Protein AF-0000000074219869 (afdb_homodimer)

Sequence (894 aa):
MMIENRFDYEFHTIVLAGGRGSRMNHILHGRPKCLLPIANRPMIQYSLELLQRHNILEAFIIVLDNEEHQIKNAVAALGLDIQLRFITIPHTEDYATADSLRAIHKQEKLTKDILLVSCDLVADIDLDRFIELYRLRNSTFLCAFSSQLYPKENLMPAIKLSDNKEFDYVGLDGNDLNRLVFYEPDAMLNDSIPLKRSIFKSCPYLQLRTDLIDSHIYLFRNWILDYLKHETGIRSIKFDLLPSLVRKQFRRLNSNRSAESSRSYENDEQTKKSKHIIDFIRTPELECYMARINLKISDNDEQEESTLSSINCGALIVNTGHLVRVNNLTGFCEANRFLVDQKSTHSQNRGSLVSNSSKLGDKTLLKRTVIGNNCTIGDNCQFTNCIIQDNVTIENNCKLINSVVCSEAHIEENVLLENCLVSPRYRVIEQSRYRNESLIQEMLDLIMMIENRFDYEFHTIVLAGGRGSRMNHILHGRPKCLLPIANRPMIQYSLELLQRHNILEAFIIVLDNEEHQIKNAVAALGLDIQLRFITIPHTEDYATADSLRAIHKQEKLTKDILLVSCDLVADIDLDRFIELYRLRNSTFLCAFSSQLYPKENLMPAIKLSDNKEFDYVGLDGNDLNRLVFYEPDAMLNDSIPLKRSIFKSCPYLQLRTDLIDSHIYLFRNWILDYLKHETGIRSIKFDLLPSLVRKQFRRLNSNRSAESSRSYENDEQTKKSKHIIDFIRTPELECYMARINLKISDNDEQEESTLSSINCGALIVNTGHLVRVNNLTGFCEANRFLVDQKSTHSQNRGSLVSNSSKLGDKTLLKRTVIGNNCTIGDNCQFTNCIIQDNVTIENNCKLINSVVCSEAHIEENVLLENCLVSPRYRVIEQSRYRNESLIQEMLDLI

Nearest PDB structures (foldseek):
  5b04-assembly1_F  TM=7.817E-01  e=1.332E-24  Schizosaccharomyces pombe 972h-
  7d74-assembly1_G  TM=7.444E-01  e=2.674E-16  Homo sapiens
  7d72-assembly1_F  TM=7.405E-01  e=2.275E-16  Homo sapiens
  7d73-assembly1_F  TM=7.071E-01  e=9.867E-15  Homo sapiens
  4y7t-assembly1_A  TM=7.703E-01  e=9.980E-10  Pseudomonas putida BIRD-1

Secondary structure (DSSP, 8-state):
---------SEEEEEE-----GGGHHHHTTS-GGG-EETTEETHHHHHHHHHHTT--EEEEEEEGGGHHHHHHHHHHTT-S-EEEEEEE-TTS---HHHHHHHHHHHH---SEEEEEESSEEE---HHHHHHHHHHHT-SEEEEEE-------S--SS----S-----EEEEETTEEEEEEEEE---S--SEEEEEHHHHHH-SEEEEESS-EEEEEEEE-THHHHHHHH-TT---IIIIIHHHHHHHTT----STHHHHTTS-------------GGGG----HHHHHHHHHHHHHS-SS--------S--EEEEEE-SS-EEE-SSHHHHHHHHHHHHHHHHTT-TTTT-EE-TT-EE-TT-EEES-EE-SS-EE-SS-EEES-EE-TT-EE-SS-EEES-EE-TT-EE-SS-EEES-EEPTT-EEPTT-EEES-EE--------/---------SEEEEEE-----GGGHHHHTTS-GGG-EETTEETHHHHHHHHHHTT--EEEEEEEGGGHHHHHHHHHHTT-S-EEEEEEE-TTS---HHHHHHHHHHHH---SEEEEEESSEEE---HHHHHHHHHHHT-SEEEEEE-------S--SS----S-----EEEEETTEEEEEEEEE---S--SEEEEEHHHHHH-SEEEEESS-EEEEEEEE-THHHHHHHH-TT---IIIIIHHHHHHHTT----STHHHHTTS-------------GGGG----HHHHHHHHHHHHHS-S---------S--EEEEEE-SS-EEE-SSHHHHHHHHHHHHHHHHTT-TTTT-EE-TT-EE-TT-EEES-EE-SS-EE-SS-EEES-EE-TT-EE-SS-EEES-EE-TT-EE-SS-EEES-EEPTT-EEPTT-EEES-EE--------

InterPro domains:
  IPR025877 MobA-like NTP transferase [PF12804] (14-123)
  IPR029044 Nucleotide-diphospho-sugar transferases [G3DSA:3.90.550.10] (12-280)
  IPR029044 Nucleotide-diphospho-sugar transferases [SSF53448] (12-408)
  IPR051960 Eukaryotic Initiation Factor 2B Subunit Gamma [PTHR45989] (9-442)
  IPR056764 EIF2B subunit epsilon/gamma, LbH domain [PF25084] (349-428)

Solvent-accessible surface area (backbone atoms only — not comparable to full-atom values): 47591 Å² total; per-residue (Å²): 132,77,76,74,74,67,74,77,60,81,43,48,33,38,34,49,44,53,60,77,44,84,68,32,53,67,71,39,74,87,48,61,43,38,54,39,65,47,78,77,35,43,29,33,50,46,35,52,48,51,35,40,77,67,72,43,44,57,33,37,36,35,26,28,53,90,45,42,67,65,49,51,53,57,54,59,72,66,68,66,87,50,51,74,44,81,44,70,43,67,70,92,51,90,71,40,60,33,42,49,51,44,51,49,39,73,73,67,57,74,84,44,28,35,36,39,35,44,20,51,32,50,62,58,73,64,59,64,59,52,52,48,49,41,63,75,64,66,36,44,28,33,37,40,31,30,62,37,65,66,78,72,68,87,69,60,41,35,52,72,70,65,84,78,70,77,40,33,41,38,22,22,29,62,90,42,70,42,34,38,63,39,52,46,65,48,78,80,76,64,67,51,46,76,43,54,50,70,54,43,77,78,36,36,39,32,32,37,31,40,62,47,42,78,60,57,36,37,37,38,41,45,47,53,54,57,45,46,64,70,44,67,84,45,37,30,44,72,74,36,43,48,33,50,52,34,58,50,27,72,44,69,67,72,70,69,67,66,68,68,66,66,63,71,82,72,80,77,74,87,72,79,71,83,76,52,74,70,75,44,59,79,61,60,74,63,61,57,44,45,54,48,42,60,51,45,66,71,37,82,73,87,64,78,80,70,52,68,34,92,48,38,41,29,33,43,76,37,78,64,67,46,52,34,57,46,72,34,63,63,27,44,53,50,45,30,50,50,52,31,58,67,51,22,82,73,43,92,44,57,17,39,47,71,35,87,65,32,47,75,32,61,75,49,46,57,30,45,23,37,38,22,46,51,23,42,37,29,35,49,23,38,36,35,47,26,41,35,36,36,43,22,37,34,35,37,44,22,38,38,31,34,24,37,38,24,41,47,16,35,36,36,40,42,24,38,36,35,22,19,33,36,25,54,58,30,72,44,60,59,67,36,76,47,68,55,35,65,50,60,69,72,68,72,76,78,122,133,77,78,75,74,67,75,77,62,82,43,46,32,37,34,49,45,53,58,77,44,85,68,33,53,67,71,41,74,86,47,59,46,37,55,40,65,47,78,76,34,45,29,34,52,45,36,51,48,52,35,43,75,66,72,43,46,54,34,37,36,35,25,28,52,90,45,41,67,65,50,52,52,55,55,58,71,65,68,64,88,49,48,75,45,79,44,68,43,66,69,91,51,89,72,38,59,34,43,49,51,42,51,47,40,73,73,67,59,72,83,44,28,36,37,37,36,43,22,51,32,49,60,56,73,62,59,63,61,51,52,49,49,41,63,74,63,67,36,45,28,34,38,39,30,29,61,37,63,66,79,74,67,88,70,59,40,35,52,73,71,64,86,78,72,75,40,32,41,39,23,23,27,61,91,40,69,44,34,37,63,39,52,45,65,48,79,81,75,65,67,51,47,77,42,53,50,69,55,44,77,78,36,35,39,30,33,37,30,40,65,50,41,78,61,57,36,37,38,36,41,43,45,54,55,57,45,46,64,68,42,67,86,44,38,31,44,73,75,35,42,50,32,49,54,34,60,51,28,73,44,67,68,71,69,72,67,66,68,67,66,67,64,73,81,70,79,80,78,89,73,82,73,84,75,54,73,72,76,42,59,80,60,59,74,62,59,58,45,44,55,47,42,60,52,47,64,68,49,82,82,84,65,79,76,71,53,67,34,92,46,38,41,29,33,43,76,38,76,64,68,48,50,34,55,46,72,33,63,65,26,44,53,50,45,29,50,52,53,31,59,67,52,22,82,76,42,92,44,58,17,38,45,70,36,87,65,32,44,76,33,61,76,48,45,57,31,45,22,36,38,24,44,51,24,42,37,29,36,49,22,39,35,36,47,27,41,35,36,37,44,24,38,35,35,38,45,23,37,38,31,37,24,37,38,25,40,47,16,35,36,36,38,43,22,39,36,35,21,19,32,36,24,52,59,28,71,45,59,60,67,37,76,47,68,55,36,66,49,60,69,72,69,73,76,82,118

Organism: Dermatophagoides pteronyssinus (NCBI:txid6956)

Foldseek 3Di:
DPPPPPPVDLAAEEEEQADQLPQACLFCVPPRQQQRDFLQGGLLVQQVVLCVVLPNAEHEYEYAPVCVVVVVVSVVVVVDRHHYHYDHDHPVDDAAPLNSLLVVCVVPVTDHWYKYAYSQKRWDDDVVVVVVVCVVVVAQKEFEKELDALPLPVLAFQDPPPPQDFWKKWKAQPVGRFFTQATAGRPVPDPDDDDDPLSCVVRVHIDIDRSIDTRRTMIHGPLVSVVSNVCVVQRYCRHRVQRVLSVQQRDAPPPPVVPPVPPDPPDDDPPPPPDDPVNSLPPPPVVVVVVVVVVCVVPDDPDDPSNRRPHTYTYHYDHDIYMARNSHSSSSLSSNLVVLVVVCVPDPLQSERADPQEDAEACEHEHSEYAYHNEYYEYPEYEYSEYEYYCEYAYEQEYEYSEYEHALEYEYYCEYEASEYEGHNHYHDYNYYDYSHYHDPPPPPPD/DPPPPPPVDLAAEEEEQADQLPQACLFCVPPRQQQRDFLQGRLLVQQVVLCVVLPNQEHEYEYAPVCVVVVVVSVVVVVDNHHYDYDHDHPVDDAAPLNSLLRCCVVPVTDHWYKYAYSQKRWDDDVVVVVVVCVVVVAQKEFEKELDALPLPVLAFQDPPPPQDFWKKWKAQPVGRFFTQATAGDPVPDPDDDDDPLSCVVRVHIDIDRSIDTRRTMIHGPLVSVVSNVCVVQRYCRHRVQRVLSVLQRDAPPPPPVPPVPDDPPDDDPPPPPDDPVNSLPPPPVVVVVVVVVVCVVPDDPDDPSSRRSHTYTYHYDHDIYMARNSHSSSSLSSNLVVLVVVCVPDPLQSERADPQEDEEACEHEHSEYAYHNEYAEEPEYEYSEYEYYQEYAYYQEYEYSEYEHALEYEYYCEYYRSEYEGHVHYHDYNYYDYSHYHDPPPPPPD

Structure (mmCIF, N/CA/C/O backbone):
data_AF-0000000074219869-model_v1
#
loop_
_entity.id
_entity.type
_entity.pdbx_description
1 polymer 'Translation initiation factor eIF2B subunit gamma'
#
loop_
_atom_site.group_PDB
_atom_site.id
_atom_site.type_symbol
_atom_site.label_atom_id
_atom_site.label_alt_id
_atom_site.label_comp_id
_atom_site.label_asym_id
_atom_site.label_entity_id
_atom_site.label_seq_id
_atom_site.pdbx_PDB_ins_code
_atom_site.Cartn_x
_atom_site.Cartn_y
_atom_site.Cartn_z
_atom_site.occupancy
_atom_site.B_iso_or_equiv
_atom_site.auth_seq_id
_atom_site.auth_comp_id
_atom_site.auth_asym_id
_atom_site.auth_atom_id
_atom_site.pdbx_PDB_model_num
ATOM 1 N N . MET A 1 1 ? 34.812 36.562 31.344 1 22.27 1 MET A N 1
ATOM 2 C CA . MET A 1 1 ? 35 35.688 30.188 1 22.27 1 MET A CA 1
ATOM 3 C C . MET A 1 1 ? 33.875 34.656 30.094 1 22.27 1 MET A C 1
ATOM 5 O O . MET A 1 1 ? 33.812 33.75 30.906 1 22.27 1 MET A O 1
ATOM 9 N N . MET A 1 2 ? 32.656 35.094 30 1 25.52 2 MET A N 1
ATOM 10 C CA . MET A 1 2 ? 31.422 34.312 30 1 25.52 2 MET A CA 1
ATOM 11 C C . MET A 1 2 ? 31.5 33.188 28.969 1 25.52 2 MET A C 1
ATOM 13 O O . MET A 1 2 ? 31.906 33.406 27.828 1 25.52 2 MET A O 1
ATOM 17 N N . ILE A 1 3 ? 31.922 32.031 29.438 1 29.3 3 ILE A N 1
ATOM 18 C CA . ILE A 1 3 ? 32 30.812 28.656 1 29.3 3 ILE A CA 1
ATOM 19 C C . ILE A 1 3 ? 30.828 30.766 27.672 1 29.3 3 ILE A C 1
ATOM 21 O O . ILE A 1 3 ? 29.656 30.781 28.094 1 29.3 3 ILE A O 1
ATOM 25 N N . GLU A 1 4 ? 30.891 31.516 26.578 1 34.25 4 GLU A N 1
ATOM 26 C CA . GLU A 1 4 ? 30 31.328 25.438 1 34.25 4 GLU A CA 1
ATOM 27 C C . GLU A 1 4 ? 29.672 29.859 25.219 1 34.25 4 GLU A C 1
ATOM 29 O O . GLU A 1 4 ? 30.531 29.094 24.766 1 34.25 4 GLU A O 1
ATOM 34 N N . ASN A 1 5 ? 29.281 29.156 26.203 1 33 5 ASN A N 1
ATOM 35 C CA . ASN A 1 5 ? 28.812 27.766 26.062 1 33 5 ASN A CA 1
ATOM 36 C C . ASN A 1 5 ? 28.062 27.578 24.75 1 33 5 ASN A C 1
ATOM 38 O O . ASN A 1 5 ? 26.859 27.828 24.672 1 33 5 ASN A O 1
ATOM 42 N N . ARG A 1 6 ? 28.641 27.938 23.625 1 36.78 6 ARG A N 1
ATOM 43 C CA . ARG A 1 6 ? 28.109 27.609 22.297 1 36.78 6 ARG A CA 1
ATOM 44 C C . ARG A 1 6 ? 27.703 26.141 22.234 1 36.78 6 ARG A C 1
ATOM 46 O O . ARG A 1 6 ? 28.562 25.266 22.172 1 36.78 6 ARG A O 1
ATOM 53 N N . PHE A 1 7 ? 26.766 25.672 22.938 1 39.78 7 PHE A N 1
ATOM 54 C CA . PHE A 1 7 ? 26.219 24.375 22.578 1 39.78 7 PHE A CA 1
ATOM 55 C C . PHE A 1 7 ? 26.25 24.172 21.078 1 39.78 7 PHE A C 1
ATOM 57 O O . PHE A 1 7 ? 25.656 24.953 20.328 1 39.78 7 PHE A O 1
ATOM 64 N N . ASP A 1 8 ? 27.328 23.906 20.469 1 51.25 8 ASP A N 1
ATOM 65 C CA . ASP A 1 8 ? 27.484 23.516 19.062 1 51.25 8 ASP A CA 1
ATOM 66 C C . ASP A 1 8 ? 26.391 22.547 18.641 1 51.25 8 ASP A C 1
ATOM 68 O O . ASP A 1 8 ? 26.359 21.406 19.078 1 51.25 8 ASP A O 1
ATOM 72 N N . TYR A 1 9 ? 25.203 23.094 18.344 1 65.06 9 TYR A N 1
ATOM 73 C CA . TYR A 1 9 ? 24.094 22.266 17.875 1 65.06 9 TYR A CA 1
ATOM 74 C C . TYR A 1 9 ? 24.453 21.562 16.578 1 65.06 9 TYR A C 1
ATOM 76 O O . TYR A 1 9 ? 25.203 22.094 15.758 1 65.06 9 TYR A O 1
ATOM 84 N N . GLU A 1 10 ? 24.219 20.266 16.625 1 81.56 10 GLU A N 1
ATOM 85 C CA . GLU A 1 10 ? 24.406 19.375 15.484 1 81.56 10 GLU A CA 1
ATOM 86 C C . GLU A 1 10 ? 23.672 19.875 14.25 1 81.56 10 GLU A C 1
ATOM 88 O O . GLU A 1 10 ? 24.141 19.672 13.125 1 81.56 10 GLU A O 1
ATOM 93 N N . PHE A 1 11 ? 22.703 20.812 14.469 1 92.94 11 PHE A N 1
ATOM 94 C CA . PHE A 1 11 ? 21.859 21.266 13.367 1 92.94 11 PHE A CA 1
ATOM 95 C C . PHE A 1 11 ? 21.609 22.766 13.469 1 92.94 11 PHE A C 1
ATOM 97 O O . PHE A 1 11 ? 21.719 23.359 14.547 1 92.94 11 PHE A O 1
ATOM 104 N N . HIS A 1 12 ? 21.484 23.422 12.312 1 95.88 12 HIS A N 1
ATOM 105 C CA . HIS A 1 12 ? 20.781 24.688 12.32 1 95.88 12 HIS A CA 1
ATOM 106 C C . HIS A 1 12 ? 19.266 24.484 12.414 1 95.88 12 HIS A C 1
ATOM 108 O O . HIS A 1 12 ? 18.688 23.75 11.609 1 95.88 12 HIS A O 1
ATOM 114 N N . THR A 1 13 ? 18.688 25.031 13.422 1 97.31 13 THR A N 1
ATOM 115 C CA . THR A 1 13 ? 17.234 24.953 13.578 1 97.31 13 THR A CA 1
ATOM 116 C C . THR A 1 13 ? 16.547 26.156 12.961 1 97.31 13 THR A C 1
ATOM 118 O O . THR A 1 13 ? 16.938 27.297 13.234 1 97.31 13 THR A O 1
ATOM 121 N N . ILE A 1 14 ? 15.602 25.938 12.094 1 97.56 14 ILE A N 1
ATOM 122 C CA . ILE A 1 14 ? 14.875 27.016 11.414 1 97.56 14 ILE A CA 1
ATOM 123 C C . ILE A 1 14 ? 13.383 26.875 11.68 1 97.56 14 ILE A C 1
ATOM 125 O O . ILE A 1 14 ? 12.805 25.797 11.484 1 97.56 14 ILE A O 1
ATOM 129 N N . VAL A 1 15 ? 12.758 27.922 12.156 1 97.88 15 VAL A N 1
ATOM 130 C CA . VAL A 1 15 ? 11.312 27.984 12.359 1 97.88 15 VAL A CA 1
ATOM 131 C C . VAL A 1 15 ? 10.672 28.828 11.266 1 97.88 15 VAL A C 1
ATOM 133 O O . VAL A 1 15 ? 11.047 30 11.078 1 97.88 15 VAL A O 1
ATOM 136 N N . LEU A 1 16 ? 9.758 28.234 10.547 1 97.31 16 LEU A N 1
ATOM 137 C CA . LEU A 1 16 ? 9.055 28.953 9.484 1 97.31 16 LEU A CA 1
ATOM 138 C C . LEU A 1 16 ? 7.875 29.734 10.047 1 97.31 16 LEU A C 1
ATOM 140 O O . LEU A 1 16 ? 6.883 29.156 10.477 1 97.31 16 LEU A O 1
ATOM 144 N N . ALA A 1 17 ? 7.91 31.031 10 1 96.94 17 ALA A N 1
ATOM 145 C CA . ALA A 1 17 ? 6.855 31.891 10.523 1 96.94 17 ALA A CA 1
ATOM 146 C C . ALA A 1 17 ? 6.484 33 9.523 1 96.94 17 ALA A C 1
ATOM 148 O O . ALA A 1 17 ? 6.039 34.062 9.914 1 96.94 17 ALA A O 1
ATOM 149 N N . GLY A 1 18 ? 6.742 32.719 8.273 1 93.06 18 GLY A N 1
ATOM 150 C CA . GLY A 1 18 ? 6.453 33.719 7.242 1 93.06 18 GLY A CA 1
ATOM 151 C C . GLY A 1 18 ? 5.148 33.438 6.516 1 93.06 18 GLY A C 1
ATOM 152 O O . GLY A 1 18 ? 4.812 34.156 5.562 1 93.06 18 GLY A O 1
ATOM 153 N N . GLY A 1 19 ? 4.391 32.469 6.926 1 90.75 19 GLY A N 1
ATOM 154 C CA . GLY A 1 19 ? 3.143 32.156 6.254 1 90.75 19 GLY A CA 1
ATOM 155 C C . GLY A 1 19 ? 2.08 33.219 6.414 1 90.75 19 GLY A C 1
ATOM 156 O O . GLY A 1 19 ? 1.899 33.75 7.504 1 90.75 19 GLY A O 1
ATOM 157 N N . ARG A 1 20 ? 1.328 33.469 5.383 1 86.56 20 ARG A N 1
ATOM 158 C CA . ARG A 1 20 ? 0.346 34.531 5.379 1 86.56 20 ARG A CA 1
ATOM 159 C C . ARG A 1 20 ? -0.996 34.062 5.922 1 86.56 20 ARG A C 1
ATOM 161 O O . ARG A 1 20 ? -1.816 34.875 6.363 1 86.56 20 ARG A O 1
ATOM 168 N N . GLY A 1 21 ? -1.213 32.781 5.891 1 87.31 21 GLY A N 1
ATOM 169 C CA . GLY A 1 21 ? -2.463 32.25 6.41 1 87.31 21 GLY A CA 1
ATOM 170 C C . GLY A 1 21 ? -3.652 32.531 5.512 1 87.31 21 GLY A C 1
ATOM 171 O O . GLY A 1 21 ? -4.695 33 5.984 1 87.31 21 GLY A O 1
ATOM 172 N N . SER A 1 22 ? -3.516 32.375 4.254 1 81.75 22 SER A N 1
ATOM 173 C CA . SER A 1 22 ? -4.535 32.719 3.266 1 81.75 22 SER A CA 1
ATOM 174 C C . SER A 1 22 ? -5.824 31.922 3.518 1 81.75 22 SER A C 1
ATOM 176 O O . SER A 1 22 ? -6.914 32.406 3.199 1 81.75 22 SER A O 1
ATOM 178 N N . ARG A 1 23 ? -5.789 30.812 4.254 1 77.44 23 ARG A N 1
ATOM 179 C CA . ARG A 1 23 ? -6.953 29.969 4.504 1 77.44 23 ARG A CA 1
ATOM 180 C C . ARG A 1 23 ? -7.652 30.359 5.801 1 77.44 23 ARG A C 1
ATOM 182 O O . ARG A 1 23 ? -8.68 29.781 6.164 1 77.44 23 ARG A O 1
ATOM 189 N N . MET A 1 24 ? -7.055 31.344 6.457 1 85.62 24 MET A N 1
ATOM 190 C CA . MET A 1 24 ? -7.555 31.703 7.777 1 85.62 24 MET A CA 1
ATOM 191 C C . MET A 1 24 ? -7.734 33.219 7.895 1 85.62 24 MET A C 1
ATOM 193 O O . MET A 1 24 ? -7.68 33.781 8.992 1 85.62 24 MET A O 1
ATOM 197 N N . ASN A 1 25 ? -7.953 33.812 6.809 1 80.38 25 ASN A N 1
ATOM 198 C CA . ASN A 1 25 ? -8.023 35.25 6.785 1 80.38 25 ASN A CA 1
ATOM 199 C C . ASN A 1 25 ? -9.117 35.781 7.719 1 80.38 25 ASN A C 1
ATOM 201 O O . ASN A 1 25 ? -8.93 36.781 8.391 1 80.38 25 ASN A O 1
ATOM 205 N N . HIS A 1 26 ? -10.117 35.094 7.867 1 76.94 26 HIS A N 1
ATOM 206 C CA . HIS A 1 26 ? -11.266 35.531 8.641 1 76.94 26 HIS A CA 1
ATOM 207 C C . HIS A 1 26 ? -10.945 35.562 10.133 1 76.94 26 HIS A C 1
ATOM 209 O O . HIS A 1 26 ? -11.586 36.281 10.898 1 76.94 26 HIS A O 1
ATOM 215 N N . ILE A 1 27 ? -9.914 34.812 10.492 1 87 27 ILE A N 1
ATOM 216 C CA . ILE A 1 27 ? -9.656 34.75 11.93 1 87 27 ILE A CA 1
ATOM 217 C C . ILE A 1 27 ? -8.383 35.531 12.266 1 87 27 ILE A C 1
ATOM 219 O O . ILE A 1 27 ? -8.148 35.875 13.422 1 87 27 ILE A O 1
ATOM 223 N N . LEU A 1 28 ? -7.539 35.75 11.367 1 89.44 28 LEU A N 1
ATOM 224 C CA . LEU A 1 28 ? -6.266 36.438 11.617 1 89.44 28 LEU A CA 1
ATOM 225 C C . LEU A 1 28 ? -6.477 37.906 11.875 1 89.44 28 LEU A C 1
ATOM 227 O O . LEU A 1 28 ? -5.82 38.5 12.742 1 89.44 28 LEU A O 1
ATOM 231 N N . HIS A 1 29 ? -7.438 38.531 11.141 1 83.38 29 HIS A N 1
ATOM 232 C CA . HIS A 1 29 ? -7.785 39.938 11.336 1 83.38 29 HIS A CA 1
ATOM 233 C C . HIS A 1 29 ? -6.543 40.844 11.281 1 83.38 29 HIS A C 1
ATOM 235 O O . HIS A 1 29 ? -6.305 41.625 12.188 1 83.38 29 HIS A O 1
ATOM 241 N N . GLY A 1 30 ? -5.633 40.625 10.375 1 84.75 30 GLY A N 1
ATOM 242 C CA . GLY A 1 30 ? -4.484 41.5 10.156 1 84.75 30 GLY A CA 1
ATOM 243 C C . GLY A 1 30 ? -3.264 41.094 10.953 1 84.75 30 GLY A C 1
ATOM 244 O O . GLY A 1 30 ? -2.172 41.625 10.75 1 84.75 30 GLY A O 1
ATOM 245 N N . ARG A 1 31 ? -3.385 40.281 11.906 1 90.5 31 ARG A N 1
ATOM 246 C CA . ARG A 1 31 ? -2.258 39.781 12.68 1 90.5 31 ARG A CA 1
ATOM 247 C C . ARG A 1 31 ? -1.436 38.781 11.875 1 90.5 31 ARG A C 1
ATOM 249 O O . ARG A 1 31 ? -1.976 38.062 11.031 1 90.5 31 ARG A O 1
ATOM 256 N N . PRO A 1 32 ? -0.097 38.781 12.188 1 94.94 32 PRO A N 1
ATOM 257 C CA . PRO A 1 32 ? 0.676 37.688 11.617 1 94.94 32 PRO A CA 1
ATOM 258 C C . PRO A 1 32 ? 0.137 36.312 12.023 1 94.94 32 PRO A C 1
ATOM 260 O O . PRO A 1 32 ? -0.293 36.125 13.164 1 94.94 32 PRO A O 1
ATOM 263 N N . LYS A 1 33 ? 0.126 35.406 11.164 1 95.38 33 LYS A N 1
ATOM 264 C CA . LYS A 1 33 ? -0.414 34.062 11.398 1 95.38 33 LYS A CA 1
ATOM 265 C C . LYS A 1 33 ? 0.198 33.438 12.648 1 95.38 33 LYS A C 1
ATOM 267 O O . LYS A 1 33 ? -0.514 32.844 13.469 1 95.38 33 LYS A O 1
ATOM 272 N N . CYS A 1 34 ? 1.552 33.594 12.82 1 97.06 34 CYS A N 1
ATOM 273 C CA . CYS A 1 34 ? 2.262 32.906 13.898 1 97.06 34 CYS A CA 1
ATOM 274 C C . CYS A 1 34 ? 1.889 33.5 15.25 1 97.06 34 CYS A C 1
ATOM 276 O O . CYS A 1 34 ? 2.193 32.938 16.297 1 97.06 34 CYS A O 1
ATOM 278 N N . LEU A 1 35 ? 1.157 34.656 15.266 1 96.62 35 LEU A N 1
ATOM 279 C CA . LEU A 1 35 ? 0.776 35.281 16.516 1 96.62 35 LEU A CA 1
ATOM 280 C C . LEU A 1 35 ? -0.696 35.062 16.828 1 96.62 35 LEU A C 1
ATOM 282 O O . LEU A 1 35 ? -1.214 35.531 17.828 1 96.62 35 LEU A O 1
ATOM 286 N N . LEU A 1 36 ? -1.354 34.312 15.906 1 95.56 36 LEU A N 1
ATOM 287 C CA . LEU A 1 36 ? -2.73 33.938 16.203 1 95.56 36 LEU A CA 1
ATOM 288 C C . LEU A 1 36 ? -2.826 33.281 17.562 1 95.56 36 LEU A C 1
ATOM 290 O O . LEU A 1 36 ? -2.088 32.312 17.844 1 95.56 36 LEU A O 1
ATOM 294 N N . PRO A 1 37 ? -3.682 33.781 18.438 1 95.44 37 PRO A N 1
ATOM 295 C CA . PRO A 1 37 ? -3.771 33.188 19.781 1 95.44 37 PRO A CA 1
ATOM 296 C C . PRO A 1 37 ? -4.43 31.797 19.766 1 95.44 37 PRO A C 1
ATOM 298 O O . PRO A 1 37 ? -5.52 31.641 19.203 1 95.44 37 PRO A O 1
ATOM 301 N N . ILE A 1 38 ? -3.816 30.891 20.266 1 95.62 38 ILE A N 1
ATOM 302 C CA . ILE A 1 38 ? -4.34 29.562 20.547 1 95.62 38 ILE A CA 1
ATOM 303 C C . ILE A 1 38 ? -4.344 29.312 22.062 1 95.62 38 ILE A C 1
ATOM 305 O O . ILE A 1 38 ? -3.283 29.297 22.688 1 95.62 38 ILE A O 1
ATOM 309 N N . ALA A 1 39 ? -5.516 29.141 22.656 1 93.94 39 ALA A N 1
ATOM 310 C CA . ALA A 1 39 ? -5.648 29.094 24.109 1 93.94 39 ALA A CA 1
ATOM 311 C C . ALA A 1 39 ? -4.984 30.297 24.766 1 93.94 39 ALA A C 1
ATOM 313 O O . ALA A 1 39 ? -4.242 30.156 25.734 1 93.94 39 ALA A O 1
ATOM 314 N N . ASN A 1 40 ? -5.078 31.391 24.172 1 93.62 40 ASN A N 1
ATOM 315 C CA . ASN A 1 40 ? -4.703 32.719 24.672 1 93.62 40 ASN A CA 1
ATOM 316 C C . ASN A 1 40 ? -3.191 32.906 24.641 1 93.62 40 ASN A C 1
ATOM 318 O O . ASN A 1 40 ? -2.662 33.781 25.344 1 93.62 40 ASN A O 1
ATOM 322 N N . ARG A 1 41 ? -2.471 32.094 23.969 1 94.44 41 ARG A N 1
ATOM 323 C CA . ARG A 1 41 ? -1.039 32.281 23.734 1 94.44 41 ARG A CA 1
ATOM 324 C C . ARG A 1 41 ? -0.729 32.281 22.234 1 94.44 41 ARG A C 1
ATOM 326 O O . ARG A 1 41 ? -1.413 31.641 21.453 1 94.44 41 ARG A O 1
ATOM 333 N N . PRO A 1 42 ? 0.308 33.125 21.891 1 96.38 42 PRO A N 1
ATOM 334 C CA . PRO A 1 42 ? 0.633 33.125 20.469 1 96.38 42 PRO A CA 1
ATOM 335 C C . PRO A 1 42 ? 1.002 31.75 19.922 1 96.38 42 PRO A C 1
ATOM 337 O O . PRO A 1 42 ? 1.692 30.984 20.594 1 96.38 42 PRO A O 1
ATOM 340 N N . MET A 1 43 ? 0.563 31.438 18.75 1 96.88 43 MET A N 1
ATOM 341 C CA . MET A 1 43 ? 0.722 30.125 18.109 1 96.88 43 MET A CA 1
ATOM 342 C C . MET A 1 43 ? 2.189 29.719 18.078 1 96.88 43 MET A C 1
ATOM 344 O O . MET A 1 43 ? 2.523 28.562 18.359 1 96.88 43 MET A O 1
ATOM 348 N N . ILE A 1 44 ? 3.123 30.609 17.797 1 97.75 44 ILE A N 1
ATOM 349 C CA . ILE A 1 44 ? 4.539 30.312 17.609 1 97.75 44 ILE A CA 1
ATOM 350 C C . ILE A 1 44 ? 5.137 29.781 18.906 1 97.75 44 ILE A C 1
ATOM 352 O O . ILE A 1 44 ? 6.152 29.078 18.891 1 97.75 44 ILE A O 1
ATOM 356 N N . GLN A 1 45 ? 4.516 30.141 20.031 1 97.19 45 GLN A N 1
ATOM 357 C CA . GLN A 1 45 ? 5.027 29.719 21.328 1 97.19 45 GLN A CA 1
ATOM 358 C C . GLN A 1 45 ? 5.086 28.203 21.422 1 97.19 45 GLN A C 1
ATOM 360 O O . GLN A 1 45 ? 6.004 27.641 22.031 1 97.19 45 GLN A O 1
ATOM 365 N N . TYR A 1 46 ? 4.172 27.516 20.859 1 97.06 46 TYR A N 1
ATOM 366 C CA . TYR A 1 46 ? 4.074 26.078 21 1 97.06 46 TYR A CA 1
ATOM 367 C C . TYR A 1 46 ? 5.227 25.375 20.281 1 97.06 46 TYR A C 1
ATOM 369 O O . TYR A 1 46 ? 5.809 24.422 20.812 1 97.06 46 TYR A O 1
ATOM 377 N N . SER A 1 47 ? 5.602 25.812 19.156 1 97.31 47 SER A N 1
ATOM 378 C CA . SER A 1 47 ? 6.754 25.266 18.438 1 97.31 47 SER A CA 1
ATOM 379 C C . SER A 1 47 ? 8.055 25.594 19.172 1 97.31 47 SER A C 1
ATOM 381 O O . SER A 1 47 ? 8.945 24.75 19.266 1 97.31 47 SER A O 1
ATOM 383 N N . LEU A 1 48 ? 8.133 26.844 19.672 1 97.62 48 LEU A N 1
ATOM 384 C CA . LEU A 1 48 ? 9.344 27.25 20.375 1 97.62 48 LEU A CA 1
ATOM 385 C C . LEU A 1 48 ? 9.5 26.469 21.688 1 97.62 48 LEU A C 1
ATOM 387 O O . LEU A 1 48 ? 10.617 26.078 22.031 1 97.62 48 LEU A O 1
ATOM 391 N N . GLU A 1 49 ? 8.406 26.281 22.359 1 96.69 49 GLU A N 1
ATOM 392 C CA . GLU A 1 49 ? 8.445 25.5 23.594 1 96.69 49 GLU A CA 1
ATOM 393 C C . GLU A 1 49 ? 8.836 24.047 23.297 1 96.69 49 GLU A C 1
ATOM 395 O O . GLU A 1 49 ? 9.523 23.406 24.109 1 96.69 49 GLU A O 1
ATOM 400 N N . LEU A 1 50 ? 8.297 23.516 22.234 1 96 50 LEU A N 1
ATOM 401 C CA . LEU A 1 50 ? 8.672 22.172 21.828 1 96 50 LEU A CA 1
ATOM 402 C C . LEU A 1 50 ? 10.188 22.062 21.656 1 96 50 LEU A C 1
ATOM 404 O O . LEU A 1 50 ? 10.797 21.109 22.141 1 96 50 LEU A O 1
ATOM 408 N N . LEU A 1 51 ? 10.82 23.062 21.016 1 96.81 51 LEU A N 1
ATOM 409 C CA . LEU A 1 51 ? 12.266 23.094 20.828 1 96.81 51 LEU A CA 1
ATOM 410 C C . LEU A 1 51 ? 12.984 23.188 22.172 1 96.81 51 LEU A C 1
ATOM 412 O O . LEU A 1 51 ? 13.891 22.406 22.453 1 96.81 51 LEU A O 1
ATOM 416 N N . GLN A 1 52 ? 12.484 24.078 22.969 1 96 52 GLN A N 1
ATOM 417 C CA . GLN A 1 52 ? 13.117 24.312 24.266 1 96 52 GLN A CA 1
ATOM 418 C C . GLN A 1 52 ? 13.062 23.062 25.141 1 96 52 GLN A C 1
ATOM 420 O O . GLN A 1 52 ? 14.039 22.719 25.797 1 96 52 GLN A O 1
ATOM 425 N N . ARG A 1 53 ? 11.938 22.406 25.172 1 94.69 53 ARG A N 1
ATOM 426 C CA . ARG A 1 53 ? 11.742 21.203 25.984 1 94.69 53 ARG A CA 1
ATOM 427 C C . ARG A 1 53 ? 12.711 20.094 25.562 1 94.69 53 ARG A C 1
ATOM 429 O O . ARG A 1 53 ? 13.039 19.219 26.375 1 94.69 53 ARG A O 1
ATOM 436 N N . HIS A 1 54 ? 13.172 20.109 24.391 1 95.25 54 HIS A N 1
ATOM 437 C CA . HIS A 1 54 ? 14.102 19.094 23.891 1 95.25 54 HIS A CA 1
ATOM 438 C C . HIS A 1 54 ? 15.523 19.641 23.844 1 95.25 54 HIS A C 1
ATOM 440 O O . HIS A 1 54 ? 16.359 19.125 23.078 1 95.25 54 HIS A O 1
ATOM 446 N N . ASN A 1 55 ? 15.781 20.719 24.469 1 94.5 55 ASN A N 1
ATOM 447 C CA . ASN A 1 55 ? 17.094 21.328 24.672 1 94.5 55 ASN A CA 1
ATOM 448 C C . ASN A 1 55 ? 17.656 21.891 23.375 1 94.5 55 ASN A C 1
ATOM 450 O O . ASN A 1 55 ? 18.875 21.844 23.156 1 94.5 55 ASN A O 1
ATOM 454 N N . ILE A 1 56 ? 16.859 22.203 22.5 1 95.81 56 ILE A N 1
ATOM 455 C CA . ILE A 1 56 ? 17.25 22.984 21.328 1 95.81 56 ILE A CA 1
ATOM 456 C C . ILE A 1 56 ? 17.078 24.469 21.641 1 95.81 56 ILE A C 1
ATOM 458 O O . ILE A 1 56 ? 15.961 25 21.594 1 95.81 56 ILE A O 1
ATOM 462 N N . LEU A 1 57 ? 18.188 25.172 21.812 1 95.69 57 LEU A N 1
ATOM 463 C CA . LEU A 1 57 ? 18.125 26.469 22.484 1 95.69 57 LEU A CA 1
ATOM 464 C C . LEU A 1 57 ? 18.531 27.594 21.562 1 95.69 57 LEU A C 1
ATOM 466 O O . LEU A 1 57 ? 18.75 28.734 22 1 95.69 57 LEU A O 1
ATOM 470 N N . GLU A 1 58 ? 18.734 27.281 20.297 1 95.62 58 GLU A N 1
ATOM 471 C CA . GLU A 1 58 ? 19 28.281 19.266 1 95.62 58 GLU A CA 1
ATOM 472 C C . GLU A 1 58 ? 18.203 27.969 18 1 95.62 58 GLU A C 1
ATOM 474 O O . GLU A 1 58 ? 18.078 26.812 17.594 1 95.62 58 GLU A O 1
ATOM 479 N N . ALA A 1 59 ? 17.688 29.047 17.438 1 96.56 59 ALA A N 1
ATOM 480 C CA . ALA A 1 59 ? 16.938 28.844 16.203 1 96.56 59 ALA A CA 1
ATOM 481 C C . ALA A 1 59 ? 16.875 30.125 15.375 1 96.56 59 ALA A C 1
ATOM 483 O O . ALA A 1 59 ? 16.922 31.219 15.922 1 96.56 59 ALA A O 1
ATOM 484 N N . PHE A 1 60 ? 16.859 29.922 14.094 1 97.12 60 PHE A N 1
ATOM 485 C CA . PHE A 1 60 ? 16.469 30.984 13.18 1 97.12 60 PHE A CA 1
ATOM 486 C C . PHE A 1 60 ? 14.961 31.031 13.031 1 97.12 60 PHE A C 1
ATOM 488 O O . PHE A 1 60 ? 14.297 30 12.969 1 97.12 60 PHE A O 1
ATOM 495 N N . ILE A 1 61 ? 14.375 32.219 12.984 1 97.56 61 ILE A N 1
ATOM 496 C CA . ILE A 1 61 ? 12.953 32.406 12.68 1 97.56 61 ILE A CA 1
ATOM 497 C C . ILE A 1 61 ? 12.797 33.219 11.398 1 97.56 61 ILE A C 1
ATOM 499 O O . ILE A 1 61 ? 13.328 34.312 11.289 1 97.56 61 ILE A O 1
ATOM 503 N N . ILE A 1 62 ? 12.148 32.656 10.469 1 97.38 62 ILE A N 1
ATOM 504 C CA . ILE A 1 62 ? 11.914 33.344 9.211 1 97.38 62 ILE A CA 1
ATOM 505 C C . ILE A 1 62 ? 10.555 34.062 9.258 1 97.38 62 ILE A C 1
ATOM 507 O O . ILE A 1 62 ? 9.523 33.406 9.477 1 97.38 62 ILE A O 1
ATOM 511 N N . VAL A 1 63 ? 10.531 35.344 9.031 1 97.38 63 VAL A N 1
ATOM 512 C CA . VAL A 1 63 ? 9.305 36.156 9.094 1 97.38 63 VAL A CA 1
ATOM 513 C C . VAL A 1 63 ? 9.25 37.094 7.898 1 97.38 63 VAL A C 1
ATOM 515 O O . VAL A 1 63 ? 10.258 37.312 7.223 1 97.38 63 VAL A O 1
ATOM 518 N N . LEU A 1 64 ? 8.109 37.562 7.578 1 96.75 64 LEU A N 1
ATOM 519 C CA . LEU A 1 64 ? 7.984 38.656 6.598 1 96.75 64 LEU A CA 1
ATOM 520 C C . LEU A 1 64 ? 8.586 39.938 7.125 1 96.75 64 LEU A C 1
ATOM 522 O O . LEU A 1 64 ? 8.461 40.25 8.312 1 96.75 64 LEU A O 1
ATOM 526 N N . ASP A 1 65 ? 9.148 40.656 6.281 1 97.06 65 ASP A N 1
ATOM 527 C CA . ASP A 1 65 ? 9.859 41.875 6.68 1 97.06 65 ASP A CA 1
ATOM 528 C C . ASP A 1 65 ? 8.914 42.875 7.348 1 97.06 65 ASP A C 1
ATOM 530 O O . ASP A 1 65 ? 9.281 43.531 8.328 1 97.06 65 ASP A O 1
ATOM 534 N N . ASN A 1 66 ? 7.633 42.969 6.914 1 96.69 66 ASN A N 1
ATOM 535 C CA . ASN A 1 66 ? 6.68 43.938 7.461 1 96.69 66 ASN A CA 1
ATOM 536 C C . ASN A 1 66 ? 6.109 43.469 8.797 1 96.69 66 ASN A C 1
ATOM 538 O O . ASN A 1 66 ? 5.395 44.219 9.469 1 96.69 66 ASN A O 1
ATOM 542 N N . GLU A 1 67 ? 6.453 42.312 9.25 1 97.06 67 GLU A N 1
ATOM 543 C CA . GLU A 1 67 ? 5.898 41.75 10.484 1 97.06 67 GLU A CA 1
ATOM 544 C C . GLU A 1 67 ? 6.988 41.5 11.523 1 97.06 67 GLU A C 1
ATOM 546 O O . GLU A 1 67 ? 6.703 41.062 12.641 1 97.06 67 GLU A O 1
ATOM 551 N N . GLU A 1 68 ? 8.219 41.719 11.219 1 97.38 68 GLU A N 1
ATOM 552 C CA . GLU A 1 68 ? 9.367 41.375 12.047 1 97.38 68 GLU A CA 1
ATOM 553 C C . GLU A 1 68 ? 9.266 42 13.438 1 97.38 68 GLU A C 1
ATOM 555 O O . GLU A 1 68 ? 9.375 41.281 14.438 1 97.38 68 GLU A O 1
ATOM 560 N N . HIS A 1 69 ? 8.969 43.25 13.461 1 97.25 69 HIS A N 1
ATOM 561 C CA . HIS A 1 69 ? 8.961 43.969 14.727 1 97.25 69 HIS A CA 1
ATOM 562 C C . HIS A 1 69 ? 7.855 43.469 15.648 1 97.25 69 HIS A C 1
ATOM 564 O O . HIS A 1 69 ? 8.086 43.219 16.828 1 97.25 69 HIS A O 1
ATOM 570 N N . GLN A 1 70 ? 6.738 43.312 15.07 1 96.75 70 GLN A N 1
ATOM 571 C CA . GLN A 1 70 ? 5.602 42.844 15.844 1 96.75 70 GLN A CA 1
ATOM 572 C C . GLN A 1 70 ? 5.875 41.469 16.422 1 96.75 70 GLN A C 1
ATOM 574 O O . GLN A 1 70 ? 5.613 41.219 17.594 1 96.75 70 GLN A O 1
ATOM 579 N N . ILE A 1 71 ? 6.469 40.594 15.648 1 97.88 71 ILE A N 1
ATOM 580 C CA . ILE A 1 71 ? 6.719 39.219 16.047 1 97.88 71 ILE A CA 1
ATOM 581 C C . ILE A 1 71 ? 7.852 39.188 17.078 1 97.88 71 ILE A C 1
ATOM 583 O O . ILE A 1 71 ? 7.77 38.469 18.078 1 97.88 71 ILE A O 1
ATOM 587 N N . LYS A 1 72 ? 8.883 39.938 16.844 1 97.31 72 LYS A N 1
ATOM 588 C CA . LYS A 1 72 ? 10.016 40 17.766 1 97.31 72 LYS A CA 1
ATOM 589 C C . LYS A 1 72 ? 9.555 40.406 19.172 1 97.31 72 LYS A C 1
ATOM 591 O O . LYS A 1 72 ? 9.945 39.781 20.156 1 97.31 72 LYS A O 1
ATOM 596 N N . ASN A 1 73 ? 8.703 41.406 19.188 1 96.94 73 ASN A N 1
ATOM 597 C CA . ASN A 1 73 ? 8.203 41.906 20.469 1 96.94 73 ASN A CA 1
ATOM 598 C C . ASN A 1 73 ? 7.348 40.844 21.172 1 96.94 73 ASN A C 1
ATOM 600 O O . ASN A 1 73 ? 7.48 40.656 22.375 1 96.94 73 ASN A O 1
ATOM 604 N N . ALA A 1 74 ? 6.5 40.25 20.438 1 96.19 74 ALA A N 1
ATOM 605 C CA . ALA A 1 74 ? 5.617 39.25 21.016 1 96.19 74 ALA A CA 1
ATOM 606 C C . ALA A 1 74 ? 6.41 38.062 21.562 1 96.19 74 ALA A C 1
ATOM 608 O O . ALA A 1 74 ? 6.117 37.562 22.641 1 96.19 74 ALA A O 1
ATOM 609 N N . VAL A 1 75 ? 7.426 37.656 20.844 1 96.94 75 VAL A N 1
ATOM 610 C CA . VAL A 1 75 ? 8.227 36.5 21.219 1 96.94 75 VAL A CA 1
ATOM 611 C C . VAL A 1 75 ? 9.086 36.844 22.438 1 96.94 75 VAL A C 1
ATOM 613 O O . VAL A 1 75 ? 9.25 36.031 23.344 1 96.94 75 VAL A O 1
ATOM 616 N N . ALA A 1 76 ? 9.594 38.031 22.438 1 95.69 76 ALA A N 1
ATOM 617 C CA . ALA A 1 76 ? 10.391 38.469 23.562 1 95.69 76 ALA A CA 1
ATOM 618 C C . ALA A 1 76 ? 9.57 38.469 24.859 1 95.69 76 ALA A C 1
ATOM 620 O O . ALA A 1 76 ? 10.078 38.125 25.922 1 95.69 76 ALA A O 1
ATOM 621 N N . ALA A 1 77 ? 8.344 38.812 24.734 1 95.25 77 ALA A N 1
ATOM 622 C CA . ALA A 1 77 ? 7.449 38.906 25.891 1 95.25 77 ALA A CA 1
ATOM 623 C C . ALA A 1 77 ? 7.18 37.531 26.484 1 95.25 77 ALA A C 1
ATOM 625 O O . ALA A 1 77 ? 6.754 37.406 27.625 1 95.25 77 ALA A O 1
ATOM 626 N N . LEU A 1 78 ? 7.41 36.5 25.75 1 94.5 78 LEU A N 1
ATOM 627 C CA . LEU A 1 78 ? 7.141 35.125 26.203 1 94.5 78 LEU A CA 1
ATOM 628 C C . LEU A 1 78 ? 8.172 34.688 27.25 1 94.5 78 LEU A C 1
ATOM 630 O O . LEU A 1 78 ? 7.914 33.75 28.016 1 94.5 78 LEU A O 1
ATOM 634 N N . GLY A 1 79 ? 9.336 35.25 27.234 1 94.62 79 GLY A N 1
ATOM 635 C CA . GLY A 1 79 ? 10.367 34.938 28.203 1 94.62 79 GLY A CA 1
ATOM 636 C C . GLY A 1 79 ? 10.93 33.531 28.047 1 94.62 79 GLY A C 1
ATOM 637 O O . GLY A 1 79 ? 11.195 32.844 29.047 1 94.62 79 GLY A O 1
ATOM 638 N N . LEU A 1 80 ? 11.062 33.094 26.891 1 95.12 80 LEU A N 1
ATOM 639 C CA . LEU A 1 80 ? 11.602 31.75 26.641 1 95.12 80 LEU A CA 1
ATOM 640 C C . LEU A 1 80 ? 13.125 31.75 26.703 1 95.12 80 LEU A C 1
ATOM 642 O O . LEU A 1 80 ? 13.758 32.781 26.484 1 95.12 80 LEU A O 1
ATOM 646 N N . ASP A 1 81 ? 13.695 30.547 27.094 1 93.75 81 ASP A N 1
ATOM 647 C CA . ASP A 1 81 ? 15.141 30.391 27.172 1 93.75 81 ASP A CA 1
ATOM 648 C C . ASP A 1 81 ? 15.727 29.922 25.844 1 93.75 81 ASP A C 1
ATOM 650 O O . ASP A 1 81 ? 16.375 28.875 25.781 1 93.75 81 ASP A O 1
ATOM 654 N N . ILE A 1 82 ? 15.32 30.406 24.781 1 94.81 82 ILE A N 1
ATOM 655 C CA . ILE A 1 82 ? 15.82 30.047 23.453 1 94.81 82 ILE A CA 1
ATOM 656 C C . ILE A 1 82 ? 16.328 31.312 22.75 1 94.81 82 ILE A C 1
ATOM 658 O O . ILE A 1 82 ? 15.703 32.375 22.812 1 94.81 82 ILE A O 1
ATOM 662 N N . GLN A 1 83 ? 17.578 31.219 22.266 1 95.5 83 GLN A N 1
ATOM 663 C CA . GLN A 1 83 ? 18.141 32.312 21.5 1 95.5 83 GLN A CA 1
ATOM 664 C C . GLN A 1 83 ? 17.594 32.344 20.062 1 95.5 83 GLN A C 1
ATOM 666 O O . GLN A 1 83 ? 17.734 31.344 19.344 1 95.5 83 GLN A O 1
ATOM 671 N N . LEU A 1 84 ? 17.031 33.438 19.703 1 96.44 84 LEU A N 1
ATOM 672 C CA . LEU A 1 84 ? 16.344 33.5 18.422 1 96.44 84 LEU A CA 1
ATOM 673 C C . LEU A 1 84 ? 16.984 34.562 17.516 1 96.44 84 LEU A C 1
ATOM 675 O O . LEU A 1 84 ? 17.312 35.656 17.969 1 96.44 84 LEU A O 1
ATOM 679 N N . ARG A 1 85 ? 17.328 34.156 16.375 1 96 85 ARG A N 1
ATOM 680 C CA . ARG A 1 85 ? 17.766 35.062 15.328 1 96 85 ARG A CA 1
ATOM 681 C C . ARG A 1 85 ? 16.703 35.188 14.234 1 96 85 ARG A C 1
ATOM 683 O O . ARG A 1 85 ? 16.328 34.219 13.602 1 96 85 ARG A O 1
ATOM 690 N N . PHE A 1 86 ? 16.281 36.406 13.953 1 96.5 86 PHE A N 1
ATOM 691 C CA . PHE A 1 86 ? 15.211 36.656 13 1 96.5 86 PHE A CA 1
ATOM 692 C C . PHE A 1 86 ? 15.773 36.938 11.609 1 96.5 86 PHE A C 1
ATOM 694 O O . PHE A 1 86 ? 16.734 37.688 11.461 1 96.5 86 PHE A O 1
ATOM 701 N N . ILE A 1 87 ? 15.305 36.219 10.648 1 96.06 87 ILE A N 1
ATOM 702 C CA . ILE A 1 87 ? 15.617 36.438 9.242 1 96.06 87 ILE A CA 1
ATOM 703 C C . ILE A 1 87 ? 14.359 36.875 8.492 1 96.06 87 ILE A C 1
ATOM 705 O O . ILE A 1 87 ? 13.297 36.281 8.656 1 96.06 87 ILE A O 1
ATOM 709 N N . THR A 1 88 ? 14.469 37.938 7.664 1 96.44 88 THR A N 1
ATOM 710 C CA . THR A 1 88 ? 13.289 38.469 6.992 1 96.44 88 THR A CA 1
ATOM 711 C C . THR A 1 88 ? 13.281 38.062 5.52 1 96.44 88 THR A C 1
ATOM 713 O O . THR A 1 88 ? 14.344 37.875 4.914 1 96.44 88 THR A O 1
ATOM 716 N N . ILE A 1 89 ? 12.172 37.844 4.996 1 96.25 89 ILE A N 1
ATOM 717 C CA . ILE A 1 89 ? 11.906 37.656 3.57 1 96.25 89 ILE A CA 1
ATOM 718 C C . ILE A 1 89 ? 10.922 38.75 3.105 1 96.25 89 ILE A C 1
ATOM 720 O O . ILE A 1 89 ? 10.125 39.25 3.898 1 96.25 89 ILE A O 1
ATOM 724 N N . PRO A 1 90 ? 10.93 39.094 1.836 1 95.19 90 PRO A N 1
ATOM 725 C CA . PRO A 1 90 ? 10.078 40.188 1.363 1 95.19 90 PRO A CA 1
ATOM 726 C C . PRO A 1 90 ? 8.594 39.812 1.39 1 95.19 90 PRO A C 1
ATOM 728 O O . PRO A 1 90 ? 8.195 38.75 0.903 1 95.19 90 PRO A O 1
ATOM 731 N N . HIS A 1 91 ? 7.75 40.75 1.972 1 94.44 91 HIS A N 1
ATOM 732 C CA . HIS A 1 91 ? 6.305 40.562 2.016 1 94.44 91 HIS A CA 1
ATOM 733 C C . HIS A 1 91 ? 5.672 40.812 0.653 1 94.44 91 HIS A C 1
ATOM 735 O O . HIS A 1 91 ? 4.535 40.406 0.401 1 94.44 91 HIS A O 1
ATOM 741 N N . THR A 1 92 ? 6.34 41.469 -0.268 1 93.75 92 THR A N 1
ATOM 742 C CA . THR A 1 92 ? 5.824 41.812 -1.582 1 93.75 92 THR A CA 1
ATOM 743 C C . THR A 1 92 ? 5.945 40.656 -2.557 1 93.75 92 THR A C 1
ATOM 745 O O . THR A 1 92 ? 5.336 40.656 -3.631 1 93.75 92 THR A O 1
ATOM 748 N N . GLU A 1 93 ? 6.738 39.688 -2.162 1 92.12 93 GLU A N 1
ATOM 749 C CA . GLU A 1 93 ? 6.93 38.5 -2.998 1 92.12 93 GLU A CA 1
ATOM 750 C C . GLU A 1 93 ? 6.223 37.281 -2.406 1 92.12 93 GLU A C 1
ATOM 752 O O . GLU A 1 93 ? 5.926 37.25 -1.21 1 92.12 93 GLU A O 1
ATOM 757 N N . ASP A 1 94 ? 5.879 36.438 -3.225 1 90.62 94 ASP A N 1
ATOM 758 C CA . ASP A 1 94 ? 5.219 35.188 -2.783 1 90.62 94 ASP A CA 1
ATOM 759 C C . ASP A 1 94 ? 6.23 34.062 -2.574 1 90.62 94 ASP A C 1
ATOM 761 O O . ASP A 1 94 ? 6.328 33.156 -3.396 1 90.62 94 ASP A O 1
ATOM 765 N N . TYR A 1 95 ? 6.895 34.094 -1.46 1 92.75 95 TYR A N 1
ATOM 766 C CA . TYR A 1 95 ? 7.879 33.062 -1.124 1 92.75 95 TYR A CA 1
ATOM 767 C C . TYR A 1 95 ? 7.199 31.828 -0.575 1 92.75 95 TYR A C 1
ATOM 769 O O . TYR A 1 95 ? 6.395 31.906 0.354 1 92.75 95 TYR A O 1
ATOM 777 N N . ALA A 1 96 ? 7.512 30.734 -1.163 1 93.81 96 ALA A N 1
ATOM 778 C CA . ALA A 1 96 ? 7.141 29.453 -0.564 1 93.81 96 ALA A CA 1
ATOM 779 C C . ALA A 1 96 ? 8.227 28.953 0.386 1 93.81 96 ALA A C 1
ATOM 781 O O . ALA A 1 96 ? 9.188 29.672 0.676 1 93.81 96 ALA A O 1
ATOM 782 N N . THR A 1 97 ? 8.062 27.797 0.893 1 95 97 THR A N 1
ATOM 783 C CA . THR A 1 97 ? 8.945 27.312 1.95 1 95 97 THR A CA 1
ATOM 784 C C . THR A 1 97 ? 10.352 27.062 1.41 1 95 97 THR A C 1
ATOM 786 O O . THR A 1 97 ? 11.344 27.344 2.084 1 95 97 THR A O 1
ATOM 789 N N . ALA A 1 98 ? 10.477 26.531 0.25 1 96.19 98 ALA A N 1
ATOM 790 C CA . ALA A 1 98 ? 11.797 26.297 -0.324 1 96.19 98 ALA A CA 1
ATOM 791 C C . ALA A 1 98 ? 12.477 27.609 -0.696 1 96.19 98 ALA A C 1
ATOM 793 O O . ALA A 1 98 ? 13.703 27.734 -0.578 1 96.19 98 ALA A O 1
ATOM 794 N N . ASP A 1 99 ? 11.695 28.562 -1.154 1 95.5 99 ASP A N 1
ATOM 795 C CA . ASP A 1 99 ? 12.227 29.906 -1.409 1 95.5 99 ASP A CA 1
ATOM 796 C C . ASP A 1 99 ? 12.828 30.516 -0.143 1 95.5 99 ASP A C 1
ATOM 798 O O . ASP A 1 99 ? 13.906 31.109 -0.187 1 95.5 99 ASP A O 1
ATOM 802 N N . SER A 1 100 ? 12.102 30.344 0.914 1 95.06 100 SER A N 1
ATOM 803 C CA . SER A 1 100 ? 12.539 30.875 2.203 1 95.06 100 SER A CA 1
ATOM 804 C C . SER A 1 100 ? 13.852 30.219 2.643 1 95.06 100 SER A C 1
ATOM 806 O O . SER A 1 100 ? 14.742 30.906 3.15 1 95.06 100 SER A O 1
ATOM 808 N N . LEU A 1 101 ? 13.93 28.938 2.438 1 94.62 101 LEU A N 1
ATOM 809 C CA . LEU A 1 101 ? 15.156 28.219 2.797 1 94.62 101 LEU A CA 1
ATOM 810 C C . LEU A 1 101 ? 16.328 28.703 1.951 1 94.62 101 LEU A C 1
ATOM 812 O O . LEU A 1 101 ? 17.438 28.844 2.455 1 94.62 101 LEU A O 1
ATOM 816 N N . ARG A 1 102 ? 16.078 28.906 0.696 1 94 102 ARG A N 1
ATOM 817 C CA . ARG A 1 102 ? 17.109 29.469 -0.184 1 94 102 ARG A CA 1
ATOM 818 C C . ARG A 1 102 ? 17.578 30.828 0.308 1 94 102 ARG A C 1
ATOM 820 O O . ARG A 1 102 ? 18.781 31.109 0.31 1 94 102 ARG A O 1
ATOM 827 N N . ALA A 1 103 ? 16.625 31.609 0.676 1 91.94 103 ALA A N 1
ATOM 828 C CA . ALA A 1 103 ? 16.938 32.969 1.122 1 91.94 103 ALA A CA 1
ATOM 829 C C . ALA A 1 103 ? 17.797 32.938 2.375 1 91.94 103 ALA A C 1
ATOM 831 O O . ALA A 1 103 ? 18.781 33.688 2.465 1 91.94 103 ALA A O 1
ATOM 832 N N . ILE A 1 104 ? 17.5 32.156 3.314 1 93.62 104 ILE A N 1
ATOM 833 C CA . ILE A 1 104 ? 18.25 32.125 4.559 1 93.62 104 ILE A CA 1
ATOM 834 C C . ILE A 1 104 ? 19.656 31.547 4.297 1 93.62 104 ILE A C 1
ATOM 836 O O . ILE A 1 104 ? 20.625 31.969 4.926 1 93.62 104 ILE A O 1
ATOM 840 N N . HIS A 1 105 ? 19.688 30.562 3.461 1 93 105 HIS A N 1
ATOM 841 C CA . HIS A 1 105 ? 20.984 30 3.133 1 93 105 HIS A CA 1
ATOM 842 C C . HIS A 1 105 ? 21.891 31.031 2.469 1 93 105 HIS A C 1
ATOM 844 O O . HIS A 1 105 ? 23.094 31.078 2.73 1 93 105 HIS A O 1
ATOM 850 N N . LYS A 1 106 ? 21.359 31.812 1.628 1 90.5 106 LYS A N 1
ATOM 851 C CA . LYS A 1 106 ? 22.094 32.875 0.968 1 90.5 106 LYS A CA 1
ATOM 852 C C . LYS A 1 106 ? 22.578 33.906 1.977 1 90.5 106 LYS A C 1
ATOM 854 O O . LYS A 1 106 ? 23.703 34.406 1.874 1 90.5 106 LYS A O 1
ATOM 859 N N . GLN A 1 107 ? 21.797 34.188 2.963 1 90.69 107 GLN A N 1
ATOM 860 C CA . GLN A 1 107 ? 22.062 35.25 3.926 1 90.69 107 GLN A CA 1
ATOM 861 C C . GLN A 1 107 ? 23.016 34.75 5.016 1 90.69 107 GLN A C 1
ATOM 863 O O . GLN A 1 107 ? 23.922 35.5 5.422 1 90.69 107 GLN A O 1
ATOM 868 N N . GLU A 1 108 ? 22.812 33.562 5.492 1 91.25 108 GLU A N 1
ATOM 869 C CA . GLU A 1 108 ? 23.5 33.125 6.695 1 91.25 108 GLU A CA 1
ATOM 870 C C . GLU A 1 108 ? 24.562 32.062 6.367 1 91.25 108 GLU A C 1
ATOM 872 O O . GLU A 1 108 ? 25.422 31.75 7.203 1 91.25 108 GLU A O 1
ATOM 877 N N . LYS A 1 109 ? 24.609 31.469 5.203 1 88.69 109 LYS A N 1
ATOM 878 C CA . LYS A 1 109 ? 25.531 30.422 4.789 1 88.69 109 LYS A CA 1
ATOM 879 C C . LYS A 1 109 ? 25.531 29.266 5.781 1 88.69 109 LYS A C 1
ATOM 881 O O . LYS A 1 109 ? 26.562 28.984 6.398 1 88.69 109 LYS A O 1
ATOM 886 N N . LEU A 1 110 ? 24.5 28.625 5.871 1 92.38 110 LEU A N 1
ATOM 887 C CA . LEU A 1 110 ? 24.328 27.516 6.805 1 92.38 110 LEU A CA 1
ATOM 888 C C . LEU A 1 110 ? 25.25 26.359 6.457 1 92.38 110 LEU A C 1
ATOM 890 O O . LEU A 1 110 ? 25.359 25.984 5.289 1 92.38 110 LEU A O 1
ATOM 894 N N . THR A 1 111 ? 25.953 25.75 7.477 1 91.38 111 THR A N 1
ATOM 895 C CA . THR A 1 111 ? 26.984 24.75 7.211 1 91.38 111 THR A CA 1
ATOM 896 C C . THR A 1 111 ? 26.594 23.406 7.828 1 91.38 111 THR A C 1
ATOM 898 O O . THR A 1 111 ? 27.25 22.391 7.582 1 91.38 111 THR A O 1
ATOM 901 N N . LYS A 1 112 ? 25.578 23.438 8.648 1 94.06 112 LYS A N 1
ATOM 902 C CA . LYS A 1 112 ? 25.141 22.219 9.305 1 94.06 112 LYS A CA 1
ATOM 903 C C . LYS A 1 112 ? 23.828 21.719 8.711 1 94.06 112 LYS A C 1
ATOM 905 O O . LYS A 1 112 ? 23.188 22.406 7.91 1 94.06 112 LYS A O 1
ATOM 910 N N . ASP A 1 113 ? 23.484 20.5 9.039 1 95.06 113 ASP A N 1
ATOM 911 C CA . ASP A 1 113 ? 22.172 20 8.648 1 95.06 113 ASP A CA 1
ATOM 912 C C . ASP A 1 113 ? 21.062 20.875 9.227 1 95.06 113 ASP A C 1
ATOM 914 O O . ASP A 1 113 ? 21.312 21.703 10.102 1 95.06 113 ASP A O 1
ATOM 918 N N . ILE A 1 114 ? 19.891 20.641 8.711 1 96.81 114 ILE A N 1
ATOM 919 C CA . ILE A 1 114 ? 18.828 21.578 9.023 1 96.81 114 ILE A CA 1
ATOM 920 C C . ILE A 1 114 ? 17.688 20.859 9.75 1 96.81 114 ILE A C 1
ATOM 922 O O . ILE A 1 114 ? 17.234 19.812 9.305 1 96.81 114 ILE A O 1
ATOM 926 N N . LEU A 1 115 ? 17.312 21.312 10.867 1 97.62 115 LEU A N 1
ATOM 927 C CA . LEU A 1 115 ? 16.047 20.969 11.492 1 97.62 115 LEU A CA 1
ATOM 928 C C . LEU A 1 115 ? 15 22.047 11.211 1 97.62 115 LEU A C 1
ATOM 930 O O . LEU A 1 115 ? 15.133 23.188 11.672 1 97.62 115 LEU A O 1
ATOM 934 N N . LEU A 1 116 ? 14.055 21.703 10.414 1 97.75 116 LEU A N 1
ATOM 935 C CA . LEU A 1 116 ? 13 22.625 10.016 1 97.75 116 LEU A CA 1
ATOM 936 C C . LEU A 1 116 ? 11.727 22.359 10.805 1 97.75 116 LEU A C 1
ATOM 938 O O . LEU A 1 116 ? 11.266 21.219 10.891 1 97.75 116 LEU A O 1
ATOM 942 N N . VAL A 1 117 ? 11.125 23.422 11.359 1 97.62 117 VAL A N 1
ATOM 943 C CA . VAL A 1 117 ? 9.906 23.297 12.148 1 97.62 117 VAL A CA 1
ATOM 944 C C . VAL A 1 117 ? 8.906 24.375 11.727 1 97.62 117 VAL A C 1
ATOM 946 O O . VAL A 1 117 ? 9.266 25.547 11.625 1 97.62 117 VAL A O 1
ATOM 949 N N . SER A 1 118 ? 7.711 23.969 11.414 1 96.38 118 SER A N 1
ATOM 950 C CA . SER A 1 118 ? 6.66 24.938 11.125 1 96.38 118 SER A CA 1
ATOM 951 C C . SER A 1 118 ? 6.133 25.578 12.398 1 96.38 118 SER A C 1
ATOM 953 O O . SER A 1 118 ? 6.191 24.984 13.477 1 96.38 118 SER A O 1
ATOM 955 N N . CYS A 1 119 ? 5.621 26.781 12.344 1 95.81 119 CYS A N 1
ATOM 956 C CA . CYS A 1 119 ? 5.117 27.469 13.523 1 95.81 119 CYS A CA 1
ATOM 957 C C . CYS A 1 119 ? 3.646 27.156 13.758 1 95.81 119 CYS A C 1
ATOM 959 O O . CYS A 1 119 ? 3.113 27.422 14.836 1 95.81 119 CYS A O 1
ATOM 961 N N . ASP A 1 120 ? 2.953 26.594 12.758 1 94.81 120 ASP A N 1
ATOM 962 C CA . ASP A 1 120 ? 1.521 26.344 12.891 1 94.81 120 ASP A CA 1
ATOM 963 C C . ASP A 1 120 ? 1.25 24.938 13.414 1 94.81 120 ASP A C 1
ATOM 965 O O . ASP A 1 120 ? 0.424 24.219 12.852 1 94.81 120 ASP A O 1
ATOM 969 N N . LEU A 1 121 ? 1.915 24.672 14.5 1 93.06 121 LEU A N 1
ATOM 970 C CA . LEU A 1 121 ? 1.875 23.312 15.023 1 93.06 121 LEU A CA 1
ATOM 971 C C . LEU A 1 121 ? 1.686 23.328 16.531 1 93.06 121 LEU A C 1
ATOM 973 O O . LEU A 1 121 ? 2.338 24.094 17.25 1 93.06 121 LEU A O 1
ATOM 977 N N . VAL A 1 122 ? 0.681 22.578 16.984 1 93.69 122 VAL A N 1
ATOM 978 C CA . VAL A 1 122 ? 0.555 22.188 18.391 1 93.69 122 VAL A CA 1
ATOM 979 C C . VAL A 1 122 ? 0.768 20.688 18.531 1 93.69 122 VAL A C 1
ATOM 981 O O . VAL A 1 122 ? -0.079 19.891 18.125 1 93.69 122 VAL A O 1
ATOM 984 N N . ALA A 1 123 ? 1.966 20.328 19.031 1 90.12 123 ALA A N 1
ATOM 985 C CA . ALA A 1 123 ? 2.299 18.906 19 1 90.12 123 ALA A CA 1
ATOM 986 C C . ALA A 1 123 ? 3.158 18.516 20.203 1 90.12 123 ALA A C 1
ATOM 988 O O . ALA A 1 123 ? 3.793 19.375 20.812 1 90.12 123 ALA A O 1
ATOM 989 N N . ASP A 1 124 ? 3.045 17.297 20.516 1 87.75 124 ASP A N 1
ATOM 990 C CA . ASP A 1 124 ? 3.934 16.672 21.484 1 87.75 124 ASP A CA 1
ATOM 991 C C . ASP A 1 124 ? 4.77 15.57 20.844 1 87.75 124 ASP A C 1
ATOM 993 O O . ASP A 1 124 ? 4.645 14.398 21.203 1 87.75 124 ASP A O 1
ATOM 997 N N . ILE A 1 125 ? 5.582 15.953 19.984 1 92 125 ILE A N 1
ATOM 998 C CA . ILE A 1 125 ? 6.445 15.023 19.266 1 92 125 ILE A CA 1
ATOM 999 C C . ILE A 1 125 ? 7.781 14.891 20 1 92 125 ILE A C 1
ATOM 1001 O O . ILE A 1 125 ? 8.336 15.875 20.484 1 92 125 ILE A O 1
ATOM 1005 N N . ASP A 1 126 ? 8.297 13.719 20.094 1 94.81 126 ASP A N 1
ATOM 1006 C CA . ASP A 1 126 ? 9.609 13.469 20.688 1 94.81 126 ASP A CA 1
ATOM 1007 C C . ASP A 1 126 ? 10.727 13.781 19.688 1 94.81 126 ASP A C 1
ATOM 1009 O O . ASP A 1 126 ? 11.141 12.914 18.922 1 94.81 126 ASP A O 1
ATOM 1013 N N . LEU A 1 127 ? 11.289 14.969 19.797 1 95.56 127 LEU A N 1
ATOM 1014 C CA . LEU A 1 127 ? 12.312 15.398 18.859 1 95.56 127 LEU A CA 1
ATOM 1015 C C . LEU A 1 127 ? 13.617 14.633 19.078 1 95.56 127 LEU A C 1
ATOM 1017 O O . LEU A 1 127 ? 14.406 14.469 18.156 1 95.56 127 LEU A O 1
ATOM 1021 N N . ASP A 1 128 ? 13.844 14.148 20.281 1 95.31 128 ASP A N 1
ATOM 1022 C CA . ASP A 1 128 ? 15.039 13.344 20.547 1 95.31 128 ASP A CA 1
ATOM 1023 C C . ASP A 1 128 ? 15.023 12.062 19.719 1 95.31 128 ASP A C 1
ATOM 1025 O O . ASP A 1 128 ? 16.031 11.719 19.078 1 95.31 128 ASP A O 1
ATOM 1029 N N . ARG A 1 129 ? 13.898 11.453 19.766 1 94.56 129 ARG A N 1
ATOM 1030 C CA . ARG A 1 129 ? 13.742 10.234 18.984 1 94.56 129 ARG A CA 1
ATOM 1031 C C . ARG A 1 129 ? 13.852 10.531 17.484 1 94.56 129 ARG A C 1
ATOM 1033 O O . ARG A 1 129 ? 14.438 9.75 16.734 1 94.56 129 ARG A O 1
ATOM 1040 N N . PHE A 1 130 ? 13.289 11.57 17.141 1 95.88 130 PHE A N 1
ATOM 1041 C CA . PHE A 1 130 ? 13.32 12.008 15.742 1 95.88 130 PHE A CA 1
ATOM 1042 C C . PHE A 1 130 ? 14.75 12.219 15.273 1 95.88 130 PHE A C 1
ATOM 1044 O O . PHE A 1 130 ? 15.148 11.703 14.227 1 95.88 130 PHE A O 1
ATOM 1051 N N . ILE A 1 131 ? 15.523 12.922 16.031 1 95.44 131 ILE A N 1
ATOM 1052 C CA . ILE A 1 131 ? 16.906 13.227 15.727 1 95.44 131 ILE A CA 1
ATOM 1053 C C . ILE A 1 131 ? 17.75 11.953 15.766 1 95.44 131 ILE A C 1
ATOM 1055 O O . ILE A 1 131 ? 18.594 11.727 14.898 1 95.44 131 ILE A O 1
ATOM 1059 N N . GLU A 1 132 ? 17.5 11.148 16.703 1 95.44 132 GLU A N 1
ATOM 1060 C CA . GLU A 1 132 ? 18.219 9.883 16.812 1 95.44 132 GLU A CA 1
ATOM 1061 C C . GLU A 1 132 ? 18 9.016 15.578 1 95.44 132 GLU A C 1
ATOM 1063 O O . GLU A 1 132 ? 18.953 8.422 15.062 1 95.44 132 GLU A O 1
ATOM 1068 N N . LEU A 1 133 ? 16.797 8.93 15.18 1 95.38 133 LEU A N 1
ATOM 1069 C CA . LEU A 1 133 ? 16.484 8.141 13.992 1 95.38 133 LEU A CA 1
ATOM 1070 C C . LEU A 1 133 ? 17.219 8.688 12.773 1 95.38 133 LEU A C 1
ATOM 1072 O O . LEU A 1 133 ? 17.75 7.922 11.953 1 95.38 133 LEU A O 1
ATOM 1076 N N . TYR A 1 134 ? 17.219 9.922 12.648 1 93.94 134 TYR A N 1
ATOM 1077 C CA . TYR A 1 134 ? 17.906 10.586 11.555 1 93.94 134 TYR A CA 1
ATOM 1078 C C . TYR A 1 134 ? 19.391 10.203 11.523 1 93.94 134 TYR A C 1
ATOM 1080 O O . TYR A 1 134 ? 19.938 9.906 10.461 1 93.94 134 TYR A O 1
ATOM 1088 N N . ARG A 1 135 ? 19.984 10.188 12.68 1 90.38 135 ARG A N 1
ATOM 1089 C CA . ARG A 1 135 ? 21.391 9.836 12.82 1 90.38 135 ARG A CA 1
ATOM 1090 C C . ARG A 1 135 ? 21.625 8.367 12.453 1 90.38 135 ARG A C 1
ATOM 1092 O O . ARG A 1 135 ? 22.547 8.047 11.719 1 90.38 135 ARG A O 1
ATOM 1099 N N . LEU A 1 136 ? 20.797 7.582 12.93 1 91.44 136 LEU A N 1
ATOM 1100 C CA . LEU A 1 136 ? 20.938 6.141 12.758 1 91.44 136 LEU A CA 1
ATOM 1101 C C . LEU A 1 136 ? 20.766 5.75 11.289 1 91.44 136 LEU A C 1
ATOM 1103 O O . LEU A 1 136 ? 21.469 4.859 10.797 1 91.44 136 LEU A O 1
ATOM 1107 N N . ARG A 1 137 ? 19.953 6.422 10.594 1 89.94 137 ARG A N 1
ATOM 1108 C CA . ARG A 1 137 ? 19.594 6.004 9.242 1 89.94 137 ARG A CA 1
ATOM 1109 C C . ARG A 1 137 ? 20.422 6.75 8.203 1 89.94 137 ARG A C 1
ATOM 1111 O O . ARG A 1 137 ? 20.406 6.402 7.023 1 89.94 137 ARG A O 1
ATOM 1118 N N . ASN A 1 138 ? 21.141 7.75 8.609 1 85.94 138 ASN A N 1
ATOM 1119 C CA . ASN A 1 138 ? 21.891 8.578 7.672 1 85.94 138 ASN A CA 1
ATOM 1120 C C . ASN A 1 138 ? 21.016 9.008 6.488 1 85.94 138 ASN A C 1
ATOM 1122 O O . ASN A 1 138 ? 21.422 8.867 5.332 1 85.94 138 ASN A O 1
ATOM 1126 N N . SER A 1 139 ? 19.828 9.477 6.758 1 89.94 139 SER A N 1
ATOM 1127 C CA . SER A 1 139 ? 18.812 9.805 5.754 1 89.94 139 SER A CA 1
ATOM 1128 C C . SER A 1 139 ? 19.141 11.125 5.066 1 89.94 139 SER A C 1
ATOM 1130 O O . SER A 1 139 ? 19.703 12.031 5.676 1 89.94 139 SER A O 1
ATOM 1132 N N . THR A 1 140 ? 18.812 11.156 3.766 1 92.12 140 THR A N 1
ATOM 1133 C CA . THR A 1 140 ? 18.828 12.43 3.043 1 92.12 140 THR A CA 1
ATOM 1134 C C . THR A 1 140 ? 17.891 13.438 3.697 1 92.12 140 THR A C 1
ATOM 1136 O O . THR A 1 140 ? 18.266 14.602 3.885 1 92.12 140 THR A O 1
ATOM 1139 N N . PHE A 1 141 ? 16.766 12.961 4.016 1 95.94 141 PHE A N 1
ATOM 1140 C CA . PHE A 1 141 ? 15.859 13.734 4.859 1 95.94 141 PHE A CA 1
ATOM 1141 C C . PHE A 1 141 ? 14.984 12.82 5.695 1 95.94 141 PHE A C 1
ATOM 1143 O O . PHE A 1 141 ? 14.898 11.617 5.426 1 95.94 141 PHE A O 1
ATOM 1150 N N . LEU A 1 142 ? 14.445 13.336 6.762 1 97.75 142 LEU A N 1
ATOM 1151 C CA . LEU A 1 142 ? 13.5 12.648 7.633 1 97.75 142 LEU A CA 1
ATOM 1152 C C . LEU A 1 142 ? 12.289 13.523 7.922 1 97.75 142 LEU A C 1
ATOM 1154 O O . LEU A 1 142 ? 12.43 14.695 8.266 1 97.75 142 LEU A O 1
ATOM 1158 N N . CYS A 1 143 ? 11.117 12.922 7.672 1 97.25 143 CYS A N 1
ATOM 1159 C CA . CYS A 1 143 ? 9.852 13.586 7.961 1 97.25 143 CYS A CA 1
ATOM 1160 C C . CYS A 1 143 ? 9.148 12.938 9.148 1 97.25 143 CYS A C 1
ATOM 1162 O O . CYS A 1 143 ? 9.297 11.734 9.383 1 97.25 143 CYS A O 1
ATOM 1164 N N . ALA A 1 144 ? 8.422 13.742 9.844 1 96.56 144 ALA A N 1
ATOM 1165 C CA . ALA A 1 144 ? 7.586 13.211 10.922 1 96.56 144 ALA A CA 1
ATOM 1166 C C . ALA A 1 144 ? 6.105 13.266 10.547 1 96.56 144 ALA A C 1
ATOM 1168 O O . ALA A 1 144 ? 5.586 14.328 10.188 1 96.56 144 ALA A O 1
ATOM 1169 N N . PHE A 1 145 ? 5.484 12.102 10.57 1 95.25 145 PHE A N 1
ATOM 1170 C CA . PHE A 1 145 ? 4.047 11.984 10.344 1 95.25 145 PHE A CA 1
ATOM 1171 C C . PHE A 1 145 ? 3.332 11.555 11.617 1 95.25 145 PHE A C 1
ATOM 1173 O O . PHE A 1 145 ? 3.914 10.867 12.461 1 95.25 145 PHE A O 1
ATOM 1180 N N . SER A 1 146 ? 2.129 11.992 11.719 1 93.19 146 SER A N 1
ATOM 1181 C CA . SER A 1 146 ? 1.331 11.555 12.859 1 93.19 146 SER A CA 1
ATOM 1182 C C . SER A 1 146 ? 0.117 10.75 12.414 1 93.19 146 SER A C 1
ATOM 1184 O O . SER A 1 146 ? -0.536 11.102 11.43 1 93.19 146 SER A O 1
ATOM 1186 N N . SER A 1 147 ? -0.132 9.609 13.086 1 88.12 147 SER A N 1
ATOM 1187 C CA . SER A 1 147 ? -1.325 8.812 12.836 1 88.12 147 SER A CA 1
ATOM 1188 C C . SER A 1 147 ? -2.457 9.188 13.789 1 88.12 147 SER A C 1
ATOM 1190 O O . SER A 1 147 ? -3.586 8.719 13.633 1 88.12 147 SER A O 1
ATOM 1192 N N . GLN A 1 148 ? -2.189 9.953 14.75 1 74.62 148 GLN A N 1
ATOM 1193 C CA . GLN A 1 148 ? -3.174 10.305 15.773 1 74.62 148 GLN A CA 1
ATOM 1194 C C . GLN A 1 148 ? -3.803 11.664 15.492 1 74.62 148 GLN A C 1
ATOM 1196 O O . GLN A 1 148 ? -3.096 12.648 15.289 1 74.62 148 GLN A O 1
ATOM 1201 N N . LEU A 1 149 ? -5.059 11.438 15.164 1 63 149 LEU A N 1
ATOM 1202 C CA . LEU A 1 149 ? -5.793 12.688 15.023 1 63 149 LEU A CA 1
ATOM 1203 C C . LEU A 1 149 ? -6.594 12.984 16.281 1 63 149 LEU A C 1
ATOM 1205 O O . LEU A 1 149 ? -7.035 12.07 16.984 1 63 149 LEU A O 1
ATOM 1209 N N . TYR A 1 150 ? -6.34 14.164 16.781 1 59.59 150 TYR A N 1
ATOM 1210 C CA . TYR A 1 150 ? -7.281 14.555 17.828 1 59.59 150 TYR A CA 1
ATOM 1211 C C . TYR A 1 150 ? -8.711 14.25 17.406 1 59.59 150 TYR A C 1
ATOM 1213 O O . TYR A 1 150 ? -9.078 14.445 16.25 1 59.59 150 TYR A O 1
ATOM 1221 N N . PRO A 1 151 ? -9.328 13.375 18.266 1 57.19 151 PRO A N 1
ATOM 1222 C CA . PRO A 1 151 ? -10.703 13.016 17.922 1 57.19 151 PRO A CA 1
ATOM 1223 C C . PRO A 1 151 ? -11.492 14.188 17.344 1 57.19 151 PRO A C 1
ATOM 1225 O O . PRO A 1 151 ? -11.492 15.281 17.922 1 57.19 151 PRO A O 1
ATOM 1228 N N . LYS A 1 152 ? -11.672 14.18 16.062 1 54.09 152 LYS A N 1
ATOM 1229 C CA . LYS A 1 152 ? -12.477 15.203 15.406 1 54.09 152 LYS A CA 1
ATOM 1230 C C . LYS A 1 152 ? -13.883 15.258 15.984 1 54.09 152 LYS A C 1
ATOM 1232 O O . LYS A 1 152 ? -14.617 14.266 15.938 1 54.09 152 LYS A O 1
ATOM 1237 N N . GLU A 1 153 ? -14.055 15.742 17.125 1 55.38 153 GLU A N 1
ATOM 1238 C CA . GLU A 1 153 ? -15.469 16 17.375 1 55.38 153 GLU A CA 1
ATOM 1239 C C . GLU A 1 153 ? -16.062 16.922 16.312 1 55.38 153 GLU A C 1
ATOM 1241 O O . GLU A 1 153 ? -15.406 17.844 15.844 1 55.38 153 GLU A O 1
ATOM 1246 N N . ASN A 1 154 ? -16.703 16.328 15.234 1 52.22 154 ASN A N 1
ATOM 1247 C CA . ASN A 1 154 ? -17.406 16.969 14.133 1 52.22 154 ASN A CA 1
ATOM 1248 C C . ASN A 1 154 ? -17.938 18.344 14.531 1 52.22 154 ASN A C 1
ATOM 1250 O O . ASN A 1 154 ? -19.062 18.703 14.195 1 52.22 154 ASN A O 1
ATOM 1254 N N . LEU A 1 155 ? -17.266 19.078 15.43 1 59.03 155 LEU A N 1
ATOM 1255 C CA . LEU A 1 155 ? -18 20.266 15.859 1 59.03 155 LEU A CA 1
ATOM 1256 C C . LEU A 1 155 ? -17.438 21.516 15.188 1 59.03 155 LEU A C 1
ATOM 1258 O O . LEU A 1 155 ? -16.625 22.234 15.766 1 59.03 155 LEU A O 1
ATOM 1262 N N . MET A 1 156 ? -17.281 21.438 13.727 1 59.47 156 MET A N 1
ATOM 1263 C CA . MET A 1 156 ? -16.766 22.641 13.094 1 59.47 156 MET A CA 1
ATOM 1264 C C . MET A 1 156 ? -17.859 23.703 12.969 1 59.47 156 MET A C 1
ATOM 1266 O O . MET A 1 156 ? -18.984 23.391 12.586 1 59.47 156 MET A O 1
ATOM 1270 N N . PRO A 1 157 ? -17.578 24.922 13.477 1 64.88 157 PRO A N 1
ATOM 1271 C CA . PRO A 1 157 ? -18.562 25.969 13.227 1 64.88 157 PRO A CA 1
ATOM 1272 C C . PRO A 1 157 ? -18.75 26.266 11.734 1 64.88 157 PRO A C 1
ATOM 1274 O O . PRO A 1 157 ? -17.75 26.359 11 1 64.88 157 PRO A O 1
ATOM 1277 N N . ALA A 1 158 ? -19.969 26.438 11.18 1 59.38 158 ALA A N 1
ATOM 1278 C CA . ALA A 1 158 ? -20.516 27.031 9.969 1 59.38 158 ALA A CA 1
ATOM 1279 C C . ALA A 1 158 ? -20.016 26.312 8.719 1 59.38 158 ALA A C 1
ATOM 1281 O O . ALA A 1 158 ? -20.5 26.562 7.617 1 59.38 158 ALA A O 1
ATOM 1282 N N . ILE A 1 159 ? -18.812 25.719 8.734 1 54.66 159 ILE A N 1
ATOM 1283 C CA . ILE A 1 159 ? -18.266 25.359 7.426 1 54.66 159 ILE A CA 1
ATOM 1284 C C . ILE A 1 159 ? -18.625 23.922 7.098 1 54.66 159 ILE A C 1
ATOM 1286 O O . ILE A 1 159 ? -18.406 23.016 7.91 1 54.66 159 ILE A O 1
ATOM 1290 N N . LYS A 1 160 ? -19.5 23.938 6.211 1 51.19 160 LYS A N 1
ATOM 1291 C CA . LYS A 1 160 ? -19.719 22.625 5.598 1 51.19 160 LYS A CA 1
ATOM 1292 C C . LYS A 1 160 ? -18.391 21.938 5.297 1 51.19 160 LYS A C 1
ATOM 1294 O O . LYS A 1 160 ? -17.578 22.453 4.539 1 51.19 160 LYS A O 1
ATOM 1299 N N . LEU A 1 161 ? -17.891 21.359 6.262 1 48.59 161 LEU A N 1
ATOM 1300 C CA . LEU A 1 161 ? -16.703 20.547 5.949 1 48.59 161 LEU A CA 1
ATOM 1301 C C . LEU A 1 161 ? -16.812 19.969 4.547 1 48.59 161 LEU A C 1
ATOM 1303 O O . LEU A 1 161 ? -17.812 19.328 4.203 1 48.59 161 LEU A O 1
ATOM 1307 N N . SER A 1 162 ? -16.344 20.75 3.541 1 47.31 162 SER A N 1
ATOM 1308 C CA . SER A 1 162 ? -16.312 20.109 2.232 1 47.31 162 SER A CA 1
ATOM 1309 C C . SER A 1 162 ? -15.883 18.656 2.346 1 47.31 162 SER A C 1
ATOM 1311 O O . SER A 1 162 ? -15.055 18.297 3.191 1 47.31 162 SER A O 1
ATOM 1313 N N . ASP A 1 163 ? -16.703 17.797 1.897 1 49.44 163 ASP A N 1
ATOM 1314 C CA . ASP A 1 163 ? -16.5 16.359 1.776 1 49.44 163 ASP A CA 1
ATOM 1315 C C . ASP A 1 163 ? -15.102 16.047 1.257 1 49.44 163 ASP A C 1
ATOM 1317 O O . ASP A 1 163 ? -14.617 14.914 1.404 1 49.44 163 ASP A O 1
ATOM 1321 N N . ASN A 1 164 ? -14.492 17.047 0.48 1 55.56 164 ASN A N 1
ATOM 1322 C CA . ASN A 1 164 ? -13.258 16.641 -0.164 1 55.56 164 ASN A CA 1
ATOM 1323 C C . ASN A 1 164 ? -12.047 16.859 0.744 1 55.56 164 ASN A C 1
ATOM 1325 O O . ASN A 1 164 ? -11.43 17.922 0.707 1 55.56 164 ASN A O 1
ATOM 1329 N N . LYS A 1 165 ? -11.938 15.938 1.7 1 64.25 165 LYS A N 1
ATOM 1330 C CA . LYS A 1 165 ? -10.812 15.945 2.635 1 64.25 165 LYS A CA 1
ATOM 1331 C C . LYS A 1 165 ? -9.484 15.773 1.901 1 64.25 165 LYS A C 1
ATOM 1333 O O . LYS A 1 165 ? -9.352 14.883 1.056 1 64.25 165 LYS A O 1
ATOM 1338 N N . GLU A 1 166 ? -8.633 16.812 1.922 1 74.94 166 GLU A N 1
ATOM 1339 C CA . GLU A 1 166 ? -7.262 16.734 1.422 1 74.94 166 GLU A CA 1
ATOM 1340 C C . GLU A 1 166 ? -6.434 15.758 2.254 1 74.94 166 GLU A C 1
ATOM 1342 O O . GLU A 1 166 ? -6.559 15.711 3.48 1 74.94 166 GLU A O 1
ATOM 1347 N N . PHE A 1 167 ? -5.914 14.805 1.486 1 84.19 167 PHE A N 1
ATOM 1348 C CA . PHE A 1 167 ? -5 13.906 2.186 1 84.19 167 PHE A CA 1
ATOM 1349 C C . PHE A 1 167 ? -3.738 13.672 1.365 1 84.19 167 PHE A C 1
ATOM 1351 O O . PHE A 1 167 ? -3.748 13.836 0.142 1 84.19 167 PHE A O 1
ATOM 1358 N N . ASP A 1 168 ? -2.701 13.461 2.068 1 91.31 168 ASP A N 1
ATOM 1359 C CA . ASP A 1 168 ? -1.433 13.117 1.433 1 91.31 168 ASP A CA 1
ATOM 1360 C C . ASP A 1 168 ? -1.322 11.617 1.201 1 91.31 168 ASP A C 1
ATOM 1362 O O . ASP A 1 168 ? -1.823 10.82 1.999 1 91.31 168 ASP A O 1
ATOM 1366 N N . TYR A 1 169 ? -0.735 11.242 0.095 1 93.44 169 TYR A N 1
ATOM 1367 C CA . TYR A 1 169 ? -0.37 9.852 -0.136 1 93.44 169 TYR A CA 1
ATOM 1368 C C . TYR A 1 169 ? 1.032 9.562 0.385 1 93.44 169 TYR A C 1
ATOM 1370 O O . TYR A 1 169 ? 2.018 10.078 -0.146 1 93.44 169 TYR A O 1
ATOM 1378 N N . VAL A 1 170 ? 1.083 8.75 1.404 1 96.19 170 VAL A N 1
ATOM 1379 C CA . VAL A 1 170 ? 2.363 8.406 2.02 1 96.19 170 VAL A CA 1
ATOM 1380 C C . VAL A 1 170 ? 2.631 6.914 1.865 1 96.19 170 VAL A C 1
ATOM 1382 O O . VAL A 1 170 ? 1.851 6.086 2.342 1 96.19 170 VAL A O 1
ATOM 1385 N N . GLY A 1 171 ? 3.684 6.617 1.183 1 96.62 171 GLY A N 1
ATOM 1386 C CA . GLY A 1 171 ? 4.066 5.227 0.986 1 96.62 171 GLY A CA 1
ATOM 1387 C C . GLY A 1 171 ? 5.297 4.832 1.779 1 96.62 171 GLY A C 1
ATOM 1388 O O . GLY A 1 171 ? 6.363 5.434 1.624 1 96.62 171 GLY A O 1
ATOM 1389 N N . LEU A 1 172 ? 5.148 3.828 2.613 1 97.06 172 LEU A N 1
ATOM 1390 C CA . LEU A 1 172 ? 6.234 3.314 3.439 1 97.06 172 LEU A CA 1
ATOM 1391 C C . LEU A 1 172 ? 6.602 1.891 3.031 1 97.06 172 LEU A C 1
ATOM 1393 O O . LEU A 1 172 ? 5.746 1.132 2.572 1 97.06 172 LEU A O 1
ATOM 1397 N N . ASP A 1 173 ? 7.879 1.592 3.156 1 95.06 173 ASP A N 1
ATOM 1398 C CA . ASP A 1 173 ? 8.305 0.212 2.943 1 95.06 173 ASP A CA 1
ATOM 1399 C C . ASP A 1 173 ? 7.742 -0.708 4.023 1 95.06 173 ASP A C 1
ATOM 1401 O O . ASP A 1 173 ? 7.992 -0.503 5.215 1 95.06 173 ASP A O 1
ATOM 1405 N N . GLY A 1 174 ? 7 -1.703 3.59 1 92.25 174 GLY A N 1
ATOM 1406 C CA . GLY A 1 174 ? 6.367 -2.615 4.531 1 92.25 174 GLY A CA 1
ATOM 1407 C C . GLY A 1 174 ? 7.367 -3.369 5.391 1 92.25 174 GLY A C 1
ATOM 1408 O O . GLY A 1 174 ? 7.031 -3.818 6.488 1 92.25 174 GLY A O 1
ATOM 1409 N N . ASN A 1 175 ? 8.539 -3.561 4.953 1 90.5 175 ASN A N 1
ATOM 1410 C CA . ASN A 1 175 ? 9.57 -4.281 5.699 1 90.5 175 ASN A CA 1
ATOM 1411 C C . ASN A 1 175 ? 10.391 -3.336 6.57 1 90.5 175 ASN A C 1
ATOM 1413 O O . ASN A 1 175 ? 11.125 -3.781 7.457 1 90.5 175 ASN A O 1
ATOM 1417 N N . ASP A 1 176 ? 10.367 -1.973 6.301 1 92.81 176 ASP A N 1
ATOM 1418 C CA . ASP A 1 176 ? 11.023 -0.899 7.039 1 92.81 176 ASP A CA 1
ATOM 1419 C C . ASP A 1 176 ? 10.148 0.354 7.078 1 92.81 176 ASP A C 1
ATOM 1421 O O . ASP A 1 176 ? 10.297 1.245 6.238 1 92.81 176 ASP A O 1
ATOM 1425 N N . LEU A 1 177 ? 9.414 0.457 8.078 1 92.88 177 LEU A N 1
ATOM 1426 C CA . LEU A 1 177 ? 8.383 1.489 8.125 1 92.88 177 LEU A CA 1
ATOM 1427 C C . LEU A 1 177 ? 9.008 2.873 8.266 1 92.88 177 LEU A C 1
ATOM 1429 O O . LEU A 1 177 ? 8.312 3.887 8.164 1 92.88 177 LEU A O 1
ATOM 1433 N N . ASN A 1 178 ? 10.305 2.986 8.414 1 95.44 178 ASN A N 1
ATOM 1434 C CA . ASN A 1 178 ? 10.984 4.277 8.477 1 95.44 178 ASN A CA 1
ATOM 1435 C C . ASN A 1 178 ? 11.484 4.715 7.102 1 95.44 178 ASN A C 1
ATOM 1437 O O . ASN A 1 178 ? 12.039 5.805 6.957 1 95.44 178 ASN A O 1
ATOM 1441 N N . ARG A 1 179 ? 11.312 3.867 6.16 1 95.06 179 ARG A N 1
ATOM 1442 C CA . ARG A 1 179 ? 11.719 4.199 4.797 1 95.06 179 ARG A CA 1
ATOM 1443 C C . ARG A 1 179 ? 10.539 4.723 3.986 1 95.06 179 ARG A C 1
ATOM 1445 O O . ARG A 1 179 ? 9.547 4.02 3.791 1 95.06 179 ARG A O 1
ATOM 1452 N N . LEU A 1 180 ? 10.633 5.961 3.602 1 96.62 180 LEU A N 1
ATOM 1453 C CA . LEU A 1 180 ? 9.625 6.602 2.762 1 96.62 180 LEU A CA 1
ATOM 1454 C C . LEU A 1 180 ? 9.891 6.316 1.287 1 96.62 180 LEU A C 1
ATOM 1456 O O . LEU A 1 180 ? 10.922 6.711 0.748 1 96.62 180 LEU A O 1
ATOM 1460 N N . VAL A 1 181 ? 8.961 5.664 0.599 1 95.19 181 VAL A N 1
ATOM 1461 C CA . VAL A 1 181 ? 9.234 5.207 -0.759 1 95.19 181 VAL A CA 1
ATOM 1462 C C . VAL A 1 181 ? 8.281 5.887 -1.738 1 95.19 181 VAL A C 1
ATOM 1464 O O . VAL A 1 181 ? 8.508 5.863 -2.951 1 95.19 181 VAL A O 1
ATOM 1467 N N . PHE A 1 182 ? 7.301 6.473 -1.283 1 94.81 182 PHE A N 1
ATOM 1468 C CA . PHE A 1 182 ? 6.328 7.195 -2.094 1 94.81 182 PHE A CA 1
ATOM 1469 C C . PHE A 1 182 ? 5.73 8.359 -1.312 1 94.81 182 PHE A C 1
ATOM 1471 O O . PHE A 1 182 ? 5.418 8.219 -0.126 1 94.81 182 PHE A O 1
ATOM 1478 N N . TYR A 1 183 ? 5.625 9.469 -1.892 1 95.25 183 TYR A N 1
ATOM 1479 C CA . TYR A 1 183 ? 5.043 10.648 -1.26 1 95.25 183 TYR A CA 1
ATOM 1480 C C . TYR A 1 183 ? 4.418 11.57 -2.299 1 95.25 183 TYR A C 1
ATOM 1482 O O . TYR A 1 183 ? 5.105 12.07 -3.191 1 95.25 183 TYR A O 1
ATOM 1490 N N . GLU A 1 184 ? 3.119 11.695 -2.238 1 91.94 184 GLU A N 1
ATOM 1491 C CA . GLU A 1 184 ? 2.365 12.594 -3.107 1 91.94 184 GLU A CA 1
ATOM 14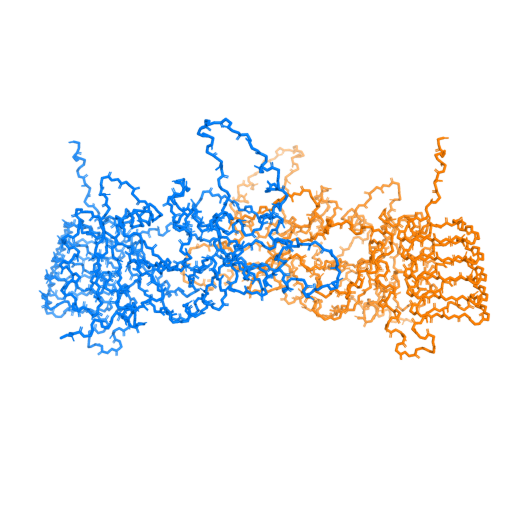92 C C . GLU A 1 184 ? 1.331 13.391 -2.314 1 91.94 184 GLU A C 1
ATOM 1494 O O . GLU A 1 184 ? 0.261 12.875 -1.986 1 91.94 184 GLU A O 1
ATOM 1499 N N . PRO A 1 185 ? 1.759 14.609 -2.004 1 89.5 185 PRO A N 1
ATOM 1500 C CA . PRO A 1 185 ? 0.771 15.438 -1.314 1 89.5 185 PRO A CA 1
ATOM 1501 C C . PRO A 1 185 ? -0.439 15.766 -2.188 1 89.5 185 PRO A C 1
ATOM 1503 O O . PRO A 1 185 ? -0.302 15.93 -3.402 1 89.5 185 PRO A O 1
ATOM 1506 N N . ASP A 1 186 ? -1.697 15.391 -1.701 1 73.5 186 ASP A N 1
ATOM 1507 C CA . ASP A 1 186 ? -2.938 15.555 -2.451 1 73.5 186 ASP A CA 1
ATOM 1508 C C . ASP A 1 186 ? -3.213 17.031 -2.744 1 73.5 186 ASP A C 1
ATOM 1510 O O . ASP A 1 186 ? -3.393 17.828 -1.822 1 73.5 186 ASP A O 1
ATOM 1514 N N . ALA A 1 187 ? -2.857 17.453 -4.055 1 60.25 187 ALA A N 1
ATOM 1515 C CA . ALA A 1 187 ? -3.301 18.766 -4.488 1 60.25 187 ALA A CA 1
ATOM 1516 C C . ALA A 1 187 ? -4.68 18.703 -5.137 1 60.25 187 ALA A C 1
ATOM 1518 O O . ALA A 1 187 ? -5.133 19.672 -5.754 1 60.25 187 ALA A O 1
ATOM 1519 N N . MET A 1 188 ? -5.734 17.812 -4.562 1 58 188 MET A N 1
ATOM 1520 C CA . MET A 1 188 ? -7.152 17.656 -4.883 1 58 188 MET A CA 1
ATOM 1521 C C . MET A 1 188 ? -7.34 17.344 -6.363 1 58 188 MET A C 1
ATOM 1523 O O . MET A 1 188 ? -8.414 16.906 -6.777 1 58 188 MET A O 1
ATOM 1527 N N . LEU A 1 189 ? -6.324 17.469 -7.246 1 57.47 189 LEU A N 1
ATOM 1528 C CA . LEU A 1 189 ? -6.691 17.625 -8.648 1 57.47 189 LEU A CA 1
ATOM 1529 C C . LEU A 1 189 ? -6.727 16.281 -9.359 1 57.47 189 LEU A C 1
ATOM 1531 O O . LEU A 1 189 ? -7.473 16.109 -10.328 1 57.47 189 LEU A O 1
ATOM 1535 N N . ASN A 1 190 ? -6.133 15.281 -8.773 1 67.75 190 ASN A N 1
ATOM 1536 C CA . ASN A 1 190 ? -6.047 14.109 -9.648 1 67.75 190 ASN A CA 1
ATOM 1537 C C . ASN A 1 190 ? -6.914 12.969 -9.141 1 67.75 190 ASN A C 1
ATOM 1539 O O . ASN A 1 190 ? -6.977 12.719 -7.934 1 67.75 190 ASN A O 1
ATOM 1543 N N . ASP A 1 191 ? -7.691 12.336 -10.047 1 80.19 191 ASP A N 1
ATOM 1544 C CA . ASP A 1 191 ? -8.586 11.227 -9.727 1 80.19 191 ASP A CA 1
ATOM 1545 C C . ASP A 1 191 ? -7.793 9.953 -9.43 1 80.19 191 ASP A C 1
ATOM 1547 O O . ASP A 1 191 ? -8.32 9.016 -8.828 1 80.19 191 ASP A O 1
ATOM 1551 N N . SER A 1 192 ? -6.578 9.938 -9.883 1 86.62 192 SER A N 1
ATOM 1552 C CA . SER A 1 192 ? -5.742 8.766 -9.641 1 86.62 192 SER A CA 1
ATOM 1553 C C . SER A 1 192 ? -4.277 9.156 -9.469 1 86.62 192 SER A C 1
ATOM 1555 O O . SER A 1 192 ? -3.865 10.234 -9.898 1 86.62 192 SER A O 1
ATOM 1557 N N . ILE A 1 193 ? -3.615 8.305 -8.797 1 86.56 193 ILE A N 1
ATOM 1558 C CA . ILE A 1 193 ? -2.178 8.508 -8.648 1 86.56 193 ILE A CA 1
ATOM 1559 C C . ILE A 1 193 ? -1.425 7.371 -9.336 1 86.56 193 ILE A C 1
ATOM 1561 O O . ILE A 1 193 ? -1.803 6.203 -9.219 1 86.56 193 ILE A O 1
ATOM 1565 N N . PRO A 1 194 ? -0.47 7.711 -10.102 1 88 194 PRO A N 1
ATOM 1566 C CA . PRO A 1 194 ? 0.342 6.684 -10.758 1 88 194 PRO A CA 1
ATOM 1567 C C . PRO A 1 194 ? 1.437 6.129 -9.852 1 88 194 PRO A C 1
ATOM 1569 O O . PRO A 1 194 ? 2.121 6.891 -9.164 1 88 194 PRO A O 1
ATOM 1572 N N . LEU A 1 195 ? 1.538 4.887 -9.781 1 89.06 195 LEU A N 1
ATOM 1573 C CA . LEU A 1 195 ? 2.635 4.223 -9.086 1 89.06 195 LEU A CA 1
ATOM 1574 C C . LEU A 1 195 ? 3.572 3.537 -10.07 1 89.06 195 LEU A C 1
ATOM 1576 O O . LEU A 1 195 ? 3.154 2.643 -10.812 1 89.06 195 LEU A O 1
ATOM 1580 N N . LYS A 1 196 ? 4.789 3.924 -10.07 1 87.5 196 LYS A N 1
ATOM 1581 C CA . LYS A 1 196 ? 5.758 3.393 -11.023 1 87.5 196 LYS A CA 1
ATOM 1582 C C . LYS A 1 196 ? 6.18 1.976 -10.641 1 87.5 196 LYS A C 1
ATOM 1584 O O . LYS A 1 196 ? 6.344 1.666 -9.461 1 87.5 196 LYS A O 1
ATOM 1589 N N . ARG A 1 197 ? 6.484 1.145 -11.648 1 85.56 197 ARG A N 1
ATOM 1590 C CA . ARG A 1 197 ? 6.891 -0.248 -11.484 1 85.56 197 ARG A CA 1
ATOM 1591 C C . ARG A 1 197 ? 8.227 -0.347 -10.758 1 85.56 197 ARG A C 1
ATOM 1593 O O . ARG A 1 197 ? 8.461 -1.293 -10 1 85.56 197 ARG A O 1
ATOM 1600 N N . SER A 1 198 ? 9.07 0.627 -10.938 1 82.81 198 SER A N 1
ATOM 1601 C CA . SER A 1 198 ? 10.414 0.634 -10.367 1 82.81 198 SER A CA 1
ATOM 1602 C C . SER A 1 198 ? 10.375 0.618 -8.844 1 82.81 198 SER A C 1
ATOM 1604 O O . SER A 1 198 ? 11.266 0.076 -8.195 1 82.81 198 SER A O 1
ATOM 1606 N N . ILE A 1 199 ? 9.336 1.2 -8.273 1 87.69 199 ILE A N 1
ATOM 1607 C CA . ILE A 1 199 ? 9.18 1.221 -6.828 1 87.69 199 ILE A CA 1
ATOM 1608 C C . ILE A 1 199 ? 9.086 -0.208 -6.297 1 87.69 199 ILE A C 1
ATOM 1610 O O . ILE A 1 199 ? 9.719 -0.545 -5.293 1 87.69 199 ILE A O 1
ATOM 1614 N N . PHE A 1 200 ? 8.422 -1.062 -7.051 1 87.25 200 PHE A N 1
ATOM 1615 C CA . PHE A 1 200 ? 8.102 -2.398 -6.566 1 87.25 200 PHE A CA 1
ATOM 1616 C C . PHE A 1 200 ? 9.266 -3.354 -6.801 1 87.25 200 PHE A C 1
ATOM 1618 O O . PHE A 1 200 ? 9.336 -4.422 -6.188 1 87.25 200 PHE A O 1
ATOM 1625 N N . LYS A 1 201 ? 10.141 -3.016 -7.672 1 81.38 201 LYS A N 1
ATOM 1626 C CA . LYS A 1 201 ? 11.375 -3.787 -7.805 1 81.38 201 LYS A CA 1
ATOM 1627 C C . LYS A 1 201 ? 12.211 -3.699 -6.535 1 81.38 201 LYS A C 1
ATOM 1629 O O . LYS A 1 201 ? 12.805 -4.695 -6.102 1 81.38 201 LYS A O 1
ATOM 1634 N N . SER A 1 202 ? 12.125 -2.477 -5.895 1 82.75 202 SER A N 1
ATOM 1635 C CA . SER A 1 202 ? 12.922 -2.238 -4.695 1 82.75 202 SER A CA 1
ATOM 1636 C C . SER A 1 202 ? 12.102 -2.467 -3.43 1 82.75 202 SER A C 1
ATOM 1638 O O . SER A 1 202 ? 12.648 -2.77 -2.371 1 82.75 202 SER A O 1
ATOM 1640 N N . CYS A 1 203 ? 10.875 -2.285 -3.568 1 90.31 203 CYS A N 1
ATOM 1641 C CA . CYS A 1 203 ? 9.969 -2.404 -2.434 1 90.31 203 CYS A CA 1
ATOM 1642 C C . CYS A 1 203 ? 8.742 -3.238 -2.797 1 90.31 203 CYS A C 1
ATOM 1644 O O . CYS A 1 203 ? 7.672 -2.691 -3.074 1 90.31 203 CYS A O 1
ATOM 1646 N N . PRO A 1 204 ? 8.836 -4.562 -2.715 1 89.88 204 PRO A N 1
ATOM 1647 C CA . PRO A 1 204 ? 7.73 -5.438 -3.113 1 89.88 204 PRO A CA 1
ATOM 1648 C C . PRO A 1 204 ? 6.551 -5.375 -2.146 1 89.88 204 PRO A C 1
ATOM 1650 O O . PRO A 1 204 ? 5.469 -5.875 -2.453 1 89.88 204 PRO A O 1
ATOM 1653 N N . TYR A 1 205 ? 6.805 -4.879 -1.02 1 93.62 205 TYR A N 1
ATOM 1654 C CA . TYR A 1 205 ? 5.773 -4.691 -0.002 1 93.62 205 TYR A CA 1
ATOM 1655 C C . TYR A 1 205 ? 5.652 -3.223 0.385 1 93.62 205 TYR A C 1
ATOM 1657 O O . TYR A 1 205 ? 6.5 -2.689 1.104 1 93.62 205 TYR A O 1
ATOM 1665 N N . LEU A 1 206 ? 4.574 -2.539 -0.064 1 95.62 206 LEU A N 1
ATOM 1666 C CA . LEU A 1 206 ? 4.367 -1.105 0.117 1 95.62 206 LEU A CA 1
ATOM 1667 C C . LEU A 1 206 ? 3.15 -0.839 0.997 1 95.62 206 LEU A C 1
ATOM 1669 O O . LEU A 1 206 ? 2.068 -1.378 0.748 1 95.62 206 LEU A O 1
ATOM 1673 N N . GLN A 1 207 ? 3.34 -0.058 2.016 1 96.19 207 GLN A N 1
ATOM 1674 C CA . GLN A 1 207 ? 2.225 0.449 2.811 1 96.19 207 GLN A CA 1
ATOM 1675 C C . GLN A 1 207 ? 1.835 1.858 2.375 1 96.19 207 GLN A C 1
ATOM 1677 O O . GLN A 1 207 ? 2.592 2.809 2.582 1 96.19 207 GLN A O 1
ATOM 1682 N N . LEU A 1 208 ? 0.779 2.006 1.762 1 95.56 208 LEU A N 1
ATOM 1683 C CA . LEU A 1 208 ? 0.275 3.301 1.317 1 95.56 208 LEU A CA 1
ATOM 1684 C C . LEU A 1 208 ? -0.784 3.832 2.279 1 95.56 208 LEU A C 1
ATOM 1686 O O . LEU A 1 208 ? -1.827 3.201 2.469 1 95.56 208 LEU A O 1
ATOM 1690 N N . ARG A 1 209 ? -0.551 4.992 2.805 1 94.31 209 ARG A N 1
ATOM 1691 C CA . ARG A 1 209 ? -1.392 5.551 3.859 1 94.31 209 ARG A CA 1
ATOM 1692 C C . ARG A 1 209 ? -1.89 6.941 3.484 1 94.31 209 ARG A C 1
ATOM 1694 O O . ARG A 1 209 ? -1.134 7.754 2.945 1 94.31 209 ARG A O 1
ATOM 1701 N N . THR A 1 210 ? -3.141 7.191 3.709 1 91.44 210 THR A N 1
ATOM 1702 C CA . THR A 1 210 ? -3.703 8.523 3.512 1 91.44 210 THR A CA 1
ATOM 1703 C C . THR A 1 210 ? -4.262 9.07 4.82 1 91.44 210 THR A C 1
ATOM 1705 O O . THR A 1 210 ? -4.844 10.164 4.844 1 91.44 210 THR A O 1
ATOM 1708 N N . ASP A 1 211 ? -4.059 8.414 5.887 1 88.38 211 ASP A N 1
ATOM 1709 C CA . ASP A 1 211 ? -4.578 8.812 7.188 1 88.38 211 ASP A CA 1
ATOM 1710 C C . ASP A 1 211 ? -3.49 9.477 8.031 1 88.38 211 ASP A C 1
ATOM 1712 O O . ASP A 1 211 ? -3.67 9.68 9.234 1 88.38 211 ASP A O 1
ATOM 1716 N N . LEU A 1 212 ? -2.371 9.734 7.453 1 92.12 212 LEU A N 1
ATOM 1717 C CA . LEU A 1 212 ? -1.271 10.359 8.18 1 92.12 212 LEU A CA 1
ATOM 1718 C C . LEU A 1 212 ? -1.267 11.867 7.973 1 92.12 212 LEU A C 1
ATOM 1720 O O . LEU A 1 212 ? -1.584 12.352 6.883 1 92.12 212 LEU A O 1
ATOM 1724 N N . ILE A 1 213 ? -0.862 12.555 8.984 1 91.44 213 ILE A N 1
ATOM 1725 C CA . ILE A 1 213 ? -0.744 14.008 8.922 1 91.44 213 ILE A CA 1
ATOM 1726 C C . ILE A 1 213 ? 0.729 14.406 8.914 1 91.44 213 ILE A C 1
ATOM 1728 O O . ILE A 1 213 ? 1.494 13.992 9.789 1 91.44 213 ILE A O 1
ATOM 1732 N N . ASP A 1 214 ? 1.079 15.141 7.949 1 93.69 214 ASP A N 1
ATOM 1733 C CA . ASP A 1 214 ? 2.43 15.695 7.898 1 93.69 214 ASP A CA 1
ATOM 1734 C C . ASP A 1 214 ? 2.621 16.781 8.961 1 93.69 214 ASP A C 1
ATOM 1736 O O . ASP A 1 214 ? 1.906 17.781 8.977 1 93.69 214 ASP A O 1
ATOM 1740 N N . SER A 1 215 ? 3.576 16.609 9.836 1 94.31 215 SER A N 1
ATOM 1741 C CA . SER A 1 215 ? 3.818 17.547 10.922 1 94.31 215 SER A CA 1
ATOM 1742 C C . SER A 1 215 ? 4.527 18.812 10.422 1 94.31 215 SER A C 1
ATOM 1744 O O . SER A 1 215 ? 4.582 19.812 11.125 1 94.31 215 SER A O 1
ATOM 1746 N N . HIS A 1 216 ? 5.125 18.75 9.312 1 96.12 216 HIS A N 1
ATOM 1747 C CA . HIS A 1 216 ? 5.961 19.812 8.773 1 96.12 216 HIS A CA 1
ATOM 1748 C C . HIS A 1 216 ? 7.195 20.047 9.641 1 96.12 216 HIS A C 1
ATOM 1750 O O . HIS A 1 216 ? 7.602 21.188 9.867 1 96.12 216 HIS A O 1
ATOM 1756 N N . ILE A 1 217 ? 7.648 19 10.25 1 97.19 217 ILE A N 1
ATOM 1757 C CA . ILE A 1 217 ? 8.953 18.922 10.891 1 97.19 217 ILE A CA 1
ATOM 1758 C C . ILE A 1 217 ? 9.883 18.031 10.062 1 97.19 217 ILE A C 1
ATOM 1760 O O . ILE A 1 217 ? 9.562 16.875 9.789 1 97.19 217 ILE A O 1
ATOM 1764 N N . TYR A 1 218 ? 11 18.641 9.68 1 97.81 218 TYR A N 1
ATOM 1765 C CA . TYR A 1 218 ? 11.891 17.922 8.773 1 97.81 218 TYR A CA 1
ATOM 1766 C C . TYR A 1 218 ? 13.336 18.031 9.227 1 97.81 218 TYR A C 1
ATOM 1768 O O . TYR A 1 218 ? 13.742 19.047 9.789 1 97.81 218 TYR A O 1
ATOM 1776 N N . LEU A 1 219 ? 14.039 17.047 9.031 1 97.31 219 LEU A N 1
ATOM 1777 C CA . LEU A 1 219 ? 15.5 17.078 9.07 1 97.31 219 LEU A CA 1
ATOM 1778 C C . LEU A 1 219 ? 16.078 16.875 7.672 1 97.31 219 LEU A C 1
ATOM 1780 O O . LEU A 1 219 ? 15.648 1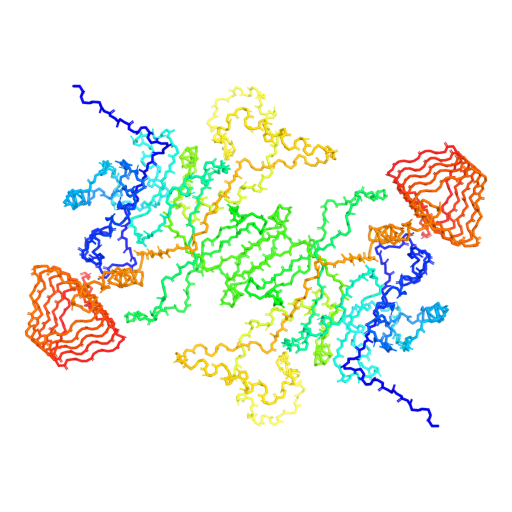5.984 6.938 1 97.31 219 LEU A O 1
ATOM 1784 N N . PHE A 1 220 ? 17 17.75 7.285 1 94.31 220 PHE A N 1
ATOM 1785 C CA . PHE A 1 220 ? 17.625 17.688 5.965 1 94.31 220 PHE A CA 1
ATOM 1786 C C . PHE A 1 220 ? 19.141 17.672 6.086 1 94.31 220 PHE A C 1
ATOM 1788 O O . PHE A 1 220 ? 19.719 18.344 6.945 1 94.31 220 PHE A O 1
ATOM 1795 N N . ARG A 1 221 ? 19.688 17 5.09 1 92.38 221 ARG A N 1
ATOM 1796 C CA . ARG A 1 221 ? 21.125 17.156 4.91 1 92.38 221 ARG A CA 1
ATOM 1797 C C . ARG A 1 221 ? 21.469 18.531 4.359 1 92.38 221 ARG A C 1
ATOM 1799 O O . ARG A 1 221 ? 20.703 19.094 3.578 1 92.38 221 ARG A O 1
ATOM 1806 N N . ASN A 1 222 ? 22.562 18.938 4.688 1 92.12 222 ASN A N 1
ATOM 1807 C CA . ASN A 1 222 ? 22.984 20.281 4.34 1 92.12 222 ASN A CA 1
ATOM 1808 C C . ASN A 1 222 ? 23.062 20.484 2.828 1 92.12 222 ASN A C 1
ATOM 1810 O O . ASN A 1 222 ? 22.734 21.547 2.32 1 92.12 222 ASN A O 1
ATOM 1814 N N . TRP A 1 223 ? 23.484 19.422 2.135 1 88.69 223 TRP A N 1
ATOM 1815 C CA . TRP A 1 223 ? 23.719 19.562 0.701 1 88.69 223 TRP A CA 1
ATOM 1816 C C . TRP A 1 223 ? 22.406 19.844 -0.038 1 88.69 223 TRP A C 1
ATOM 1818 O O . TRP A 1 223 ? 22.438 20.281 -1.189 1 88.69 223 TRP A O 1
ATOM 1828 N N . ILE A 1 224 ? 21.297 19.594 0.583 1 91.5 224 ILE A N 1
ATOM 1829 C CA . ILE A 1 224 ? 20 19.891 -0.016 1 91.5 224 ILE A CA 1
ATOM 1830 C C . ILE A 1 224 ? 19.875 21.391 -0.247 1 91.5 224 ILE A C 1
ATOM 1832 O O . ILE A 1 224 ? 19.234 21.828 -1.208 1 91.5 224 ILE A O 1
ATOM 1836 N N . LEU A 1 225 ? 20.469 22.172 0.622 1 91.94 225 LEU A N 1
ATOM 1837 C CA . LEU A 1 225 ? 20.438 23.625 0.458 1 91.94 225 LEU A CA 1
ATOM 1838 C C . LEU A 1 225 ? 21.141 24.047 -0.833 1 91.94 225 LEU A C 1
ATOM 1840 O O . LEU A 1 225 ? 20.656 24.922 -1.545 1 91.94 225 LEU A O 1
ATOM 1844 N N . ASP A 1 226 ? 22.219 23.375 -1.079 1 88.81 226 ASP A N 1
ATOM 1845 C CA . ASP A 1 226 ? 22.922 23.641 -2.326 1 88.81 226 ASP A CA 1
ATOM 1846 C C . ASP A 1 226 ? 22.094 23.188 -3.533 1 88.81 226 ASP A C 1
ATOM 1848 O O . ASP A 1 226 ? 22.094 23.859 -4.57 1 88.81 226 ASP A O 1
ATOM 1852 N N . TYR A 1 227 ? 21.516 22.109 -3.338 1 89.12 227 TYR A N 1
ATOM 1853 C CA . TYR A 1 227 ? 20.625 21.594 -4.379 1 89.12 227 TYR A CA 1
ATOM 1854 C C . TYR A 1 227 ? 19.5 22.578 -4.664 1 89.12 227 TYR A C 1
ATOM 1856 O O . TYR A 1 227 ? 19.172 22.828 -5.824 1 89.12 227 TYR A O 1
ATOM 1864 N N . LEU A 1 228 ? 18.938 23.188 -3.639 1 91.25 228 LEU A N 1
ATOM 1865 C CA . LEU A 1 228 ? 17.844 24.156 -3.775 1 91.25 228 LEU A CA 1
ATOM 1866 C C . LEU A 1 228 ? 18.312 25.422 -4.473 1 91.25 228 LEU A C 1
ATOM 1868 O O . LEU A 1 228 ? 17.547 26.062 -5.199 1 91.25 228 LEU A O 1
ATOM 1872 N N . LYS A 1 229 ? 19.531 25.734 -4.277 1 88.06 229 LYS A N 1
ATOM 1873 C CA . LYS A 1 229 ? 20.109 26.906 -4.934 1 88.06 229 LYS A CA 1
ATOM 1874 C C . LYS A 1 229 ? 20.141 26.719 -6.449 1 88.06 229 LYS A C 1
ATOM 1876 O O . LYS A 1 229 ? 19.922 27.672 -7.203 1 88.06 229 LYS A O 1
ATOM 1881 N N . HIS A 1 230 ? 20.375 25.562 -6.773 1 86 230 HIS A N 1
ATOM 1882 C CA . HIS A 1 230 ? 20.5 25.234 -8.195 1 86 230 HIS A CA 1
ATOM 1883 C C . HIS A 1 230 ? 19.141 25.016 -8.836 1 86 230 HIS A C 1
ATOM 1885 O O . HIS A 1 230 ? 18.891 25.469 -9.953 1 86 230 HIS A O 1
ATOM 1891 N N . GLU A 1 231 ? 18.312 24.281 -8.109 1 89 231 GLU A N 1
ATOM 1892 C CA . GLU A 1 231 ? 17 23.938 -8.641 1 89 231 GLU A CA 1
ATOM 1893 C C . GLU A 1 231 ? 15.961 24.984 -8.234 1 89 231 GLU A C 1
ATOM 1895 O O . GLU A 1 231 ? 15.117 24.719 -7.375 1 89 231 GLU A O 1
ATOM 1900 N N . THR A 1 232 ? 15.836 26.016 -8.938 1 88.94 232 THR A N 1
ATOM 1901 C CA . THR A 1 232 ? 14.984 27.141 -8.555 1 88.94 232 THR A CA 1
ATOM 1902 C C . THR A 1 232 ? 13.523 26.844 -8.867 1 88.94 232 THR A C 1
ATOM 1904 O O . THR A 1 232 ? 12.625 27.547 -8.398 1 88.94 232 THR A O 1
ATOM 1907 N N . GLY A 1 233 ? 13.312 25.828 -9.617 1 92.12 233 GLY A N 1
ATOM 1908 C CA . GLY A 1 233 ? 11.945 25.422 -9.891 1 92.12 233 GLY A CA 1
ATOM 1909 C C . GLY A 1 233 ? 11.234 24.844 -8.672 1 92.12 233 GLY A C 1
ATOM 1910 O O . GLY A 1 233 ? 10.008 24.812 -8.625 1 92.12 233 GLY A O 1
ATOM 1911 N N . ILE A 1 234 ? 11.977 24.375 -7.719 1 94.25 234 ILE A N 1
ATOM 1912 C CA . ILE A 1 234 ? 11.422 23.875 -6.465 1 94.25 234 ILE A CA 1
ATOM 1913 C C . ILE A 1 234 ? 11.031 25.047 -5.566 1 94.25 234 ILE A C 1
ATOM 1915 O O . ILE A 1 234 ? 11.898 25.781 -5.082 1 94.25 234 ILE A O 1
ATOM 1919 N N . ARG A 1 235 ? 9.789 25.188 -5.336 1 95.69 235 ARG A N 1
ATOM 1920 C CA . ARG A 1 235 ? 9.328 26.344 -4.566 1 95.69 235 ARG A CA 1
ATOM 1921 C C . ARG A 1 235 ? 8.859 25.922 -3.178 1 95.69 235 ARG A C 1
ATOM 1923 O O . ARG A 1 235 ? 9.016 26.672 -2.213 1 95.69 235 ARG A O 1
ATOM 1930 N N . SER A 1 236 ? 8.227 24.75 -3.072 1 95.06 236 SER A N 1
ATOM 1931 C CA . SER A 1 236 ? 7.68 24.25 -1.812 1 95.06 236 SER A CA 1
ATOM 1932 C C . SER A 1 236 ? 8.43 23.016 -1.337 1 95.06 236 SER A C 1
ATOM 1934 O O . SER A 1 236 ? 8.766 22.141 -2.139 1 95.06 236 SER A O 1
ATOM 1936 N N . ILE A 1 237 ? 8.703 22.969 -0.065 1 96.06 237 ILE A N 1
ATOM 1937 C CA . ILE A 1 237 ? 9.359 21.797 0.496 1 96.06 237 ILE A CA 1
ATOM 1938 C C . ILE A 1 237 ? 8.406 20.594 0.431 1 96.06 237 ILE A C 1
ATOM 1940 O O . ILE A 1 237 ? 8.781 19.531 -0.061 1 96.06 237 ILE A O 1
ATOM 1944 N N . LYS A 1 238 ? 7.172 20.781 0.809 1 94.75 238 LYS A N 1
ATOM 1945 C CA . LYS A 1 238 ? 6.203 19.703 0.898 1 94.75 238 LYS A CA 1
ATOM 1946 C C . LYS A 1 238 ? 5.75 19.25 -0.488 1 94.75 238 LYS A C 1
ATOM 1948 O O . LYS A 1 238 ? 5.664 18.047 -0.763 1 94.75 238 LYS A O 1
ATOM 1953 N N . PHE A 1 239 ? 5.555 20.156 -1.394 1 93.06 239 PHE A N 1
ATOM 1954 C CA . PHE A 1 239 ? 4.863 19.844 -2.639 1 93.06 239 PHE A CA 1
ATOM 1955 C C . PHE A 1 239 ? 5.859 19.562 -3.756 1 93.06 239 PHE A C 1
ATOM 1957 O O . PHE A 1 239 ? 5.539 18.875 -4.723 1 93.06 239 PHE A O 1
ATOM 1964 N N . ASP A 1 240 ? 7.078 20.078 -3.623 1 95 240 ASP A N 1
ATOM 1965 C CA . ASP A 1 240 ? 8.039 19.969 -4.719 1 95 240 ASP A CA 1
ATOM 1966 C C . ASP A 1 240 ? 9.266 19.172 -4.285 1 95 240 ASP A C 1
ATOM 1968 O O . ASP A 1 240 ? 9.586 18.141 -4.875 1 95 240 ASP A O 1
ATOM 1972 N N . LEU A 1 241 ? 9.898 19.625 -3.234 1 95.38 241 LEU A N 1
ATOM 1973 C CA . LEU A 1 241 ? 11.203 19.078 -2.855 1 95.38 241 LEU A CA 1
ATOM 1974 C C . LEU A 1 241 ? 11.078 17.625 -2.412 1 95.38 241 LEU A C 1
ATOM 1976 O O . LEU A 1 241 ? 11.742 16.75 -2.961 1 95.38 241 LEU A O 1
ATOM 1980 N N . LEU A 1 242 ? 10.188 17.359 -1.44 1 96 242 LEU A N 1
ATOM 1981 C CA . LEU A 1 242 ? 10.094 16.031 -0.85 1 96 242 LEU A CA 1
ATOM 1982 C C . LEU A 1 242 ? 9.68 15.008 -1.894 1 96 242 LEU A C 1
ATOM 1984 O O . LEU A 1 242 ? 10.359 13.992 -2.074 1 96 242 LEU A O 1
ATOM 1988 N N . PRO A 1 243 ? 8.578 15.273 -2.625 1 93.81 243 PRO A N 1
ATOM 1989 C CA . PRO A 1 243 ? 8.219 14.297 -3.658 1 93.81 243 PRO A CA 1
ATOM 1990 C C . PRO A 1 243 ? 9.352 14.062 -4.66 1 93.81 243 PRO A C 1
ATOM 1992 O O . PRO A 1 243 ? 9.57 12.922 -5.082 1 93.81 243 PRO A O 1
ATOM 1995 N N . SER A 1 244 ? 10.023 15.102 -5.035 1 92.19 244 SER A N 1
ATOM 1996 C CA . SER A 1 244 ? 11.117 14.992 -5.988 1 92.19 244 SER A CA 1
ATOM 1997 C C . SER A 1 244 ? 12.227 14.102 -5.449 1 92.19 244 SER A C 1
ATOM 1999 O O . SER A 1 244 ? 12.727 13.219 -6.16 1 92.19 244 SER A O 1
ATOM 2001 N N . LEU A 1 245 ? 12.641 14.32 -4.227 1 92.38 245 LEU A N 1
ATOM 2002 C CA . LEU A 1 245 ? 13.703 13.531 -3.609 1 92.38 245 LEU A CA 1
ATOM 2003 C C . LEU A 1 245 ? 13.289 12.07 -3.486 1 92.38 245 LEU A C 1
ATOM 2005 O O . LEU A 1 245 ? 14.094 11.172 -3.723 1 92.38 245 LEU A O 1
ATOM 2009 N N . VAL A 1 246 ? 12.07 11.82 -3.123 1 93.69 246 VAL A N 1
ATOM 2010 C CA . VAL A 1 246 ? 11.57 10.461 -2.967 1 93.69 246 VAL A CA 1
ATOM 2011 C C . VAL A 1 246 ? 11.633 9.734 -4.309 1 93.69 246 VAL A C 1
ATOM 2013 O O . VAL A 1 246 ? 12.055 8.578 -4.375 1 93.69 246 VAL A O 1
ATOM 2016 N N . ARG A 1 247 ? 11.227 10.359 -5.352 1 88.44 247 ARG A N 1
ATOM 2017 C CA . ARG A 1 247 ? 11.266 9.766 -6.684 1 88.44 247 ARG A CA 1
ATOM 2018 C C . ARG A 1 247 ? 12.695 9.469 -7.113 1 88.44 247 ARG A C 1
ATOM 2020 O O . ARG A 1 247 ? 12.961 8.438 -7.742 1 88.44 247 ARG A O 1
ATOM 2027 N N . LYS A 1 248 ? 13.57 10.289 -6.766 1 85.56 248 LYS A N 1
ATOM 2028 C CA . LYS A 1 248 ? 14.961 10.188 -7.211 1 85.56 248 LYS A CA 1
ATOM 2029 C C . LYS A 1 248 ? 15.688 9.062 -6.48 1 85.56 248 LYS A C 1
ATOM 2031 O O . LYS A 1 248 ? 16.797 8.688 -6.859 1 85.56 248 LYS A O 1
ATOM 2036 N N . GLN A 1 249 ? 15.102 8.531 -5.457 1 84.06 249 GLN A N 1
ATOM 2037 C CA . GLN A 1 249 ? 15.688 7.41 -4.723 1 84.06 249 GLN A CA 1
ATOM 2038 C C . GLN A 1 249 ? 15.859 6.191 -5.625 1 84.06 249 GLN A C 1
ATOM 2040 O O . GLN A 1 249 ? 16.719 5.348 -5.379 1 84.06 249 GLN A O 1
ATOM 2045 N N . PHE A 1 250 ? 15.062 6.062 -6.676 1 77.56 250 PHE A N 1
ATOM 2046 C CA . PHE A 1 250 ? 15.008 4.855 -7.488 1 77.56 250 PHE A CA 1
ATOM 2047 C C . PHE A 1 250 ? 15.688 5.074 -8.836 1 77.56 250 PHE A C 1
ATOM 2049 O O . PHE A 1 250 ? 15.664 4.195 -9.695 1 77.56 250 PHE A O 1
ATOM 2056 N N . ARG A 1 251 ? 16.203 6.133 -9.016 1 69.19 251 ARG A N 1
ATOM 2057 C CA . ARG A 1 251 ? 16.906 6.395 -10.266 1 69.19 251 ARG A CA 1
ATOM 2058 C C . ARG A 1 251 ? 18.297 5.801 -10.25 1 69.19 251 ARG A C 1
ATOM 2060 O O . ARG A 1 251 ? 19 5.879 -9.242 1 69.19 251 ARG A O 1
ATOM 2067 N N . ARG A 1 252 ? 18.594 4.812 -11.234 1 57 252 ARG A N 1
ATOM 2068 C CA . ARG A 1 252 ? 19.875 4.133 -11.383 1 57 252 ARG A CA 1
ATOM 2069 C C . ARG A 1 252 ? 21 5.129 -11.672 1 57 252 ARG A C 1
ATOM 2071 O O . ARG A 1 252 ? 20.812 6.066 -12.445 1 57 252 ARG A O 1
ATOM 2078 N N . LEU A 1 253 ? 22.094 5.266 -10.836 1 48.16 253 LEU A N 1
ATOM 2079 C CA . LEU A 1 253 ? 23.297 6.055 -11.102 1 48.16 253 LEU A CA 1
ATOM 2080 C C . LEU A 1 253 ? 24 5.559 -12.359 1 48.16 253 LEU A C 1
ATOM 2082 O O . LEU A 1 253 ? 24.328 4.375 -12.469 1 48.16 253 LEU A O 1
ATOM 2086 N N . ASN A 1 254 ? 23.625 5.879 -13.484 1 41.38 254 ASN A N 1
ATOM 2087 C CA . ASN A 1 254 ? 24.484 5.535 -14.609 1 41.38 254 ASN A CA 1
ATOM 2088 C C . ASN A 1 254 ? 25.938 5.863 -14.312 1 41.38 254 ASN A C 1
ATOM 2090 O O . ASN A 1 254 ? 26.281 7.02 -14.07 1 41.38 254 ASN A O 1
ATOM 2094 N N . SER A 1 255 ? 26.719 5.051 -13.82 1 36.94 255 SER A N 1
ATOM 2095 C CA . SER A 1 255 ? 28.172 5.191 -13.664 1 36.94 255 SER A CA 1
ATOM 2096 C C . SER A 1 255 ? 28.812 5.727 -14.945 1 36.94 255 SER A C 1
ATOM 2098 O O . SER A 1 255 ? 29.781 6.48 -14.891 1 36.94 255 SER A O 1
ATOM 2100 N N . ASN A 1 256 ? 28.469 5.266 -16.188 1 37.81 256 ASN A N 1
ATOM 2101 C CA . ASN A 1 256 ? 29.344 5.43 -17.328 1 37.81 256 ASN A CA 1
ATOM 2102 C C . ASN A 1 256 ? 29.375 6.875 -17.812 1 37.81 256 ASN A C 1
ATOM 2104 O O . ASN A 1 256 ? 30.031 7.195 -18.797 1 37.81 256 ASN A O 1
ATOM 2108 N N . ARG A 1 257 ? 28.438 7.707 -17.594 1 35.22 257 ARG A N 1
ATOM 2109 C CA . ARG A 1 257 ? 28.609 8.977 -18.281 1 35.22 257 ARG A CA 1
ATOM 2110 C C . ARG A 1 257 ? 29.75 9.789 -17.672 1 35.22 257 ARG A C 1
ATOM 2112 O O . ARG A 1 257 ? 30.062 10.891 -18.125 1 35.22 257 ARG A O 1
ATOM 2119 N N . SER A 1 258 ? 30.219 9.57 -16.469 1 33.69 258 SER A N 1
ATOM 2120 C CA . SER A 1 258 ? 31.328 10.414 -16.047 1 33.69 258 SER A CA 1
ATOM 2121 C C . SER A 1 258 ? 32.594 10.125 -16.844 1 33.69 258 SER A C 1
ATOM 2123 O O . SER A 1 258 ? 33.531 10.914 -16.844 1 33.69 258 SER A O 1
ATOM 2125 N N . ALA A 1 259 ? 32.906 8.891 -17.438 1 32.53 259 ALA A N 1
ATOM 2126 C CA . ALA A 1 259 ? 34.25 8.805 -18.016 1 32.53 259 ALA A CA 1
ATOM 2127 C C . ALA A 1 259 ? 34.344 9.664 -19.281 1 32.53 259 ALA A C 1
ATOM 2129 O O . ALA A 1 259 ? 35.438 10.109 -19.641 1 32.53 259 ALA A O 1
ATOM 2130 N N . GLU A 1 260 ? 33.344 9.797 -20.172 1 31.16 260 GLU A N 1
ATOM 2131 C CA . GLU A 1 260 ? 33.719 10.43 -21.422 1 31.16 260 GLU A CA 1
ATOM 2132 C C . GLU A 1 260 ? 33.844 11.945 -21.266 1 31.16 260 GLU A C 1
ATOM 2134 O O . GLU A 1 260 ? 34.281 12.633 -22.188 1 31.16 260 GLU A O 1
ATOM 2139 N N . SER A 1 261 ? 33.219 12.547 -20.266 1 29.28 261 SER A N 1
ATOM 2140 C CA . SER A 1 261 ? 33.312 13.992 -20.391 1 29.28 261 SER A CA 1
ATOM 2141 C C . SER A 1 261 ? 34.688 14.477 -19.953 1 29.28 261 SER A C 1
ATOM 2143 O O . SER A 1 261 ? 34.938 15.688 -19.875 1 29.28 261 SER A O 1
ATOM 2145 N N . SER A 1 262 ? 35.625 13.656 -19.547 1 28.45 262 SER A N 1
ATOM 2146 C CA . SER A 1 262 ? 36.906 14.328 -19.312 1 28.45 262 SER A CA 1
ATOM 2147 C C . SER A 1 262 ? 37.562 14.742 -20.625 1 28.45 262 SER A C 1
ATOM 2149 O O . SER A 1 262 ? 38.719 15.141 -20.656 1 28.45 262 SER A O 1
ATOM 2151 N N . ARG A 1 263 ? 37.188 14.258 -21.812 1 28.19 263 ARG A N 1
ATOM 2152 C CA . ARG A 1 263 ? 38 14.898 -22.844 1 28.19 263 ARG A CA 1
ATOM 2153 C C . ARG A 1 263 ? 37.844 16.406 -22.812 1 28.19 263 ARG A C 1
ATOM 2155 O O . ARG A 1 263 ? 36.781 16.906 -22.438 1 28.19 263 ARG A O 1
ATOM 2162 N N . SER A 1 264 ? 39 17.219 -23.047 1 26.91 264 SER A N 1
ATOM 2163 C CA . SER A 1 264 ? 39.5 18.594 -23.016 1 26.91 264 SER A CA 1
ATOM 2164 C C . SER A 1 264 ? 38.656 19.516 -23.875 1 26.91 264 SER A C 1
ATOM 2166 O O . SER A 1 264 ? 39.062 20.609 -24.25 1 26.91 264 SER A O 1
ATOM 2168 N N . TYR A 1 265 ? 37.375 19.312 -24.328 1 26.64 265 TYR A N 1
ATOM 2169 C CA . TYR A 1 265 ? 37.094 20.484 -25.156 1 26.64 265 TYR A CA 1
ATOM 2170 C C . TYR A 1 265 ? 37.344 21.781 -24.406 1 26.64 265 TYR A C 1
ATOM 2172 O O . TYR A 1 265 ? 36.906 21.922 -23.25 1 26.64 265 TYR A O 1
ATOM 2180 N N . GLU A 1 266 ? 38.438 22.5 -24.625 1 28.27 266 GLU A N 1
ATOM 2181 C CA . GLU A 1 266 ? 38.844 23.891 -24.438 1 28.27 266 GLU A CA 1
ATOM 2182 C C . GLU A 1 266 ? 37.688 24.844 -24.703 1 28.27 266 GLU A C 1
ATOM 2184 O O . GLU A 1 266 ? 37.781 26.047 -24.453 1 28.27 266 GLU A O 1
ATOM 2189 N N . ASN A 1 267 ? 36.875 24.625 -25.75 1 29.7 267 ASN A N 1
ATOM 2190 C CA . ASN A 1 267 ? 36.219 25.906 -26.047 1 29.7 267 ASN A CA 1
ATOM 2191 C C . ASN A 1 267 ? 35.312 26.359 -24.891 1 29.7 267 ASN A C 1
ATOM 2193 O O . ASN A 1 267 ? 34.688 25.531 -24.234 1 29.7 267 ASN A O 1
ATOM 2197 N N . ASP A 1 268 ? 35.312 27.641 -24.297 1 29.25 268 ASP A N 1
ATOM 2198 C CA . ASP A 1 268 ? 34.906 28.609 -23.281 1 29.25 268 ASP A CA 1
ATOM 2199 C C . ASP A 1 268 ? 33.406 28.641 -23.141 1 29.25 268 ASP A C 1
ATOM 2201 O O . ASP A 1 268 ? 32.875 29.422 -22.344 1 29.25 268 ASP A O 1
ATOM 2205 N N . GLU A 1 269 ? 32.562 28.453 -24.125 1 32.53 269 GLU A N 1
ATOM 2206 C CA . GLU A 1 269 ? 31.234 29.031 -23.906 1 32.53 269 GLU A CA 1
ATOM 2207 C C . GLU A 1 269 ? 30.5 28.328 -22.781 1 32.53 269 GLU A C 1
ATOM 2209 O O . GLU A 1 269 ? 30.734 27.141 -22.516 1 32.53 269 GLU A O 1
ATOM 2214 N N . GLN A 1 270 ? 29.516 29.094 -21.859 1 34 270 GLN A N 1
ATOM 2215 C CA . GLN A 1 270 ? 28.703 28.953 -20.656 1 34 270 GLN A CA 1
ATOM 2216 C C . GLN A 1 270 ? 27.859 27.688 -20.703 1 34 270 GLN A C 1
ATOM 2218 O O . GLN A 1 270 ? 26.703 27.734 -21.156 1 34 270 GLN A O 1
ATOM 2223 N N . THR A 1 271 ? 28.156 26.609 -21.219 1 33.22 271 THR A N 1
ATOM 2224 C CA . THR A 1 271 ? 27.297 25.438 -21.25 1 33.22 271 THR A CA 1
ATOM 2225 C C . THR A 1 271 ? 26.938 25 -19.828 1 33.22 271 THR A C 1
ATOM 2227 O O . THR A 1 271 ? 27.828 24.641 -19.047 1 33.22 271 THR A O 1
ATOM 2230 N N . LYS A 1 272 ? 25.922 25.516 -19.141 1 38.75 272 LYS A N 1
ATOM 2231 C CA . LYS A 1 272 ? 25.25 25.047 -17.922 1 38.75 272 LYS A CA 1
ATOM 2232 C C . LYS A 1 272 ? 25.156 23.531 -17.891 1 38.75 272 LYS A C 1
ATOM 2234 O O . LYS A 1 272 ? 24.359 22.938 -18.594 1 38.75 272 LYS A O 1
ATOM 2239 N N . LYS A 1 273 ? 26.031 22.703 -17.719 1 42.03 273 LYS A N 1
ATOM 2240 C CA . LYS A 1 273 ? 25.969 21.266 -17.453 1 42.03 273 LYS A CA 1
ATOM 2241 C C . LYS A 1 273 ? 24.891 20.938 -16.406 1 42.03 273 LYS A C 1
ATOM 2243 O O . LYS A 1 273 ? 24.922 21.484 -15.297 1 42.03 273 LYS A O 1
ATOM 2248 N N . SER A 1 274 ? 23.609 20.594 -16.734 1 48.31 274 SER A N 1
ATOM 2249 C CA . SER A 1 274 ? 22.5 20.109 -15.938 1 48.31 274 SER A CA 1
ATOM 2250 C C . SER A 1 274 ? 22.969 19.219 -14.789 1 48.31 274 SER A C 1
ATOM 2252 O O . SER A 1 274 ? 23.578 18.172 -15.031 1 48.31 274 SER A O 1
ATOM 2254 N N . LYS A 1 275 ? 23.312 19.797 -13.656 1 56 275 LYS A N 1
ATOM 2255 C CA . LYS A 1 275 ? 23.766 19.062 -12.484 1 56 275 LYS A CA 1
ATOM 2256 C C . LYS A 1 275 ? 22.703 18.078 -12 1 56 275 LYS A C 1
ATOM 2258 O O . LYS A 1 275 ? 21.516 18.406 -12 1 56 275 LYS A O 1
ATOM 2263 N N . HIS A 1 276 ? 23.094 16.812 -11.984 1 56.62 276 HIS A N 1
ATOM 2264 C CA . HIS A 1 276 ? 22.266 15.789 -11.375 1 56.62 276 HIS A CA 1
ATOM 2265 C C . HIS A 1 276 ? 22.359 15.836 -9.852 1 56.62 276 HIS A C 1
ATOM 2267 O O . HIS A 1 276 ? 23.328 16.359 -9.305 1 56.62 276 HIS A O 1
ATOM 2273 N N . ILE A 1 277 ? 21.375 15.57 -9.188 1 60.34 277 ILE A N 1
ATOM 2274 C CA . ILE A 1 277 ? 21.266 15.633 -7.73 1 60.34 277 ILE A CA 1
ATOM 2275 C C . ILE A 1 277 ? 22.469 14.938 -7.09 1 60.34 277 ILE A C 1
ATOM 2277 O O . ILE A 1 277 ? 22.922 15.344 -6.02 1 60.34 277 ILE A O 1
ATOM 2281 N N . ILE A 1 278 ? 22.938 13.914 -7.738 1 58.81 278 ILE A N 1
ATOM 2282 C CA . ILE A 1 278 ? 24.047 13.125 -7.207 1 58.81 278 ILE A CA 1
ATOM 2283 C C . ILE A 1 278 ? 25.281 14.008 -7.043 1 58.81 278 ILE A C 1
ATOM 2285 O O . ILE A 1 278 ? 26.109 13.766 -6.164 1 58.81 278 ILE A O 1
ATOM 2289 N N . ASP A 1 279 ? 25.281 15.094 -7.832 1 58.41 279 ASP A N 1
ATOM 2290 C CA . ASP A 1 279 ? 26.422 16 -7.789 1 58.41 279 ASP A CA 1
ATOM 2291 C C . ASP A 1 279 ? 26.469 16.766 -6.469 1 58.41 279 ASP A C 1
ATOM 2293 O O . ASP A 1 279 ? 27.5 17.312 -6.094 1 58.41 279 ASP A O 1
ATOM 2297 N N . PHE A 1 280 ? 25.438 16.75 -5.848 1 61.19 280 PHE A N 1
ATOM 2298 C CA . PHE A 1 280 ? 25.359 17.547 -4.625 1 61.19 280 PHE A CA 1
ATOM 2299 C C . PHE A 1 280 ? 25.609 16.672 -3.4 1 61.19 280 PHE A C 1
ATOM 2301 O O . PHE A 1 280 ? 25.812 17.188 -2.297 1 61.19 280 PHE A O 1
ATOM 2308 N N . ILE A 1 281 ? 25.5 15.312 -3.596 1 56.75 281 ILE A N 1
ATOM 2309 C CA . ILE A 1 281 ? 25.641 14.383 -2.48 1 56.75 281 ILE A CA 1
ATOM 2310 C C . ILE A 1 281 ? 27.109 14.289 -2.074 1 56.75 281 ILE A C 1
ATOM 2312 O O . ILE A 1 281 ? 27.969 13.883 -2.871 1 56.75 281 ILE A O 1
ATOM 2316 N N . ARG A 1 282 ? 27.578 15.062 -1.138 1 51.34 282 ARG A N 1
ATOM 2317 C CA . ARG A 1 282 ? 28.953 15.078 -0.635 1 51.34 282 ARG A CA 1
ATOM 2318 C C . ARG A 1 282 ? 29.25 13.805 0.15 1 51.34 282 ARG A C 1
ATOM 2320 O O . ARG A 1 282 ? 28.953 13.719 1.343 1 51.34 282 ARG A O 1
ATOM 2327 N N . THR A 1 283 ? 28.922 12.633 -0.31 1 46.38 283 THR A N 1
ATOM 2328 C CA . THR A 1 283 ? 29.281 11.492 0.52 1 46.38 283 THR A CA 1
ATOM 2329 C C . THR A 1 283 ? 30.766 11.492 0.825 1 46.38 283 THR A C 1
ATOM 2331 O O . THR A 1 283 ? 31.594 11.633 -0.081 1 46.38 283 THR A O 1
ATOM 2334 N N . PRO A 1 284 ? 31.234 11.625 2.027 1 42.12 284 PRO A N 1
ATOM 2335 C CA . PRO A 1 284 ? 32.656 11.281 2.178 1 42.12 284 PRO A CA 1
ATOM 2336 C C . PRO A 1 284 ? 33.031 10.016 1.41 1 42.12 284 PRO A C 1
ATOM 2338 O O . PRO A 1 284 ? 32.188 9.141 1.2 1 42.12 284 PRO A O 1
ATOM 2341 N N . GLU A 1 285 ? 34.156 9.93 0.696 1 40.22 285 GLU A N 1
ATOM 2342 C CA . GLU A 1 285 ? 34.719 8.82 -0.071 1 40.22 285 GLU A CA 1
ATOM 2343 C C . GLU A 1 285 ? 34.438 7.48 0.597 1 40.22 285 GLU A C 1
ATOM 2345 O O . GLU A 1 285 ? 34.156 6.492 -0.081 1 40.22 285 GLU A O 1
ATOM 2350 N N . LEU A 1 286 ? 34.594 7.422 1.858 1 40.91 286 LEU A N 1
ATOM 2351 C CA . LEU A 1 286 ? 34.594 6.18 2.627 1 40.91 286 LEU A CA 1
ATOM 2352 C C . LEU A 1 286 ? 33.188 5.582 2.713 1 40.91 286 LEU A C 1
ATOM 2354 O O . LEU A 1 286 ? 33.031 4.367 2.59 1 40.91 286 LEU A O 1
ATOM 2358 N N . GLU A 1 287 ? 32.188 6.344 2.93 1 42.41 287 GLU A N 1
ATOM 2359 C CA . GLU A 1 287 ? 30.844 5.832 3.164 1 42.41 287 GLU A CA 1
ATOM 2360 C C . GLU A 1 287 ? 30.188 5.391 1.86 1 42.41 287 GLU A C 1
ATOM 2362 O O . GLU A 1 287 ? 29.438 4.41 1.839 1 42.41 287 GLU A O 1
ATOM 2367 N N . CYS A 1 288 ? 30.469 6.027 0.822 1 39.09 288 CYS A N 1
ATOM 2368 C CA . CYS A 1 288 ? 30.125 5.5 -0.495 1 39.09 288 CYS A CA 1
ATOM 2369 C C . CYS A 1 288 ? 30.766 4.137 -0.72 1 39.09 288 CYS A C 1
ATOM 2371 O O . CYS A 1 288 ? 30.141 3.234 -1.275 1 39.09 288 CYS A O 1
ATOM 2373 N N . TYR A 1 289 ? 32.062 4.059 -0.319 1 39.56 289 TYR A N 1
ATOM 2374 C CA . TYR A 1 289 ? 32.812 2.816 -0.362 1 39.56 289 TYR A CA 1
ATOM 2375 C C . TYR A 1 289 ? 32.156 1.742 0.496 1 39.56 289 TYR A C 1
ATOM 2377 O O . TYR A 1 289 ? 32 0.597 0.063 1 39.56 289 TYR A O 1
ATOM 2385 N N . MET A 1 290 ? 31.797 2.057 1.639 1 40.12 290 MET A N 1
ATOM 2386 C CA . MET A 1 290 ? 31.219 1.075 2.555 1 40.12 290 MET A CA 1
ATOM 2387 C C . MET A 1 290 ? 29.859 0.61 2.068 1 40.12 290 MET A C 1
ATOM 2389 O O . MET A 1 290 ? 29.5 -0.562 2.217 1 40.12 290 MET A O 1
ATOM 2393 N N . ALA A 1 291 ? 29.156 1.467 1.572 1 39.56 291 ALA A N 1
ATOM 2394 C CA . ALA A 1 291 ? 27.891 1.054 0.979 1 39.56 291 ALA A CA 1
ATOM 2395 C C . ALA A 1 291 ? 28.109 0.171 -0.245 1 39.56 291 ALA A C 1
ATOM 2397 O O . ALA A 1 291 ? 27.406 -0.819 -0.446 1 39.56 291 ALA A O 1
ATOM 2398 N N . ARG A 1 292 ? 29.188 0.409 -0.908 1 40.66 292 ARG A N 1
ATOM 2399 C CA . ARG A 1 292 ? 29.641 -0.487 -1.967 1 40.66 292 ARG A CA 1
ATOM 2400 C C . ARG A 1 292 ? 30.094 -1.825 -1.394 1 40.66 292 ARG A C 1
ATOM 2402 O O . ARG A 1 292 ? 29.844 -2.877 -1.979 1 40.66 292 ARG A O 1
ATOM 2409 N N . ILE A 1 293 ? 30.891 -1.768 -0.363 1 41.66 293 ILE A N 1
ATOM 2410 C CA . ILE A 1 293 ? 31.391 -2.982 0.267 1 41.66 293 ILE A CA 1
ATOM 2411 C C . ILE A 1 293 ? 30.234 -3.785 0.844 1 41.66 293 ILE A C 1
ATOM 2413 O O . ILE A 1 293 ? 30.188 -5.008 0.701 1 41.66 293 ILE A O 1
ATOM 2417 N N . ASN A 1 294 ? 29.422 -3.123 1.657 1 41.53 294 ASN A N 1
ATOM 2418 C CA . ASN A 1 294 ? 28.312 -3.873 2.246 1 41.53 294 ASN A CA 1
ATOM 2419 C C . ASN A 1 294 ? 27.375 -4.422 1.174 1 41.53 294 ASN A C 1
ATOM 2421 O O . ASN A 1 294 ? 26.766 -5.473 1.362 1 41.53 294 ASN A O 1
ATOM 2425 N N . LEU A 1 295 ? 27.297 -3.719 0.113 1 37.28 295 LEU A N 1
ATOM 2426 C CA . LEU A 1 295 ? 26.656 -4.328 -1.045 1 37.28 295 LEU A CA 1
ATOM 2427 C C . LEU A 1 295 ? 27.516 -5.449 -1.617 1 37.28 295 LEU A C 1
ATOM 2429 O O . LEU A 1 295 ? 26.984 -6.457 -2.1 1 37.28 295 LEU A O 1
ATOM 2433 N N . LYS A 1 296 ? 28.844 -5.27 -1.689 1 38.19 296 LYS A N 1
ATOM 2434 C CA . LYS A 1 296 ? 29.719 -6.336 -2.182 1 38.19 296 LYS A CA 1
ATOM 2435 C C . LYS A 1 296 ? 29.656 -7.559 -1.274 1 38.19 296 LYS A C 1
ATOM 2437 O O . LYS A 1 296 ? 29.844 -8.688 -1.732 1 38.19 296 LYS A O 1
ATOM 2442 N N . ILE A 1 297 ? 29.734 -7.355 0.051 1 38.16 297 ILE A N 1
ATOM 2443 C CA . ILE A 1 297 ? 29.781 -8.562 0.873 1 38.16 297 ILE A CA 1
ATOM 2444 C C . ILE A 1 297 ? 28.5 -9.375 0.668 1 38.16 297 ILE A C 1
ATOM 2446 O O . ILE A 1 297 ? 28.5 -10.594 0.845 1 38.16 297 ILE A O 1
ATOM 2450 N N . SER A 1 298 ? 27.281 -8.836 0.625 1 34.81 298 SER A N 1
ATOM 2451 C CA . SER A 1 298 ? 26.297 -9.805 0.146 1 34.81 298 SER A CA 1
ATOM 2452 C C . SER A 1 298 ? 26.625 -10.266 -1.269 1 34.81 298 SER A C 1
ATOM 2454 O O . SER A 1 298 ? 26.281 -9.594 -2.244 1 34.81 298 SER A O 1
ATOM 2456 N N . ASP A 1 299 ? 27.891 -10.578 -1.488 1 32.38 299 ASP A N 1
ATOM 2457 C CA . ASP A 1 299 ? 28.734 -10.984 -2.602 1 32.38 299 ASP A CA 1
ATOM 2458 C C . ASP A 1 299 ? 28.094 -12.109 -3.408 1 32.38 299 ASP A C 1
ATOM 2460 O O . ASP A 1 299 ? 28.703 -12.656 -4.324 1 32.38 299 ASP A O 1
ATOM 2464 N N . ASN A 1 300 ? 27.516 -13.273 -2.836 1 33 300 ASN A N 1
ATOM 2465 C CA . ASN A 1 300 ? 27.828 -14.305 -3.816 1 33 300 ASN A CA 1
ATOM 2466 C C . ASN A 1 300 ? 27.484 -13.859 -5.234 1 33 300 ASN A C 1
ATOM 2468 O O . ASN A 1 300 ? 28.016 -14.398 -6.207 1 33 300 ASN A O 1
ATOM 2472 N N . ASP A 1 301 ? 26.094 -13.875 -5.688 1 32.34 301 ASP A N 1
ATOM 2473 C CA . ASP A 1 301 ? 25.922 -13.781 -7.133 1 32.34 301 ASP A CA 1
ATOM 2474 C C . ASP A 1 301 ? 26.375 -12.422 -7.664 1 32.34 301 ASP A C 1
ATOM 2476 O O . ASP A 1 301 ? 26.219 -11.406 -6.984 1 32.34 301 ASP A O 1
ATOM 2480 N N . GLU A 1 302 ? 27.422 -12.172 -8.523 1 34.81 302 GLU A N 1
ATOM 2481 C CA . GLU A 1 302 ? 27.828 -11.164 -9.5 1 34.81 302 GLU A CA 1
ATOM 2482 C C . GLU A 1 302 ? 26.672 -10.258 -9.875 1 34.81 302 GLU A C 1
ATOM 2484 O O . GLU A 1 302 ? 26.766 -9.484 -10.836 1 34.81 302 GLU A O 1
ATOM 2489 N N . GLN A 1 303 ? 25.359 -10.703 -9.648 1 33.72 303 GLN A N 1
ATOM 2490 C CA . GLN A 1 303 ? 24.328 -9.883 -10.266 1 33.72 303 GLN A CA 1
ATOM 2491 C C . GLN A 1 303 ? 24.578 -8.398 -10.016 1 33.72 303 GLN A C 1
ATOM 2493 O O . GLN A 1 303 ? 25.375 -8.039 -9.148 1 33.72 303 GLN A O 1
ATOM 2498 N N . GLU A 1 304 ? 23.391 -7.586 -10.43 1 35.31 304 GLU A N 1
ATOM 2499 C CA . GLU A 1 304 ? 23.203 -6.16 -10.695 1 35.31 304 GLU A CA 1
ATOM 2500 C C . GLU A 1 304 ? 23.734 -5.309 -9.547 1 35.31 304 GLU A C 1
ATOM 2502 O O . GLU A 1 304 ? 23.5 -5.613 -8.375 1 35.31 304 GLU A O 1
ATOM 2507 N N . GLU A 1 305 ? 24.906 -4.789 -9.648 1 36.38 305 GLU A N 1
ATOM 2508 C CA . GLU A 1 305 ? 25.25 -3.506 -9.039 1 36.38 305 GLU A CA 1
ATOM 2509 C C . GLU A 1 305 ? 24 -2.723 -8.648 1 36.38 305 GLU A C 1
ATOM 2511 O O . GLU A 1 305 ? 23.359 -2.113 -9.5 1 36.38 305 GLU A O 1
ATOM 2516 N N . SER A 1 306 ? 23 -3.297 -8.102 1 38.03 306 SER A N 1
ATOM 2517 C CA . SER A 1 306 ? 21.922 -2.451 -7.598 1 38.03 306 SER A CA 1
ATOM 2518 C C . SER A 1 306 ? 22.453 -1.104 -7.121 1 38.03 306 SER A C 1
ATOM 2520 O O . SER A 1 306 ? 23.188 -1.036 -6.133 1 38.03 306 SER A O 1
ATOM 2522 N N . THR A 1 307 ? 23.062 -0.247 -7.949 1 40.47 307 THR A N 1
ATOM 2523 C CA . THR A 1 307 ? 23.328 1.172 -7.738 1 40.47 307 THR A CA 1
ATOM 2524 C C . THR A 1 307 ? 22.312 1.781 -6.789 1 40.47 307 THR A C 1
ATOM 2526 O O . THR A 1 307 ? 21.141 1.942 -7.152 1 40.47 307 THR A O 1
ATOM 2529 N N . LEU A 1 308 ? 22.172 1.37 -5.637 1 44.16 308 LEU A N 1
ATOM 2530 C CA . LEU A 1 308 ? 21.328 1.98 -4.613 1 44.16 308 LEU A CA 1
ATOM 2531 C C . LEU A 1 308 ? 21.422 3.502 -4.668 1 44.16 308 LEU A C 1
ATOM 2533 O O . LEU A 1 308 ? 22.516 4.051 -4.887 1 44.16 308 LEU A O 1
ATOM 2537 N N . SER A 1 309 ? 20.469 4.188 -5.047 1 58 309 SER A N 1
ATOM 2538 C CA . SER A 1 309 ? 20.359 5.641 -4.973 1 58 309 SER A CA 1
ATOM 2539 C C . SER A 1 309 ? 20.938 6.176 -3.666 1 58 309 SER A C 1
ATOM 2541 O O . SER A 1 309 ? 20.906 5.492 -2.641 1 58 309 SER A O 1
ATOM 2543 N N . SER A 1 310 ? 22 7.012 -3.646 1 70.12 310 SER A N 1
ATOM 2544 C CA . SER A 1 310 ? 22.578 7.781 -2.553 1 70.12 310 SER A CA 1
ATOM 2545 C C . SER A 1 310 ? 21.516 8.555 -1.791 1 70.12 310 SER A C 1
ATOM 2547 O O . SER A 1 310 ? 21.75 9.023 -0.676 1 70.12 310 SER A O 1
ATOM 2549 N N . ILE A 1 311 ? 20.328 8.508 -2.344 1 85.62 311 ILE A N 1
ATOM 2550 C CA . ILE A 1 311 ? 19.266 9.258 -1.681 1 85.62 311 ILE A CA 1
ATOM 2551 C C . ILE A 1 311 ? 18.406 8.297 -0.861 1 85.62 311 ILE A C 1
ATOM 2553 O O . ILE A 1 311 ? 17.922 7.285 -1.377 1 85.62 311 ILE A O 1
ATOM 2557 N N . ASN A 1 312 ? 18.391 8.508 0.399 1 88.31 312 ASN A N 1
ATOM 2558 C CA . ASN A 1 312 ? 17.547 7.758 1.322 1 88.31 312 ASN A CA 1
ATOM 2559 C C . ASN A 1 312 ? 16.547 8.664 2.035 1 88.31 312 ASN A C 1
ATOM 2561 O O . ASN A 1 312 ? 16.938 9.594 2.74 1 88.31 312 ASN A O 1
ATOM 2565 N N . CYS A 1 313 ? 15.336 8.398 1.847 1 95.19 313 CYS A N 1
ATOM 2566 C CA . CYS A 1 313 ? 14.273 9.219 2.422 1 95.19 313 CYS A CA 1
ATOM 2567 C C . CYS A 1 313 ? 13.602 8.516 3.592 1 95.19 313 CYS A C 1
ATOM 2569 O O . CYS A 1 313 ? 13.18 7.363 3.467 1 95.19 313 CYS A O 1
ATOM 2571 N N . GLY A 1 314 ? 13.539 9.172 4.715 1 96.69 314 GLY A N 1
ATOM 2572 C CA . GLY A 1 314 ? 13.008 8.547 5.914 1 96.69 314 GLY A CA 1
ATOM 2573 C C . GLY A 1 314 ? 11.727 9.18 6.402 1 96.69 314 GLY A C 1
ATOM 2574 O O . GLY A 1 314 ? 11.406 10.312 6.031 1 96.69 314 GLY A O 1
ATOM 2575 N N . ALA A 1 315 ? 10.984 8.43 7.188 1 97.38 315 ALA A N 1
ATOM 2576 C CA . ALA A 1 315 ? 9.758 8.883 7.84 1 97.38 315 ALA A CA 1
ATOM 2577 C C . ALA A 1 315 ? 9.648 8.32 9.25 1 97.38 315 ALA A C 1
ATOM 2579 O O . ALA A 1 315 ? 10.031 7.172 9.5 1 97.38 315 ALA A O 1
ATOM 2580 N N . LEU A 1 316 ? 9.305 9.117 10.156 1 96.94 316 LEU A N 1
ATOM 2581 C CA . LEU A 1 316 ? 8.93 8.68 11.5 1 96.94 316 LEU A CA 1
ATOM 2582 C C . LEU A 1 316 ? 7.426 8.805 11.711 1 96.94 316 LEU A C 1
ATOM 2584 O O . LEU A 1 316 ? 6.863 9.898 11.578 1 96.94 316 LEU A O 1
ATOM 2588 N N . ILE A 1 317 ? 6.812 7.734 11.945 1 95.06 317 ILE A N 1
ATOM 2589 C CA . ILE A 1 317 ? 5.383 7.742 12.25 1 95.06 317 ILE A CA 1
ATOM 2590 C C . ILE A 1 317 ? 5.184 7.852 13.758 1 95.06 317 ILE A C 1
ATOM 2592 O O . ILE A 1 317 ? 5.57 6.953 14.508 1 95.06 317 ILE A O 1
ATOM 2596 N N . VAL A 1 318 ? 4.652 8.922 14.117 1 92.06 318 VAL A N 1
ATOM 2597 C CA . VAL A 1 318 ? 4.371 9.156 15.523 1 92.06 318 VAL A CA 1
ATOM 2598 C C . VAL A 1 318 ? 2.973 8.648 15.867 1 92.06 318 VAL A C 1
ATOM 2600 O O . VAL A 1 318 ? 1.978 9.164 15.352 1 92.06 318 VAL A O 1
ATOM 2603 N N . ASN A 1 319 ? 2.889 7.672 16.719 1 87.56 319 ASN A N 1
ATOM 2604 C CA . ASN A 1 319 ? 1.609 7.055 17.047 1 87.56 319 ASN A CA 1
ATOM 2605 C C . ASN A 1 319 ? 1.148 7.441 18.453 1 87.56 319 ASN A C 1
ATOM 2607 O O . ASN A 1 319 ? 0.107 6.977 18.922 1 87.56 319 ASN A O 1
ATOM 2611 N N . THR A 1 320 ? 1.989 8.211 19.125 1 81.81 320 THR A N 1
ATOM 2612 C CA . THR A 1 320 ? 1.636 8.664 20.453 1 81.81 320 THR A CA 1
ATOM 2613 C C . THR A 1 320 ? 1.604 10.188 20.516 1 81.81 320 THR A C 1
ATOM 2615 O O . THR A 1 320 ? 2.168 10.859 19.656 1 81.81 320 THR A O 1
ATOM 2618 N N . GLY A 1 321 ? 0.875 10.609 21.438 1 79.56 321 GLY A N 1
ATOM 2619 C CA . GLY A 1 321 ? 0.787 12.047 21.609 1 79.56 321 GLY A CA 1
ATOM 2620 C C . GLY A 1 321 ? -0.232 12.695 20.688 1 79.56 321 GLY A C 1
ATOM 2621 O O . GLY A 1 321 ? -1.134 12.023 20.188 1 79.56 321 GLY A O 1
ATOM 2622 N N . HIS A 1 322 ? -0.173 13.992 20.656 1 83.56 322 HIS A N 1
ATOM 2623 C CA . HIS A 1 322 ? -1.118 14.742 19.828 1 83.56 322 HIS A CA 1
ATOM 2624 C C . HIS A 1 322 ? -0.392 15.672 18.859 1 83.56 322 HIS A C 1
ATOM 2626 O O . HIS A 1 322 ? 0.706 16.156 19.156 1 83.56 322 HIS A O 1
ATOM 2632 N N . LEU A 1 323 ? -0.994 15.758 17.734 1 90.81 323 LEU A N 1
ATOM 2633 C CA . LEU A 1 323 ? -0.49 16.688 16.734 1 90.81 323 LEU A CA 1
ATOM 2634 C C . LEU A 1 323 ? -1.638 17.359 15.984 1 90.81 323 LEU A C 1
ATOM 2636 O O . LEU A 1 323 ? -2.486 16.672 15.414 1 90.81 323 LEU A O 1
ATOM 2640 N N . VAL A 1 324 ? -1.66 18.641 16.094 1 91.19 324 VAL A N 1
ATOM 2641 C CA . VAL A 1 324 ? -2.656 19.422 15.359 1 91.19 324 VAL A CA 1
ATOM 2642 C C . VAL A 1 324 ? -1.963 20.484 14.516 1 91.19 324 VAL A C 1
ATOM 2644 O O . VAL A 1 324 ? -1.139 21.25 15.016 1 91.19 324 VAL A O 1
ATOM 2647 N N . ARG A 1 325 ? -2.238 20.453 13.242 1 91.12 325 ARG A N 1
ATOM 2648 C CA . ARG A 1 325 ? -1.805 21.531 12.359 1 91.12 325 ARG A CA 1
ATOM 2649 C C . ARG A 1 325 ? -2.818 22.672 12.344 1 91.12 325 ARG A C 1
ATOM 2651 O O . ARG A 1 325 ? -4.004 22.453 12.094 1 91.12 325 ARG A O 1
ATOM 2658 N N . VAL A 1 326 ? -2.391 23.844 12.648 1 92.38 326 VAL A N 1
ATOM 2659 C CA . VAL A 1 326 ? -3.289 25 12.68 1 92.38 326 VAL A CA 1
ATOM 2660 C C . VAL A 1 326 ? -3.152 25.797 11.391 1 92.38 326 VAL A C 1
ATOM 2662 O O . VAL A 1 326 ? -2.707 26.938 11.406 1 92.38 326 VAL A O 1
ATOM 2665 N N . ASN A 1 327 ? -3.516 25.141 10.32 1 88.5 327 ASN A N 1
ATOM 2666 C CA . ASN A 1 327 ? -3.373 25.766 9.016 1 88.5 327 ASN A CA 1
ATOM 2667 C C . ASN A 1 327 ? -4.73 26.109 8.398 1 88.5 327 ASN A C 1
ATOM 2669 O O . ASN A 1 327 ? -4.801 26.672 7.309 1 88.5 327 ASN A O 1
ATOM 2673 N N . ASN A 1 328 ? -5.762 25.812 9.102 1 86.56 328 ASN A N 1
ATOM 2674 C CA . ASN A 1 328 ? -7.129 26.156 8.734 1 86.56 328 ASN A CA 1
ATOM 2675 C C . ASN A 1 328 ? -8.016 26.328 9.961 1 86.56 328 ASN A C 1
ATOM 2677 O O . ASN A 1 328 ? -7.555 26.172 11.094 1 86.56 328 ASN A O 1
ATOM 2681 N N . LEU A 1 329 ? -9.234 26.641 9.75 1 85.81 329 LEU A N 1
ATOM 2682 C CA . LEU A 1 329 ? -10.156 26.906 10.852 1 85.81 329 LEU A CA 1
ATOM 2683 C C . LEU A 1 329 ? -10.367 25.656 11.703 1 85.81 329 LEU A C 1
ATOM 2685 O O . LEU A 1 329 ? -10.422 25.75 12.93 1 85.81 329 LEU A O 1
ATOM 2689 N N . THR A 1 330 ? -10.453 24.547 11.008 1 83.88 330 THR A N 1
ATOM 2690 C CA . THR A 1 330 ? -10.641 23.297 11.734 1 83.88 330 THR A CA 1
ATOM 2691 C C . THR A 1 330 ? -9.469 23.031 12.68 1 83.88 330 THR A C 1
ATOM 2693 O O . THR A 1 330 ? -9.672 22.703 13.844 1 83.88 330 THR A O 1
ATOM 2696 N N . GLY A 1 331 ? -8.305 23.203 12.117 1 88.31 331 GLY A N 1
ATOM 2697 C CA . GLY A 1 331 ? -7.121 23.031 12.945 1 88.31 331 GLY A CA 1
ATOM 2698 C C . GLY A 1 331 ? -7.062 24.016 14.102 1 88.31 331 GLY A C 1
ATOM 2699 O O . GLY A 1 331 ? -6.625 23.672 15.203 1 88.31 331 GLY A O 1
ATOM 2700 N N . PHE A 1 332 ? -7.543 25.172 13.867 1 91.5 332 PHE A N 1
ATOM 2701 C CA . PHE A 1 332 ? -7.586 26.203 14.891 1 91.5 332 PHE A CA 1
ATOM 2702 C C . PHE A 1 332 ? -8.508 25.797 16.031 1 91.5 332 PHE A C 1
ATOM 2704 O O . PHE A 1 332 ? -8.125 25.875 17.203 1 91.5 332 PHE A O 1
ATOM 2711 N N . CYS A 1 333 ? -9.641 25.359 15.734 1 89.38 333 CYS A N 1
ATOM 2712 C CA . CYS A 1 333 ? -10.609 24.938 16.734 1 89.38 333 CYS A CA 1
ATOM 2713 C C . CYS A 1 333 ? -10.102 23.703 17.5 1 89.38 333 CYS A C 1
ATOM 2715 O O . CYS A 1 333 ? -10.188 23.656 18.719 1 89.38 333 CYS A O 1
ATOM 2717 N N . GLU A 1 334 ? -9.531 22.812 16.766 1 88.12 334 GLU A N 1
ATOM 2718 C CA . GLU A 1 334 ? -9.039 21.578 17.375 1 88.12 334 GLU A CA 1
ATOM 2719 C C . GLU A 1 334 ? -7.902 21.859 18.344 1 88.12 334 GLU A C 1
ATOM 2721 O O . GLU A 1 334 ? -7.84 21.266 19.422 1 88.12 334 GLU A O 1
ATOM 2726 N N . ALA A 1 335 ? -7.031 22.719 17.938 1 91.81 335 ALA A N 1
ATOM 2727 C CA . ALA A 1 335 ? -5.891 23.062 18.797 1 91.81 335 ALA A CA 1
ATOM 2728 C C . ALA A 1 335 ? -6.355 23.703 20.094 1 91.81 335 ALA A C 1
ATOM 2730 O O . ALA A 1 335 ? -5.859 23.359 21.172 1 91.81 335 ALA A O 1
ATOM 2731 N N . ASN A 1 336 ? -7.297 24.609 20 1 92.31 336 ASN A N 1
ATOM 2732 C CA . ASN A 1 336 ? -7.828 25.25 21.203 1 92.31 336 ASN A CA 1
ATOM 2733 C C . ASN A 1 336 ? -8.516 24.25 22.109 1 92.31 336 ASN A C 1
ATOM 2735 O O . ASN A 1 336 ? -8.289 24.234 23.328 1 92.31 336 ASN A O 1
ATOM 2739 N N . ARG A 1 337 ? -9.266 23.469 21.531 1 86.88 337 ARG A N 1
ATOM 2740 C CA . ARG A 1 337 ? -9.984 22.469 22.312 1 86.88 337 ARG A CA 1
ATOM 2741 C C . ARG A 1 337 ? -9.016 21.516 23 1 86.88 337 ARG A C 1
ATOM 2743 O O . ARG A 1 337 ? -9.203 21.172 24.172 1 86.88 337 ARG A O 1
ATOM 2750 N N . PHE A 1 338 ? -8.133 21.125 22.281 1 87.12 338 PHE A N 1
ATOM 2751 C CA . PHE A 1 338 ? -7.137 20.219 22.828 1 87.12 338 PHE A CA 1
ATOM 2752 C C . PHE A 1 338 ? -6.441 20.828 24.031 1 87.12 338 PHE A C 1
ATOM 2754 O O . PHE A 1 338 ? -6.309 20.188 25.078 1 87.12 338 PHE A O 1
ATOM 2761 N N . LEU A 1 339 ? -6.02 22 23.891 1 89.75 339 LEU A N 1
ATOM 2762 C CA . LEU A 1 339 ? -5.258 22.656 24.953 1 89.75 339 LEU A CA 1
ATOM 2763 C C . LEU A 1 339 ? -6.137 22.938 26.172 1 89.75 339 LEU A C 1
ATOM 2765 O O . LEU A 1 339 ? -5.672 22.828 27.312 1 89.75 339 LEU A O 1
ATOM 2769 N N . VAL A 1 340 ? -7.348 23.234 25.906 1 87.62 340 VAL A N 1
ATOM 2770 C CA . VAL A 1 340 ? -8.289 23.484 27 1 87.62 340 VAL A CA 1
ATOM 2771 C C . VAL A 1 340 ? -8.562 22.172 27.734 1 87.62 340 VAL A C 1
ATOM 2773 O O . VAL A 1 340 ? -8.656 22.172 28.969 1 87.62 340 VAL A O 1
ATOM 2776 N N . ASP A 1 341 ? -8.727 21.141 27.031 1 83.94 341 ASP A N 1
ATOM 2777 C CA . ASP A 1 341 ? -8.984 19.828 27.625 1 83.94 341 ASP A CA 1
ATOM 2778 C C . ASP A 1 341 ? -7.812 19.375 28.484 1 83.94 341 ASP A C 1
ATOM 2780 O O . ASP A 1 341 ? -8 18.672 29.484 1 83.94 341 ASP A O 1
ATOM 2784 N N . GLN A 1 342 ? -6.668 19.719 28.062 1 80.94 342 GLN A N 1
ATOM 2785 C CA . GLN A 1 342 ? -5.48 19.359 28.828 1 80.94 342 GLN A CA 1
ATOM 2786 C C . GLN A 1 342 ? -5.402 20.141 30.141 1 80.94 342 GLN A C 1
ATOM 2788 O O . GLN A 1 342 ? -4.918 19.625 31.141 1 80.94 342 GLN A O 1
ATOM 2793 N N . LYS A 1 343 ? -5.785 21.375 30.094 1 72.56 343 LYS A N 1
ATOM 2794 C CA . LYS A 1 343 ? -5.719 22.234 31.281 1 72.56 343 LYS A CA 1
ATOM 2795 C C . LYS A 1 343 ? -6.887 21.953 32.219 1 72.56 343 LYS A C 1
ATOM 2797 O O . LYS A 1 343 ? -6.785 22.172 33.438 1 72.56 343 LYS A O 1
ATOM 2802 N N . SER A 1 344 ? -8.109 21.766 31.688 1 62.47 344 SER A N 1
ATOM 2803 C CA . SER A 1 344 ? -9.344 21.641 32.469 1 62.47 344 SER A CA 1
ATOM 2804 C C . SER A 1 344 ? -9.227 20.547 33.531 1 62.47 344 SER A C 1
ATOM 2806 O O . SER A 1 344 ? -9.938 20.594 34.531 1 62.47 344 SER A O 1
ATOM 2808 N N . THR A 1 345 ? -8.398 19.516 33.344 1 55.81 345 THR A N 1
ATOM 2809 C CA . THR A 1 345 ? -8.367 18.531 34.406 1 55.81 345 THR A CA 1
ATOM 2810 C C . THR A 1 345 ? -8.039 19.203 35.75 1 55.81 345 THR A C 1
ATOM 2812 O O . THR A 1 345 ? -8.336 18.656 36.812 1 55.81 345 THR A O 1
ATOM 2815 N N . HIS A 1 346 ? -7.625 20.5 35.75 1 50.19 346 HIS A N 1
ATOM 2816 C CA . HIS A 1 346 ? -7.254 21.047 37.031 1 50.19 346 HIS A CA 1
ATOM 2817 C C . HIS A 1 346 ? -8.062 22.297 37.375 1 50.19 346 HIS A C 1
ATOM 2819 O O . HIS A 1 346 ? -7.914 22.875 38.438 1 50.19 346 HIS A O 1
ATOM 2825 N N . SER A 1 347 ? -8.914 22.859 36.344 1 54.47 347 SER A N 1
ATOM 2826 C CA . SER A 1 347 ? -9.367 24.219 36.656 1 54.47 347 SER A CA 1
ATOM 2827 C C . SER A 1 347 ? -10.859 24.25 36.969 1 54.47 347 SER A C 1
ATOM 2829 O O . SER A 1 347 ? -11.602 23.344 36.562 1 54.47 347 SER A O 1
ATOM 2831 N N . GLN A 1 348 ? -11.219 24.969 38.031 1 55.03 348 GLN A N 1
ATOM 2832 C CA . GLN A 1 348 ? -12.547 25.312 38.531 1 55.03 348 GLN A CA 1
ATOM 2833 C C . GLN A 1 348 ? -13.484 25.734 37.406 1 55.03 348 GLN A C 1
ATOM 2835 O O . GLN A 1 348 ? -14.703 25.594 37.531 1 55.03 348 GLN A O 1
ATOM 2840 N N . ASN A 1 349 ? -12.961 26.141 36.281 1 63.31 349 ASN A N 1
ATOM 2841 C CA . ASN A 1 349 ? -13.797 26.719 35.219 1 63.31 349 ASN A CA 1
ATOM 2842 C C . ASN A 1 349 ? -14.148 25.672 34.156 1 63.31 349 ASN A C 1
ATOM 2844 O O . ASN A 1 349 ? -14.195 25.984 32.969 1 63.31 349 ASN A O 1
ATOM 2848 N N . ARG A 1 350 ? -14.531 24.469 34.688 1 70.94 350 ARG A N 1
ATOM 2849 C CA . ARG A 1 350 ? -15.047 23.375 33.875 1 70.94 350 ARG A CA 1
ATOM 2850 C C . ARG A 1 350 ? -14.297 23.266 32.562 1 70.94 350 ARG A C 1
ATOM 2852 O O . ARG A 1 350 ? -14.914 23.188 31.484 1 70.94 350 ARG A O 1
ATOM 2859 N N . GLY A 1 351 ? -12.992 23.562 32.656 1 81.69 351 GLY A N 1
ATOM 2860 C CA . GLY A 1 351 ? -12.164 23.375 31.453 1 81.69 351 GLY A CA 1
ATOM 2861 C C . GLY A 1 351 ? -12.148 24.594 30.547 1 81.69 351 GLY A C 1
ATOM 2862 O O . GLY A 1 351 ? -12.164 24.453 29.328 1 81.69 351 GLY A O 1
ATOM 2863 N N . SER A 1 352 ? -12.344 25.781 31.094 1 89.38 352 SER A N 1
ATOM 2864 C CA . SER A 1 352 ? -12.328 27 30.297 1 89.38 352 SER A CA 1
ATOM 2865 C C . SER A 1 352 ? -11.133 27.875 30.641 1 89.38 352 SER A C 1
ATOM 2867 O O . SER A 1 352 ? -10.555 27.75 31.719 1 89.38 352 SER A O 1
ATOM 2869 N N . LEU A 1 353 ? -10.75 28.641 29.688 1 91.88 353 LEU A N 1
ATOM 2870 C CA . LEU A 1 353 ? -9.641 29.578 29.828 1 91.88 353 LEU A CA 1
ATOM 2871 C C . LEU A 1 353 ? -10.094 31.016 29.609 1 91.88 353 LEU A C 1
ATOM 2873 O O . LEU A 1 353 ? -10.586 31.359 28.531 1 91.88 353 LEU A O 1
ATOM 2877 N N . VAL A 1 354 ? -9.969 31.828 30.672 1 92.88 354 VAL A N 1
ATOM 2878 C CA . VAL A 1 354 ? -10.383 33.219 30.578 1 92.88 354 VAL A CA 1
ATOM 2879 C C . VAL A 1 354 ? -9.195 34.125 30.859 1 92.88 354 VAL A C 1
ATOM 2881 O O . VAL A 1 354 ? -8.5 33.969 31.859 1 92.88 354 VAL A O 1
ATOM 2884 N N . SER A 1 355 ? -8.977 35.031 29.953 1 93.5 355 SER A N 1
ATOM 2885 C CA . SER A 1 355 ? -7.891 35.969 30.141 1 93.5 355 SER A CA 1
ATOM 2886 C C . SER A 1 355 ? -8.148 36.875 31.359 1 93.5 355 SER A C 1
ATOM 2888 O O . SER A 1 355 ? -9.297 37.219 31.656 1 93.5 355 SER A O 1
ATOM 2890 N N . ASN A 1 356 ? -7.137 37.344 32.031 1 90.62 356 ASN A N 1
ATOM 2891 C CA . ASN A 1 356 ? -7.238 38.156 33.219 1 90.62 356 ASN A CA 1
ATOM 2892 C C . ASN A 1 356 ? -7.789 39.562 32.906 1 90.62 356 ASN A C 1
ATOM 2894 O O . ASN A 1 356 ? -8.367 40.219 33.781 1 90.62 356 ASN A O 1
ATOM 2898 N N . SER A 1 357 ? -7.688 39.938 31.703 1 94.81 357 SER A N 1
ATOM 2899 C CA . SER A 1 357 ? -8.117 41.25 31.328 1 94.81 357 SER A CA 1
ATOM 2900 C C . SER A 1 357 ? -9.602 41.281 30.969 1 94.81 357 SER A C 1
ATOM 2902 O O . SER A 1 357 ? -10.164 42.344 30.703 1 94.81 357 SER A O 1
ATOM 2904 N N . SER A 1 358 ? -10.172 40.156 31.016 1 95.12 358 SER A N 1
ATOM 2905 C CA . SER A 1 358 ? -11.57 40.062 30.594 1 95.12 358 SER A CA 1
ATOM 2906 C C . SER A 1 358 ? -12.508 40 31.797 1 95.12 358 SER A C 1
ATOM 2908 O O . SER A 1 358 ? -12.125 39.531 32.875 1 95.12 358 SER A O 1
ATOM 2910 N N . LYS A 1 359 ? -13.734 40.531 31.594 1 96.25 359 LYS A N 1
ATOM 2911 C CA . LYS A 1 359 ? -14.742 40.594 32.656 1 96.25 359 LYS A CA 1
ATOM 2912 C C . LYS A 1 359 ? -15.922 39.688 32.344 1 96.25 359 LYS A C 1
ATOM 2914 O O . LYS A 1 359 ? -16.453 39.688 31.219 1 96.25 359 LYS A O 1
ATOM 2919 N N . LEU A 1 360 ? -16.297 38.938 33.344 1 94.81 360 LEU A N 1
ATOM 2920 C CA . LEU A 1 360 ? -17.438 38.062 33.219 1 94.81 360 LEU A CA 1
ATOM 2921 C C . LEU A 1 360 ? -18.594 38.531 34.125 1 94.81 360 LEU A C 1
ATOM 2923 O O . LEU A 1 360 ? -18.375 38.906 35.281 1 94.81 360 LEU A O 1
ATOM 2927 N N . GLY A 1 361 ? -19.672 38.531 33.531 1 95.44 361 GLY A N 1
ATOM 2928 C CA . GLY A 1 361 ? -20.844 38.938 34.281 1 95.44 361 GLY A CA 1
ATOM 2929 C C . GLY A 1 361 ? -21.328 37.875 35.25 1 95.44 361 GLY A C 1
ATOM 2930 O O . GLY A 1 361 ? -20.766 36.781 35.312 1 95.44 361 GLY A O 1
ATOM 2931 N N . ASP A 1 362 ? -22.438 38.219 36.031 1 95.06 362 ASP A N 1
ATOM 2932 C CA . ASP A 1 362 ? -23.016 37.312 37 1 95.06 362 ASP A CA 1
ATOM 2933 C C . ASP A 1 362 ? -23.734 36.156 36.344 1 95.06 362 ASP A C 1
ATOM 2935 O O . ASP A 1 362 ? -24.344 36.312 35.281 1 95.06 362 ASP A O 1
ATOM 2939 N N . LYS A 1 363 ? -23.641 34.938 36.875 1 94.81 363 LYS A N 1
ATOM 2940 C CA . LYS A 1 363 ? -24.344 33.719 36.469 1 94.81 363 LYS A CA 1
ATOM 2941 C C . LYS A 1 363 ? -23.953 33.281 35.062 1 94.81 363 LYS A C 1
ATOM 2943 O O . LYS A 1 363 ? -24.781 32.844 34.281 1 94.81 363 LYS A O 1
ATOM 2948 N N . THR A 1 364 ? -22.828 33.688 34.719 1 93.31 364 THR A N 1
ATOM 2949 C CA . THR A 1 364 ? -22.312 33.25 33.438 1 93.31 364 THR A CA 1
ATOM 2950 C C . THR A 1 364 ? -21.641 31.875 33.562 1 93.31 364 THR A C 1
ATOM 2952 O O . THR A 1 364 ? -20.812 31.672 34.438 1 93.31 364 THR A O 1
ATOM 2955 N N . LEU A 1 365 ? -22.078 30.953 32.75 1 93.94 365 LEU A N 1
ATOM 2956 C CA . LEU A 1 365 ? -21.578 29.578 32.781 1 93.94 365 LEU A CA 1
ATOM 2957 C C . LEU A 1 365 ? -20.703 29.297 31.547 1 93.94 365 LEU A C 1
ATOM 2959 O O . LEU A 1 365 ? -21.125 29.531 30.422 1 93.94 365 LEU A O 1
ATOM 2963 N N . LEU A 1 366 ? -19.5 28.875 31.797 1 93.12 366 LEU A N 1
ATOM 2964 C CA . LEU A 1 366 ? -18.562 28.531 30.734 1 93.12 366 LEU A CA 1
ATOM 2965 C C . LEU A 1 366 ? -18.188 27.062 30.797 1 93.12 366 LEU A C 1
ATOM 2967 O O . LEU A 1 366 ? -17.938 26.531 31.875 1 93.12 366 LEU A O 1
ATOM 2971 N N . LYS A 1 367 ? -18.266 26.484 29.703 1 90.62 367 LYS A N 1
ATOM 2972 C CA . LYS A 1 367 ? -17.812 25.109 29.562 1 90.62 367 LYS A CA 1
ATOM 2973 C C . LYS A 1 367 ? -16.906 24.953 28.344 1 90.62 367 LYS A C 1
ATOM 2975 O O . LYS A 1 367 ? -17.297 25.266 27.219 1 90.62 367 LYS A O 1
ATOM 2980 N N . ARG A 1 368 ? -15.648 24.5 28.516 1 90.5 368 ARG A N 1
ATOM 2981 C CA . ARG A 1 368 ? -14.695 24.25 27.438 1 90.5 368 ARG A CA 1
ATOM 2982 C C . ARG A 1 368 ? -14.594 25.453 26.5 1 90.5 368 ARG A C 1
ATOM 2984 O O . ARG A 1 368 ? -14.742 25.312 25.281 1 90.5 368 ARG A O 1
ATOM 2991 N N . THR A 1 369 ? -14.445 26.547 27.047 1 93.19 369 THR A N 1
ATOM 2992 C CA . THR A 1 369 ? -14.484 27.797 26.281 1 93.19 369 THR A CA 1
ATOM 2993 C C . THR A 1 369 ? -13.234 28.625 26.547 1 93.19 369 THR A C 1
ATOM 2995 O O . THR A 1 369 ? -12.719 28.656 27.672 1 93.19 369 THR A O 1
ATOM 2998 N N . VAL A 1 370 ? -12.789 29.203 25.469 1 95.44 370 VAL A N 1
ATOM 2999 C CA . VAL A 1 370 ? -11.648 30.109 25.578 1 95.44 370 VAL A CA 1
ATOM 3000 C C . VAL A 1 370 ? -12.109 31.547 25.391 1 95.44 370 VAL A C 1
ATOM 3002 O O . VAL A 1 370 ? -12.805 31.859 24.422 1 95.44 370 VAL A O 1
ATOM 3005 N N . ILE A 1 371 ? -11.773 32.406 26.344 1 96.31 371 ILE A N 1
ATOM 3006 C CA . ILE A 1 371 ? -12.062 33.844 26.234 1 96.31 371 ILE A CA 1
ATOM 3007 C C . ILE A 1 371 ? -10.75 34.625 26.188 1 96.31 371 ILE A C 1
ATOM 3009 O O . ILE A 1 371 ? -9.953 34.562 27.125 1 96.31 371 ILE A O 1
ATOM 3013 N N . GLY A 1 372 ? -10.562 35.375 25.156 1 96.44 372 GLY A N 1
ATOM 3014 C CA . GLY A 1 372 ? -9.328 36.094 24.922 1 96.44 372 GLY A CA 1
ATOM 3015 C C . GLY A 1 372 ? -9.203 37.344 25.781 1 96.44 372 GLY A C 1
ATOM 3016 O O . GLY A 1 372 ? -9.781 37.438 26.859 1 96.44 372 GLY A O 1
ATOM 3017 N N . ASN A 1 373 ? -8.422 38.312 25.297 1 95.62 373 ASN A N 1
ATOM 3018 C CA . ASN A 1 373 ? -8.102 39.5 26.078 1 95.62 373 ASN A CA 1
ATOM 3019 C C . ASN A 1 373 ? -9.156 40.594 25.891 1 95.62 373 ASN A C 1
ATOM 3021 O O . ASN A 1 373 ? -9.719 40.719 24.797 1 95.62 373 ASN A O 1
ATOM 3025 N N . ASN A 1 374 ? -9.438 41.312 26.938 1 97.06 374 ASN A N 1
ATOM 3026 C CA . ASN A 1 374 ? -10.234 42.531 26.922 1 97.06 374 ASN A CA 1
ATOM 3027 C C . ASN A 1 374 ? -11.656 42.281 26.438 1 97.06 374 ASN A C 1
ATOM 3029 O O . ASN A 1 374 ? -12.18 43 25.594 1 97.06 374 ASN A O 1
ATOM 3033 N N . CYS A 1 375 ? -12.141 41.188 26.875 1 97.5 375 CYS A N 1
ATOM 3034 C CA . CYS A 1 375 ? -13.523 40.875 26.547 1 97.5 375 CYS A CA 1
ATOM 3035 C C . CYS A 1 375 ? -14.469 41.281 27.672 1 97.5 375 CYS A C 1
ATOM 3037 O O . CYS A 1 375 ? -14.062 41.375 28.828 1 97.5 375 CYS A O 1
ATOM 3039 N N . THR A 1 376 ? -15.648 41.656 27.312 1 98.19 376 THR A N 1
ATOM 3040 C CA . THR A 1 376 ? -16.719 41.938 28.266 1 98.19 376 THR A CA 1
ATOM 3041 C C . THR A 1 376 ? -17.922 41.031 28.016 1 98.19 376 THR A C 1
ATOM 3043 O O . THR A 1 376 ? -18.609 41.156 26.984 1 98.19 376 THR A O 1
ATOM 3046 N N . ILE A 1 377 ? -18.172 40.188 28.969 1 97.75 377 ILE A N 1
ATOM 3047 C CA . ILE A 1 377 ? -19.297 39.25 28.875 1 97.75 377 ILE A CA 1
ATOM 3048 C C . ILE A 1 377 ? -20.375 39.656 29.875 1 97.75 377 ILE A C 1
ATOM 3050 O O . ILE A 1 377 ? -20.094 39.844 31.062 1 97.75 377 ILE A O 1
ATOM 3054 N N . GLY A 1 378 ? -21.531 39.781 29.422 1 97.12 378 GLY A N 1
ATOM 3055 C CA . GLY A 1 378 ? -22.656 40.188 30.25 1 97.12 378 GLY A CA 1
ATOM 3056 C C . GLY A 1 378 ? -23.141 39.125 31.203 1 97.12 378 GLY A C 1
ATOM 3057 O O . GLY A 1 378 ? -22.453 38.125 31.422 1 97.12 378 GLY A O 1
ATOM 3058 N N . ASP A 1 379 ? -24.375 39.375 31.812 1 97.38 379 ASP A N 1
ATOM 3059 C CA . ASP A 1 379 ? -24.969 38.5 32.812 1 97.38 379 ASP A CA 1
ATOM 3060 C C . ASP A 1 379 ? -25.766 37.375 32.125 1 97.38 379 ASP A C 1
ATOM 3062 O O . ASP A 1 379 ? -26.266 37.562 31.031 1 97.38 379 ASP A O 1
ATOM 3066 N N . ASN A 1 380 ? -25.828 36.281 32.781 1 97.06 380 ASN A N 1
ATOM 3067 C CA . ASN A 1 380 ? -26.703 35.156 32.438 1 97.06 380 ASN A CA 1
ATOM 3068 C C . ASN A 1 380 ? -26.359 34.594 31.047 1 97.06 380 ASN A C 1
ATOM 3070 O O . ASN A 1 380 ? -27.234 34.406 30.219 1 97.06 380 ASN A O 1
ATOM 3074 N N . CYS A 1 381 ? -25.047 34.531 30.812 1 97.12 381 CYS A N 1
ATOM 3075 C CA . CYS A 1 381 ? -24.609 33.969 29.547 1 97.12 381 CYS A CA 1
ATOM 3076 C C . CYS A 1 381 ? -24.203 32.5 29.703 1 97.12 381 CYS A C 1
ATOM 3078 O O . CYS A 1 381 ? -23.859 32.062 30.797 1 97.12 381 CYS A O 1
ATOM 3080 N N . GLN A 1 382 ? -24.344 31.734 28.672 1 97 382 GLN A N 1
ATOM 3081 C CA . GLN A 1 382 ? -23.953 30.328 28.625 1 97 382 GLN A CA 1
ATOM 3082 C C . GLN A 1 382 ? -23.125 30.016 27.391 1 97 382 GLN A C 1
ATOM 3084 O O . GLN A 1 382 ? -23.625 30.109 26.266 1 97 382 GLN A O 1
ATOM 3089 N N . PHE A 1 383 ? -21.891 29.688 27.562 1 95.69 383 PHE A N 1
ATOM 3090 C CA . PHE A 1 383 ? -21 29.359 26.453 1 95.69 383 PHE A CA 1
ATOM 3091 C C . PHE A 1 383 ? -20.484 27.922 26.578 1 95.69 383 PHE A C 1
ATOM 3093 O O . PHE A 1 383 ? -19.969 27.531 27.625 1 95.69 383 PHE A O 1
ATOM 3100 N N . THR A 1 384 ? -20.703 27.141 25.578 1 92.94 384 THR A N 1
ATOM 3101 C CA . THR A 1 384 ? -20.188 25.781 25.547 1 92.94 384 THR A CA 1
ATOM 3102 C C . THR A 1 384 ? -19.344 25.547 24.281 1 92.94 384 THR A C 1
ATOM 3104 O O . THR A 1 384 ? -19.828 25.719 23.172 1 92.94 384 THR A O 1
ATOM 3107 N N . ASN A 1 385 ? -18.078 25.188 24.453 1 91 385 ASN A N 1
ATOM 3108 C CA . ASN A 1 385 ? -17.188 24.875 23.344 1 91 385 ASN A CA 1
ATOM 3109 C C . ASN A 1 385 ? -17 26.062 22.406 1 91 385 ASN A C 1
ATOM 3111 O O . ASN A 1 385 ? -17.203 25.922 21.203 1 91 385 ASN A O 1
ATOM 3115 N N . CYS A 1 386 ? -16.672 27.188 22.938 1 94.25 386 CYS A N 1
ATOM 3116 C CA . CYS A 1 386 ? -16.562 28.406 22.141 1 94.25 386 CYS A CA 1
ATOM 3117 C C . CYS A 1 386 ? -15.148 28.969 22.219 1 94.25 386 CYS A C 1
ATOM 3119 O O . CYS A 1 386 ? -14.398 28.656 23.156 1 94.25 386 CYS A O 1
ATOM 3121 N N . ILE A 1 387 ? -14.875 29.609 21.219 1 95.44 387 ILE A N 1
ATOM 3122 C CA . ILE A 1 387 ? -13.641 30.391 21.172 1 95.44 387 ILE A CA 1
ATOM 3123 C C . ILE A 1 387 ? -13.969 31.875 20.938 1 95.44 387 ILE A C 1
ATOM 3125 O O . ILE A 1 387 ? -14.484 32.25 19.891 1 95.44 387 ILE A O 1
ATOM 3129 N N . ILE A 1 388 ? -13.727 32.656 21.953 1 96.75 388 ILE A N 1
ATOM 3130 C CA . ILE A 1 388 ? -13.945 34.125 21.859 1 96.75 388 ILE A CA 1
ATOM 3131 C C . ILE A 1 388 ? -12.594 34.812 21.781 1 96.75 388 ILE A C 1
ATOM 3133 O O . ILE A 1 388 ? -11.805 34.781 22.734 1 96.75 388 ILE A O 1
ATOM 3137 N N . GLN A 1 389 ? -12.32 35.5 20.703 1 96 389 GLN A N 1
ATOM 3138 C CA . GLN A 1 389 ? -11.047 36.188 20.516 1 96 389 GLN A CA 1
ATOM 3139 C C . GLN A 1 389 ? -11 37.5 21.297 1 96 389 GLN A C 1
ATOM 3141 O O . GLN A 1 389 ? -11.758 37.688 22.25 1 96 389 GLN A O 1
ATOM 3146 N N . ASP A 1 390 ? -10.07 38.344 20.984 1 95.44 390 ASP A N 1
ATOM 3147 C CA . ASP A 1 390 ? -9.781 39.531 21.781 1 95.44 390 ASP A CA 1
ATOM 3148 C C . ASP A 1 390 ? -10.789 40.656 21.5 1 95.44 390 ASP A C 1
ATOM 3150 O O . ASP A 1 390 ? -11.336 40.719 20.391 1 95.44 390 ASP A O 1
ATOM 3154 N N . ASN A 1 391 ? -11.094 41.438 22.5 1 96.38 391 ASN A N 1
ATOM 3155 C CA . ASN A 1 391 ? -11.852 42.688 22.391 1 96.38 391 ASN A CA 1
ATOM 3156 C C . ASN A 1 391 ? -13.281 42.406 21.938 1 96.38 391 ASN A C 1
ATOM 3158 O O . ASN A 1 391 ? -13.812 43.156 21.094 1 96.38 391 ASN A O 1
ATOM 3162 N N . VAL A 1 392 ? -13.797 41.375 22.422 1 97.38 392 VAL A N 1
ATOM 3163 C CA . VAL A 1 392 ? -15.18 41.031 22.078 1 97.38 392 VAL A CA 1
ATOM 3164 C C . VAL A 1 392 ? -16.109 41.469 23.203 1 97.38 392 VAL A C 1
ATOM 3166 O O . VAL A 1 392 ? -15.758 41.406 24.375 1 97.38 392 VAL A O 1
ATOM 3169 N N . THR A 1 393 ? -17.266 41.969 22.828 1 98.44 393 THR A N 1
ATOM 3170 C CA . THR A 1 393 ? -18.312 42.312 23.781 1 98.44 393 THR A CA 1
ATOM 3171 C C . THR A 1 393 ? -19.547 41.438 23.531 1 98.44 393 THR A C 1
ATOM 3173 O O . THR A 1 393 ? -20.094 41.438 22.438 1 98.44 393 THR A O 1
ATOM 3176 N N . ILE A 1 394 ? -19.938 40.75 24.516 1 98.25 394 ILE A N 1
ATOM 3177 C CA . ILE A 1 394 ? -21.172 39.938 24.469 1 98.25 394 ILE A CA 1
ATOM 3178 C C . ILE A 1 394 ? -22.125 40.406 25.578 1 98.25 394 ILE A C 1
ATOM 3180 O O . ILE A 1 394 ? -21.781 40.344 26.766 1 98.25 394 ILE A O 1
ATOM 3184 N N . GLU A 1 395 ? -23.266 40.812 25.234 1 98 395 GLU A N 1
ATOM 3185 C CA . GLU A 1 395 ? -24.219 41.375 26.172 1 98 395 GLU A CA 1
ATOM 3186 C C . GLU A 1 395 ? -24.984 40.281 26.906 1 98 395 GLU A C 1
ATOM 3188 O O . GLU A 1 395 ? -24.609 39.094 26.844 1 98 395 GLU A O 1
ATOM 3193 N N . ASN A 1 396 ? -26.109 40.688 27.672 1 97.62 396 ASN A N 1
ATOM 3194 C CA . ASN A 1 396 ? -26.766 39.781 28.625 1 97.62 396 ASN A CA 1
ATOM 3195 C C . ASN A 1 396 ? -27.594 38.719 27.906 1 97.62 396 ASN A C 1
ATOM 3197 O O . ASN A 1 396 ? -28.078 38.938 26.797 1 97.62 396 ASN A O 1
ATOM 3201 N N . ASN A 1 397 ? -27.688 37.594 28.484 1 97.56 397 ASN A N 1
ATOM 3202 C CA . ASN A 1 397 ? -28.641 36.562 28.141 1 97.56 397 ASN A CA 1
ATOM 3203 C C . ASN A 1 397 ? -28.312 35.938 26.781 1 97.56 397 ASN A C 1
ATOM 3205 O O . ASN A 1 397 ? -29.203 35.719 25.969 1 97.56 397 ASN A O 1
ATOM 3209 N N . CYS A 1 398 ? -27.031 35.75 26.531 1 98.06 398 CYS A N 1
ATOM 3210 C CA . CYS A 1 398 ? -26.625 35.125 25.266 1 98.06 398 CYS A CA 1
ATOM 3211 C C . CYS A 1 398 ? -26.25 33.656 25.484 1 98.06 398 CYS A C 1
ATOM 3213 O O . CYS A 1 398 ? -25.734 33.281 26.547 1 98.06 398 CYS A O 1
ATOM 3215 N N . LYS A 1 399 ? -26.578 32.844 24.562 1 98 399 LYS A N 1
ATOM 3216 C CA . LYS A 1 399 ? -26.203 31.438 24.547 1 98 399 LYS A CA 1
ATOM 3217 C C . LYS A 1 399 ? -25.406 31.094 23.297 1 98 399 LYS A C 1
ATOM 3219 O O . LYS A 1 399 ? -25.906 31.203 22.172 1 98 399 LYS A O 1
ATOM 3224 N N . LEU A 1 400 ? -24.203 30.703 23.484 1 96.5 400 LEU A N 1
ATOM 3225 C CA . LEU A 1 400 ? -23.328 30.328 22.375 1 96.5 400 LEU A CA 1
ATOM 3226 C C . LEU A 1 400 ? -22.875 28.875 22.516 1 96.5 400 LEU A C 1
ATOM 3228 O O . LEU A 1 400 ? -22.438 28.453 23.578 1 96.5 400 LEU A O 1
ATOM 3232 N N . ILE A 1 401 ? -23.078 28.125 21.469 1 94.06 401 ILE A N 1
ATOM 3233 C CA . ILE A 1 401 ? -22.672 26.734 21.438 1 94.06 401 ILE A CA 1
ATOM 3234 C C . ILE A 1 401 ? -21.781 26.469 20.219 1 94.06 401 ILE A C 1
ATOM 3236 O O . ILE A 1 401 ? -22.141 26.797 19.094 1 94.06 401 ILE A O 1
ATOM 3240 N N . ASN A 1 402 ? -20.656 25.891 20.422 1 91.44 402 ASN A N 1
ATOM 3241 C CA . ASN A 1 402 ? -19.75 25.484 19.359 1 91.44 402 ASN A CA 1
ATOM 3242 C C . ASN A 1 402 ? -19.547 26.594 18.344 1 91.44 402 ASN A C 1
ATOM 3244 O O . ASN A 1 402 ? -19.75 26.406 17.141 1 91.44 402 ASN A O 1
ATOM 3248 N N . SER A 1 403 ? -19.125 27.75 18.797 1 93.19 403 SER A N 1
ATOM 3249 C CA . SER A 1 403 ? -19.031 28.906 17.922 1 93.19 403 SER A CA 1
ATOM 3250 C C . SER A 1 403 ? -17.719 29.656 18.156 1 93.19 403 SER A C 1
ATOM 3252 O O . SER A 1 403 ? -17.094 29.531 19.203 1 93.19 403 SER A O 1
ATOM 3254 N N . VAL A 1 404 ? -17.359 30.297 17.094 1 94.12 404 VAL A N 1
ATOM 3255 C CA . VAL A 1 404 ? -16.156 31.125 17.141 1 94.12 404 VAL A CA 1
ATOM 3256 C C . VAL A 1 404 ? -16.531 32.594 16.922 1 94.12 404 VAL A C 1
ATOM 3258 O O . VAL A 1 404 ? -17.203 32.938 15.945 1 94.12 404 VAL A O 1
ATOM 3261 N N . VAL A 1 405 ? -16.188 33.406 17.891 1 95.38 405 VAL A N 1
ATOM 3262 C CA . VAL A 1 405 ? -16.422 34.844 17.781 1 95.38 405 VAL A CA 1
ATOM 3263 C C . VAL A 1 405 ? -15.078 35.562 17.609 1 95.38 405 VAL A C 1
ATOM 3265 O O . VAL A 1 405 ? -14.258 35.594 18.531 1 95.38 405 VAL A O 1
ATOM 3268 N N . CYS A 1 406 ? -14.906 36.25 16.516 1 94.62 406 CYS A N 1
ATOM 3269 C CA . CYS A 1 406 ? -13.609 36.844 16.188 1 94.62 406 CYS A CA 1
ATOM 3270 C C . CYS A 1 406 ? -13.445 38.219 16.844 1 94.62 406 CYS A C 1
ATOM 3272 O O . CYS A 1 406 ? -14.375 38.688 17.484 1 94.62 406 CYS A O 1
ATOM 3274 N N . SER A 1 407 ? -12.297 38.719 16.641 1 94.62 407 SER A N 1
ATOM 3275 C CA . SER A 1 407 ? -11.852 39.906 17.375 1 94.62 407 SER A CA 1
ATOM 3276 C C . SER A 1 407 ? -12.766 41.094 17.109 1 94.62 407 SER A C 1
ATOM 3278 O O . SER A 1 407 ? -13.211 41.312 15.977 1 94.62 407 SER A O 1
ATOM 3280 N N . GLU A 1 408 ? -13.094 41.844 18.141 1 94.94 408 GLU A N 1
ATOM 3281 C CA . GLU A 1 408 ? -13.781 43.125 18.078 1 94.94 408 GLU A CA 1
ATOM 3282 C C . GLU A 1 408 ? -15.234 42.969 17.672 1 94.94 408 GLU A C 1
ATOM 3284 O O . GLU A 1 408 ? -15.891 43.938 17.281 1 94.94 408 GLU A O 1
ATOM 3289 N N . ALA A 1 409 ? -15.688 41.812 17.734 1 95.44 409 ALA A N 1
ATOM 3290 C CA . ALA A 1 409 ? -17.109 41.562 17.438 1 95.44 409 ALA A CA 1
ATOM 3291 C C . ALA A 1 409 ? -17.984 42 18.609 1 95.44 409 ALA A C 1
ATOM 3293 O O . ALA A 1 409 ? -17.5 42.156 19.734 1 95.44 409 ALA A O 1
ATOM 3294 N N . HIS A 1 410 ? -19.234 42.312 18.297 1 97.69 410 HIS A N 1
ATOM 3295 C CA . HIS A 1 410 ? -20.203 42.719 19.297 1 97.69 410 HIS A CA 1
ATOM 3296 C C . HIS A 1 410 ? -21.5 41.906 19.172 1 97.69 410 HIS A C 1
ATOM 3298 O O . HIS A 1 410 ? -22.172 41.969 18.141 1 97.69 410 HIS A O 1
ATOM 3304 N N . ILE A 1 411 ? -21.781 41.188 20.219 1 97.88 411 ILE A N 1
ATOM 3305 C CA . ILE A 1 411 ? -23.016 40.406 20.25 1 97.88 411 ILE A CA 1
ATOM 3306 C C . ILE A 1 411 ? -24.016 41.062 21.203 1 97.88 411 ILE A C 1
ATOM 3308 O O . ILE A 1 411 ? -23.75 41.125 22.406 1 97.88 411 ILE A O 1
ATOM 3312 N N . GLU A 1 412 ? -25.109 41.438 20.75 1 97.62 412 GLU A N 1
ATOM 3313 C CA . GLU A 1 412 ? -26.109 42.125 21.562 1 97.62 412 GLU A CA 1
ATOM 3314 C C . GLU A 1 412 ? -26.906 41.156 22.406 1 97.62 412 GLU A C 1
ATOM 3316 O O . GLU A 1 412 ? -26.547 39.969 22.484 1 97.62 412 GLU A O 1
ATOM 3321 N N . GLU A 1 413 ? -27.953 41.688 23.125 1 97.25 413 GLU A N 1
ATOM 3322 C CA . GLU A 1 413 ? -28.625 40.906 24.172 1 97.25 413 GLU A CA 1
ATOM 3323 C C . GLU A 1 413 ? -29.5 39.812 23.562 1 97.25 413 GLU A C 1
ATOM 3325 O O . GLU A 1 413 ? -30.031 39.969 22.453 1 97.25 413 GLU A O 1
ATOM 3330 N N . ASN A 1 414 ? -29.625 38.719 24.219 1 97.31 414 ASN A N 1
ATOM 3331 C CA . ASN A 1 414 ? -30.562 37.656 23.922 1 97.31 414 ASN A CA 1
ATOM 3332 C C . ASN A 1 414 ? -30.281 37.031 22.562 1 97.31 414 ASN A C 1
ATOM 3334 O O . ASN A 1 414 ? -31.188 36.844 21.75 1 97.31 414 ASN A O 1
ATOM 3338 N N . VAL A 1 415 ? -29.016 36.75 22.328 1 97.5 415 VAL A N 1
ATOM 3339 C CA . VAL A 1 415 ? -28.609 36.125 21.062 1 97.5 415 VAL A CA 1
ATOM 3340 C C . VAL A 1 415 ? -28.281 34.656 21.281 1 97.5 415 VAL A C 1
ATOM 3342 O O . VAL A 1 415 ? -27.688 34.312 22.297 1 97.5 415 VAL A O 1
ATOM 3345 N N . LEU A 1 416 ? -28.734 33.812 20.406 1 97.5 416 LEU A N 1
ATOM 3346 C CA . LEU A 1 416 ? -28.406 32.406 20.391 1 97.5 416 LEU A CA 1
ATOM 3347 C C . LEU A 1 416 ? -27.578 32.062 19.156 1 97.5 416 LEU A C 1
ATOM 3349 O O . LEU A 1 416 ? -28.016 32.25 18.031 1 97.5 416 LEU A O 1
ATOM 3353 N N . LEU A 1 417 ? -26.344 31.578 19.328 1 95.25 417 LEU A N 1
ATOM 3354 C CA . LEU A 1 417 ? -25.484 31.125 18.25 1 95.25 417 LEU A CA 1
ATOM 3355 C C . LEU A 1 417 ? -25.125 29.656 18.422 1 95.25 417 LEU A C 1
ATOM 3357 O O . LEU A 1 417 ? -24.578 29.266 19.453 1 95.25 417 LEU A O 1
ATOM 3361 N N . GLU A 1 418 ? -25.469 28.859 17.438 1 93.31 418 GLU A N 1
ATOM 3362 C CA . GLU A 1 418 ? -25.109 27.453 17.422 1 93.31 418 GLU A CA 1
ATOM 3363 C C . GLU A 1 418 ? -24.281 27.109 16.188 1 93.31 418 GLU A C 1
ATOM 3365 O O . GLU A 1 418 ? -24.797 27.156 15.062 1 93.31 418 GLU A O 1
ATOM 3370 N N . ASN A 1 419 ? -23.062 26.719 16.391 1 90.19 419 ASN A N 1
ATOM 3371 C CA . ASN A 1 419 ? -22.188 26.344 15.289 1 90.19 419 ASN A CA 1
ATOM 3372 C C . ASN A 1 419 ? -21.984 27.516 14.32 1 90.19 419 ASN A C 1
ATOM 3374 O O . ASN A 1 419 ? -22.172 27.359 13.117 1 90.19 419 ASN A O 1
ATOM 3378 N N . CYS A 1 420 ? -21.562 28.609 14.836 1 91.56 420 CYS A N 1
ATOM 3379 C CA . CYS A 1 420 ? -21.469 29.797 14.016 1 91.56 420 CYS A CA 1
ATOM 3380 C C . CYS A 1 420 ? -20.047 30.391 14.07 1 91.56 420 CYS A C 1
ATOM 3382 O O . CYS A 1 420 ? -19.297 30.109 15.008 1 91.56 420 CYS A O 1
ATOM 3384 N N . LEU A 1 421 ? -19.734 31.016 13.031 1 91.69 421 LEU A N 1
ATOM 3385 C CA . LEU A 1 421 ? -18.531 31.844 12.969 1 91.69 421 LEU A CA 1
ATOM 3386 C C . LEU A 1 421 ? -18.891 33.312 12.812 1 91.69 421 LEU A C 1
ATOM 3388 O O . LEU A 1 421 ? -19.609 33.688 11.883 1 91.69 421 LEU A O 1
ATOM 3392 N N . VAL A 1 422 ? -18.531 34.094 13.781 1 93.06 422 VAL A N 1
ATOM 3393 C CA . VAL A 1 422 ? -18.766 35.531 13.719 1 93.06 422 VAL A CA 1
ATOM 3394 C C . VAL A 1 422 ? -17.484 36.25 13.305 1 93.06 422 VAL A C 1
ATOM 3396 O O . VAL A 1 422 ? -16.484 36.188 14.016 1 93.06 422 VAL A O 1
ATOM 3399 N N . SER A 1 423 ? -17.5 37 12.258 1 91.44 423 SER A N 1
ATOM 3400 C CA . SER A 1 423 ? -16.312 37.625 11.711 1 91.44 423 SER A CA 1
ATOM 3401 C C . SER A 1 423 ? -15.875 38.812 12.578 1 91.44 423 SER A C 1
ATOM 3403 O O . SER A 1 423 ? -16.641 39.281 13.43 1 91.44 423 SER A O 1
ATOM 3405 N N . PRO A 1 424 ? -14.664 39.25 12.32 1 91.88 424 PRO A N 1
ATOM 3406 C CA . PRO A 1 424 ? -14.172 40.406 13.109 1 91.88 424 PRO A CA 1
ATOM 3407 C C . PRO A 1 424 ? -15.031 41.656 12.938 1 91.88 424 PRO A C 1
ATOM 3409 O O . PRO A 1 424 ? -15.484 41.938 11.828 1 91.88 424 PRO A O 1
ATOM 3412 N N . ARG A 1 425 ? -15.289 42.344 13.961 1 92.62 425 ARG A N 1
ATOM 3413 C CA . ARG A 1 425 ? -15.977 43.625 14 1 92.62 425 ARG A CA 1
ATOM 3414 C C . ARG A 1 425 ? -17.438 43.469 13.602 1 92.62 425 ARG A C 1
ATOM 3416 O O . ARG A 1 425 ? -18.141 44.469 13.391 1 92.62 425 ARG A O 1
ATOM 3423 N N . TYR A 1 426 ? -17.828 42.312 13.539 1 93.44 426 TYR A N 1
ATOM 3424 C CA . TYR A 1 426 ? -19.234 42.094 13.172 1 93.44 426 TYR A CA 1
ATOM 3425 C C . TYR A 1 426 ? -20.156 42.344 14.359 1 93.44 426 TYR A C 1
ATOM 3427 O O . TYR A 1 426 ? -19.812 41.969 15.492 1 93.44 426 TYR A O 1
ATOM 3435 N N . ARG A 1 427 ? -21.266 42.906 14.102 1 95.62 427 ARG A N 1
ATOM 3436 C CA . ARG A 1 427 ? -22.266 43.125 15.133 1 95.62 427 ARG A CA 1
ATOM 3437 C C . ARG A 1 427 ? -23.5 42.25 14.93 1 95.62 427 ARG A C 1
ATOM 3439 O O . ARG A 1 427 ? -24.156 42.344 13.891 1 95.62 427 ARG A O 1
ATOM 3446 N N . VAL A 1 428 ? -23.75 41.438 15.898 1 95.56 428 VAL A N 1
ATOM 3447 C CA . VAL A 1 428 ? -24.938 40.625 15.859 1 95.56 428 VAL A CA 1
ATOM 3448 C C . VAL A 1 428 ? -26.094 41.312 16.578 1 95.56 428 VAL A C 1
ATOM 3450 O O . VAL A 1 428 ? -25.969 41.656 17.75 1 95.56 428 VAL A O 1
ATOM 3453 N N . ILE A 1 429 ? -27.156 41.469 15.945 1 94.44 429 ILE A N 1
ATOM 3454 C CA . ILE A 1 429 ? -28.281 42.25 16.453 1 94.44 429 ILE A CA 1
ATOM 3455 C C . ILE A 1 429 ? -29 41.438 17.547 1 94.44 429 ILE A C 1
ATOM 3457 O O . ILE A 1 429 ? -28.969 40.219 17.562 1 94.44 429 ILE A O 1
ATOM 3461 N N . GLU A 1 430 ? -29.734 42.219 18.422 1 95.06 430 GLU A N 1
ATOM 3462 C CA . GLU A 1 430 ? -30.406 41.656 19.578 1 95.06 430 GLU A CA 1
ATOM 3463 C C . GLU A 1 430 ? -31.5 40.688 19.172 1 95.06 430 GLU A C 1
ATOM 3465 O O . GLU A 1 430 ? -32.125 40.844 18.109 1 95.06 430 GLU A O 1
ATOM 3470 N N . GLN A 1 431 ? -31.734 39.719 19.953 1 94.44 431 GLN A N 1
ATOM 3471 C CA . GLN A 1 431 ? -32.812 38.75 19.828 1 94.44 431 GLN A CA 1
ATOM 3472 C C . GLN A 1 431 ? -32.688 37.906 18.562 1 94.44 431 GLN A C 1
ATOM 3474 O O . GLN A 1 431 ? -33.656 37.469 17.984 1 94.44 431 GLN A O 1
ATOM 3479 N N . SER A 1 432 ? -31.422 37.75 18.109 1 94.31 432 SER A N 1
ATOM 3480 C CA . SER A 1 432 ? -31.172 36.969 16.906 1 94.31 432 SER A CA 1
ATOM 3481 C C . SER A 1 432 ? -30.828 35.531 17.25 1 94.31 432 SER A C 1
ATOM 3483 O O . SER A 1 432 ? -30.312 35.25 18.328 1 94.31 432 SER A O 1
ATOM 3485 N N . ARG A 1 433 ? -31.188 34.594 16.391 1 95.62 433 ARG A N 1
ATOM 3486 C CA . ARG A 1 433 ? -30.828 33.188 16.484 1 95.62 433 ARG A CA 1
ATOM 3487 C C . ARG A 1 433 ? -30.203 32.688 15.188 1 95.62 433 ARG A C 1
ATOM 3489 O O . ARG A 1 433 ? -30.781 32.812 14.109 1 95.62 433 ARG A O 1
ATOM 3496 N N . TYR A 1 434 ? -28.984 32.219 15.273 1 92.81 434 TYR A N 1
ATOM 3497 C CA . TYR A 1 434 ? -28.281 31.703 14.109 1 92.81 434 TYR A CA 1
ATOM 3498 C C . TYR A 1 434 ? -27.781 30.281 14.359 1 92.81 434 TYR A C 1
ATOM 3500 O O . TYR A 1 434 ? -27.312 29.969 15.461 1 92.81 434 TYR A O 1
ATOM 3508 N N . ARG A 1 435 ? -27.953 29.406 13.359 1 90.06 435 ARG A N 1
ATOM 3509 C CA . ARG A 1 435 ? -27.438 28.031 13.414 1 90.06 435 ARG A CA 1
ATOM 3510 C C . ARG A 1 435 ? -26.672 27.672 12.141 1 90.06 435 ARG A C 1
ATOM 3512 O O . ARG A 1 435 ? -27.172 27.906 11.031 1 90.06 435 ARG A O 1
ATOM 3519 N N . ASN A 1 436 ? -25.453 27.219 12.281 1 87.06 436 ASN A N 1
ATOM 3520 C CA . ASN A 1 436 ? -24.625 26.75 11.18 1 87.06 436 ASN A CA 1
ATOM 3521 C C . ASN A 1 436 ? -24.391 27.844 10.148 1 87.06 436 ASN A C 1
ATOM 3523 O O . ASN A 1 436 ? -24.547 27.625 8.945 1 87.06 436 ASN A O 1
ATOM 3527 N N . GLU A 1 437 ? -24.078 29.047 10.617 1 87.19 437 GLU A N 1
ATOM 3528 C CA . GLU A 1 437 ? -23.906 30.188 9.727 1 87.19 437 GLU A CA 1
ATOM 3529 C C . GLU A 1 437 ? -22.578 30.891 9.992 1 87.19 437 GLU A C 1
ATOM 3531 O O . GLU A 1 437 ? -22.062 30.859 11.117 1 87.19 437 GLU A O 1
ATOM 3536 N N . SER A 1 438 ? -22.047 31.375 8.93 1 88.12 438 SER A N 1
ATOM 3537 C CA . SER A 1 438 ? -20.922 32.312 9.031 1 88.12 438 SER A CA 1
ATOM 3538 C C . SER A 1 438 ? -21.375 33.75 8.875 1 88.12 438 SER A C 1
ATOM 3540 O O . SER A 1 438 ? -21.859 34.156 7.812 1 88.12 438 SER A O 1
ATOM 3542 N N . LEU A 1 439 ? -21.297 34.438 9.938 1 88.25 439 LEU A N 1
ATOM 3543 C CA . LEU A 1 439 ? -21.719 35.844 9.938 1 88.25 439 LEU A CA 1
ATOM 3544 C C . LEU A 1 439 ? -20.562 36.75 9.531 1 88.25 439 LEU A C 1
ATOM 3546 O O . LEU A 1 439 ? -19.719 37.094 10.352 1 88.25 439 LEU A O 1
ATOM 3550 N N . ILE A 1 440 ? -20.422 36.906 8.219 1 79.44 440 ILE A N 1
ATOM 3551 C CA . ILE A 1 440 ? -19.312 37.688 7.66 1 79.44 440 ILE A CA 1
ATOM 3552 C C . ILE A 1 440 ? -19.844 39.031 7.16 1 79.44 440 ILE A C 1
ATOM 3554 O O . ILE A 1 440 ? -20.953 39.125 6.645 1 79.44 440 ILE A O 1
ATOM 3558 N N . GLN A 1 441 ? -19.234 40.156 7.625 1 65.94 441 GLN A N 1
ATOM 3559 C CA . GLN A 1 441 ? -19.594 41.469 7.09 1 65.94 441 GLN A CA 1
ATOM 3560 C C . GLN A 1 441 ? -19.469 41.5 5.57 1 65.94 441 GLN A C 1
ATOM 3562 O O . GLN A 1 441 ? -18.516 40.969 5.012 1 65.94 441 GLN A O 1
ATOM 3567 N N . GLU A 1 442 ? -20.547 41.406 4.926 1 52.47 442 GLU A N 1
ATOM 3568 C CA . GLU A 1 442 ? -20.469 41.688 3.496 1 52.47 442 GLU A CA 1
ATOM 3569 C C . GLU A 1 442 ? -19.438 42.781 3.209 1 52.47 442 GLU A C 1
ATOM 3571 O O . GLU A 1 442 ? -19.453 43.844 3.826 1 52.47 442 GLU A O 1
ATOM 3576 N N . MET A 1 443 ? -18.188 42.5 3.227 1 41.84 443 MET A N 1
ATOM 3577 C CA . MET A 1 443 ? -17.297 43.562 2.748 1 41.84 443 MET A CA 1
ATOM 3578 C C . MET A 1 443 ? -18 44.406 1.688 1 41.84 443 MET A C 1
ATOM 3580 O O . MET A 1 443 ? -18.516 43.875 0.708 1 41.84 443 MET A O 1
ATOM 3584 N N . LEU A 1 444 ? -18.594 45.5 1.983 1 33.66 444 LEU A N 1
ATOM 3585 C CA . LEU A 1 444 ? -18.734 46.469 0.919 1 33.66 444 LEU A CA 1
ATOM 3586 C C . LEU A 1 444 ? -17.562 46.406 -0.055 1 33.66 444 LEU A C 1
ATOM 3588 O O . LEU A 1 444 ? -16.406 46.312 0.363 1 33.66 444 LEU A O 1
ATOM 3592 N N . ASP A 1 445 ? -17.734 45.781 -1.248 1 32.31 445 ASP A N 1
ATOM 3593 C CA . ASP A 1 445 ? -16.906 46.094 -2.412 1 32.31 445 ASP A CA 1
ATOM 3594 C C . ASP A 1 445 ? -16.281 47.469 -2.299 1 32.31 445 ASP A C 1
ATOM 3596 O O . ASP A 1 445 ? -16.984 48.5 -2.314 1 32.31 445 ASP A O 1
ATOM 3600 N N . LEU A 1 446 ? -15.461 47.906 -1.456 1 26.44 446 LEU A N 1
ATOM 3601 C CA . LEU A 1 446 ? -14.648 49 -1.978 1 26.44 446 LEU A CA 1
ATOM 3602 C C . LEU A 1 446 ? -14.172 48.688 -3.395 1 26.44 446 LEU A C 1
ATOM 3604 O O . LEU A 1 446 ? -13.367 47.781 -3.602 1 26.44 446 LEU A O 1
ATOM 3608 N N . ILE A 1 447 ? -15.062 48.719 -4.391 1 22.11 447 ILE A N 1
ATOM 3609 C CA . ILE A 1 447 ? -14.609 49.281 -5.656 1 22.11 447 ILE A CA 1
ATOM 3610 C C . ILE A 1 447 ? -13.875 50.594 -5.402 1 22.11 447 ILE A C 1
ATOM 3612 O O . ILE A 1 447 ? -14.391 51.469 -4.699 1 22.11 447 ILE A O 1
ATOM 3616 N N . MET B 1 1 ? -29.828 -51.094 -1.247 1 22.55 1 MET B N 1
ATOM 3617 C CA . MET B 1 1 ? -30.172 -49.688 -1.232 1 22.55 1 MET B CA 1
ATOM 3618 C C . MET B 1 1 ? -29 -48.844 -0.733 1 22.55 1 MET B C 1
ATOM 3620 O O . MET B 1 1 ? -28.672 -48.844 0.457 1 22.55 1 MET B O 1
ATOM 3624 N N . MET B 1 2 ? -27.859 -48.906 -1.368 1 25.73 2 MET B N 1
ATOM 3625 C CA . MET B 1 2 ? -26.578 -48.281 -1.033 1 25.73 2 MET B CA 1
ATOM 3626 C C . MET B 1 2 ? -26.766 -46.781 -0.762 1 25.73 2 MET B C 1
ATOM 3628 O O . MET B 1 2 ? -27.422 -46.094 -1.535 1 25.73 2 MET B O 1
ATOM 3632 N N . ILE B 1 3 ? -26.969 -46.438 0.493 1 29.31 3 ILE B N 1
ATOM 3633 C CA . ILE B 1 3 ? -27.078 -45.062 0.975 1 29.31 3 ILE B CA 1
ATOM 3634 C C . ILE B 1 3 ? -26.141 -44.188 0.167 1 29.31 3 ILE B C 1
ATOM 3636 O O . ILE B 1 3 ? -24.922 -44.375 0.172 1 29.31 3 ILE B O 1
ATOM 3640 N N . GLU B 1 4 ? -26.516 -43.812 -1.061 1 33.97 4 GLU B N 1
ATOM 3641 C CA . GLU B 1 4 ? -25.859 -42.75 -1.811 1 33.97 4 GLU B CA 1
ATOM 3642 C C . GLU B 1 4 ? -25.453 -41.594 -0.891 1 33.97 4 GLU B C 1
ATOM 3644 O O . GLU B 1 4 ? -26.312 -40.875 -0.386 1 33.97 4 GLU B O 1
ATOM 3649 N N . ASN B 1 5 ? -24.781 -41.844 0.155 1 32.94 5 ASN B N 1
ATOM 3650 C CA . ASN B 1 5 ? -24.219 -40.812 1.019 1 32.94 5 ASN B CA 1
ATOM 3651 C C . ASN B 1 5 ? -23.766 -39.594 0.217 1 32.94 5 ASN B C 1
ATOM 3653 O O . ASN B 1 5 ? -22.641 -39.562 -0.277 1 32.94 5 ASN B O 1
ATOM 3657 N N . ARG B 1 6 ? -24.609 -39.062 -0.633 1 36.47 6 ARG B N 1
ATOM 3658 C CA . ARG B 1 6 ? -24.375 -37.781 -1.298 1 36.47 6 ARG B CA 1
ATOM 3659 C C . ARG B 1 6 ? -23.859 -36.75 -0.311 1 36.47 6 ARG B C 1
ATOM 3661 O O . ARG B 1 6 ? -24.609 -36.219 0.509 1 36.47 6 ARG B O 1
ATOM 3668 N N . PHE B 1 7 ? -22.734 -36.875 0.29 1 39.56 7 PHE B N 1
ATOM 3669 C CA . PHE B 1 7 ? -22.156 -35.688 0.944 1 39.56 7 PHE B CA 1
ATOM 3670 C C . PHE B 1 7 ? -22.516 -34.438 0.182 1 39.56 7 PHE B C 1
ATOM 3672 O O . PHE B 1 7 ? -22.188 -34.281 -0.998 1 39.56 7 PHE B O 1
ATOM 3679 N N . ASP B 1 8 ? -23.672 -33.938 0.239 1 51.16 8 ASP B N 1
ATOM 3680 C CA . ASP B 1 8 ? -24.109 -32.625 -0.274 1 51.16 8 ASP B CA 1
ATOM 3681 C C . ASP B 1 8 ? -23.047 -31.562 -0.056 1 51.16 8 ASP B C 1
ATOM 3683 O O . ASP B 1 8 ? -22.797 -31.156 1.079 1 51.16 8 ASP B O 1
ATOM 3687 N N . TYR B 1 9 ? -22.031 -31.562 -0.913 1 65.06 9 TYR B N 1
ATOM 3688 C CA . TYR B 1 9 ? -20.969 -30.547 -0.83 1 65.06 9 TYR B CA 1
ATOM 3689 C C . TYR B 1 9 ? -21.547 -29.141 -0.984 1 65.06 9 TYR B C 1
ATOM 3691 O O . TYR B 1 9 ? -22.531 -28.938 -1.708 1 65.06 9 TYR B O 1
ATOM 3699 N N . GLU B 1 10 ? -21.172 -28.328 -0.024 1 81.88 10 GLU B N 1
ATOM 3700 C CA . GLU B 1 10 ? -21.531 -26.906 0.029 1 81.88 10 GLU B CA 1
ATOM 3701 C C . GLU B 1 10 ? -21.156 -26.203 -1.271 1 81.88 10 GLU B C 1
ATOM 3703 O O . GLU B 1 10 ? -21.844 -25.266 -1.687 1 81.88 10 GLU B O 1
ATOM 3708 N N . PHE B 1 11 ? -20.266 -26.859 -2.078 1 93 11 PHE B N 1
ATOM 3709 C CA . PHE B 1 11 ? -19.766 -26.219 -3.281 1 93 11 PHE B CA 1
ATOM 3710 C C . PHE B 1 11 ? -19.688 -27.203 -4.434 1 93 11 PHE B C 1
ATOM 3712 O O . PHE B 1 11 ? -19.609 -28.422 -4.215 1 93 11 PHE B O 1
ATOM 3719 N N . HIS B 1 12 ? -19.906 -26.719 -5.652 1 95.88 12 HIS B N 1
ATOM 3720 C CA . HIS B 1 12 ? -19.375 -27.453 -6.797 1 95.88 12 HIS B CA 1
ATOM 3721 C C . HIS B 1 12 ? -17.875 -27.219 -6.945 1 95.88 12 HIS B C 1
ATOM 3723 O O . HIS B 1 12 ? -17.406 -26.078 -7.008 1 95.88 12 HIS B O 1
ATOM 3729 N N . THR B 1 13 ? -17.125 -28.281 -6.895 1 97.31 13 THR B N 1
ATOM 3730 C CA . THR B 1 13 ? -15.688 -28.172 -7.082 1 97.31 13 THR B CA 1
ATOM 3731 C C . THR B 1 13 ? -15.312 -28.391 -8.547 1 97.31 13 THR B C 1
ATOM 3733 O O . THR B 1 13 ? -15.75 -29.359 -9.164 1 97.31 13 THR B O 1
ATOM 3736 N N . ILE B 1 14 ? -14.578 -27.469 -9.117 1 97.56 14 ILE B N 1
ATOM 3737 C CA . ILE B 1 14 ? -14.172 -27.547 -10.516 1 97.56 14 ILE B CA 1
ATOM 3738 C C . ILE B 1 14 ? -12.648 -27.484 -10.609 1 97.56 14 ILE B C 1
ATOM 3740 O O . ILE B 1 14 ? -12.008 -26.594 -10.039 1 97.56 14 ILE B O 1
ATOM 3744 N N . VAL B 1 15 ? -12.047 -28.453 -11.273 1 97.94 15 VAL B N 1
ATOM 3745 C CA . VAL B 1 15 ? -10.617 -28.484 -11.555 1 97.94 15 VAL B CA 1
ATOM 3746 C C . VAL B 1 15 ? -10.359 -28.109 -13.008 1 97.94 15 VAL B C 1
ATOM 3748 O O . VAL B 1 15 ? -10.898 -28.734 -13.922 1 97.94 15 VAL B O 1
ATOM 3751 N N . LEU B 1 16 ? -9.578 -27.062 -13.195 1 97.38 16 LEU B N 1
ATOM 3752 C CA . LEU B 1 16 ? -9.242 -26.625 -14.547 1 97.38 16 LEU B CA 1
ATOM 3753 C C . LEU B 1 16 ? -8.062 -27.406 -15.102 1 97.38 16 LEU B C 1
ATOM 3755 O O . LEU B 1 16 ? -6.934 -27.266 -14.625 1 97.38 16 LEU B O 1
ATOM 3759 N N . ALA B 1 17 ? -8.25 -28.203 -16.109 1 97 17 ALA B N 1
ATOM 3760 C CA . ALA B 1 17 ? -7.207 -29.031 -16.703 1 97 17 ALA B CA 1
ATOM 3761 C C . ALA B 1 17 ? -7.211 -28.906 -18.234 1 97 17 ALA B C 1
ATOM 3763 O O . ALA B 1 17 ? -6.816 -29.828 -18.938 1 97 17 ALA B O 1
ATOM 3764 N N . GLY B 1 18 ? -7.734 -27.781 -18.703 1 93 18 GLY B N 1
ATOM 3765 C CA . GLY B 1 18 ? -7.812 -27.578 -20.156 1 93 18 GLY B CA 1
ATOM 3766 C C . GLY B 1 18 ? -6.699 -26.703 -20.688 1 93 18 GLY B C 1
ATOM 3767 O O . GLY B 1 18 ? -6.695 -26.359 -21.875 1 93 18 GLY B O 1
ATOM 3768 N N . GLY B 1 19 ? -5.75 -26.328 -19.875 1 90.81 19 GLY B N 1
ATOM 3769 C CA . GLY B 1 19 ? -4.672 -25.469 -20.312 1 90.81 19 GLY B CA 1
ATOM 3770 C C . GLY B 1 19 ? -3.73 -26.141 -21.297 1 90.81 19 GLY B C 1
ATOM 3771 O O . GLY B 1 19 ? -3.359 -27.297 -21.109 1 90.81 19 GLY B O 1
ATOM 3772 N N . ARG B 1 20 ? -3.275 -25.406 -22.281 1 86.69 20 ARG B N 1
ATOM 3773 C CA . ARG B 1 20 ? -2.453 -25.984 -23.344 1 86.69 20 ARG B CA 1
ATOM 3774 C C . ARG B 1 20 ? -0.975 -25.938 -22.984 1 86.69 20 ARG B C 1
ATOM 3776 O O . ARG B 1 20 ? -0.17 -26.688 -23.531 1 86.69 20 ARG B O 1
ATOM 3783 N N . GLY B 1 21 ? -0.635 -25.094 -22.062 1 87.5 21 GLY B N 1
ATOM 3784 C CA . GLY B 1 21 ? 0.755 -25.016 -21.656 1 87.5 21 GLY B CA 1
ATOM 3785 C C . GLY B 1 21 ? 1.656 -24.375 -22.688 1 87.5 21 GLY B C 1
ATOM 3786 O O . GLY B 1 21 ? 2.727 -24.891 -23 1 87.5 21 GLY B O 1
ATOM 3787 N N . SER B 1 22 ? 1.249 -23.297 -23.266 1 81.88 22 SER B N 1
ATOM 3788 C CA . SER B 1 22 ? 1.959 -22.625 -24.359 1 81.88 22 SER B CA 1
ATOM 3789 C C . SER B 1 22 ? 3.35 -22.188 -23.906 1 81.88 22 SER B C 1
ATOM 3791 O O . SER B 1 22 ? 4.27 -22.109 -24.734 1 81.88 22 SER B O 1
ATOM 3793 N N . ARG B 1 23 ? 3.627 -22.062 -22.594 1 77.56 23 ARG B N 1
ATOM 3794 C CA . ARG B 1 23 ? 4.91 -21.594 -22.078 1 77.56 23 ARG B CA 1
ATOM 3795 C C . ARG B 1 23 ? 5.84 -22.766 -21.781 1 77.56 23 ARG B C 1
ATOM 3797 O O . ARG B 1 23 ? 6.977 -22.562 -21.344 1 77.56 23 ARG B O 1
ATOM 3804 N N . MET B 1 24 ? 5.309 -23.953 -22.016 1 85.81 24 MET B N 1
ATOM 3805 C CA . MET B 1 24 ? 6.055 -25.141 -21.625 1 85.81 24 MET B CA 1
ATOM 3806 C C . MET B 1 24 ? 6.086 -26.156 -22.766 1 85.81 24 MET B C 1
ATOM 3808 O O . MET B 1 24 ? 6.227 -27.359 -22.516 1 85.81 24 MET B O 1
ATOM 3812 N N . ASN B 1 25 ? 5.98 -25.672 -23.906 1 80.62 25 ASN B N 1
ATOM 3813 C CA . ASN B 1 25 ? 5.875 -26.562 -25.062 1 80.62 25 ASN B CA 1
ATOM 3814 C C . ASN B 1 25 ? 7.082 -27.484 -25.156 1 80.62 25 ASN B C 1
ATOM 3816 O O . ASN B 1 25 ? 6.941 -28.672 -25.484 1 80.62 25 ASN B O 1
ATOM 3820 N N . HIS B 1 26 ? 8.172 -27.047 -24.781 1 77.19 26 HIS B N 1
ATOM 3821 C CA . HIS B 1 26 ? 9.406 -27.812 -24.938 1 77.19 26 HIS B CA 1
ATOM 3822 C C . HIS B 1 26 ? 9.445 -29.016 -24 1 77.19 26 HIS B C 1
ATOM 3824 O O . HIS B 1 26 ? 10.156 -29.984 -24.25 1 77.19 26 HIS B O 1
ATOM 3830 N N . ILE B 1 27 ? 8.641 -28.938 -22.969 1 87.31 27 ILE B N 1
ATOM 3831 C CA . ILE B 1 27 ? 8.727 -30 -21.984 1 87.31 27 ILE B CA 1
ATOM 3832 C C . ILE B 1 27 ? 7.488 -30.891 -22.078 1 87.31 27 ILE B C 1
ATOM 3834 O O . ILE B 1 27 ? 7.504 -32.031 -21.625 1 87.31 27 ILE B O 1
ATOM 3838 N N . LEU B 1 28 ? 6.43 -30.453 -22.594 1 89.75 28 LEU B N 1
ATOM 3839 C CA . LEU B 1 28 ? 5.184 -31.203 -22.656 1 89.75 28 LEU B CA 1
ATOM 3840 C C . LEU B 1 28 ? 5.277 -32.312 -23.688 1 89.75 28 LEU B C 1
ATOM 3842 O O . LEU B 1 28 ? 4.789 -33.438 -23.469 1 89.75 28 LEU B O 1
ATOM 3846 N N . HIS B 1 29 ? 5.961 -32.031 -24.859 1 83.69 29 HIS B N 1
ATOM 3847 C CA . HIS B 1 29 ? 6.18 -33 -25.906 1 83.69 29 HIS B CA 1
ATOM 3848 C C . HIS B 1 29 ? 4.867 -33.688 -26.328 1 83.69 29 HIS B C 1
ATOM 3850 O O . HIS B 1 29 ? 4.766 -34.906 -26.344 1 83.69 29 HIS B O 1
ATOM 3856 N N . GLY B 1 30 ? 3.791 -32.938 -26.484 1 84.94 30 GLY B N 1
ATOM 3857 C CA . GLY B 1 30 ? 2.531 -33.438 -27 1 84.94 30 GLY B CA 1
ATOM 3858 C C . GLY B 1 30 ? 1.592 -33.938 -25.922 1 84.94 30 GLY B C 1
ATOM 3859 O O . GLY B 1 30 ? 0.43 -34.25 -26.203 1 84.94 30 GLY B O 1
ATOM 3860 N N . ARG B 1 31 ? 2.029 -34.188 -24.766 1 90.56 31 ARG B N 1
ATOM 3861 C CA . ARG B 1 31 ? 1.187 -34.594 -23.656 1 90.56 31 ARG B CA 1
ATOM 3862 C C . ARG B 1 31 ? 0.313 -33.438 -23.172 1 90.56 31 ARG B C 1
ATOM 3864 O O . ARG B 1 31 ? 0.717 -32.281 -23.25 1 90.56 31 ARG B O 1
ATOM 3871 N N . PRO B 1 32 ? -0.908 -33.844 -22.688 1 95 32 PRO B N 1
ATOM 3872 C CA . PRO B 1 32 ? -1.663 -32.812 -21.984 1 95 32 PRO B CA 1
ATOM 3873 C C . PRO B 1 32 ? -0.889 -32.188 -20.828 1 95 32 PRO B C 1
ATOM 3875 O O . PRO B 1 32 ? -0.177 -32.906 -20.109 1 95 32 PRO B O 1
ATOM 3878 N N . LYS B 1 33 ? -0.974 -30.938 -20.625 1 95.5 33 LYS B N 1
ATOM 3879 C CA . LYS B 1 33 ? -0.241 -30.219 -19.594 1 95.5 33 LYS B CA 1
ATOM 3880 C C . LYS B 1 33 ? -0.461 -30.844 -18.219 1 95.5 33 LYS B C 1
ATOM 3882 O O . LYS B 1 33 ? 0.487 -31.031 -17.453 1 95.5 33 LYS B O 1
ATOM 3887 N N . CYS B 1 34 ? -1.75 -31.234 -17.906 1 97.06 34 CYS B N 1
ATOM 3888 C CA . CYS B 1 34 ? -2.098 -31.719 -16.578 1 97.06 34 CYS B CA 1
ATOM 3889 C C . CYS B 1 34 ? -1.487 -33.094 -16.328 1 97.06 34 CYS B C 1
ATOM 3891 O O . CYS B 1 34 ? -1.466 -33.562 -15.188 1 97.06 34 CYS B O 1
ATOM 3893 N N . LEU B 1 35 ? -0.909 -33.75 -17.375 1 96.62 35 LEU B N 1
ATOM 3894 C CA . LEU B 1 35 ? -0.32 -35.062 -17.219 1 96.62 35 LEU B CA 1
ATOM 3895 C C . LEU B 1 35 ? 1.202 -34.969 -17.188 1 96.62 35 LEU B C 1
ATOM 3897 O O . LEU B 1 35 ? 1.881 -36 -17.109 1 96.62 35 LEU B O 1
ATOM 3901 N N . LEU B 1 36 ? 1.706 -33.75 -17.328 1 95.62 36 LEU B N 1
ATOM 3902 C CA . LEU B 1 36 ? 3.148 -33.594 -17.203 1 95.62 36 LEU B CA 1
ATOM 3903 C C . LEU B 1 36 ? 3.643 -34.188 -15.891 1 95.62 36 LEU B C 1
ATOM 3905 O O . LEU B 1 36 ? 3.107 -33.906 -14.82 1 95.62 36 LEU B O 1
ATOM 3909 N N . PRO B 1 37 ? 4.617 -35.094 -15.961 1 95.5 37 PRO B N 1
ATOM 3910 C CA . PRO B 1 37 ? 5.09 -35.719 -14.734 1 95.5 37 PRO B CA 1
ATOM 3911 C C . PRO B 1 37 ? 5.883 -34.781 -13.844 1 95.5 37 PRO B C 1
ATOM 3913 O O . PRO B 1 37 ? 6.816 -34.125 -14.305 1 95.5 37 PRO B O 1
ATOM 3916 N N . ILE B 1 38 ? 5.512 -34.656 -12.695 1 95.69 38 ILE B N 1
ATOM 3917 C CA . ILE B 1 38 ? 6.242 -33.969 -11.633 1 95.69 38 ILE B CA 1
ATOM 3918 C C . ILE B 1 38 ? 6.629 -35 -10.555 1 95.69 38 ILE B C 1
ATOM 3920 O O . ILE B 1 38 ? 5.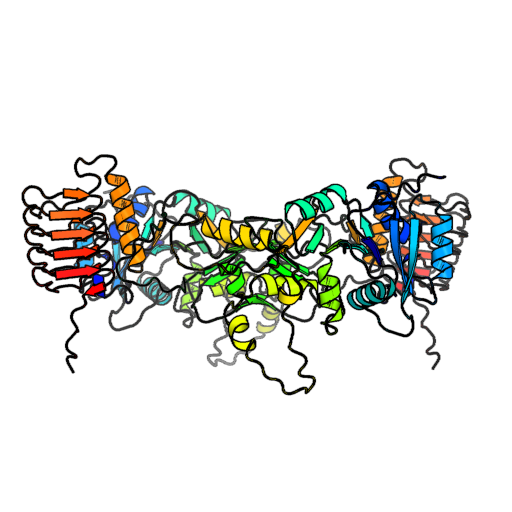758 -35.594 -9.906 1 95.69 38 ILE B O 1
ATOM 3924 N N . ALA B 1 39 ? 7.922 -35.188 -10.352 1 94 39 ALA B N 1
ATOM 3925 C CA . ALA B 1 39 ? 8.398 -36.281 -9.477 1 94 39 ALA B CA 1
ATOM 3926 C C . ALA B 1 39 ? 7.773 -37.594 -9.852 1 94 39 ALA B C 1
ATOM 3928 O O . ALA B 1 39 ? 7.309 -38.344 -8.984 1 94 39 ALA B O 1
ATOM 3929 N N . ASN B 1 40 ? 7.605 -37.844 -11.055 1 93.69 40 ASN B N 1
ATOM 3930 C CA . ASN B 1 40 ? 7.207 -39.094 -11.695 1 93.69 40 ASN B CA 1
ATOM 3931 C C . ASN B 1 40 ? 5.723 -39.375 -11.5 1 93.69 40 ASN B C 1
ATOM 3933 O O . ASN B 1 40 ? 5.277 -40.531 -11.617 1 93.69 40 ASN B O 1
ATOM 3937 N N . ARG B 1 41 ? 4.957 -38.438 -11.109 1 94.5 41 ARG B N 1
ATOM 3938 C CA . ARG B 1 41 ? 3.5 -38.5 -11.031 1 94.5 41 ARG B CA 1
ATOM 3939 C C . ARG B 1 41 ? 2.844 -37.406 -11.859 1 94.5 41 ARG B C 1
ATOM 3941 O O . ARG B 1 41 ? 3.393 -36.312 -11.992 1 94.5 41 ARG B O 1
ATOM 3948 N N . PRO B 1 42 ? 1.661 -37.781 -12.453 1 96.44 42 PRO B N 1
ATOM 3949 C CA . PRO B 1 42 ? 1.007 -36.75 -13.242 1 96.44 42 PRO B CA 1
ATOM 3950 C C . PRO B 1 42 ? 0.683 -35.5 -12.422 1 96.44 42 PRO B C 1
ATOM 3952 O O . PRO B 1 42 ? 0.268 -35.594 -11.266 1 96.44 42 PRO B O 1
ATOM 3955 N N . MET B 1 43 ? 0.87 -34.344 -12.984 1 96.94 43 MET B N 1
ATOM 3956 C CA . MET B 1 43 ? 0.718 -33.031 -12.32 1 96.94 43 MET B CA 1
ATOM 3957 C C . MET B 1 43 ? -0.659 -32.906 -11.68 1 96.94 43 MET B C 1
ATOM 3959 O O . MET B 1 43 ? -0.78 -32.438 -10.547 1 96.94 43 MET B O 1
ATOM 3963 N N . ILE B 1 44 ? -1.727 -33.375 -12.289 1 97.75 44 ILE B N 1
ATOM 3964 C CA . ILE B 1 44 ? -3.105 -33.219 -11.844 1 97.75 44 ILE B CA 1
ATOM 3965 C C . ILE B 1 44 ? -3.311 -33.938 -10.516 1 97.75 44 ILE B C 1
ATOM 3967 O O . ILE B 1 44 ? -4.211 -33.594 -9.75 1 97.75 44 ILE B O 1
ATOM 3971 N N . GLN B 1 45 ? -2.486 -34.969 -10.273 1 97.19 45 GLN B N 1
ATOM 3972 C CA . GLN B 1 45 ? -2.625 -35.75 -9.055 1 97.19 45 GLN B CA 1
ATOM 3973 C C . GLN B 1 45 ? -2.484 -34.875 -7.816 1 97.19 45 GLN B C 1
ATOM 3975 O O . GLN B 1 45 ? -3.158 -35.094 -6.809 1 97.19 45 GLN B O 1
ATOM 3980 N N . TYR B 1 46 ? -1.658 -33.906 -7.855 1 97.06 46 TYR B N 1
ATOM 3981 C CA . TYR B 1 46 ? -1.361 -33.094 -6.688 1 97.06 46 TYR B CA 1
ATOM 3982 C C . TYR B 1 46 ? -2.564 -32.25 -6.301 1 97.06 46 TYR B C 1
ATOM 3984 O O . TYR B 1 46 ? -2.889 -32.125 -5.117 1 97.06 46 TYR B O 1
ATOM 3992 N N . SER B 1 47 ? -3.244 -31.672 -7.223 1 97.31 47 SER B N 1
ATOM 3993 C CA . SER B 1 47 ? -4.461 -30.922 -6.949 1 97.31 47 SER B CA 1
ATOM 3994 C C . SER B 1 47 ? -5.582 -31.828 -6.461 1 97.31 47 SER B C 1
ATOM 3996 O O . SER B 1 47 ? -6.312 -31.484 -5.531 1 97.31 47 SER B O 1
ATOM 3998 N N . LEU B 1 48 ? -5.676 -33 -7.082 1 97.62 48 LEU B N 1
ATOM 3999 C CA . LEU B 1 48 ? -6.727 -33.938 -6.691 1 97.62 48 LEU B CA 1
ATOM 4000 C C . LEU B 1 48 ? -6.48 -34.469 -5.281 1 97.62 48 LEU B C 1
ATOM 4002 O O . LEU B 1 48 ? -7.422 -34.625 -4.5 1 97.62 48 LEU B O 1
ATOM 4006 N N . GLU B 1 49 ? -5.238 -34.75 -5.004 1 96.69 49 GLU B N 1
ATOM 4007 C CA . GLU B 1 49 ? -4.895 -35.219 -3.658 1 96.69 49 GLU B CA 1
ATOM 4008 C C . GLU B 1 49 ? -5.172 -34.125 -2.623 1 96.69 49 GLU B C 1
ATOM 4010 O O . GLU B 1 49 ? -5.578 -34.406 -1.497 1 96.69 49 GLU B O 1
ATOM 4015 N N . LEU B 1 50 ? -4.84 -32.906 -2.982 1 96.06 50 LEU B N 1
ATOM 4016 C CA . LEU B 1 50 ? -5.148 -31.797 -2.105 1 96.06 50 LEU B CA 1
ATOM 4017 C C . LEU B 1 50 ? -6.629 -31.766 -1.754 1 96.06 50 LEU B C 1
ATOM 4019 O O . LEU B 1 50 ? -6.992 -31.609 -0.586 1 96.06 50 LEU B O 1
ATOM 4023 N N . LEU B 1 51 ? -7.508 -31.969 -2.75 1 96.88 51 LEU B N 1
ATOM 4024 C CA . LEU B 1 51 ? -8.953 -32 -2.541 1 96.88 51 LEU B CA 1
ATOM 4025 C C . LEU B 1 51 ? -9.336 -33.188 -1.647 1 96.88 51 LEU B C 1
ATOM 4027 O O . LEU B 1 51 ? -10.055 -33 -0.66 1 96.88 51 LEU B O 1
ATOM 4031 N N . GLN B 1 52 ? -8.773 -34.312 -1.971 1 96 52 GLN B N 1
ATOM 4032 C CA . GLN B 1 52 ? -9.109 -35.531 -1.231 1 96 52 GLN B CA 1
ATOM 4033 C C . GLN B 1 52 ? -8.688 -35.406 0.232 1 96 52 GLN B C 1
ATOM 4035 O O . GLN B 1 52 ? -9.445 -35.781 1.129 1 96 52 GLN B O 1
ATOM 4040 N N . ARG B 1 53 ? -7.527 -34.875 0.487 1 94.69 53 ARG B N 1
ATOM 4041 C CA . ARG B 1 53 ? -7.008 -34.719 1.843 1 94.69 53 ARG B CA 1
ATOM 4042 C C . ARG B 1 53 ? -7.91 -33.812 2.678 1 94.69 53 ARG B C 1
ATOM 4044 O O . ARG B 1 53 ? -7.93 -33.906 3.906 1 94.69 53 ARG B O 1
ATOM 4051 N N . HIS B 1 54 ? -8.641 -32.969 2.078 1 95.25 54 HIS B N 1
ATOM 4052 C CA . HIS B 1 54 ? -9.531 -32.062 2.787 1 95.25 54 HIS B CA 1
ATOM 4053 C C . HIS B 1 54 ? -10.984 -32.5 2.676 1 95.25 54 HIS B C 1
ATOM 4055 O O . HIS B 1 54 ? -11.906 -31.703 2.812 1 95.25 54 HIS B O 1
ATOM 4061 N N . ASN B 1 55 ? -11.203 -33.719 2.287 1 94.5 55 ASN B N 1
ATOM 4062 C CA . ASN B 1 55 ? -12.492 -34.406 2.258 1 94.5 55 ASN B CA 1
ATOM 4063 C C . ASN B 1 55 ? -13.414 -33.812 1.189 1 94.5 55 ASN B C 1
ATOM 4065 O O . ASN B 1 55 ? -14.633 -33.75 1.378 1 94.5 55 ASN B O 1
ATOM 4069 N N . ILE B 1 56 ? -12.891 -33.25 0.243 1 95.81 56 ILE B N 1
ATOM 4070 C CA . ILE B 1 56 ? -13.625 -32.906 -0.968 1 95.81 56 ILE B CA 1
ATOM 4071 C C . ILE B 1 56 ? -13.562 -34.062 -1.966 1 95.81 56 ILE B C 1
ATOM 4073 O O . ILE B 1 56 ? -12.555 -34.219 -2.658 1 95.81 56 ILE B O 1
ATOM 4077 N N . LEU B 1 57 ? -14.664 -34.75 -2.129 1 95.69 57 LEU B N 1
ATOM 4078 C CA . LEU B 1 57 ? -14.586 -36.094 -2.738 1 95.69 57 LEU B CA 1
ATOM 4079 C C . LEU B 1 57 ? -15.352 -36.125 -4.059 1 95.69 57 LEU B C 1
ATOM 4081 O O . LEU B 1 57 ? -15.578 -37.188 -4.617 1 95.69 57 LEU B O 1
ATOM 4085 N N . GLU B 1 58 ? -15.812 -34.969 -4.516 1 95.69 58 GLU B N 1
ATOM 4086 C CA . GLU B 1 58 ? -16.422 -34.844 -5.832 1 95.69 58 GLU B CA 1
ATOM 4087 C C . GLU B 1 58 ? -15.922 -33.594 -6.543 1 95.69 58 GLU B C 1
ATOM 4089 O O . GLU B 1 58 ? -15.758 -32.531 -5.922 1 95.69 58 GLU B O 1
ATOM 4094 N N . ALA B 1 59 ? -15.68 -33.781 -7.82 1 96.56 59 ALA B N 1
ATOM 4095 C CA . ALA B 1 59 ? -15.227 -32.625 -8.57 1 96.56 59 ALA B CA 1
ATOM 4096 C C . ALA B 1 59 ? -15.5 -32.781 -10.062 1 96.56 59 ALA B C 1
ATOM 4098 O O . ALA B 1 59 ? -15.539 -33.906 -10.57 1 96.56 59 ALA B O 1
ATOM 4099 N N . PHE B 1 60 ? -15.773 -31.672 -10.672 1 97.12 60 PHE B N 1
ATOM 4100 C CA . PHE B 1 60 ? -15.742 -31.594 -12.125 1 97.12 60 PHE B CA 1
ATOM 4101 C C . PHE B 1 60 ? -14.32 -31.344 -12.617 1 97.12 60 PHE B C 1
ATOM 4103 O O . PHE B 1 60 ? -13.578 -30.562 -12.016 1 97.12 60 PHE B O 1
ATOM 4110 N N . ILE B 1 61 ? -13.906 -31.984 -13.703 1 97.62 61 ILE B N 1
ATOM 4111 C CA . ILE B 1 61 ? -12.633 -31.703 -14.359 1 97.62 61 ILE B CA 1
ATOM 4112 C C . ILE B 1 61 ? -12.883 -31.203 -15.781 1 97.62 61 ILE B C 1
ATOM 4114 O O . ILE B 1 61 ? -13.547 -31.891 -16.562 1 97.62 61 ILE B O 1
ATOM 4118 N N . ILE B 1 62 ? -12.414 -30.047 -16.062 1 97.44 62 ILE B N 1
ATOM 4119 C CA . ILE B 1 62 ? -12.57 -29.5 -17.406 1 97.44 62 ILE B CA 1
ATOM 4120 C C . ILE B 1 62 ? -11.336 -29.828 -18.25 1 97.44 62 ILE B C 1
ATOM 4122 O O . ILE B 1 62 ? -10.211 -29.469 -17.875 1 97.44 62 ILE B O 1
ATOM 4126 N N . VAL B 1 63 ? -11.5 -30.469 -19.375 1 97.38 63 VAL B N 1
ATOM 4127 C CA . VAL B 1 63 ? -10.398 -30.875 -20.25 1 97.38 63 VAL B CA 1
ATOM 4128 C C . VAL B 1 63 ? -10.734 -30.547 -21.703 1 97.38 63 VAL B C 1
ATOM 4130 O O . VAL B 1 63 ? -11.891 -30.297 -22.031 1 97.38 63 VAL B O 1
ATOM 4133 N N . LEU B 1 64 ? -9.773 -30.469 -22.516 1 96.75 64 LEU B N 1
ATOM 4134 C CA . LEU B 1 64 ? -10.008 -30.375 -23.953 1 96.75 64 LEU B CA 1
ATOM 4135 C C . LEU B 1 64 ? -10.617 -31.672 -24.5 1 96.75 64 LEU B C 1
ATOM 4137 O O . LEU B 1 64 ? -10.242 -32.75 -24.062 1 96.75 64 LEU B O 1
ATOM 4141 N N . ASP B 1 65 ? -11.445 -31.531 -25.422 1 97.12 65 ASP B N 1
ATOM 4142 C CA . ASP B 1 65 ? -12.18 -32.688 -25.953 1 97.12 65 ASP B CA 1
ATOM 4143 C C . ASP B 1 65 ? -11.219 -33.719 -26.531 1 97.12 65 ASP B C 1
ATOM 4145 O O . ASP B 1 65 ? -11.422 -34.938 -26.375 1 97.12 65 ASP B O 1
ATOM 4149 N N . ASN B 1 66 ? -10.102 -33.312 -27.188 1 96.62 66 ASN B N 1
ATOM 4150 C CA . ASN B 1 66 ? -9.164 -34.219 -27.828 1 96.62 66 ASN B CA 1
ATOM 4151 C C . ASN B 1 66 ? -8.242 -34.906 -26.797 1 96.62 66 ASN B C 1
ATOM 4153 O O . ASN B 1 66 ? -7.477 -35.812 -27.141 1 96.62 66 ASN B O 1
ATOM 4157 N N . GLU B 1 67 ? -8.328 -34.562 -25.547 1 97.06 67 GLU B N 1
ATOM 4158 C CA . GLU B 1 67 ? -7.434 -35.094 -24.531 1 97.06 67 GLU B CA 1
ATOM 4159 C C . GLU B 1 67 ? -8.211 -35.844 -23.453 1 97.06 67 GLU B C 1
ATOM 4161 O O . GLU B 1 67 ? -7.621 -36.406 -22.531 1 97.06 67 GLU B O 1
ATOM 4166 N N . GLU B 1 68 ? -9.492 -35.906 -23.531 1 97.38 68 GLU B N 1
ATOM 4167 C CA . GLU B 1 68 ? -10.367 -36.438 -22.484 1 97.38 68 GLU B CA 1
ATOM 4168 C C . GLU B 1 68 ? -10.008 -37.875 -22.156 1 97.38 68 GLU B C 1
ATOM 4170 O O . GLU B 1 68 ? -9.789 -38.219 -21 1 97.38 68 GLU B O 1
ATOM 4175 N N . HIS B 1 69 ? -9.867 -38.656 -23.172 1 97.19 69 HIS B N 1
ATOM 4176 C CA . HIS B 1 69 ? -9.641 -40.094 -22.984 1 97.19 69 HIS B CA 1
ATOM 4177 C C . HIS B 1 69 ? -8.305 -40.344 -22.297 1 97.19 69 HIS B C 1
ATOM 4179 O O . HIS B 1 69 ? -8.219 -41.156 -21.359 1 97.19 69 HIS B O 1
ATOM 4185 N N . GLN B 1 70 ? -7.348 -39.688 -22.812 1 96.81 70 GLN B N 1
ATOM 4186 C CA . GLN B 1 70 ? -6.008 -39.875 -22.266 1 96.81 70 GLN B CA 1
ATOM 4187 C C . GLN B 1 70 ? -5.977 -39.469 -20.781 1 96.81 70 GLN B C 1
ATOM 4189 O O . GLN B 1 70 ? -5.414 -40.188 -19.953 1 96.81 70 GLN B O 1
ATOM 4194 N N . ILE B 1 71 ? -6.621 -38.375 -20.438 1 97.88 71 ILE B N 1
ATOM 4195 C CA . ILE B 1 71 ? -6.605 -37.875 -19.078 1 97.88 71 ILE B CA 1
ATOM 4196 C C . ILE B 1 71 ? -7.453 -38.75 -18.172 1 97.88 71 ILE B C 1
ATOM 4198 O O . ILE B 1 71 ? -7.051 -39.062 -17.047 1 97.88 71 ILE B O 1
ATOM 4202 N N . LYS B 1 72 ? -8.594 -39.156 -18.641 1 97.31 72 LYS B N 1
ATOM 4203 C CA . LYS B 1 72 ? -9.469 -40.062 -17.875 1 97.31 72 LYS B CA 1
ATOM 4204 C C . LYS B 1 72 ? -8.75 -41.344 -17.469 1 97.31 72 LYS B C 1
ATOM 4206 O O . LYS B 1 72 ? -8.82 -41.75 -16.312 1 97.31 72 LYS B O 1
ATOM 4211 N N . ASN B 1 73 ? -8.039 -41.875 -18.422 1 96.88 73 ASN B N 1
ATOM 4212 C CA . ASN B 1 73 ? -7.309 -43.125 -18.156 1 96.88 73 ASN B CA 1
ATOM 4213 C C . ASN B 1 73 ? -6.191 -42.906 -17.141 1 96.88 73 ASN B C 1
ATOM 4215 O O . ASN B 1 73 ? -6.016 -43.719 -16.234 1 96.88 73 ASN B O 1
ATOM 4219 N N . ALA B 1 74 ? -5.484 -41.875 -17.328 1 96.19 74 ALA B N 1
ATOM 4220 C CA . ALA B 1 74 ? -4.375 -41.562 -16.422 1 96.19 74 ALA B CA 1
ATOM 4221 C C . ALA B 1 74 ? -4.875 -41.344 -15.008 1 96.19 74 ALA B C 1
ATOM 4223 O O . ALA B 1 74 ? -4.277 -41.812 -14.047 1 96.19 74 ALA B O 1
ATOM 4224 N N . VAL B 1 75 ? -5.973 -40.625 -14.875 1 96.94 75 VAL B N 1
ATOM 4225 C CA . VAL B 1 75 ? -6.52 -40.281 -13.562 1 96.94 75 VAL B CA 1
ATOM 4226 C C . VAL B 1 75 ? -7.098 -41.531 -12.906 1 96.94 75 VAL B C 1
ATOM 4228 O O . VAL B 1 75 ? -6.945 -41.75 -11.695 1 96.94 75 VAL B O 1
ATOM 4231 N N . ALA B 1 76 ? -7.727 -42.344 -13.68 1 95.69 76 ALA B N 1
ATOM 4232 C CA . ALA B 1 76 ? -8.281 -43.594 -13.164 1 95.69 76 ALA B CA 1
ATOM 4233 C C . ALA B 1 76 ? -7.18 -44.469 -12.586 1 95.69 76 ALA B C 1
ATOM 4235 O O . ALA B 1 76 ? -7.383 -45.125 -11.57 1 95.69 76 ALA B O 1
ATOM 4236 N N . ALA B 1 77 ? -6.07 -44.469 -13.219 1 95.19 77 ALA B N 1
ATOM 4237 C CA . ALA B 1 77 ? -4.941 -45.312 -12.82 1 95.19 77 ALA B CA 1
ATOM 4238 C C . ALA B 1 77 ? -4.383 -44.875 -11.469 1 95.19 77 ALA B C 1
ATOM 4240 O O . ALA B 1 77 ? -3.678 -45.625 -10.805 1 95.19 77 ALA B O 1
ATOM 4241 N N . LEU B 1 78 ? -4.66 -43.688 -11.062 1 94.56 78 LEU B N 1
ATOM 4242 C CA . LEU B 1 78 ? -4.133 -43.156 -9.812 1 94.56 78 LEU B CA 1
ATOM 4243 C C . LEU B 1 78 ? -4.828 -43.781 -8.609 1 94.56 78 LEU B C 1
ATOM 4245 O O . LEU B 1 78 ? -4.293 -43.781 -7.5 1 94.56 78 LEU B O 1
ATOM 4249 N N . GLY B 1 79 ? -6.016 -44.281 -8.781 1 94.62 79 GLY B N 1
ATOM 4250 C CA . GLY B 1 79 ? -6.738 -44.938 -7.711 1 94.62 79 GLY B CA 1
ATOM 4251 C C . GLY B 1 79 ? -7.164 -44 -6.598 1 94.62 79 GLY B C 1
ATOM 4252 O O . GLY B 1 79 ? -7.109 -44.375 -5.422 1 94.62 79 GLY B O 1
ATOM 4253 N N . LEU B 1 80 ? -7.527 -42.844 -6.914 1 95.12 80 LEU B N 1
ATOM 4254 C CA . LEU B 1 80 ? -7.965 -41.875 -5.91 1 95.12 80 LEU B CA 1
ATOM 4255 C C . LEU B 1 80 ? -9.422 -42.125 -5.523 1 95.12 80 LEU B C 1
ATOM 4257 O O . LEU B 1 80 ? -10.188 -42.688 -6.309 1 95.12 80 LEU B O 1
ATOM 4261 N N . ASP B 1 81 ? -9.797 -41.719 -4.273 1 94.06 81 ASP B N 1
ATOM 4262 C CA . ASP B 1 81 ? -11.148 -41.906 -3.76 1 94.06 81 ASP B CA 1
ATOM 4263 C C . ASP B 1 81 ? -12.039 -40.719 -4.125 1 94.06 81 ASP B C 1
ATOM 4265 O O . ASP B 1 81 ? -13.148 -40.594 -3.609 1 94.06 81 ASP B O 1
ATOM 4269 N N . ILE B 1 82 ? -11.734 -39.969 -5.02 1 94.81 82 ILE B N 1
ATOM 4270 C CA . ILE B 1 82 ? -12.508 -38.781 -5.43 1 94.81 82 ILE B CA 1
ATOM 4271 C C . ILE B 1 82 ? -13.312 -39.125 -6.684 1 94.81 82 ILE B C 1
ATOM 4273 O O . ILE B 1 82 ? -12.805 -39.75 -7.609 1 94.81 82 ILE B O 1
ATOM 4277 N N . GLN B 1 83 ? -14.633 -38.812 -6.645 1 95.5 83 GLN B N 1
ATOM 4278 C CA . GLN B 1 83 ? -15.492 -39 -7.816 1 95.5 83 GLN B CA 1
ATOM 4279 C C . GLN B 1 83 ? -15.305 -37.844 -8.805 1 95.5 83 GLN B C 1
ATOM 4281 O O . GLN B 1 83 ? -15.516 -36.688 -8.453 1 95.5 83 GLN B O 1
ATOM 4286 N N . LEU B 1 84 ? -15 -38.219 -10 1 96.38 84 LEU B N 1
ATOM 4287 C CA . LEU B 1 84 ? -14.656 -37.188 -10.984 1 96.38 84 LEU B C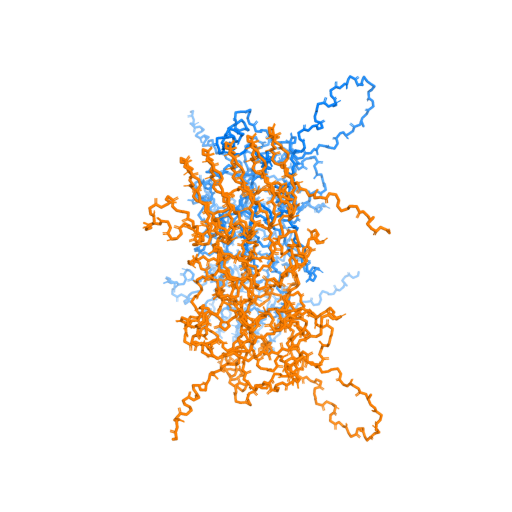A 1
ATOM 4288 C C . LEU B 1 84 ? -15.617 -37.25 -12.172 1 96.38 84 LEU B C 1
ATOM 4290 O O . LEU B 1 84 ? -15.938 -38.312 -12.672 1 96.38 84 LEU B O 1
ATOM 4294 N N . ARG B 1 85 ? -16.156 -36.125 -12.461 1 96 85 ARG B N 1
ATOM 4295 C CA . ARG B 1 85 ? -16.938 -35.969 -13.68 1 96 85 ARG B CA 1
ATOM 4296 C C . ARG B 1 85 ? -16.188 -35.094 -14.688 1 96 85 ARG B C 1
ATOM 4298 O O . ARG B 1 85 ? -15.867 -33.938 -14.391 1 96 85 ARG B O 1
ATOM 4305 N N . PHE B 1 86 ? -16 -35.594 -15.883 1 96.56 86 PHE B N 1
ATOM 4306 C CA . PHE B 1 86 ? -15.219 -34.875 -16.891 1 96.56 86 PHE B CA 1
ATOM 4307 C C . PHE B 1 86 ? -16.125 -34.062 -17.797 1 96.56 86 PHE B C 1
ATOM 4309 O O . PHE B 1 86 ? -17.172 -34.531 -18.234 1 96.56 86 PHE B O 1
ATOM 4316 N N . ILE B 1 87 ? -15.82 -32.812 -17.938 1 96.12 87 ILE B N 1
ATOM 4317 C CA . ILE B 1 87 ? -16.484 -31.906 -18.859 1 96.12 87 ILE B CA 1
ATOM 4318 C C . ILE B 1 87 ? -15.5 -31.453 -19.938 1 96.12 87 ILE B C 1
ATOM 4320 O O . ILE B 1 87 ? -14.359 -31.094 -19.641 1 96.12 87 ILE B O 1
ATOM 4324 N N . THR B 1 88 ? -15.922 -31.5 -21.234 1 96.44 88 THR B N 1
ATOM 4325 C CA . THR B 1 88 ? -15.008 -31.172 -22.312 1 96.44 88 THR B CA 1
ATOM 4326 C C . THR B 1 88 ? -15.305 -29.797 -22.891 1 96.44 88 THR B C 1
ATOM 4328 O O . THR B 1 88 ? -16.453 -29.344 -22.859 1 96.44 88 THR B O 1
ATOM 4331 N N . ILE B 1 89 ? -14.336 -29.125 -23.281 1 96.25 89 ILE B N 1
ATOM 4332 C CA . ILE B 1 89 ? -14.398 -27.891 -24.062 1 96.25 89 ILE B CA 1
ATOM 4333 C C . ILE B 1 89 ? -13.688 -28.094 -25.406 1 96.25 89 ILE B C 1
ATOM 4335 O O . ILE B 1 89 ? -12.789 -28.938 -25.516 1 96.25 89 ILE B O 1
ATOM 4339 N N . PRO B 1 90 ? -14.031 -27.328 -26.422 1 95.19 90 PRO B N 1
ATOM 4340 C CA . PRO B 1 90 ? -13.453 -27.562 -27.734 1 95.19 90 PRO B CA 1
ATOM 4341 C C . PRO B 1 90 ? -11.969 -27.188 -27.812 1 95.19 90 PRO B C 1
ATOM 4343 O O . PRO B 1 90 ? -11.578 -26.109 -27.375 1 95.19 90 PRO B O 1
ATOM 4346 N N . HIS B 1 91 ? -11.133 -28.125 -28.391 1 94.38 91 HIS B N 1
ATOM 4347 C CA . HIS B 1 91 ? -9.703 -27.875 -28.562 1 94.38 91 HIS B CA 1
ATOM 4348 C C . HIS B 1 91 ? -9.453 -26.906 -29.719 1 94.38 91 HIS B C 1
ATOM 4350 O O . HIS B 1 91 ? -8.367 -26.328 -29.828 1 94.38 91 HIS B O 1
ATOM 4356 N N . THR B 1 92 ? -10.383 -26.688 -30.594 1 93.75 92 THR B N 1
ATOM 4357 C CA . THR B 1 92 ? -10.25 -25.844 -31.781 1 93.75 92 THR B CA 1
ATOM 4358 C C . THR B 1 92 ? -10.461 -24.375 -31.438 1 93.75 92 THR B C 1
ATOM 4360 O O . THR B 1 92 ? -10.133 -23.484 -32.219 1 93.75 92 THR B O 1
ATOM 4363 N N . GLU B 1 93 ? -11.023 -24.156 -30.25 1 92.19 93 GLU B N 1
ATOM 4364 C CA . GLU B 1 93 ? -11.266 -22.797 -29.797 1 92.19 93 GLU B CA 1
ATOM 4365 C C . GLU B 1 93 ? -10.297 -22.406 -28.688 1 92.19 93 GLU B C 1
ATOM 4367 O O . GLU B 1 93 ? -9.719 -23.266 -28.031 1 92.19 93 GLU B O 1
ATOM 4372 N N . ASP B 1 94 ? -10.055 -21.188 -28.594 1 90.62 94 ASP B N 1
ATOM 4373 C CA . ASP B 1 94 ? -9.172 -20.672 -27.562 1 90.62 94 ASP B CA 1
ATOM 4374 C C . ASP B 1 94 ? -9.961 -20.25 -26.328 1 90.62 94 ASP B C 1
ATOM 4376 O O . ASP B 1 94 ? -10.141 -19.047 -26.078 1 90.62 94 ASP B O 1
ATOM 4380 N N . TYR B 1 95 ? -10.344 -21.188 -25.516 1 92.81 95 TYR B N 1
ATOM 4381 C CA . TYR B 1 95 ? -11.094 -20.922 -24.297 1 92.81 95 TYR B CA 1
ATOM 4382 C C . TYR B 1 95 ? -10.164 -20.484 -23.172 1 92.81 95 TYR B C 1
ATOM 4384 O O . TYR B 1 95 ? -9.172 -21.156 -22.875 1 92.81 95 TYR B O 1
ATOM 4392 N N . ALA B 1 96 ? -10.477 -19.375 -22.609 1 93.88 96 ALA B N 1
ATOM 4393 C CA . ALA B 1 96 ? -9.828 -18.984 -21.359 1 93.88 96 ALA B CA 1
ATOM 4394 C C . ALA B 1 96 ? -10.594 -19.531 -20.156 1 93.88 96 ALA B C 1
ATOM 4396 O O . ALA B 1 96 ? -11.539 -20.312 -20.312 1 93.88 96 ALA B O 1
ATOM 4397 N N . THR B 1 97 ? -10.188 -19.172 -19 1 95.06 97 THR B N 1
ATOM 4398 C CA . THR B 1 97 ? -10.734 -19.781 -17.797 1 95.06 97 THR B CA 1
ATOM 4399 C C . THR B 1 97 ? -12.188 -19.375 -17.578 1 95.06 97 THR B C 1
ATOM 4401 O O . THR B 1 97 ? -13.016 -20.188 -17.172 1 95.06 97 THR B O 1
ATOM 4404 N N . ALA B 1 98 ? -12.516 -18.156 -17.828 1 96.19 98 ALA B N 1
ATOM 4405 C CA . ALA B 1 98 ? -13.906 -17.719 -17.672 1 96.19 98 ALA B CA 1
ATOM 4406 C C . ALA B 1 98 ? -14.797 -18.328 -18.734 1 96.19 98 ALA B C 1
ATOM 4408 O O . ALA B 1 98 ? -15.961 -18.641 -18.484 1 96.19 98 ALA B O 1
ATOM 4409 N N . ASP B 1 99 ? -14.258 -18.5 -19.938 1 95.56 99 ASP B N 1
ATOM 4410 C CA . ASP B 1 99 ? -14.984 -19.203 -20.984 1 95.56 99 ASP B CA 1
ATOM 4411 C C . ASP B 1 99 ? -15.336 -20.625 -20.562 1 95.56 99 ASP B C 1
ATOM 4413 O O . ASP B 1 99 ? -16.453 -21.094 -20.781 1 95.56 99 ASP B O 1
ATOM 4417 N N . SER B 1 100 ? -14.367 -21.266 -19.984 1 95.12 100 SER B N 1
ATOM 4418 C CA . SER B 1 100 ? -14.547 -22.641 -19.516 1 95.12 100 SER B CA 1
ATOM 4419 C C . SER B 1 100 ? -15.633 -22.719 -18.453 1 95.12 100 SER B C 1
ATOM 4421 O O . SER B 1 100 ? -16.453 -23.641 -18.453 1 95.12 100 SER B O 1
ATOM 4423 N N . LEU B 1 101 ? -15.609 -21.75 -17.547 1 94.69 101 LEU B N 1
ATOM 4424 C CA . LEU B 1 101 ? -16.625 -21.719 -16.5 1 94.69 101 LEU B CA 1
ATOM 4425 C C . LEU B 1 101 ? -18.016 -21.5 -17.094 1 94.69 101 LEU B C 1
ATOM 4427 O O . LEU B 1 101 ? -18.984 -22.109 -16.641 1 94.69 101 LEU B O 1
ATOM 4431 N N . ARG B 1 102 ? -18.094 -20.641 -18.062 1 94 102 ARG B N 1
ATOM 4432 C CA . ARG B 1 102 ? -19.344 -20.422 -18.766 1 94 102 ARG B CA 1
ATOM 4433 C C . ARG B 1 102 ? -19.844 -21.719 -19.406 1 94 102 ARG B C 1
ATOM 4435 O O . ARG B 1 102 ? -21.031 -22.031 -19.328 1 94 102 ARG B O 1
ATOM 4442 N N . ALA B 1 103 ? -18.938 -22.375 -20.016 1 91.94 103 ALA B N 1
ATOM 4443 C CA . ALA B 1 103 ? -19.281 -23.609 -20.719 1 91.94 103 ALA B CA 1
ATOM 4444 C C . ALA B 1 103 ? -19.828 -24.672 -19.75 1 91.94 103 ALA B C 1
ATOM 4446 O O . ALA B 1 103 ? -20.844 -25.297 -20.031 1 91.94 103 ALA B O 1
ATOM 4447 N N . ILE B 1 104 ? -19.219 -24.844 -18.656 1 93.75 104 ILE B N 1
ATOM 4448 C CA . ILE B 1 104 ? -19.656 -25.859 -17.703 1 93.75 104 ILE B CA 1
ATOM 4449 C C . ILE B 1 104 ? -20.984 -25.469 -17.094 1 93.75 104 ILE B C 1
ATOM 4451 O O . ILE B 1 104 ? -21.844 -26.328 -16.812 1 93.75 104 ILE B O 1
ATOM 4455 N N . HIS B 1 105 ? -21.109 -24.219 -16.812 1 93.12 105 HIS B N 1
ATOM 4456 C CA . HIS B 1 105 ? -22.375 -23.75 -16.266 1 93.12 105 HIS B CA 1
ATOM 4457 C C . HIS B 1 105 ? -23.516 -23.984 -17.25 1 93.12 105 HIS B C 1
ATOM 4459 O O . HIS B 1 105 ? -24.625 -24.359 -16.828 1 93.12 105 HIS B O 1
ATOM 4465 N N . LYS B 1 106 ? -23.297 -23.766 -18.469 1 90.5 106 LYS B N 1
ATOM 4466 C CA . LYS B 1 106 ? -24.297 -24.016 -19.5 1 90.5 106 LYS B CA 1
ATOM 4467 C C . LYS B 1 106 ? -24.641 -25.5 -19.594 1 90.5 106 LYS B C 1
ATOM 4469 O O . LYS B 1 106 ? -25.812 -25.859 -19.766 1 90.5 106 LYS B O 1
ATOM 4474 N N . GLN B 1 107 ? -23.672 -26.344 -19.391 1 90.69 107 GLN B N 1
ATOM 4475 C CA . GLN B 1 107 ? -23.828 -27.781 -19.578 1 90.69 107 GLN B CA 1
ATOM 4476 C C . GLN B 1 107 ? -24.438 -28.422 -18.328 1 90.69 107 GLN B C 1
ATOM 4478 O O . GLN B 1 107 ? -25.312 -29.297 -18.438 1 90.69 107 GLN B O 1
ATOM 4483 N N . GLU B 1 108 ? -23.984 -28.016 -17.156 1 91.38 108 GLU B N 1
ATOM 4484 C CA . GLU B 1 108 ? -24.312 -28.734 -15.93 1 91.38 108 GLU B CA 1
ATOM 4485 C C . GLU B 1 108 ? -25.297 -27.938 -15.07 1 91.38 108 GLU B C 1
ATOM 4487 O O . GLU B 1 108 ? -25.875 -28.484 -14.125 1 91.38 108 GLU B O 1
ATOM 4492 N N . LYS B 1 109 ? -25.531 -26.656 -15.312 1 88.88 109 LYS B N 1
ATOM 4493 C CA . LYS B 1 109 ? -26.406 -25.797 -14.531 1 88.88 109 LYS B CA 1
ATOM 4494 C C . LYS B 1 109 ? -26.047 -25.828 -13.047 1 88.88 109 LYS B C 1
ATOM 4496 O O . LYS B 1 109 ? -26.859 -26.234 -12.219 1 88.88 109 LYS B O 1
ATOM 4501 N N . LEU B 1 110 ? -24.938 -25.391 -12.758 1 92.38 110 LEU B N 1
ATOM 4502 C CA . LEU B 1 110 ? -24.422 -25.406 -11.398 1 92.38 110 LEU B CA 1
ATOM 4503 C C . LEU B 1 110 ? -25.25 -24.5 -10.492 1 92.38 110 LEU B C 1
ATOM 4505 O O . LEU B 1 110 ? -25.594 -23.375 -10.859 1 92.38 110 LEU B O 1
ATOM 4509 N N . THR B 1 111 ? -25.641 -24.969 -9.25 1 91.31 111 THR B N 1
ATOM 4510 C CA . THR B 1 111 ? -26.562 -24.234 -8.391 1 91.31 111 THR B CA 1
ATOM 4511 C C . THR B 1 111 ? -25.891 -23.828 -7.086 1 91.31 111 THR B C 1
ATOM 4513 O O . THR B 1 111 ? -26.453 -23.062 -6.301 1 91.31 111 THR B O 1
ATOM 4516 N N . LYS B 1 112 ? -24.734 -24.391 -6.863 1 94 112 LYS B N 1
ATOM 4517 C CA . LYS B 1 112 ? -24 -24.078 -5.641 1 94 112 LYS B CA 1
ATOM 4518 C C . LYS B 1 112 ? -22.812 -23.156 -5.926 1 94 112 LYS B C 1
ATOM 4520 O O . LYS B 1 112 ? -22.484 -22.906 -7.086 1 94 112 LYS B O 1
ATOM 4525 N N . ASP B 1 113 ? -22.281 -22.609 -4.879 1 95 113 ASP B N 1
ATOM 4526 C CA . ASP B 1 113 ? -21.047 -21.844 -5.039 1 95 113 ASP B CA 1
ATOM 4527 C C . ASP B 1 113 ? -19.938 -22.703 -5.629 1 95 113 ASP B C 1
ATOM 4529 O O . ASP B 1 113 ? -20.078 -23.922 -5.699 1 95 113 ASP B O 1
ATOM 4533 N N . ILE B 1 114 ? -18.906 -22.031 -6.039 1 96.75 114 ILE B N 1
ATOM 4534 C CA . ILE B 1 114 ? -17.906 -22.734 -6.828 1 96.75 114 ILE B CA 1
ATOM 4535 C C . ILE B 1 114 ? -16.562 -22.719 -6.109 1 96.75 114 ILE B C 1
ATOM 4537 O O . ILE B 1 114 ? -16.109 -21.656 -5.66 1 96.75 114 ILE B O 1
ATOM 4541 N N . LEU B 1 115 ? -16 -23.812 -5.887 1 97.56 115 LEU B N 1
ATOM 4542 C CA . LEU B 1 115 ? -14.578 -23.938 -5.559 1 97.56 115 LEU B CA 1
ATOM 4543 C C . LEU B 1 115 ? -13.766 -24.281 -6.801 1 97.56 115 LEU B C 1
ATOM 4545 O O . LEU B 1 115 ? -13.914 -25.359 -7.367 1 97.56 115 LEU B O 1
ATOM 4549 N N . LEU B 1 116 ? -12.992 -23.328 -7.23 1 97.81 116 LEU B N 1
ATOM 4550 C CA . LEU B 1 116 ? -12.18 -23.5 -8.43 1 97.81 116 LEU B CA 1
ATOM 4551 C C . LEU B 1 116 ? -10.727 -23.797 -8.07 1 97.81 116 LEU B C 1
ATOM 4553 O O . LEU B 1 116 ? -10.133 -23.094 -7.25 1 97.81 116 LEU B O 1
ATOM 4557 N N . VAL B 1 117 ? -10.141 -24.812 -8.688 1 97.62 117 VAL B N 1
ATOM 4558 C CA . VAL B 1 117 ? -8.758 -25.203 -8.414 1 97.62 117 VAL B CA 1
ATOM 4559 C C . VAL B 1 117 ? -8.023 -25.438 -9.734 1 97.62 117 VAL B C 1
ATOM 4561 O O . VAL B 1 117 ? -8.523 -26.141 -10.617 1 97.62 117 VAL B O 1
ATOM 4564 N N . SER B 1 118 ? -6.898 -24.812 -9.898 1 96.38 118 SER B N 1
ATOM 4565 C CA . SER B 1 118 ? -6.066 -25.078 -11.062 1 96.38 118 SER B CA 1
ATOM 4566 C C . SER B 1 118 ? -5.328 -26.406 -10.93 1 96.38 118 SER B C 1
ATOM 4568 O O . SER B 1 118 ? -5.062 -26.859 -9.812 1 96.38 118 SER B O 1
ATOM 4570 N N . CYS B 1 119 ? -4.98 -27.047 -12.008 1 95.75 119 CYS B N 1
ATOM 4571 C CA . CYS B 1 119 ? -4.293 -28.328 -11.953 1 95.75 119 CYS B CA 1
ATOM 4572 C C . CYS B 1 119 ? -2.783 -28.141 -11.922 1 95.75 119 CYS B C 1
ATOM 4574 O O . CYS B 1 119 ? -2.041 -29.078 -11.633 1 95.75 119 CYS B O 1
ATOM 4576 N N . ASP B 1 120 ? -2.293 -26.938 -12.258 1 94.81 120 ASP B N 1
ATOM 4577 C CA . ASP B 1 120 ? -0.852 -26.719 -12.336 1 94.81 120 ASP B CA 1
ATOM 4578 C C . ASP B 1 120 ? -0.303 -26.203 -11.008 1 94.81 120 ASP B C 1
ATOM 4580 O O . ASP B 1 120 ? 0.444 -25.219 -10.977 1 94.81 120 ASP B O 1
ATOM 4584 N N . LEU B 1 121 ? -0.65 -26.953 -10 1 93.06 121 LEU B N 1
ATOM 4585 C CA . LEU B 1 121 ? -0.333 -26.5 -8.656 1 93.06 121 LEU B CA 1
ATOM 4586 C C . LEU B 1 121 ? 0.209 -27.641 -7.805 1 93.06 121 LEU B C 1
ATOM 4588 O O . LEU B 1 121 ? -0.339 -28.75 -7.824 1 93.06 121 LEU B O 1
ATOM 4592 N N . VAL B 1 122 ? 1.374 -27.406 -7.195 1 93.69 122 VAL B N 1
ATOM 4593 C CA . VAL B 1 122 ? 1.874 -28.219 -6.098 1 93.69 122 VAL B CA 1
ATOM 4594 C C . VAL B 1 122 ? 1.878 -27.406 -4.805 1 93.69 122 VAL B C 1
ATOM 4596 O O . VAL B 1 122 ? 2.688 -26.484 -4.645 1 93.69 122 VAL B O 1
ATOM 4599 N N . ALA B 1 123 ? 0.882 -27.703 -3.955 1 90.25 123 ALA B N 1
ATOM 4600 C CA . ALA B 1 123 ? 0.718 -26.828 -2.805 1 90.25 123 ALA B CA 1
ATOM 4601 C C . ALA B 1 123 ? 0.218 -27.594 -1.586 1 90.25 123 ALA B C 1
ATOM 4603 O O . ALA B 1 123 ? -0.343 -28.688 -1.721 1 90.25 123 ALA B O 1
ATOM 4604 N N . ASP B 1 124 ? 0.55 -27.062 -0.484 1 87.75 124 ASP B N 1
ATOM 4605 C CA . ASP B 1 124 ? -0.001 -27.516 0.787 1 87.75 124 ASP B CA 1
ATOM 4606 C C . ASP B 1 124 ? -0.835 -26.422 1.451 1 87.75 124 ASP B C 1
ATOM 4608 O O . ASP B 1 124 ? -0.497 -25.953 2.539 1 87.75 124 ASP B O 1
ATOM 4612 N N . ILE B 1 125 ? -1.881 -26.094 0.84 1 91.94 125 ILE B N 1
ATOM 4613 C CA . ILE B 1 125 ? -2.777 -25.062 1.336 1 91.94 125 ILE B CA 1
ATOM 4614 C C . ILE B 1 125 ? -3.871 -25.688 2.195 1 91.94 125 ILE B C 1
ATOM 4616 O O . ILE B 1 125 ? -4.406 -26.75 1.853 1 91.94 125 ILE B O 1
ATOM 4620 N N . ASP B 1 126 ? -4.211 -25.094 3.275 1 94.75 126 ASP B N 1
ATOM 4621 C CA . ASP B 1 126 ? -5.309 -25.531 4.129 1 94.75 126 ASP B CA 1
ATOM 4622 C C . ASP B 1 126 ? -6.656 -25.078 3.559 1 94.75 126 ASP B C 1
ATOM 4624 O O . ASP B 1 126 ? -7.137 -23.984 3.865 1 94.75 126 ASP B O 1
ATOM 4628 N N . LEU B 1 127 ? -7.309 -26 2.85 1 95.56 127 LEU B N 1
ATOM 4629 C CA . LEU B 1 127 ? -8.57 -25.656 2.199 1 95.56 127 LEU B CA 1
ATOM 4630 C C . LEU B 1 127 ? -9.688 -25.5 3.227 1 95.56 127 LEU B C 1
ATOM 4632 O O . LEU B 1 127 ? -10.656 -24.766 2.988 1 95.56 127 LEU B O 1
ATOM 4636 N N . ASP B 1 128 ? -9.57 -26.141 4.375 1 95.25 128 ASP B N 1
ATOM 4637 C CA . ASP B 1 128 ? -10.57 -25.969 5.422 1 95.25 128 ASP B CA 1
ATOM 4638 C C . ASP B 1 128 ? -10.609 -24.531 5.914 1 95.25 128 ASP B C 1
ATOM 4640 O O . ASP B 1 128 ? -11.68 -23.938 6.039 1 95.25 128 ASP B O 1
ATOM 4644 N N . ARG B 1 129 ? -9.438 -24.062 6.145 1 94.56 129 ARG B N 1
ATOM 4645 C CA . ARG B 1 129 ? -9.336 -22.672 6.574 1 94.56 129 ARG B CA 1
ATOM 4646 C C . ARG B 1 129 ? -9.828 -21.719 5.484 1 94.56 129 ARG B C 1
ATOM 4648 O O . ARG B 1 129 ? -10.477 -20.719 5.781 1 94.56 129 ARG B O 1
ATOM 4655 N N . PHE B 1 130 ? -9.492 -22.031 4.344 1 95.81 130 PHE B N 1
ATOM 4656 C CA . PHE B 1 130 ? -9.898 -21.25 3.189 1 95.81 130 PHE B CA 1
ATOM 4657 C C . PHE B 1 130 ? -11.414 -21.188 3.088 1 95.81 130 PHE B C 1
ATOM 4659 O O . PHE B 1 130 ? -11.992 -20.094 2.967 1 95.81 130 PHE B O 1
ATOM 4666 N N . ILE B 1 131 ? -12.062 -22.297 3.186 1 95.38 131 ILE B N 1
ATOM 4667 C CA . ILE B 1 131 ? -13.516 -22.406 3.09 1 95.38 131 ILE B CA 1
ATOM 4668 C C . ILE B 1 131 ? -14.164 -21.734 4.297 1 95.38 131 ILE B C 1
ATOM 4670 O O . ILE B 1 131 ? -15.164 -21.016 4.152 1 95.38 131 ILE B O 1
ATOM 4674 N N . GLU B 1 132 ? -13.609 -21.922 5.414 1 95.31 132 GLU B N 1
ATOM 4675 C CA . GLU B 1 132 ? -14.133 -21.297 6.621 1 95.31 132 GLU B CA 1
ATOM 4676 C C . GLU B 1 132 ? -14.117 -19.781 6.504 1 95.31 132 GLU B C 1
ATOM 4678 O O . GLU B 1 132 ? -15.094 -19.109 6.867 1 95.31 132 GLU B O 1
ATOM 4683 N N . LEU B 1 133 ? -13.039 -19.281 6.039 1 95.31 133 LEU B N 1
ATOM 4684 C CA . LEU B 1 133 ? -12.938 -17.828 5.867 1 95.31 133 LEU B CA 1
ATOM 4685 C C . LEU B 1 133 ? -13.992 -17.328 4.895 1 95.31 133 LEU B C 1
ATOM 4687 O O . LEU B 1 133 ? -14.602 -16.281 5.125 1 95.31 133 LEU B O 1
ATOM 4691 N N . TYR B 1 134 ? -14.156 -18.016 3.873 1 93.88 134 TYR B N 1
ATOM 4692 C CA . TYR B 1 134 ? -15.164 -17.672 2.873 1 93.88 134 TYR B CA 1
ATOM 4693 C C . TYR B 1 134 ? -16.547 -17.578 3.504 1 93.88 134 TYR B C 1
ATOM 4695 O O . TYR B 1 134 ? -17.297 -16.625 3.238 1 93.88 134 TYR B O 1
ATOM 4703 N N . ARG B 1 135 ? -16.844 -18.516 4.344 1 90.19 135 ARG B N 1
ATOM 4704 C CA . ARG B 1 135 ? -18.141 -18.562 5.039 1 90.19 135 ARG B CA 1
ATOM 4705 C C . ARG B 1 135 ? -18.281 -17.375 6 1 90.19 135 ARG B C 1
ATOM 4707 O O . ARG B 1 135 ? -19.312 -16.719 6.023 1 90.19 135 ARG B O 1
ATOM 4714 N N . LEU B 1 136 ? -17.266 -17.156 6.688 1 91.38 136 LEU B N 1
ATOM 4715 C CA . LEU B 1 136 ? -17.281 -16.125 7.727 1 91.38 136 LEU B CA 1
ATOM 4716 C C . LEU B 1 136 ? -17.422 -14.734 7.117 1 91.38 136 LEU B C 1
ATOM 4718 O O . LEU B 1 136 ? -18.109 -13.883 7.672 1 91.38 136 LEU B O 1
ATOM 4722 N N . ARG B 1 137 ? -16.875 -14.539 5.984 1 89.75 137 ARG B N 1
ATOM 4723 C CA . ARG B 1 137 ? -16.812 -13.195 5.422 1 89.75 137 ARG B CA 1
ATOM 4724 C C . ARG B 1 137 ? -17.938 -12.961 4.43 1 89.75 137 ARG B C 1
ATOM 4726 O O . ARG B 1 137 ? -18.172 -11.828 3.994 1 89.75 137 ARG B O 1
ATOM 4733 N N . ASN B 1 138 ? -18.656 -13.984 4.07 1 85.56 138 ASN B N 1
ATOM 4734 C CA . ASN B 1 138 ? -19.688 -13.867 3.053 1 85.56 138 ASN B CA 1
ATOM 4735 C C . ASN B 1 138 ? -19.188 -13.133 1.816 1 85.56 138 ASN B C 1
ATOM 4737 O O . ASN B 1 138 ? -19.828 -12.195 1.336 1 85.56 138 ASN B O 1
ATOM 4741 N N . SER B 1 139 ? -18.031 -13.492 1.339 1 89.69 139 SER B N 1
ATOM 4742 C CA . SER B 1 139 ? -17.328 -12.812 0.251 1 89.69 139 SER B CA 1
ATOM 4743 C C . SER B 1 139 ? -17.953 -13.148 -1.101 1 89.69 139 SER B C 1
ATOM 4745 O O . SER B 1 139 ? -18.453 -14.258 -1.297 1 89.69 139 SER B O 1
ATOM 4747 N N . THR B 1 140 ? -17.938 -12.133 -1.972 1 92 140 THR B N 1
ATOM 4748 C CA . THR B 1 140 ? -18.281 -12.383 -3.367 1 92 140 THR B CA 1
ATOM 4749 C C . THR B 1 140 ? -17.344 -13.414 -3.979 1 92 140 THR B C 1
ATOM 4751 O O . THR B 1 140 ? -17.797 -14.336 -4.668 1 92 140 THR B O 1
ATOM 4754 N N . PHE B 1 141 ? -16.125 -13.234 -3.693 1 95.88 141 PHE B N 1
ATOM 4755 C CA . PHE B 1 141 ? -15.141 -14.266 -4 1 95.88 141 PHE B CA 1
ATOM 4756 C C . PHE B 1 141 ? -13.984 -14.227 -3.006 1 95.88 141 PHE B C 1
ATOM 4758 O O . PHE B 1 141 ? -13.836 -13.258 -2.264 1 95.88 141 PHE B O 1
ATOM 4765 N N . LEU B 1 142 ? -13.273 -15.305 -2.896 1 97.69 142 LEU B N 1
ATOM 4766 C CA . LEU B 1 142 ? -12.078 -15.43 -2.072 1 97.69 142 LEU B CA 1
ATOM 4767 C C . LEU B 1 142 ? -10.938 -16.062 -2.859 1 97.69 142 LEU B C 1
ATOM 4769 O O . LEU B 1 142 ? -11.133 -17.094 -3.523 1 97.69 142 LEU B O 1
ATOM 4773 N N . CYS B 1 143 ? -9.797 -15.367 -2.832 1 97.25 143 CYS B N 1
ATOM 4774 C CA . CYS B 1 143 ? -8.586 -15.859 -3.471 1 97.25 143 CYS B CA 1
ATOM 4775 C C . CYS B 1 143 ? -7.559 -16.297 -2.43 1 97.25 143 CYS B C 1
ATOM 4777 O O . CYS B 1 143 ? -7.516 -15.734 -1.331 1 97.25 143 CYS B O 1
ATOM 4779 N N . ALA B 1 144 ? -6.777 -17.25 -2.809 1 96.56 144 ALA B N 1
ATOM 4780 C CA . ALA B 1 144 ? -5.652 -17.641 -1.964 1 96.56 144 ALA B CA 1
ATOM 4781 C C . ALA B 1 144 ? -4.324 -17.219 -2.58 1 96.56 144 ALA B C 1
ATOM 4783 O O . ALA B 1 144 ? -4.031 -17.547 -3.73 1 96.56 144 ALA B O 1
ATOM 4784 N N . PHE B 1 145 ? -3.584 -16.438 -1.828 1 95.25 145 PHE B N 1
ATOM 4785 C CA . PHE B 1 145 ? -2.24 -16.016 -2.215 1 95.25 145 PHE B CA 1
ATOM 4786 C C . PHE B 1 145 ? -1.196 -16.656 -1.299 1 95.25 145 PHE B C 1
ATOM 4788 O O . PHE B 1 145 ? -1.476 -16.938 -0.132 1 95.25 145 PHE B O 1
ATOM 4795 N N . SER B 1 146 ? -0.059 -16.859 -1.854 1 93.25 146 SER B N 1
ATOM 4796 C CA . SER B 1 146 ? 1.033 -17.375 -1.031 1 93.25 146 SER B CA 1
ATOM 4797 C C . SER B 1 146 ? 2.189 -16.391 -0.968 1 93.25 146 SER B C 1
ATOM 4799 O O . SER B 1 146 ? 2.545 -15.773 -1.978 1 93.25 146 SER B O 1
ATOM 4801 N N . SER B 1 147 ? 2.713 -16.156 0.242 1 88.06 147 SER B N 1
ATOM 4802 C CA . SER B 1 147 ? 3.895 -15.32 0.424 1 88.06 147 SER B CA 1
ATOM 4803 C C . SER B 1 147 ? 5.168 -16.156 0.431 1 88.06 147 SER B C 1
ATOM 4805 O O . SER B 1 147 ? 6.277 -15.617 0.431 1 88.06 147 SER B O 1
ATOM 4807 N N . GLN B 1 148 ? 5.059 -17.422 0.482 1 74.5 148 GLN B N 1
ATOM 4808 C CA . GLN B 1 148 ? 6.207 -18.312 0.59 1 74.5 148 GLN B CA 1
ATOM 4809 C C . GLN B 1 148 ? 6.59 -18.875 -0.772 1 74.5 148 GLN B C 1
ATOM 4811 O O . GLN B 1 148 ? 5.746 -19.422 -1.481 1 74.5 148 GLN B O 1
ATOM 4816 N N . LEU B 1 149 ? 7.738 -18.344 -1.106 1 63.25 149 LEU B N 1
ATOM 4817 C CA . LEU B 1 149 ? 8.273 -18.938 -2.324 1 63.25 149 LEU B CA 1
ATOM 4818 C C . LEU B 1 149 ? 9.312 -20.016 -1.996 1 63.25 149 LEU B C 1
ATOM 4820 O O . LEU B 1 149 ? 10.008 -19.906 -0.985 1 63.25 149 LEU B O 1
ATOM 4824 N N . TYR B 1 150 ? 9.031 -21.172 -2.537 1 58.88 150 TYR B N 1
ATOM 4825 C CA . TYR B 1 150 ? 10.141 -22.109 -2.441 1 58.88 150 TYR B CA 1
ATOM 4826 C C . TYR B 1 150 ? 11.461 -21.438 -2.801 1 58.88 150 TYR B C 1
ATOM 4828 O O . TYR B 1 150 ? 11.516 -20.625 -3.732 1 58.88 150 TYR B O 1
ATOM 4836 N N . PRO B 1 151 ? 12.352 -21.469 -1.746 1 57.44 151 PRO B N 1
ATOM 4837 C CA . PRO B 1 151 ? 13.641 -20.812 -2.008 1 57.44 151 PRO B CA 1
ATOM 4838 C C . PRO B 1 151 ? 14.133 -21.047 -3.434 1 57.44 151 PRO B C 1
ATOM 4840 O O . PRO B 1 151 ? 14.164 -22.172 -3.91 1 57.44 151 PRO B O 1
ATOM 4843 N N . LYS B 1 152 ? 13.992 -20.047 -4.25 1 54.34 152 LYS B N 1
ATOM 4844 C CA . LYS B 1 152 ? 14.5 -20.094 -5.621 1 54.34 152 LYS B CA 1
ATOM 4845 C C . LYS B 1 152 ? 15.992 -20.391 -5.641 1 54.34 152 LYS B C 1
ATOM 4847 O O . LYS B 1 152 ? 16.781 -19.625 -5.078 1 54.34 152 LYS B O 1
ATOM 4852 N N . GLU B 1 153 ? 16.391 -21.562 -5.395 1 55.53 153 GLU B N 1
ATOM 4853 C CA . GLU B 1 153 ? 17.781 -21.75 -5.773 1 55.53 153 GLU B CA 1
ATOM 4854 C C . GLU B 1 153 ? 18.016 -21.406 -7.246 1 55.53 153 GLU B C 1
ATOM 4856 O O . GLU B 1 153 ? 17.172 -21.688 -8.094 1 55.53 153 GLU B O 1
ATOM 4861 N N . ASN B 1 154 ? 18.438 -20.125 -7.535 1 52.34 154 ASN B N 1
ATOM 4862 C CA . ASN B 1 154 ? 18.781 -19.609 -8.859 1 52.34 154 ASN B CA 1
ATOM 4863 C C . ASN B 1 154 ? 19.25 -20.719 -9.789 1 52.34 154 ASN B C 1
ATOM 4865 O O . ASN B 1 154 ? 20.234 -20.562 -10.508 1 52.34 154 ASN B O 1
ATOM 4869 N N . LEU B 1 155 ? 18.719 -21.953 -9.656 1 59.25 155 LEU B N 1
ATOM 4870 C CA . LEU B 1 155 ? 19.375 -22.969 -10.469 1 59.25 155 LEU B CA 1
ATOM 4871 C C . LEU B 1 155 ? 18.547 -23.297 -11.703 1 59.25 155 LEU B C 1
ATOM 4873 O O . LEU B 1 155 ? 17.766 -24.266 -11.695 1 59.25 155 LEU B O 1
ATOM 4877 N N . MET B 1 156 ? 18.062 -22.156 -12.484 1 59.59 156 MET B N 1
ATOM 4878 C CA . MET B 1 156 ? 17.266 -22.484 -13.672 1 59.59 156 MET B CA 1
ATOM 4879 C C . MET B 1 156 ? 18.156 -22.922 -14.82 1 59.59 156 MET B C 1
ATOM 4881 O O . MET B 1 156 ? 19.203 -22.312 -15.078 1 59.59 156 MET B O 1
ATOM 4885 N N . PRO B 1 157 ? 17.844 -24.109 -15.406 1 65.25 157 PRO B N 1
ATOM 4886 C CA . PRO B 1 157 ? 18.609 -24.469 -16.609 1 65.25 157 PRO B CA 1
ATOM 4887 C C . PRO B 1 157 ? 18.391 -23.484 -17.75 1 65.25 157 PRO B C 1
ATOM 4889 O O . PRO B 1 157 ? 17.266 -23.062 -18 1 65.25 157 PRO B O 1
ATOM 4892 N N . ALA B 1 158 ? 19.406 -23.031 -18.484 1 60.16 158 ALA B N 1
ATOM 4893 C CA . ALA B 1 158 ? 19.594 -22.406 -19.797 1 60.16 158 ALA B CA 1
ATOM 4894 C C . ALA B 1 158 ? 18.891 -21.047 -19.859 1 60.16 158 ALA B C 1
ATOM 4896 O O . ALA B 1 158 ? 19.094 -20.281 -20.812 1 60.16 158 ALA B O 1
ATOM 4897 N N . ILE B 1 159 ? 17.828 -20.812 -19.094 1 54.94 159 ILE B N 1
ATOM 4898 C CA . ILE B 1 159 ? 17.047 -19.641 -19.453 1 54.94 159 ILE B CA 1
ATOM 4899 C C . ILE B 1 159 ? 17.484 -18.453 -18.609 1 54.94 159 ILE B C 1
ATOM 4901 O O . ILE B 1 159 ? 17.562 -18.547 -17.375 1 54.94 159 ILE B O 1
ATOM 4905 N N . LYS B 1 160 ? 18.094 -17.688 -19.359 1 51.12 160 LYS B N 1
ATOM 4906 C CA . LYS B 1 160 ? 18.328 -16.375 -18.766 1 51.12 160 LYS B CA 1
ATOM 4907 C C . LYS B 1 160 ? 17.047 -15.844 -18.109 1 51.12 160 LYS B C 1
ATOM 4909 O O . LYS B 1 160 ? 16.031 -15.672 -18.766 1 51.12 160 LYS B O 1
ATOM 4914 N N . LEU B 1 161 ? 16.859 -16.297 -16.969 1 48.38 161 LEU B N 1
ATOM 4915 C CA . LEU B 1 161 ? 15.734 -15.672 -16.266 1 48.38 161 LEU B CA 1
ATOM 4916 C C . LEU B 1 161 ? 15.578 -14.211 -16.672 1 48.38 161 LEU B C 1
ATOM 4918 O O . LEU B 1 161 ? 16.531 -13.438 -16.594 1 48.38 161 LEU B O 1
ATOM 4922 N N . SER B 1 162 ? 14.805 -13.984 -17.766 1 47.66 162 SER B N 1
ATOM 4923 C CA . SER B 1 162 ? 14.555 -12.578 -18.031 1 47.66 162 SER B CA 1
ATOM 4924 C C . SER B 1 162 ? 14.32 -11.797 -16.75 1 47.66 162 SER B C 1
ATOM 4926 O O . SER B 1 162 ? 13.727 -12.312 -15.797 1 47.66 162 SER B O 1
ATOM 4928 N N . ASP B 1 163 ? 15.109 -10.82 -16.531 1 49.66 163 ASP B N 1
ATOM 4929 C CA . ASP B 1 163 ? 15.047 -9.852 -15.445 1 49.66 163 ASP B CA 1
ATOM 4930 C C . ASP B 1 163 ? 13.609 -9.398 -15.203 1 49.66 163 ASP B C 1
ATOM 4932 O O . ASP B 1 163 ? 13.289 -8.859 -14.133 1 49.66 163 ASP B O 1
ATOM 4936 N N . ASN B 1 164 ? 12.75 -9.492 -16.297 1 55.72 164 ASN B N 1
ATOM 4937 C CA . ASN B 1 164 ? 11.438 -8.883 -16.094 1 55.72 164 ASN B CA 1
ATOM 4938 C C . ASN B 1 164 ? 10.453 -9.859 -15.461 1 55.72 164 ASN B C 1
ATOM 4940 O O . ASN B 1 164 ? 9.719 -10.555 -16.172 1 55.72 164 ASN B O 1
ATOM 4944 N N . LYS B 1 165 ? 10.656 -10.055 -14.164 1 64.75 165 LYS B N 1
ATOM 4945 C CA . LYS B 1 165 ? 9.781 -10.914 -13.367 1 64.75 165 LYS B CA 1
ATOM 4946 C C . LYS B 1 165 ? 8.352 -10.391 -13.367 1 64.75 165 LYS B C 1
ATOM 4948 O O . LYS B 1 165 ? 8.117 -9.195 -13.156 1 64.75 165 LYS B O 1
ATOM 4953 N N . GLU B 1 166 ? 7.418 -11.148 -13.938 1 74.94 166 GLU B N 1
ATOM 4954 C CA . GLU B 1 166 ? 5.988 -10.867 -13.844 1 74.94 166 GLU B CA 1
ATOM 4955 C C . GLU B 1 166 ? 5.496 -10.977 -12.406 1 74.94 166 GLU B C 1
ATOM 4957 O O . GLU B 1 166 ? 5.914 -11.875 -11.672 1 74.94 166 GLU B O 1
ATOM 4962 N N . PHE B 1 167 ? 4.941 -9.852 -12.008 1 84.12 167 PHE B N 1
ATOM 4963 C CA . PHE B 1 167 ? 4.328 -9.922 -10.68 1 84.12 167 PHE B CA 1
ATOM 4964 C C . PHE B 1 167 ? 2.943 -9.289 -10.688 1 84.12 167 PHE B C 1
ATOM 4966 O O . PHE B 1 167 ? 2.646 -8.445 -11.539 1 84.12 167 PHE B O 1
ATOM 4973 N N . ASP B 1 168 ? 2.141 -9.812 -9.867 1 91.25 168 ASP B N 1
ATOM 4974 C CA . ASP B 1 168 ? 0.805 -9.258 -9.68 1 91.25 168 ASP B CA 1
ATOM 4975 C C . ASP B 1 168 ? 0.816 -8.141 -8.633 1 91.25 168 ASP B C 1
ATOM 4977 O O . ASP B 1 168 ? 1.581 -8.195 -7.668 1 91.25 168 ASP B O 1
ATOM 4981 N N . TYR B 1 169 ? 0.013 -7.125 -8.867 1 93.44 169 TYR B N 1
ATOM 4982 C CA . TYR B 1 169 ? -0.233 -6.113 -7.852 1 93.44 169 TYR B CA 1
ATOM 4983 C C . TYR B 1 169 ? -1.428 -6.492 -6.98 1 93.44 169 TYR B C 1
ATOM 4985 O O . TYR B 1 169 ? -2.564 -6.523 -7.461 1 93.44 169 TYR B O 1
ATOM 4993 N N . VAL B 1 170 ? -1.136 -6.77 -5.75 1 96.25 170 VAL B N 1
ATOM 4994 C CA . VAL B 1 170 ? -2.184 -7.176 -4.82 1 96.25 170 VAL B CA 1
ATOM 4995 C C . VAL B 1 170 ? -2.305 -6.145 -3.699 1 96.25 170 VAL B C 1
ATOM 4997 O O . VAL B 1 170 ? -1.345 -5.898 -2.967 1 96.25 170 VAL B O 1
ATOM 5000 N N . GLY B 1 171 ? -3.453 -5.555 -3.623 1 96.62 171 GLY B N 1
ATOM 5001 C CA . GLY B 1 171 ? -3.707 -4.574 -2.582 1 96.62 171 GLY B CA 1
ATOM 5002 C C . GLY B 1 171 ? -4.664 -5.07 -1.514 1 96.62 171 GLY B C 1
ATOM 5003 O O . GLY B 1 171 ? -5.797 -5.449 -1.815 1 96.62 171 GLY B O 1
ATOM 5004 N N . LEU B 1 172 ? -4.207 -5.059 -0.284 1 97.06 172 LEU B N 1
ATOM 5005 C CA . LEU B 1 172 ? -5 -5.496 0.86 1 97.06 172 LEU B CA 1
ATOM 5006 C C . LEU B 1 172 ? -5.289 -4.328 1.799 1 97.06 172 LEU B C 1
ATOM 5008 O O . LEU B 1 172 ? -4.48 -3.404 1.911 1 97.06 172 LEU B O 1
ATOM 5012 N N . ASP B 1 173 ? -6.461 -4.383 2.406 1 95 173 ASP B N 1
ATOM 5013 C CA . ASP B 1 173 ? -6.77 -3.404 3.441 1 95 173 ASP B CA 1
ATOM 5014 C C . ASP B 1 173 ? -5.867 -3.588 4.66 1 95 173 ASP B C 1
ATOM 5016 O O . ASP B 1 173 ? -5.848 -4.66 5.27 1 95 173 ASP B O 1
ATOM 5020 N N . GLY B 1 174 ? -5.133 -2.541 4.977 1 92.25 174 GLY B N 1
ATOM 5021 C CA . GLY B 1 174 ? -4.199 -2.619 6.086 1 92.25 174 GLY B CA 1
ATOM 5022 C C . GLY B 1 174 ? -4.871 -2.918 7.414 1 92.25 174 GLY B C 1
ATOM 5023 O O . GLY B 1 174 ? -4.238 -3.438 8.336 1 92.25 174 GLY B O 1
ATOM 5024 N N . ASN B 1 175 ? -6.098 -2.6 7.59 1 90.5 175 ASN B N 1
ATOM 5025 C CA . ASN B 1 175 ? -6.828 -2.84 8.828 1 90.5 175 ASN B CA 1
ATOM 5026 C C . ASN B 1 175 ? -7.527 -4.195 8.812 1 90.5 175 ASN B C 1
ATOM 5028 O O . ASN B 1 175 ? -7.973 -4.68 9.852 1 90.5 175 ASN B O 1
ATOM 5032 N N . ASP B 1 176 ? -7.719 -4.84 7.602 1 92.81 176 ASP B N 1
ATOM 5033 C CA . ASP B 1 176 ? -8.297 -6.16 7.367 1 92.81 176 ASP B CA 1
ATOM 5034 C C . ASP B 1 176 ? -7.59 -6.879 6.227 1 92.81 176 ASP B C 1
ATOM 5036 O O . ASP B 1 176 ? -8.031 -6.816 5.074 1 92.81 176 ASP B O 1
ATOM 5040 N N . LEU B 1 177 ? -6.648 -7.625 6.562 1 92.88 177 LEU B N 1
ATOM 5041 C CA . LEU B 1 177 ? -5.758 -8.195 5.559 1 92.88 177 LEU B CA 1
ATOM 5042 C C . LEU B 1 177 ? -6.48 -9.242 4.727 1 92.88 177 LEU B C 1
ATOM 5044 O O . LEU B 1 177 ? -5.945 -9.727 3.723 1 92.88 177 LEU B O 1
ATOM 5048 N N . ASN B 1 178 ? -7.711 -9.578 5.039 1 95.44 178 ASN B N 1
ATOM 5049 C CA . ASN B 1 178 ? -8.492 -10.523 4.246 1 95.44 178 ASN B CA 1
ATOM 5050 C C . ASN B 1 178 ? -9.359 -9.797 3.211 1 95.44 178 ASN B C 1
ATOM 5052 O O . ASN B 1 178 ? -10.055 -10.438 2.426 1 95.44 178 ASN B O 1
ATOM 5056 N N . ARG B 1 179 ? -9.32 -8.523 3.254 1 95 179 ARG B N 1
ATOM 5057 C CA . ARG B 1 179 ? -10.078 -7.738 2.285 1 95 179 ARG B CA 1
ATOM 5058 C C . ARG B 1 179 ? -9.188 -7.309 1.119 1 95 179 ARG B C 1
ATOM 5060 O O . ARG B 1 179 ? -8.203 -6.602 1.311 1 95 179 ARG B O 1
ATOM 5067 N N . LEU B 1 180 ? -9.508 -7.805 -0.044 1 96.56 180 LEU B N 1
ATOM 5068 C CA . LEU B 1 180 ? -8.812 -7.445 -1.273 1 96.56 180 LEU B CA 1
ATOM 5069 C C . LEU B 1 180 ? -9.383 -6.164 -1.868 1 96.56 180 LEU B C 1
ATOM 5071 O O . LEU B 1 180 ? -10.555 -6.121 -2.248 1 96.56 180 LEU B O 1
ATOM 5075 N N . VAL B 1 181 ? -8.57 -5.109 -1.988 1 95.19 181 VAL B N 1
ATOM 5076 C CA . VAL B 1 181 ? -9.109 -3.812 -2.379 1 95.19 181 VAL B CA 1
ATOM 5077 C C . VAL B 1 181 ? -8.508 -3.381 -3.713 1 95.19 181 VAL B C 1
ATOM 5079 O O . VAL B 1 181 ? -9.008 -2.459 -4.359 1 95.19 181 VAL B O 1
ATOM 5082 N N . PHE B 1 182 ? -7.52 -3.982 -4.117 1 94.81 182 PHE B N 1
ATOM 5083 C CA . PHE B 1 182 ? -6.855 -3.703 -5.387 1 94.81 182 PHE B CA 1
ATOM 5084 C C . PHE B 1 182 ? -6.223 -4.969 -5.957 1 94.81 182 PHE B C 1
ATOM 5086 O O . PHE B 1 182 ? -5.625 -5.754 -5.219 1 94.81 182 PHE B O 1
ATOM 5093 N N . TYR B 1 183 ? -6.379 -5.211 -7.176 1 95.31 183 TYR B N 1
ATOM 5094 C CA . TYR B 1 183 ? -5.805 -6.371 -7.844 1 95.31 183 TYR B CA 1
ATOM 5095 C C . TYR B 1 183 ? -5.551 -6.082 -9.32 1 95.31 183 TYR B C 1
ATOM 5097 O O . TYR B 1 183 ? -6.484 -5.797 -10.07 1 95.31 183 TYR B O 1
ATOM 5105 N N . GLU B 1 184 ? -4.301 -6.059 -9.68 1 92 184 GLU B N 1
ATOM 5106 C CA . GLU B 1 184 ? -3.887 -5.867 -11.07 1 92 184 GLU B CA 1
ATOM 5107 C C . GLU B 1 184 ? -2.793 -6.859 -11.461 1 92 184 GLU B C 1
ATOM 5109 O O . GLU B 1 184 ? -1.623 -6.668 -11.117 1 92 184 GLU B O 1
ATOM 5114 N N . PRO B 1 185 ? -3.273 -7.918 -12.109 1 89.56 185 PRO B N 1
ATOM 5115 C CA . PRO B 1 185 ? -2.254 -8.859 -12.578 1 89.56 185 PRO B CA 1
ATOM 5116 C C . PRO B 1 185 ? -1.334 -8.25 -13.641 1 89.56 185 PRO B C 1
ATOM 5118 O O . PRO B 1 185 ? -1.777 -7.441 -14.453 1 89.56 185 PRO B O 1
ATOM 5121 N N . ASP B 1 186 ? 0.031 -8.234 -13.359 1 73.5 186 ASP B N 1
ATOM 5122 C CA . ASP B 1 186 ? 1.027 -7.613 -14.219 1 73.5 186 ASP B CA 1
ATOM 5123 C C . ASP B 1 186 ? 1.087 -8.305 -15.578 1 73.5 186 ASP B C 1
ATOM 5125 O O . ASP B 1 186 ? 1.407 -9.492 -15.664 1 73.5 186 ASP B O 1
ATOM 5129 N N . ALA B 1 187 ? 0.427 -7.598 -16.625 1 60.56 187 ALA B N 1
ATOM 5130 C CA . ALA B 1 187 ? 0.623 -8.062 -18 1 60.56 187 ALA B CA 1
ATOM 5131 C C . ALA B 1 187 ? 1.82 -7.371 -18.641 1 60.56 187 ALA B C 1
ATOM 5133 O O . ALA B 1 187 ? 2.02 -7.469 -19.859 1 60.56 187 ALA B O 1
ATOM 5134 N N . MET B 1 188 ? 3.041 -7.082 -17.844 1 59.47 188 MET B N 1
ATOM 5135 C CA . MET B 1 188 ? 4.355 -6.57 -18.234 1 59.47 188 MET B CA 1
ATOM 5136 C C . MET B 1 188 ? 4.223 -5.238 -18.969 1 59.47 188 MET B C 1
ATOM 5138 O O . MET B 1 188 ? 5.215 -4.531 -19.156 1 59.47 188 MET B O 1
ATOM 5142 N N . LEU B 1 189 ? 3.018 -4.766 -19.328 1 57.81 189 LEU B N 1
ATOM 5143 C CA . LEU B 1 189 ? 2.992 -3.756 -20.375 1 57.81 189 LEU B CA 1
ATOM 5144 C C . LEU B 1 189 ? 3.025 -2.352 -19.797 1 57.81 189 LEU B C 1
ATOM 5146 O O . LEU B 1 189 ? 3.543 -1.422 -20.422 1 57.81 189 LEU B O 1
ATOM 5150 N N . ASN B 1 190 ? 2.693 -2.217 -18.547 1 68.25 190 ASN B N 1
ATOM 5151 C CA . ASN B 1 190 ? 2.545 -0.823 -18.141 1 68.25 190 ASN B CA 1
ATOM 5152 C C . ASN B 1 190 ? 3.633 -0.406 -17.156 1 68.25 190 ASN B C 1
ATOM 5154 O O . ASN B 1 190 ? 4 -1.178 -16.266 1 68.25 190 ASN B O 1
ATOM 5158 N N . ASP B 1 191 ? 4.23 0.787 -17.375 1 80.38 191 ASP B N 1
ATOM 5159 C CA . ASP B 1 191 ? 5.297 1.328 -16.547 1 80.38 191 ASP B CA 1
ATOM 5160 C C . ASP B 1 191 ? 4.746 1.809 -15.203 1 80.38 191 ASP B C 1
ATOM 5162 O O . ASP B 1 191 ? 5.5 1.987 -14.242 1 80.38 191 ASP B O 1
ATOM 5166 N N . SER B 1 192 ? 3.461 2.033 -15.18 1 86.75 192 SER B N 1
ATOM 5167 C CA . SER B 1 192 ? 2.848 2.492 -13.938 1 86.75 192 SER B CA 1
ATOM 5168 C C . SER B 1 192 ? 1.428 1.954 -13.789 1 86.75 192 SER B C 1
ATOM 5170 O O . SER B 1 192 ? 0.807 1.549 -14.773 1 86.75 192 SER B O 1
ATOM 5172 N N . ILE B 1 193 ? 1.043 1.901 -12.578 1 86.69 193 ILE B N 1
ATOM 5173 C CA . ILE B 1 193 ? -0.332 1.494 -12.305 1 86.69 193 ILE B CA 1
ATOM 5174 C C . ILE B 1 193 ? -1.094 2.65 -11.664 1 86.69 193 ILE B C 1
ATOM 5176 O O . ILE B 1 193 ? -0.575 3.324 -10.773 1 86.69 193 ILE B O 1
ATOM 5180 N N . PRO B 1 194 ? -2.23 2.926 -12.172 1 88.12 194 PRO B N 1
ATOM 5181 C CA . PRO B 1 194 ? -3.053 3.982 -11.578 1 88.12 194 PRO B CA 1
ATOM 5182 C C . PRO B 1 194 ? -3.83 3.506 -10.352 1 88.12 194 PRO B C 1
ATOM 5184 O O . PRO B 1 194 ? -4.414 2.418 -10.367 1 88.12 194 PRO B O 1
ATOM 5187 N N . LEU B 1 195 ? -3.773 4.211 -9.336 1 89.12 195 LEU B N 1
ATOM 5188 C CA . LEU B 1 195 ? -4.59 3.965 -8.148 1 89.12 195 LEU B CA 1
ATOM 5189 C C . LEU B 1 195 ? -5.648 5.047 -7.984 1 89.12 195 LEU B C 1
ATOM 5191 O O . LEU B 1 195 ? -5.32 6.227 -7.832 1 89.12 195 LEU B O 1
ATOM 5195 N N . LYS B 1 196 ? -6.863 4.672 -7.98 1 87.5 196 LYS B N 1
ATOM 5196 C CA . LYS B 1 196 ? -7.965 5.629 -7.906 1 87.5 196 LYS B CA 1
ATOM 5197 C C . LYS B 1 196 ? -8.117 6.18 -6.492 1 87.5 196 LYS B C 1
ATOM 5199 O O . LYS B 1 196 ? -7.957 5.449 -5.516 1 87.5 196 LYS B O 1
ATOM 5204 N N . ARG B 1 197 ? -8.555 7.426 -6.387 1 85.31 197 ARG B N 1
ATOM 5205 C CA . ARG B 1 197 ? -8.75 8.133 -5.125 1 85.31 197 ARG B CA 1
ATOM 5206 C C . ARG B 1 197 ? -9.859 7.484 -4.297 1 85.31 197 ARG B C 1
ATOM 5208 O O . ARG B 1 197 ? -9.797 7.473 -3.066 1 85.31 197 ARG B O 1
ATOM 5215 N N . SER B 1 198 ? -10.82 6.918 -4.945 1 82.5 198 SER B N 1
ATOM 5216 C CA . SER B 1 198 ? -11.984 6.32 -4.293 1 82.5 198 SER B CA 1
ATOM 5217 C C . SER B 1 198 ? -11.578 5.168 -3.387 1 82.5 198 SER B C 1
ATOM 5219 O O . SER B 1 198 ? -12.227 4.91 -2.371 1 82.5 198 SER B O 1
ATOM 5221 N N . ILE B 1 199 ? -10.523 4.473 -3.736 1 87.75 199 ILE B N 1
ATOM 5222 C CA . ILE B 1 199 ? -10.023 3.363 -2.928 1 87.75 199 ILE B CA 1
ATOM 5223 C C . ILE B 1 199 ? -9.648 3.867 -1.537 1 87.75 199 ILE B C 1
ATOM 5225 O O . ILE B 1 199 ? -9.984 3.238 -0.53 1 87.75 199 ILE B O 1
ATOM 5229 N N . PHE B 1 200 ? -9.094 5.07 -1.483 1 87.25 200 PHE B N 1
ATOM 5230 C CA . PHE B 1 200 ? -8.516 5.578 -0.243 1 87.25 200 PHE B CA 1
ATOM 5231 C C . PHE B 1 200 ? -9.594 6.227 0.625 1 87.25 200 PHE B C 1
ATOM 5233 O O . PHE B 1 200 ? -9.391 6.426 1.824 1 87.25 200 PHE B O 1
ATOM 5240 N N . LYS B 1 201 ? -10.672 6.586 0.039 1 81.25 201 LYS B N 1
ATOM 5241 C CA . LYS B 1 201 ? -11.812 7.031 0.843 1 81.25 201 LYS B CA 1
ATOM 5242 C C . LYS B 1 201 ? -12.336 5.906 1.73 1 81.25 201 LYS B C 1
ATOM 5244 O O . LYS B 1 201 ? -12.695 6.137 2.887 1 81.25 201 LYS B O 1
ATOM 5249 N N . SER B 1 202 ? -12.234 4.648 1.154 1 82.75 202 SER B N 1
ATOM 5250 C CA . SER B 1 202 ? -12.742 3.488 1.874 1 82.75 202 SER B CA 1
ATOM 5251 C C . SER B 1 202 ? -11.625 2.754 2.605 1 82.75 202 SER B C 1
ATOM 5253 O O . SER B 1 202 ? -11.875 2.066 3.598 1 82.75 202 SER B O 1
ATOM 5255 N N . CYS B 1 203 ? -10.484 2.875 2.098 1 90.31 203 CYS B N 1
ATOM 5256 C CA . CYS B 1 203 ? -9.328 2.182 2.648 1 90.31 203 CYS B CA 1
ATOM 5257 C C . CYS B 1 203 ? -8.141 3.127 2.785 1 90.31 203 CYS B C 1
ATOM 5259 O O . CYS B 1 203 ? -7.238 3.117 1.947 1 90.31 203 CYS B O 1
ATOM 5261 N N . PRO B 1 204 ? -8.07 3.891 3.881 1 89.94 204 PRO B N 1
ATOM 5262 C CA . PRO B 1 204 ? -7 4.871 4.051 1 89.94 204 PRO B CA 1
ATOM 5263 C C . PRO B 1 204 ? -5.637 4.223 4.293 1 89.94 204 PRO B C 1
ATOM 5265 O O . PRO B 1 204 ? -4.605 4.898 4.23 1 89.94 204 PRO B O 1
ATOM 5268 N N . TYR B 1 205 ? -5.66 3.016 4.652 1 93.69 205 TYR B N 1
ATOM 5269 C CA . TYR B 1 205 ? -4.449 2.234 4.863 1 93.69 205 TYR B CA 1
ATOM 5270 C C . TYR B 1 205 ? -4.406 1.029 3.932 1 93.69 205 TYR B C 1
ATOM 5272 O O . TYR B 1 205 ? -5.121 0.046 4.145 1 93.69 205 TYR B O 1
ATOM 5280 N N . LEU B 1 206 ? -3.551 1.068 2.889 1 95.69 206 LEU B N 1
ATOM 5281 C CA . LEU B 1 206 ? -3.475 0.054 1.843 1 95.69 206 LEU B CA 1
ATOM 5282 C C . LEU B 1 206 ? -2.123 -0.652 1.868 1 95.69 206 LEU B C 1
ATOM 5284 O O . LEU B 1 206 ? -1.077 0.001 1.875 1 95.69 206 LEU B O 1
ATOM 5288 N N . GLN B 1 207 ? -2.156 -1.956 1.927 1 96.19 207 GLN B N 1
ATOM 5289 C CA . GLN B 1 207 ? -0.951 -2.76 1.744 1 96.19 207 GLN B CA 1
ATOM 5290 C C . GLN B 1 207 ? -0.84 -3.266 0.309 1 96.19 207 GLN B C 1
ATOM 5292 O O . GLN B 1 207 ? -1.632 -4.105 -0.121 1 96.19 207 GLN B O 1
ATOM 5297 N N . LEU B 1 208 ? 0.012 -2.764 -0.422 1 95.56 208 LEU B N 1
ATOM 5298 C CA . LEU B 1 208 ? 0.244 -3.18 -1.801 1 95.56 208 LEU B CA 1
ATOM 5299 C C . LEU B 1 208 ? 1.434 -4.129 -1.889 1 95.56 208 LEU B C 1
ATOM 5301 O O . LEU B 1 208 ? 2.557 -3.762 -1.536 1 95.56 208 LEU B O 1
ATOM 5305 N N . ARG B 1 209 ? 1.21 -5.293 -2.418 1 94.31 209 ARG B N 1
ATOM 5306 C CA . ARG B 1 209 ? 2.211 -6.352 -2.42 1 94.31 209 ARG B CA 1
ATOM 5307 C C . ARG B 1 209 ? 2.439 -6.887 -3.83 1 94.31 209 ARG B C 1
ATOM 5309 O O . ARG B 1 209 ? 1.489 -7.07 -4.594 1 94.31 209 ARG B O 1
ATOM 5316 N N . THR B 1 210 ? 3.672 -7.07 -4.176 1 91.44 210 THR B N 1
ATOM 5317 C CA . THR B 1 210 ? 4.012 -7.695 -5.449 1 91.44 210 THR B CA 1
ATOM 5318 C C . THR B 1 210 ? 4.797 -8.984 -5.227 1 91.44 210 THR B C 1
ATOM 5320 O O . THR B 1 210 ? 5.238 -9.617 -6.188 1 91.44 210 THR B O 1
ATOM 5323 N N . ASP B 1 211 ? 4.93 -9.406 -4.039 1 88.38 211 ASP B N 1
ATOM 5324 C CA . ASP B 1 211 ? 5.695 -10.602 -3.697 1 88.38 211 ASP B CA 1
ATOM 5325 C C . ASP B 1 211 ? 4.773 -11.789 -3.441 1 88.38 211 ASP B C 1
ATOM 5327 O O . ASP B 1 211 ? 5.207 -12.82 -2.918 1 88.38 211 ASP B O 1
ATOM 5331 N N . LEU B 1 212 ? 3.529 -11.648 -3.738 1 92.19 212 LEU B N 1
ATOM 5332 C CA . LEU B 1 212 ? 2.572 -12.727 -3.52 1 92.19 212 LEU B CA 1
ATOM 5333 C C . LEU B 1 212 ? 2.344 -13.516 -4.805 1 92.19 212 LEU B C 1
ATOM 5335 O O . LEU B 1 212 ? 2.34 -12.945 -5.898 1 92.19 212 LEU B O 1
ATOM 5339 N N . ILE B 1 213 ? 2.107 -14.773 -4.641 1 91.44 213 ILE B N 1
ATOM 5340 C CA . ILE B 1 213 ? 1.81 -15.656 -5.766 1 91.44 213 ILE B CA 1
ATOM 5341 C C . ILE B 1 213 ? 0.341 -16.062 -5.723 1 91.44 213 ILE B C 1
ATOM 5343 O O . ILE B 1 213 ? -0.141 -16.562 -4.699 1 91.44 213 ILE B O 1
ATOM 5347 N N . ASP B 1 214 ? -0.318 -15.82 -6.773 1 93.75 214 ASP B N 1
ATOM 5348 C CA . ASP B 1 214 ? -1.696 -16.281 -6.902 1 93.75 214 ASP B CA 1
ATOM 5349 C C . ASP B 1 214 ? -1.752 -17.797 -7.055 1 93.75 214 ASP B C 1
ATOM 5351 O O . ASP B 1 214 ? -1.178 -18.359 -7.992 1 93.75 214 ASP B O 1
ATOM 5355 N N . SER B 1 215 ? -2.449 -18.484 -6.18 1 94.38 215 SER B N 1
ATOM 5356 C CA . SER B 1 215 ? -2.529 -19.938 -6.195 1 94.38 215 SER B CA 1
ATOM 5357 C C . SER B 1 215 ? -3.479 -20.422 -7.285 1 94.38 215 SER B C 1
ATOM 5359 O O . SER B 1 215 ? -3.482 -21.609 -7.629 1 94.38 215 SER B O 1
ATOM 5361 N N . HIS B 1 216 ? -4.305 -19.609 -7.77 1 96.19 216 HIS B N 1
ATOM 5362 C CA . HIS B 1 216 ? -5.367 -19.969 -8.703 1 96.19 216 HIS B CA 1
ATOM 5363 C C . HIS B 1 216 ? -6.375 -20.906 -8.062 1 96.19 216 HIS B C 1
ATOM 5365 O O . HIS B 1 216 ? -6.855 -21.844 -8.711 1 96.19 216 HIS B O 1
ATOM 5371 N N . ILE B 1 217 ? -6.547 -20.781 -6.797 1 97.19 217 ILE B N 1
ATOM 5372 C CA . ILE B 1 217 ? -7.641 -21.375 -6.035 1 97.19 217 ILE B CA 1
ATOM 5373 C C . ILE B 1 217 ? -8.633 -20.281 -5.629 1 97.19 217 ILE B C 1
ATOM 5375 O O . ILE B 1 217 ? -8.266 -19.312 -4.977 1 97.19 217 ILE B O 1
ATOM 5379 N N . TYR B 1 218 ? -9.875 -20.5 -6.055 1 97.81 218 TYR B N 1
ATOM 5380 C CA . TYR B 1 218 ? -10.859 -19.453 -5.84 1 97.81 218 TYR B CA 1
ATOM 5381 C C . TYR B 1 218 ? -12.164 -20.031 -5.305 1 97.81 218 TYR B C 1
ATOM 5383 O O . TYR B 1 218 ? -12.539 -21.156 -5.656 1 97.81 218 TYR B O 1
ATOM 5391 N N . LEU B 1 219 ? -12.773 -19.344 -4.492 1 97.31 219 LEU B N 1
ATOM 5392 C CA . LEU B 1 219 ? -14.172 -19.562 -4.156 1 97.31 219 LEU B CA 1
ATOM 5393 C C . LEU B 1 219 ? -15.047 -18.422 -4.691 1 97.31 219 LEU B C 1
ATOM 5395 O O . LEU B 1 219 ? -14.695 -17.25 -4.555 1 97.31 219 LEU B O 1
ATOM 5399 N N . PHE B 1 220 ? -16.125 -18.781 -5.363 1 94.25 220 PHE B N 1
ATOM 5400 C CA . PHE B 1 220 ? -17.031 -17.812 -5.957 1 94.25 220 PHE B CA 1
ATOM 5401 C C . PHE B 1 220 ? -18.469 -18.062 -5.504 1 94.25 220 PHE B C 1
ATOM 5403 O O . PHE B 1 220 ? -18.891 -19.203 -5.379 1 94.25 220 PHE B O 1
ATOM 5410 N N . ARG B 1 221 ? -19.156 -16.922 -5.445 1 92.19 221 ARG B N 1
ATOM 5411 C CA . ARG B 1 221 ? -20.594 -17.047 -5.324 1 92.19 221 ARG B CA 1
ATOM 5412 C C . ARG B 1 221 ? -21.219 -17.531 -6.633 1 92.19 221 ARG B C 1
ATOM 5414 O O . ARG B 1 221 ? -20.734 -17.203 -7.715 1 92.19 221 ARG B O 1
ATOM 5421 N N . ASN B 1 222 ? -22.25 -18.172 -6.484 1 91.94 222 ASN B N 1
ATOM 5422 C CA . ASN B 1 222 ? -22.906 -18.797 -7.629 1 91.94 222 ASN B CA 1
ATOM 5423 C C . ASN B 1 222 ? -23.344 -17.766 -8.656 1 91.94 222 ASN B C 1
ATOM 5425 O O . ASN B 1 222 ? -23.266 -18.016 -9.867 1 91.94 222 ASN B O 1
ATOM 5429 N N . TRP B 1 223 ? -23.797 -16.625 -8.156 1 88.5 223 TRP B N 1
ATOM 5430 C CA . TRP B 1 223 ? -24.375 -15.625 -9.055 1 88.5 223 TRP B CA 1
ATOM 5431 C C . TRP B 1 223 ? -23.328 -15.094 -10.031 1 88.5 223 TRP B C 1
ATOM 5433 O O . TRP B 1 223 ? -23.672 -14.484 -11.047 1 88.5 223 TRP B O 1
ATOM 5443 N N . ILE B 1 224 ? -22.078 -15.297 -9.734 1 91.38 224 ILE B N 1
ATOM 5444 C CA . ILE B 1 224 ? -21 -14.875 -10.633 1 91.38 224 ILE B CA 1
ATOM 5445 C C . ILE B 1 224 ? -21.109 -15.633 -11.953 1 91.38 224 ILE B C 1
ATOM 5447 O O . ILE B 1 224 ? -20.766 -15.102 -13.008 1 91.38 224 ILE B O 1
ATOM 5451 N N . LEU B 1 225 ? -21.562 -16.859 -11.898 1 91.69 225 LEU B N 1
ATOM 5452 C CA . LEU B 1 225 ? -21.734 -17.641 -13.109 1 91.69 225 LEU B CA 1
ATOM 5453 C C . LEU B 1 225 ? -22.766 -16.984 -14.031 1 91.69 225 LEU B C 1
ATOM 5455 O O . LEU B 1 225 ? -22.578 -16.953 -15.25 1 91.69 225 LEU B O 1
ATOM 5459 N N . ASP B 1 226 ? -23.797 -16.516 -13.406 1 88.5 226 ASP B N 1
ATOM 5460 C CA . ASP B 1 226 ? -24.797 -15.797 -14.188 1 88.5 226 ASP B CA 1
ATOM 5461 C C . ASP B 1 226 ? -24.25 -14.5 -14.75 1 88.5 226 ASP B C 1
ATOM 5463 O O . ASP B 1 226 ? -24.562 -14.125 -15.883 1 88.5 226 ASP B O 1
ATOM 5467 N N . TYR B 1 227 ? -23.5 -13.891 -13.945 1 88.81 227 TYR B N 1
ATOM 5468 C CA . TYR B 1 227 ? -22.844 -12.672 -14.391 1 88.81 227 TYR B CA 1
ATOM 5469 C C . TYR B 1 227 ? -21.938 -12.945 -15.586 1 88.81 227 TYR B C 1
ATOM 5471 O O . TYR B 1 227 ? -21.922 -12.172 -16.547 1 88.81 227 TYR B O 1
ATOM 5479 N N . LEU B 1 228 ? -21.203 -14.047 -15.578 1 91.06 228 LEU B N 1
ATOM 5480 C CA . LEU B 1 228 ? -20.297 -14.422 -16.656 1 91.06 228 LEU B CA 1
ATOM 5481 C C . LEU B 1 228 ? -21.062 -14.75 -17.922 1 91.06 228 LEU B C 1
ATOM 5483 O O . LEU B 1 228 ? -20.578 -14.508 -19.031 1 91.06 228 LEU B O 1
ATOM 5487 N N . LYS B 1 229 ? -22.234 -15.219 -17.75 1 87.81 229 LYS B N 1
ATOM 5488 C CA . LYS B 1 229 ? -23.078 -15.523 -18.906 1 87.81 229 LYS B CA 1
ATOM 5489 C C . LYS B 1 229 ? -23.453 -14.25 -19.656 1 87.81 229 LYS B C 1
ATOM 5491 O O . LYS B 1 229 ? -23.531 -14.242 -20.891 1 87.81 229 LYS B O 1
ATOM 5496 N N . HIS B 1 230 ? -23.609 -13.297 -18.906 1 85.69 230 HIS B N 1
ATOM 5497 C CA . HIS B 1 230 ? -24.047 -12.023 -19.469 1 85.69 230 HIS B CA 1
ATOM 5498 C C . HIS B 1 230 ? -22.859 -11.227 -20 1 85.69 230 HIS B C 1
ATOM 5500 O O . HIS B 1 230 ? -22.938 -10.633 -21.078 1 85.69 230 HIS B O 1
ATOM 5506 N N . GLU B 1 231 ? -21.812 -11.234 -19.203 1 88.75 231 GLU B N 1
ATOM 5507 C CA . GLU B 1 231 ? -20.625 -10.461 -19.578 1 88.75 231 GLU B CA 1
ATOM 5508 C C . GLU B 1 231 ? -19.641 -11.305 -20.375 1 88.75 231 GLU B C 1
ATOM 5510 O O . GLU B 1 231 ? -18.594 -11.719 -19.859 1 88.75 231 GLU B O 1
ATOM 5515 N N . THR B 1 232 ? -19.812 -11.406 -21.625 1 88.88 232 THR B N 1
ATOM 5516 C CA . THR B 1 232 ? -19.031 -12.312 -22.469 1 88.88 232 THR B CA 1
ATOM 5517 C C . THR B 1 232 ? -17.656 -11.719 -22.766 1 88.88 232 THR B C 1
ATOM 5519 O O . THR B 1 232 ? -16.75 -12.414 -23.234 1 88.88 232 THR B O 1
ATOM 5522 N N . GLY B 1 233 ? -17.516 -10.469 -22.484 1 92.06 233 GLY B N 1
ATOM 5523 C CA . GLY B 1 233 ? -16.203 -9.844 -22.656 1 92.06 233 GLY B CA 1
ATOM 5524 C C . GLY B 1 233 ? -15.172 -10.336 -21.672 1 92.06 233 GLY B C 1
ATOM 5525 O O . GLY B 1 233 ? -13.969 -10.203 -21.906 1 92.06 233 GLY B O 1
ATOM 5526 N N . ILE B 1 234 ? -15.617 -10.867 -20.562 1 94.25 234 ILE B N 1
ATOM 5527 C CA . ILE B 1 234 ? -14.719 -11.445 -19.562 1 94.25 234 ILE B CA 1
ATOM 5528 C C . ILE B 1 234 ? -14.266 -12.828 -20.016 1 94.25 234 ILE B C 1
ATOM 5530 O O . ILE B 1 234 ? -15.07 -13.766 -20.078 1 94.25 234 ILE B O 1
ATOM 5534 N N . ARG B 1 235 ? -13.016 -12.945 -20.281 1 95.69 235 ARG B N 1
ATOM 5535 C CA . ARG B 1 235 ? -12.523 -14.211 -20.828 1 95.69 235 ARG B CA 1
ATOM 5536 C C . ARG B 1 235 ? -11.695 -14.961 -19.797 1 95.69 235 ARG B C 1
ATOM 5538 O O . ARG B 1 235 ? -11.711 -16.188 -19.766 1 95.69 235 ARG B O 1
ATOM 5545 N N . SER B 1 236 ? -10.93 -14.234 -18.984 1 95.19 236 SER B N 1
ATOM 5546 C CA . SER B 1 236 ? -10.039 -14.828 -17.984 1 95.19 236 SER B CA 1
ATOM 5547 C C . SER B 1 236 ? -10.5 -14.492 -16.578 1 95.19 236 SER B C 1
ATOM 5549 O O . SER B 1 236 ? -10.914 -13.367 -16.297 1 95.19 236 SER B O 1
ATOM 5551 N N . ILE B 1 237 ? -10.469 -15.469 -15.719 1 96.06 237 ILE B N 1
ATOM 5552 C CA . ILE B 1 237 ? -10.828 -15.234 -14.328 1 96.06 237 ILE B CA 1
ATOM 5553 C C . ILE B 1 237 ? -9.789 -14.328 -13.672 1 96.06 237 ILE B C 1
ATOM 5555 O O . ILE B 1 237 ? -10.141 -13.312 -13.055 1 96.06 237 ILE B O 1
ATOM 5559 N N . LYS B 1 238 ? -8.523 -14.602 -13.891 1 94.81 238 LYS B N 1
ATOM 5560 C CA . LYS B 1 238 ? -7.445 -13.875 -13.227 1 94.81 238 LYS B CA 1
ATOM 5561 C C . LYS B 1 238 ? -7.281 -12.477 -13.82 1 94.81 238 LYS B C 1
ATOM 5563 O O . LYS B 1 238 ? -7.129 -11.5 -13.086 1 94.81 238 LYS B O 1
ATOM 5568 N N . PHE B 1 239 ? -7.418 -12.328 -15.102 1 93.06 239 PHE B N 1
ATOM 5569 C CA . PHE B 1 239 ? -7.012 -11.094 -15.766 1 93.06 239 PHE B CA 1
ATOM 5570 C C . PHE B 1 239 ? -8.203 -10.18 -15.977 1 93.06 239 PHE B C 1
ATOM 5572 O O . PHE B 1 239 ? -8.047 -8.961 -16.094 1 93.06 239 PHE B O 1
ATOM 5579 N N . ASP B 1 240 ? -9.406 -10.742 -16 1 95 240 ASP B N 1
ATOM 5580 C CA . ASP B 1 240 ? -10.578 -9.938 -16.344 1 95 240 ASP B CA 1
ATOM 5581 C C . ASP B 1 240 ? -11.578 -9.914 -15.18 1 95 240 ASP B C 1
ATOM 5583 O O . ASP B 1 240 ? -11.906 -8.844 -14.664 1 95 240 ASP B O 1
ATOM 5587 N N . LEU B 1 241 ? -11.984 -11.07 -14.742 1 95.31 241 LEU B N 1
ATOM 5588 C CA . LEU B 1 241 ? -13.086 -11.172 -13.797 1 95.31 241 LEU B CA 1
ATOM 5589 C C . LEU B 1 241 ? -12.695 -10.578 -12.445 1 95.31 241 LEU B C 1
ATOM 5591 O O . LEU B 1 241 ? -13.375 -9.68 -11.938 1 95.31 241 LEU B O 1
ATOM 5595 N N . LEU B 1 242 ? -11.578 -11.062 -11.883 1 96 242 LEU B N 1
ATOM 5596 C CA . LEU B 1 242 ? -11.195 -10.672 -10.531 1 96 242 LEU B CA 1
ATOM 5597 C C . LEU B 1 242 ? -10.93 -9.172 -10.461 1 96 242 LEU B C 1
ATOM 5599 O O . LEU B 1 242 ? -11.508 -8.469 -9.625 1 96 242 LEU B O 1
ATOM 5603 N N . PRO B 1 243 ? -10.07 -8.648 -11.375 1 93.88 243 PRO B N 1
ATOM 5604 C CA . PRO B 1 243 ? -9.859 -7.199 -11.32 1 93.88 243 PRO B CA 1
ATOM 5605 C C . PRO B 1 243 ? -11.156 -6.406 -11.469 1 93.88 243 PRO B C 1
ATOM 5607 O O . PRO B 1 243 ? -11.344 -5.391 -10.797 1 93.88 243 PRO B O 1
ATOM 5610 N N . SER B 1 244 ? -12.016 -6.859 -12.32 1 92.19 244 SER B N 1
ATOM 5611 C CA . SER B 1 244 ? -13.289 -6.184 -12.547 1 92.19 244 SER B CA 1
ATOM 5612 C C . SER B 1 244 ? -14.133 -6.16 -11.273 1 92.19 244 SER B C 1
ATOM 5614 O O . SER B 1 244 ? -14.68 -5.117 -10.906 1 92.19 244 SER B O 1
ATOM 5616 N N . LEU B 1 245 ? -14.266 -7.285 -10.617 1 92.25 245 LEU B N 1
ATOM 5617 C CA . LEU B 1 245 ? -15.047 -7.379 -9.391 1 92.25 245 LEU B CA 1
ATOM 5618 C C . LEU B 1 245 ? -14.453 -6.504 -8.297 1 92.25 245 LEU B C 1
ATOM 5620 O O . LEU B 1 245 ? -15.188 -5.848 -7.551 1 92.25 245 LEU B O 1
ATOM 5624 N N . VAL B 1 246 ? -13.156 -6.488 -8.188 1 93.56 246 VAL B N 1
ATOM 5625 C CA . VAL B 1 246 ? -12.484 -5.691 -7.168 1 93.56 246 VAL B CA 1
ATOM 5626 C C . VAL B 1 246 ? -12.781 -4.211 -7.391 1 93.56 246 VAL B C 1
ATOM 5628 O O . VAL B 1 246 ? -13.062 -3.477 -6.441 1 93.56 246 VAL B O 1
ATOM 5631 N N . ARG B 1 247 ? -12.719 -3.762 -8.594 1 88.31 247 ARG B N 1
ATOM 5632 C CA . ARG B 1 247 ? -13.008 -2.369 -8.922 1 88.31 247 ARG B CA 1
ATOM 5633 C C . ARG B 1 247 ? -14.461 -2.018 -8.609 1 88.31 247 ARG B C 1
ATOM 5635 O O . ARG B 1 247 ? -14.742 -0.917 -8.133 1 88.31 247 ARG B O 1
ATOM 5642 N N . LYS B 1 248 ? -15.312 -2.908 -8.82 1 85.25 248 LYS B N 1
ATOM 5643 C CA . LYS B 1 248 ? -16.75 -2.662 -8.68 1 85.25 248 LYS B CA 1
ATOM 5644 C C . LYS B 1 248 ? -17.141 -2.604 -7.207 1 85.25 248 LYS B C 1
ATOM 5646 O O . LYS B 1 248 ? -18.266 -2.203 -6.879 1 85.25 248 LYS B O 1
ATOM 5651 N N . GLN B 1 249 ? -16.266 -2.98 -6.328 1 83.88 249 GLN B N 1
ATOM 5652 C CA . GLN B 1 249 ? -16.531 -2.906 -4.895 1 83.88 249 GLN B CA 1
ATOM 5653 C C . GLN B 1 249 ? -16.781 -1.465 -4.453 1 83.88 249 GLN B C 1
ATOM 5655 O O . GLN B 1 249 ? -17.453 -1.225 -3.451 1 83.88 249 GLN B O 1
ATOM 5660 N N . PHE B 1 250 ? -16.25 -0.488 -5.172 1 77.19 250 PHE B N 1
ATOM 5661 C CA . PHE B 1 250 ? -16.25 0.907 -4.746 1 77.19 250 PHE B CA 1
ATOM 5662 C C . PHE B 1 250 ? -17.266 1.714 -5.551 1 77.19 250 PHE B C 1
ATOM 5664 O O . PHE B 1 250 ? -17.359 2.932 -5.387 1 77.19 250 PHE B O 1
ATOM 5671 N N . ARG B 1 251 ? -17.906 1.131 -6.363 1 69 251 ARG B N 1
ATOM 5672 C CA . ARG B 1 251 ? -18.906 1.847 -7.148 1 69 251 ARG B CA 1
ATOM 5673 C C . ARG B 1 251 ? -20.203 2.033 -6.355 1 69 251 ARG B C 1
ATOM 5675 O O . ARG B 1 251 ? -20.641 1.12 -5.652 1 69 251 ARG B O 1
ATOM 5682 N N . ARG B 1 252 ? -20.594 3.375 -6.109 1 56.66 252 ARG B N 1
ATOM 5683 C CA . ARG B 1 252 ? -21.797 3.762 -5.375 1 56.66 252 ARG B CA 1
ATOM 5684 C C . ARG B 1 252 ? -23.047 3.23 -6.062 1 56.66 252 ARG B C 1
ATOM 5686 O O . ARG B 1 252 ? -23.156 3.266 -7.289 1 56.66 252 ARG B O 1
ATOM 5693 N N . LEU B 1 253 ? -23.938 2.367 -5.43 1 47.91 253 LEU B N 1
ATOM 5694 C CA . LEU B 1 253 ? -25.234 1.947 -5.926 1 47.91 253 LEU B CA 1
ATOM 5695 C C . LEU B 1 253 ? -26.156 3.148 -6.121 1 47.91 253 LEU B C 1
ATOM 5697 O O . LEU B 1 253 ? -26.375 3.922 -5.184 1 47.91 253 LEU B O 1
ATOM 5701 N N . ASN B 1 254 ? -26.094 3.865 -7.113 1 41.38 254 ASN B N 1
ATOM 5702 C CA . ASN B 1 254 ? -27.156 4.852 -7.309 1 41.38 254 ASN B CA 1
ATOM 5703 C C . ASN B 1 254 ? -28.531 4.254 -7.047 1 41.38 254 ASN B C 1
ATOM 5705 O O . ASN B 1 254 ? -28.938 3.301 -7.715 1 41.38 254 ASN B O 1
ATOM 5709 N N . SER B 1 255 ? -29.078 4.289 -5.953 1 37.09 255 SER B N 1
ATOM 5710 C CA . SER B 1 255 ? -30.453 3.92 -5.629 1 37.09 255 SER B CA 1
ATOM 5711 C C . SER B 1 255 ? -31.422 4.48 -6.656 1 37.09 255 SER B C 1
ATOM 5713 O O . SER B 1 255 ? -32.438 3.844 -6.977 1 37.09 255 SER B O 1
ATOM 5715 N N . ASN B 1 256 ? -31.344 5.754 -7.125 1 38 256 ASN B N 1
ATOM 5716 C CA . ASN B 1 256 ? -32.5 6.422 -7.73 1 38 256 ASN B CA 1
ATOM 5717 C C . ASN B 1 256 ? -32.781 5.883 -9.133 1 38 256 ASN B C 1
ATOM 5719 O O . ASN B 1 256 ? -33.656 6.379 -9.82 1 38 256 ASN B O 1
ATOM 5723 N N . ARG B 1 257 ? -31.922 5.297 -9.852 1 35.31 257 ARG B N 1
ATOM 5724 C CA . ARG B 1 257 ? -32.406 5 -11.203 1 35.31 257 ARG B CA 1
ATOM 5725 C C . ARG B 1 257 ? -33.438 3.887 -11.188 1 35.31 257 ARG B C 1
ATOM 5727 O O . ARG B 1 257 ? -33.969 3.527 -12.234 1 35.31 257 ARG B O 1
ATOM 5734 N N . SER B 1 258 ? -33.562 3.041 -10.219 1 33.5 258 SER B N 1
ATOM 5735 C CA . SER B 1 258 ? -34.625 2.043 -10.344 1 33.5 258 SER B CA 1
ATOM 5736 C C . SER B 1 258 ? -36 2.689 -10.273 1 33.5 258 SER B C 1
ATOM 5738 O O . SER B 1 258 ? -37 2.07 -10.641 1 33.5 258 SER B O 1
ATOM 5740 N N . ALA B 1 259 ? -36.312 3.854 -9.609 1 32.56 259 ALA B N 1
ATOM 5741 C CA . ALA B 1 259 ? -37.719 4.191 -9.562 1 32.56 259 ALA B CA 1
ATOM 5742 C C . ALA B 1 259 ? -38.25 4.594 -10.938 1 32.56 259 ALA B C 1
ATOM 5744 O O . ALA B 1 259 ? -39.438 4.434 -11.234 1 32.56 259 ALA B O 1
ATOM 5745 N N . GLU B 1 260 ? -37.531 5.324 -11.828 1 31.06 260 GLU B N 1
ATOM 5746 C CA . GLU B 1 260 ? -38.281 5.84 -12.977 1 31.06 260 GLU B CA 1
ATOM 5747 C C . GLU B 1 260 ? -38.5 4.75 -14.016 1 31.06 260 GLU B C 1
ATOM 5749 O O . GLU B 1 260 ? -39.25 4.949 -14.969 1 31.06 260 GLU B O 1
ATOM 5754 N N . SER B 1 261 ? -37.75 3.688 -14.047 1 29.34 261 SER B N 1
ATOM 5755 C CA . SER B 1 261 ? -38.031 2.848 -15.203 1 29.34 261 SER B CA 1
ATOM 5756 C C . SER B 1 261 ? -39.312 2.021 -14.969 1 29.34 261 SER B C 1
ATOM 5758 O O . SER B 1 261 ? -39.625 1.157 -15.781 1 29.34 261 SER B O 1
ATOM 5760 N N . SER B 1 262 ? -40 2.094 -13.883 1 28.12 262 SER B N 1
ATOM 5761 C CA . SER B 1 262 ? -41.219 1.335 -13.945 1 28.12 262 SER B CA 1
ATOM 5762 C C . SER B 1 262 ? -42.25 2.004 -14.875 1 28.12 262 SER B C 1
ATOM 5764 O O . SER B 1 262 ? -43.406 1.618 -14.914 1 28.12 262 SER B O 1
ATOM 5766 N N . ARG B 1 263 ? -42.125 3.275 -15.289 1 28.09 263 ARG B N 1
ATOM 5767 C CA . ARG B 1 263 ? -43.25 3.568 -16.188 1 28.09 263 ARG B CA 1
ATOM 5768 C C . ARG B 1 263 ? -43.25 2.615 -17.375 1 28.09 263 ARG B C 1
ATOM 5770 O O . ARG B 1 263 ? -42.219 2.105 -17.781 1 28.09 263 ARG B O 1
ATOM 5777 N N . SER B 1 264 ? -44.531 2.225 -17.938 1 27.05 264 SER B N 1
ATOM 5778 C CA . SER B 1 264 ? -45.188 1.305 -18.859 1 27.05 264 SER B CA 1
ATOM 5779 C C . SER B 1 264 ? -44.594 1.427 -20.266 1 27.05 264 SER B C 1
ATOM 5781 O O . SER B 1 264 ? -45.25 1.095 -21.25 1 27.05 264 SER B O 1
ATOM 5783 N N . TYR B 1 265 ? -43.375 1.854 -20.609 1 26.09 265 TYR B N 1
ATOM 5784 C CA . TYR B 1 265 ? -43.281 1.789 -22.062 1 26.09 265 TYR B CA 1
ATOM 5785 C C . TYR B 1 265 ? -43.656 0.406 -22.578 1 26.09 265 TYR B C 1
ATOM 5787 O O . TYR B 1 265 ? -43.125 -0.603 -22.125 1 26.09 265 TYR B O 1
ATOM 5795 N N . GLU B 1 266 ? -44.875 0.146 -22.953 1 28.36 266 GLU B N 1
ATOM 5796 C CA . GLU B 1 266 ? -45.438 -0.872 -23.844 1 28.36 266 GLU B CA 1
ATOM 5797 C C . GLU B 1 266 ? -44.5 -1.127 -25.031 1 28.36 266 GLU B C 1
ATOM 5799 O O . GLU B 1 266 ? -44.719 -2.084 -25.781 1 28.36 266 GLU B O 1
ATOM 5804 N N . ASN B 1 267 ? -43.969 -0.091 -25.703 1 29.84 267 ASN B N 1
ATOM 5805 C CA . ASN B 1 267 ? -43.562 -0.565 -27.016 1 29.84 267 ASN B CA 1
ATOM 5806 C C . ASN B 1 267 ? -42.469 -1.612 -26.922 1 29.84 267 ASN B C 1
ATOM 5808 O O . ASN B 1 267 ? -41.625 -1.531 -26.047 1 29.84 267 ASN B O 1
ATOM 5812 N N . ASP B 1 268 ? -42.469 -2.82 -27.625 1 28.86 268 ASP B N 1
ATOM 5813 C CA . ASP B 1 268 ? -41.938 -4.168 -27.859 1 28.86 268 ASP B CA 1
ATOM 5814 C C . ASP B 1 268 ? -40.438 -4.148 -28.094 1 28.86 268 ASP B C 1
ATOM 5816 O O . ASP B 1 268 ? -39.812 -5.195 -28.312 1 28.86 268 ASP B O 1
ATOM 5820 N N . GLU B 1 269 ? -39.812 -3.146 -28.781 1 32.72 269 GLU B N 1
ATOM 5821 C CA . GLU B 1 269 ? -38.531 -3.543 -29.391 1 32.72 269 GLU B CA 1
ATOM 5822 C C . GLU B 1 269 ? -37.5 -3.908 -28.328 1 32.72 269 GLU B C 1
ATOM 5824 O O . GLU B 1 269 ? -37.562 -3.393 -27.203 1 32.72 269 GLU B O 1
ATOM 5829 N N . GLN B 1 270 ? -36.438 -4.953 -28.578 1 32.59 270 GLN B N 1
ATOM 5830 C CA . GLN B 1 270 ? -35.375 -5.727 -27.922 1 32.59 270 GLN B CA 1
ATOM 5831 C C . GLN B 1 270 ? -34.406 -4.82 -27.172 1 32.59 270 GLN B C 1
ATOM 5833 O O . GLN B 1 270 ? -33.406 -4.379 -27.719 1 32.59 270 GLN B O 1
ATOM 5838 N N . THR B 1 271 ? -34.656 -3.725 -26.609 1 32.66 271 THR B N 1
ATOM 5839 C CA . THR B 1 271 ? -33.625 -2.932 -25.922 1 32.66 271 THR B CA 1
ATOM 5840 C C . THR B 1 271 ? -32.938 -3.74 -24.828 1 32.66 271 THR B C 1
ATOM 5842 O O . THR B 1 271 ? -33.594 -4.125 -23.844 1 32.66 271 THR B O 1
ATOM 5845 N N . LYS B 1 272 ? -31.828 -4.617 -24.984 1 36.78 272 LYS B N 1
ATOM 5846 C CA . LYS B 1 272 ? -30.906 -5.234 -24.031 1 36.78 272 LYS B CA 1
ATOM 5847 C C . LYS B 1 272 ? -30.609 -4.285 -22.875 1 36.78 272 LYS B C 1
ATOM 5849 O O . LYS B 1 272 ? -29.891 -3.297 -23.047 1 36.78 272 LYS B O 1
ATOM 5854 N N . LYS B 1 273 ? -31.297 -3.994 -21.922 1 41.78 273 LYS B N 1
ATOM 5855 C CA . LYS B 1 273 ? -31.094 -3.289 -20.656 1 41.78 273 LYS B CA 1
ATOM 5856 C C . LYS B 1 273 ? -29.781 -3.678 -20.016 1 41.78 273 LYS B C 1
ATOM 5858 O O . LYS B 1 273 ? -29.531 -4.855 -19.734 1 41.78 273 LYS B O 1
ATOM 5863 N N . SER B 1 274 ? -28.594 -2.99 -20.25 1 47.75 274 SER B N 1
ATOM 5864 C CA . SER B 1 274 ? -27.266 -3.111 -19.656 1 47.75 274 SER B CA 1
ATOM 5865 C C . SER B 1 274 ? -27.359 -3.477 -18.172 1 47.75 274 SER B C 1
ATOM 5867 O O . SER B 1 274 ? -27.906 -2.715 -17.375 1 47.75 274 SER B O 1
ATOM 5869 N N . LYS B 1 275 ? -27.469 -4.77 -17.875 1 55.34 275 LYS B N 1
ATOM 5870 C CA . LYS B 1 275 ? -27.531 -5.238 -16.484 1 55.34 275 LYS B CA 1
ATOM 5871 C C . LYS B 1 275 ? -26.266 -4.879 -15.727 1 55.34 275 LYS B C 1
ATOM 5873 O O . LYS B 1 275 ? -25.172 -4.957 -16.266 1 55.34 275 LYS B O 1
ATOM 5878 N N . HIS B 1 276 ? -26.5 -4.102 -14.664 1 55.34 276 HIS B N 1
ATOM 5879 C CA . HIS B 1 276 ? -25.422 -3.83 -13.719 1 55.34 276 HIS B CA 1
ATOM 5880 C C . HIS B 1 276 ? -25.156 -5.039 -12.828 1 55.34 276 HIS B C 1
ATOM 5882 O O . HIS B 1 276 ? -26.016 -5.902 -12.672 1 55.34 276 HIS B O 1
ATOM 5888 N N . ILE B 1 277 ? -24.016 -5.266 -12.453 1 59.78 277 ILE B N 1
ATOM 5889 C CA . ILE B 1 277 ? -23.562 -6.406 -11.664 1 59.78 277 ILE B CA 1
ATOM 5890 C C . ILE B 1 277 ? -24.5 -6.602 -10.469 1 59.78 277 ILE B C 1
ATOM 5892 O O . ILE B 1 277 ? -24.734 -7.73 -10.039 1 59.78 277 ILE B O 1
ATOM 5896 N N . ILE B 1 278 ? -25 -5.496 -9.953 1 57.97 278 ILE B N 1
ATOM 5897 C CA . ILE B 1 278 ? -25.859 -5.535 -8.766 1 57.97 278 ILE B CA 1
ATOM 5898 C C . ILE B 1 278 ? -27.109 -6.367 -9.055 1 57.97 278 ILE B C 1
ATOM 5900 O O . ILE B 1 278 ? -27.672 -6.988 -8.148 1 57.97 278 ILE B O 1
ATOM 5904 N N . ASP B 1 279 ? -27.438 -6.453 -10.344 1 56.88 279 ASP B N 1
ATOM 5905 C CA . ASP B 1 279 ? -28.625 -7.195 -10.758 1 56.88 279 ASP B CA 1
ATOM 5906 C C . ASP B 1 279 ? -28.422 -8.695 -10.555 1 56.88 279 ASP B C 1
ATOM 5908 O O . ASP B 1 279 ? -29.406 -9.453 -10.523 1 56.88 279 ASP B O 1
ATOM 5912 N N . PHE B 1 280 ? -27.266 -9.031 -10.383 1 59.03 280 PHE B N 1
ATOM 5913 C CA . PHE B 1 280 ? -26.984 -10.461 -10.289 1 59.03 280 PHE B CA 1
ATOM 5914 C C . PHE B 1 280 ? -26.828 -10.891 -8.836 1 59.03 280 PHE B C 1
ATOM 5916 O O . PHE B 1 280 ? -26.812 -12.086 -8.531 1 59.03 280 PHE B O 1
ATOM 5923 N N . ILE B 1 281 ? -26.625 -9.852 -7.926 1 55.47 281 ILE B N 1
ATOM 5924 C CA . ILE B 1 281 ? -26.391 -10.156 -6.52 1 55.47 281 ILE B CA 1
ATOM 5925 C C . ILE B 1 281 ? -27.688 -10.602 -5.859 1 55.47 281 ILE B C 1
ATOM 5927 O O . ILE B 1 281 ? -28.656 -9.836 -5.805 1 55.47 281 ILE B O 1
ATOM 5931 N N . ARG B 1 282 ? -28.016 -11.883 -5.812 1 51.94 282 ARG B N 1
ATOM 5932 C CA . ARG B 1 282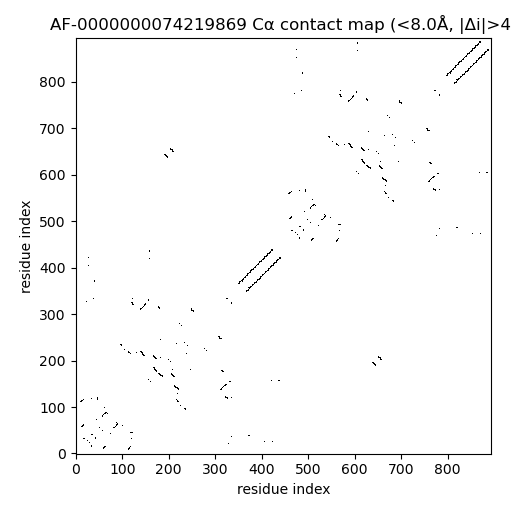 ? -29.219 -12.438 -5.203 1 51.94 282 ARG B CA 1
ATOM 5933 C C . ARG B 1 282 ? -29.172 -12.297 -3.688 1 51.94 282 ARG B C 1
ATOM 5935 O O . ARG B 1 282 ? -28.578 -13.125 -2.994 1 51.94 282 ARG B O 1
ATOM 5942 N N . THR B 1 283 ? -28.797 -11.141 -3.113 1 46.06 283 THR B N 1
ATOM 5943 C CA . THR B 1 283 ? -28.828 -11.125 -1.654 1 46.06 283 THR B CA 1
ATOM 5944 C C . THR B 1 283 ? -30.219 -11.484 -1.13 1 46.06 283 THR B C 1
ATOM 5946 O O . THR B 1 283 ? -31.219 -10.93 -1.579 1 46.06 283 THR B O 1
ATOM 5949 N N . PRO B 1 284 ? -30.406 -12.547 -0.411 1 42.47 284 PRO B N 1
ATOM 5950 C CA . PRO B 1 284 ? -31.703 -12.602 0.258 1 42.47 284 PRO B CA 1
ATOM 5951 C C . PRO B 1 284 ? -32.125 -11.25 0.832 1 42.47 284 PRO B C 1
ATOM 5953 O O . PRO B 1 284 ? -31.281 -10.43 1.18 1 42.47 284 PRO B O 1
ATOM 5956 N N . GLU B 1 285 ? -33.375 -10.797 0.685 1 40.72 285 GLU B N 1
ATOM 5957 C CA . GLU B 1 285 ? -34 -9.57 1.176 1 40.72 285 GLU B CA 1
ATOM 5958 C C . GLU B 1 285 ? -33.438 -9.18 2.541 1 40.72 285 GLU B C 1
ATOM 5960 O O . GLU B 1 285 ? -33.219 -7.996 2.811 1 40.72 285 GLU B O 1
ATOM 5965 N N . LEU B 1 286 ? -33.281 -10.109 3.393 1 41.78 286 LEU B N 1
ATOM 5966 C CA . LEU B 1 286 ? -33 -9.898 4.805 1 41.78 286 LEU B CA 1
ATOM 5967 C C . LEU B 1 286 ? -31.562 -9.414 5.004 1 41.78 286 LEU B C 1
ATOM 5969 O O . LEU B 1 286 ? -31.312 -8.516 5.812 1 41.78 286 LEU B O 1
ATOM 5973 N N . GLU B 1 287 ? -30.625 -9.961 4.324 1 42.91 287 GLU B N 1
ATOM 5974 C CA . GLU B 1 287 ? -29.219 -9.633 4.559 1 42.91 287 GLU B CA 1
ATOM 5975 C C . GLU B 1 287 ? -28.859 -8.281 3.953 1 42.91 287 GLU B C 1
ATOM 5977 O O . GLU B 1 287 ? -28.062 -7.539 4.52 1 42.91 287 GLU B O 1
ATOM 5982 N N . CYS B 1 288 ? -29.422 -7.973 2.883 1 39.66 288 CYS B N 1
ATOM 5983 C CA . CYS B 1 288 ? -29.359 -6.598 2.4 1 39.66 288 CYS B CA 1
ATOM 5984 C C . CYS B 1 288 ? -29.922 -5.633 3.43 1 39.66 288 CYS B C 1
ATOM 5986 O O . CYS B 1 288 ? -29.375 -4.547 3.637 1 39.66 288 CYS B O 1
ATOM 5988 N N . TYR B 1 289 ? -31.062 -6.031 4.004 1 39.91 289 TYR B N 1
ATOM 5989 C CA . TYR B 1 289 ? -31.703 -5.289 5.082 1 39.91 289 TYR B CA 1
ATOM 5990 C C . TYR B 1 289 ? -30.781 -5.152 6.285 1 39.91 289 TYR B C 1
ATOM 5992 O O . TYR B 1 289 ? -30.641 -4.066 6.852 1 39.91 289 TYR B O 1
ATOM 6000 N N . MET B 1 290 ? -30.188 -6.172 6.66 1 40.59 290 MET B N 1
ATOM 6001 C CA . MET B 1 290 ? -29.328 -6.148 7.84 1 40.59 290 MET B CA 1
ATOM 6002 C C . MET B 1 290 ? -28.078 -5.309 7.59 1 40.59 290 MET B C 1
ATOM 6004 O O . MET B 1 290 ? -27.594 -4.613 8.484 1 40.59 290 MET B O 1
ATOM 6008 N N . ALA B 1 291 ? -27.609 -5.43 6.488 1 39.38 291 ALA B N 1
ATOM 6009 C CA . ALA B 1 291 ? -26.484 -4.555 6.148 1 39.38 291 ALA B CA 1
ATOM 6010 C C . ALA B 1 291 ? -26.906 -3.094 6.117 1 39.38 291 ALA B C 1
ATOM 6012 O O . ALA B 1 291 ? -26.188 -2.215 6.586 1 39.38 291 ALA B O 1
ATOM 6013 N N . ARG B 1 292 ? -28.125 -2.887 5.754 1 40.69 292 ARG B N 1
ATOM 6014 C CA . ARG B 1 292 ? -28.734 -1.566 5.883 1 40.69 292 ARG B CA 1
ATOM 6015 C C . ARG B 1 292 ? -28.922 -1.19 7.348 1 40.69 292 ARG B C 1
ATOM 6017 O O . ARG B 1 292 ? -28.703 -0.04 7.734 1 40.69 292 ARG B O 1
ATOM 6024 N N . ILE B 1 293 ? -29.484 -2.096 8.102 1 41.72 293 ILE B N 1
ATOM 6025 C CA . ILE B 1 293 ? -29.719 -1.846 9.523 1 41.72 293 ILE B CA 1
ATOM 6026 C C . ILE B 1 293 ? -28.391 -1.617 10.234 1 41.72 293 ILE B C 1
ATOM 6028 O O . ILE B 1 293 ? -28.266 -0.713 11.062 1 41.72 293 ILE B O 1
ATOM 6032 N N . ASN B 1 294 ? -27.484 -2.576 10.062 1 41.22 294 ASN B N 1
ATOM 6033 C CA . ASN B 1 294 ? -26.219 -2.391 10.75 1 41.22 294 ASN B CA 1
ATOM 6034 C C . ASN B 1 294 ? -25.516 -1.104 10.312 1 41.22 294 ASN B C 1
ATOM 6036 O O . ASN B 1 294 ? -24.766 -0.511 11.086 1 41.22 294 ASN B O 1
ATOM 6040 N N . LEU B 1 295 ? -25.766 -0.755 9.117 1 37.44 295 LEU B N 1
ATOM 6041 C CA . LEU B 1 295 ? -25.359 0.598 8.742 1 37.44 295 LEU B CA 1
ATOM 6042 C C . LEU B 1 295 ? -26.234 1.634 9.445 1 37.44 295 LEU B C 1
ATOM 6044 O O . LEU B 1 295 ? -25.75 2.711 9.812 1 37.44 295 LEU B O 1
ATOM 6048 N N . LYS B 1 296 ? -27.562 1.381 9.531 1 38.44 296 LYS B N 1
ATOM 6049 C CA . LYS B 1 296 ? -28.422 2.322 10.227 1 38.44 296 LYS B CA 1
ATOM 6050 C C . LYS B 1 296 ? -28.047 2.422 11.703 1 38.44 296 LYS B C 1
ATOM 6052 O O . LYS B 1 296 ? -28.266 3.459 12.336 1 38.44 296 LYS B O 1
ATOM 6057 N N . ILE B 1 297 ? -27.859 1.271 12.367 1 37.97 297 ILE B N 1
ATOM 6058 C CA . ILE B 1 297 ? -27.625 1.41 13.805 1 37.97 297 ILE B CA 1
ATOM 6059 C C . ILE B 1 297 ? -26.375 2.24 14.039 1 37.97 297 ILE B C 1
ATOM 6061 O O . ILE B 1 297 ? -26.172 2.773 15.133 1 37.97 297 ILE B O 1
ATOM 6065 N N . SER B 1 298 ? -25.234 2.096 13.32 1 34.06 298 SER B N 1
ATOM 6066 C CA . SER B 1 298 ? -24.328 3.211 13.594 1 34.06 298 SER B CA 1
ATOM 6067 C C . SER B 1 298 ? -24.984 4.547 13.266 1 34.06 298 SER B C 1
ATOM 6069 O O . SER B 1 298 ? -25.172 4.879 12.094 1 34.06 298 SER B O 1
ATOM 6071 N N . ASP B 1 299 ? -26.047 4.863 13.953 1 32.44 299 ASP B N 1
ATOM 6072 C CA . ASP B 1 299 ? -27.078 5.895 14.086 1 32.44 299 ASP B CA 1
ATOM 6073 C C . ASP B 1 299 ? -26.5 7.277 13.781 1 32.44 299 ASP B C 1
ATOM 6075 O O . ASP B 1 299 ? -27.25 8.234 13.609 1 32.44 299 ASP B O 1
ATOM 6079 N N . ASN B 1 300 ? -25.531 7.887 14.719 1 32.75 300 ASN B N 1
ATOM 6080 C CA . ASN B 1 300 ? -25.828 9.305 14.844 1 32.75 300 ASN B CA 1
ATOM 6081 C C . ASN B 1 300 ? -25.906 9.984 13.484 1 32.75 300 ASN B C 1
ATOM 6083 O O . ASN B 1 300 ? -26.656 10.961 13.312 1 32.75 300 ASN B O 1
ATOM 6087 N N . ASP B 1 301 ? -24.641 10.461 12.836 1 32.44 301 ASP B N 1
ATOM 6088 C CA . ASP B 1 301 ? -24.812 11.484 11.805 1 32.44 301 ASP B CA 1
ATOM 6089 C C . ASP B 1 301 ? -25.5 10.914 10.57 1 32.44 301 ASP B C 1
ATOM 6091 O O . ASP B 1 301 ? -25.266 9.773 10.188 1 32.44 301 ASP B O 1
ATOM 6095 N N . GLU B 1 302 ? -26.75 11.219 10.094 1 34.84 302 GLU B N 1
ATOM 6096 C CA . GLU B 1 302 ? -27.531 11.234 8.859 1 34.84 302 GLU B CA 1
ATOM 6097 C C . GLU B 1 302 ? -26.641 11.062 7.641 1 34.84 302 GLU B C 1
ATOM 6099 O O . GLU B 1 302 ? -27.109 11.086 6.504 1 34.84 302 GLU B O 1
ATOM 6104 N N . GLN B 1 303 ? -25.297 11.594 7.742 1 34.44 303 GLN B N 1
ATOM 6105 C CA . GLN B 1 303 ? -24.641 11.742 6.453 1 34.44 303 GLN B CA 1
ATOM 6106 C C . GLN B 1 303 ? -24.719 10.453 5.637 1 34.44 303 GLN B C 1
ATOM 6108 O O . GLN B 1 303 ? -25.453 10.383 4.652 1 34.44 303 GLN B O 1
ATOM 6113 N N . GLU B 1 304 ? -23.391 10.086 5.066 1 35.47 304 GLU B N 1
ATOM 6114 C CA . GLU B 1 304 ? -23.156 9.336 3.834 1 35.47 304 GLU B CA 1
ATOM 6115 C C . GLU B 1 304 ? -23.719 7.922 3.936 1 35.47 304 GLU B C 1
ATOM 6117 O O . GLU B 1 304 ? -23.391 7.188 4.871 1 35.47 304 GLU B O 1
ATOM 6122 N N . GLU B 1 305 ? -24.984 7.699 3.688 1 36.38 305 GLU B N 1
ATOM 6123 C CA . GLU B 1 305 ? -25.375 6.414 3.117 1 36.38 305 GLU B CA 1
ATOM 6124 C C . GLU B 1 305 ? -24.188 5.672 2.539 1 36.38 305 GLU B C 1
ATOM 6126 O O . GLU B 1 305 ? -23.688 6.02 1.465 1 36.38 305 GLU B O 1
ATOM 6131 N N . SER B 1 306 ? -23.125 5.523 3.189 1 37.91 306 SER B N 1
ATOM 6132 C CA . SER B 1 306 ? -22.062 4.648 2.697 1 37.91 306 SER B CA 1
ATOM 6133 C C . SER B 1 306 ? -22.641 3.473 1.917 1 37.91 306 SER B C 1
ATOM 6135 O O . SER B 1 306 ? -23.328 2.625 2.48 1 37.91 306 SER B O 1
ATOM 6137 N N . THR B 1 307 ? -23.344 3.631 0.792 1 40.66 307 THR B N 1
ATOM 6138 C CA . THR B 1 307 ? -23.656 2.633 -0.228 1 40.66 307 THR B CA 1
ATOM 6139 C C . THR B 1 307 ? -22.578 1.544 -0.255 1 40.66 307 THR B C 1
ATOM 6141 O O . THR B 1 307 ? -21.469 1.773 -0.729 1 40.66 307 THR B O 1
ATOM 6144 N N . LEU B 1 308 ? -22.328 0.877 0.759 1 43.72 308 LEU B N 1
ATOM 6145 C CA . LEU B 1 308 ? -21.406 -0.266 0.773 1 43.72 308 LEU B CA 1
ATOM 6146 C C . LEU B 1 308 ? -21.625 -1.146 -0.452 1 43.72 308 LEU B C 1
ATOM 6148 O O . LEU B 1 308 ? -22.766 -1.395 -0.85 1 43.72 308 LEU B O 1
ATOM 6152 N N . SER B 1 309 ? -20.844 -1.176 -1.379 1 57.5 309 SER B N 1
ATOM 6153 C CA . SER B 1 309 ? -20.859 -2.105 -2.504 1 57.5 309 SER B CA 1
ATOM 6154 C C . SER B 1 309 ? -21.172 -3.523 -2.049 1 57.5 309 SER B C 1
ATOM 6156 O O . SER B 1 309 ? -20.828 -3.916 -0.93 1 57.5 309 SER B O 1
ATOM 6158 N N . SER B 1 310 ? -22.297 -4.195 -2.438 1 69.56 310 SER B N 1
ATOM 6159 C CA . SER B 1 310 ? -22.703 -5.586 -2.277 1 69.56 310 SER B CA 1
ATOM 6160 C C . SER B 1 310 ? -21.594 -6.539 -2.678 1 69.56 310 SER B C 1
ATOM 6162 O O . SER B 1 310 ? -21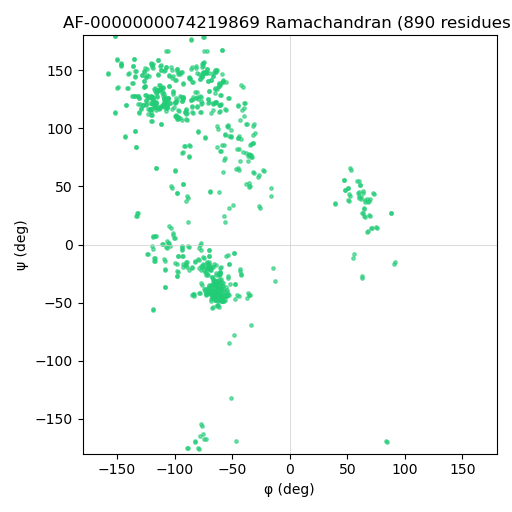.625 -7.727 -2.35 1 69.56 310 SER B O 1
ATOM 6164 N N . ILE B 1 311 ? -20.562 -5.961 -3.215 1 85.5 311 ILE B N 1
ATOM 6165 C CA . ILE B 1 311 ? -19.453 -6.816 -3.648 1 85.5 311 ILE B CA 1
ATOM 6166 C C . ILE B 1 311 ? -18.312 -6.742 -2.635 1 85.5 311 ILE B C 1
ATOM 6168 O O . ILE B 1 311 ? -17.859 -5.652 -2.279 1 85.5 311 ILE B O 1
ATOM 6172 N N . ASN B 1 312 ? -18.031 -7.84 -2.035 1 88.12 312 ASN B N 1
ATOM 6173 C CA . ASN B 1 312 ? -16.906 -7.98 -1.111 1 88.12 312 ASN B CA 1
ATOM 6174 C C . ASN B 1 312 ? -15.883 -8.984 -1.628 1 88.12 312 ASN B C 1
ATOM 6176 O O . ASN B 1 312 ? -16.203 -10.156 -1.833 1 88.12 312 ASN B O 1
ATOM 6180 N N . CYS B 1 313 ? -14.727 -8.523 -1.821 1 95.12 313 CYS B N 1
ATOM 6181 C CA . CYS B 1 313 ? -13.664 -9.359 -2.369 1 95.12 313 CYS B CA 1
ATOM 6182 C C . CYS B 1 313 ? -12.656 -9.742 -1.291 1 95.12 313 CYS B C 1
ATOM 6184 O O . CYS B 1 313 ? -12.141 -8.875 -0.582 1 95.12 313 CYS B O 1
ATOM 6186 N N . GLY B 1 314 ? -12.406 -11.016 -1.141 1 96.69 314 GLY B N 1
ATOM 6187 C CA . GLY B 1 314 ? -11.539 -11.484 -0.072 1 96.69 314 GLY B CA 1
ATOM 6188 C C . GLY B 1 314 ? -10.258 -12.117 -0.579 1 96.69 314 GLY B C 1
ATOM 6189 O O . GLY B 1 314 ? -10.172 -12.516 -1.742 1 96.69 314 GLY B O 1
ATOM 6190 N N . ALA B 1 315 ? -9.273 -12.148 0.286 1 97.31 315 ALA B N 1
ATOM 6191 C CA . ALA B 1 315 ? -7.988 -12.797 0.036 1 97.31 315 ALA B CA 1
ATOM 6192 C C . ALA B 1 315 ? -7.48 -13.516 1.284 1 97.31 315 ALA B C 1
ATOM 6194 O O . ALA B 1 315 ? -7.656 -13.023 2.402 1 97.31 315 ALA B O 1
ATOM 6195 N N . LEU B 1 316 ? -7.031 -14.672 1.135 1 96.88 316 LEU B N 1
ATOM 6196 C CA . LEU B 1 316 ? -6.297 -15.383 2.176 1 96.88 316 LEU B CA 1
ATOM 6197 C C . LEU B 1 316 ? -4.809 -15.445 1.844 1 96.88 316 LEU B C 1
ATOM 6199 O O . LEU B 1 316 ? -4.426 -15.961 0.792 1 96.88 316 LEU B O 1
ATOM 6203 N N . ILE B 1 317 ? -4.035 -14.883 2.654 1 95.06 317 ILE B N 1
ATOM 6204 C CA . ILE B 1 317 ? -2.588 -14.961 2.486 1 95.06 317 ILE B CA 1
ATOM 6205 C C . ILE B 1 317 ? -2.045 -16.172 3.252 1 95.06 317 ILE B C 1
ATOM 6207 O O . ILE B 1 317 ? -2.145 -16.219 4.48 1 95.06 317 ILE B O 1
ATOM 6211 N N . VAL B 1 318 ? -1.571 -17.047 2.523 1 92.12 318 VAL B N 1
ATOM 6212 C CA . VAL B 1 318 ? -0.99 -18.25 3.115 1 92.12 318 VAL B CA 1
ATOM 6213 C C . VAL B 1 318 ? 0.498 -18.031 3.377 1 92.12 318 VAL B C 1
ATOM 6215 O O . VAL B 1 318 ? 1.28 -17.844 2.439 1 92.12 318 VAL B O 1
ATOM 6218 N N . ASN B 1 319 ? 0.887 -18.047 4.613 1 87.62 319 ASN B N 1
ATOM 6219 C CA . ASN B 1 319 ? 2.27 -17.766 4.984 1 87.62 319 ASN B CA 1
ATOM 6220 C C . ASN B 1 319 ? 3.008 -19.031 5.406 1 87.62 319 ASN B C 1
ATOM 6222 O O . ASN B 1 319 ? 4.184 -18.984 5.777 1 87.62 319 ASN B O 1
ATOM 6226 N N . THR B 1 320 ? 2.271 -20.125 5.422 1 82.19 320 THR B N 1
ATOM 6227 C CA . THR B 1 320 ? 2.883 -21.391 5.781 1 82.19 320 THR B CA 1
ATOM 6228 C C . THR B 1 320 ? 2.748 -22.406 4.641 1 82.19 320 THR B C 1
ATOM 6230 O O . THR B 1 320 ? 1.911 -22.234 3.752 1 82.19 320 THR B O 1
ATOM 6233 N N . GLY B 1 321 ? 3.625 -23.281 4.688 1 79.69 321 GLY B N 1
ATOM 6234 C CA . GLY B 1 321 ? 3.582 -24.312 3.658 1 79.69 321 GLY B CA 1
ATOM 6235 C C . GLY B 1 321 ? 4.27 -23.891 2.371 1 79.69 321 GLY B C 1
ATOM 6236 O O . GLY B 1 321 ? 5.082 -22.969 2.365 1 79.69 321 GLY B O 1
ATOM 6237 N N . HIS B 1 322 ? 4.074 -24.688 1.371 1 83.69 322 HIS B N 1
ATOM 6238 C CA . HIS B 1 322 ? 4.699 -24.422 0.082 1 83.69 322 HIS B CA 1
ATOM 6239 C C . HIS B 1 322 ? 3.662 -24.359 -1.033 1 83.69 322 HIS B C 1
ATOM 6241 O O . HIS B 1 322 ? 2.627 -25.031 -0.962 1 83.69 322 HIS B O 1
ATOM 6247 N N . LEU B 1 323 ? 3.951 -23.484 -1.911 1 90.94 323 LEU B N 1
ATOM 6248 C CA . LEU B 1 323 ? 3.117 -23.359 -3.102 1 90.94 323 LEU B CA 1
ATOM 6249 C C . LEU B 1 323 ? 3.963 -23.062 -4.332 1 90.94 323 LEU B C 1
ATOM 6251 O O . LEU B 1 323 ? 4.715 -22.094 -4.355 1 90.94 323 LEU B O 1
ATOM 6255 N N . VAL B 1 324 ? 3.873 -23.953 -5.277 1 91.31 324 VAL B N 1
ATOM 6256 C CA . VAL B 1 324 ? 4.57 -23.781 -6.547 1 91.31 324 VAL B CA 1
ATOM 6257 C C . VAL B 1 324 ? 3.576 -23.875 -7.703 1 91.31 324 VAL B C 1
ATOM 6259 O O . VAL B 1 324 ? 2.811 -24.844 -7.785 1 91.31 324 VAL B O 1
ATOM 6262 N N . ARG B 1 325 ? 3.543 -22.859 -8.484 1 91.25 325 ARG B N 1
ATOM 6263 C CA . ARG B 1 325 ? 2.787 -22.906 -9.734 1 91.25 325 ARG B CA 1
ATOM 6264 C C . ARG B 1 325 ? 3.629 -23.5 -10.859 1 91.25 325 ARG B C 1
ATOM 6266 O O . ARG B 1 325 ? 4.738 -23.031 -11.125 1 91.25 325 ARG B O 1
ATOM 6273 N N . VAL B 1 326 ? 3.15 -24.516 -11.477 1 92.5 326 VAL B N 1
ATOM 6274 C CA . VAL B 1 326 ? 3.893 -25.156 -12.555 1 92.5 326 VAL B CA 1
ATOM 6275 C C . VAL B 1 326 ? 3.359 -24.688 -13.906 1 92.5 326 VAL B C 1
ATOM 6277 O O . VAL B 1 326 ? 2.803 -25.469 -14.672 1 92.5 326 VAL B O 1
ATOM 6280 N N . ASN B 1 327 ? 3.525 -23.422 -14.125 1 88.62 327 ASN B N 1
ATOM 6281 C CA . ASN B 1 327 ? 3.004 -22.828 -15.352 1 88.62 327 ASN B CA 1
ATOM 6282 C C . ASN B 1 327 ? 4.129 -22.406 -16.297 1 88.62 327 ASN B C 1
ATOM 6284 O O . ASN B 1 327 ? 3.871 -21.906 -17.391 1 88.62 327 ASN B O 1
ATOM 6288 N N . ASN B 1 328 ? 5.32 -22.641 -15.898 1 86.75 328 ASN B N 1
ATOM 6289 C CA . ASN B 1 328 ? 6.508 -22.422 -16.719 1 86.75 328 ASN B CA 1
ATOM 6290 C C . ASN B 1 328 ? 7.641 -23.375 -16.328 1 86.75 328 ASN B C 1
ATOM 6292 O O . ASN B 1 328 ? 7.48 -24.188 -15.414 1 86.75 328 ASN B O 1
ATOM 6296 N N . LEU B 1 329 ? 8.734 -23.281 -17 1 86 329 LEU B N 1
ATOM 6297 C CA . LEU B 1 329 ? 9.852 -24.188 -16.766 1 86 329 LEU B CA 1
ATOM 6298 C C . LEU B 1 329 ? 10.398 -24.031 -15.352 1 86 329 LEU B C 1
ATOM 6300 O O . LEU B 1 329 ? 10.734 -25.016 -14.703 1 86 329 LEU B O 1
ATOM 6304 N N . THR B 1 330 ? 10.445 -22.781 -14.93 1 84 330 THR B N 1
ATOM 6305 C CA . THR B 1 330 ? 10.945 -22.531 -13.578 1 84 330 THR B CA 1
ATOM 6306 C C . THR B 1 330 ? 10.078 -23.234 -12.539 1 84 330 THR B C 1
ATOM 6308 O O . THR B 1 330 ? 10.586 -23.891 -11.641 1 84 330 THR B O 1
ATOM 6311 N N . GLY B 1 331 ? 8.797 -23.031 -12.719 1 88.5 331 GLY B N 1
ATOM 6312 C CA . GLY B 1 331 ? 7.879 -23.703 -11.812 1 88.5 331 GLY B CA 1
ATOM 6313 C C . GLY B 1 331 ? 7.98 -25.219 -11.867 1 88.5 331 GLY B C 1
ATOM 6314 O O . GLY B 1 331 ? 7.863 -25.891 -10.836 1 88.5 331 GLY B O 1
ATOM 6315 N N . PHE B 1 332 ? 8.25 -25.703 -13.016 1 91.69 332 PHE B N 1
ATOM 6316 C CA . PHE B 1 332 ? 8.422 -27.141 -13.211 1 91.69 332 PHE B CA 1
ATOM 6317 C C . PHE B 1 332 ? 9.625 -27.656 -12.438 1 91.69 332 PHE B C 1
ATOM 6319 O O . PHE B 1 332 ? 9.531 -28.641 -11.703 1 91.69 332 PHE B O 1
ATOM 6326 N N . CYS B 1 333 ? 10.695 -27.016 -12.539 1 89.62 333 CYS B N 1
ATOM 6327 C CA . CYS B 1 333 ? 11.922 -27.406 -11.852 1 89.62 333 CYS B CA 1
ATOM 6328 C C . CYS B 1 333 ? 11.758 -27.281 -10.336 1 89.62 333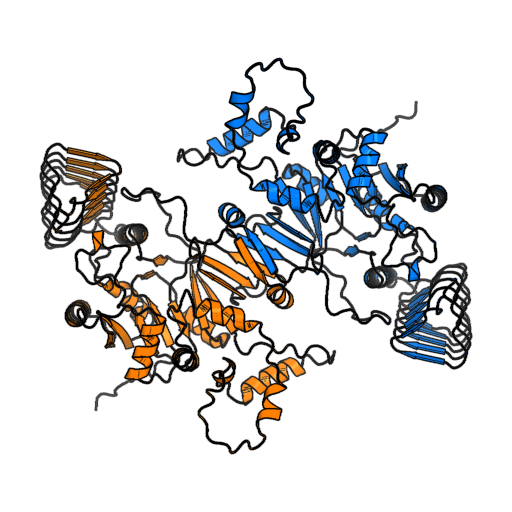 CYS B C 1
ATOM 6330 O O . CYS B 1 333 ? 12.125 -28.188 -9.594 1 89.62 333 CYS B O 1
ATOM 6332 N N . GLU B 1 334 ? 11.133 -26.219 -9.953 1 88.25 334 GLU B N 1
ATOM 6333 C CA . GLU B 1 334 ? 10.945 -25.969 -8.531 1 88.25 334 GLU B CA 1
ATOM 6334 C C . GLU B 1 334 ? 10.039 -27.031 -7.898 1 88.25 334 GLU B C 1
ATOM 6336 O O . GLU B 1 334 ? 10.305 -27.5 -6.789 1 88.25 334 GLU B O 1
ATOM 6341 N N . ALA B 1 335 ? 9.016 -27.359 -8.586 1 91.94 335 ALA B N 1
ATOM 6342 C CA . ALA B 1 335 ? 8.078 -28.344 -8.07 1 91.94 335 ALA B CA 1
ATOM 6343 C C . ALA B 1 335 ? 8.758 -29.703 -7.898 1 91.94 335 ALA B C 1
ATOM 6345 O O . ALA B 1 335 ? 8.578 -30.375 -6.879 1 91.94 335 ALA B O 1
ATOM 6346 N N . ASN B 1 336 ? 9.539 -30.094 -8.875 1 92.44 336 ASN B N 1
ATOM 6347 C CA . ASN B 1 336 ? 10.258 -31.359 -8.781 1 92.44 336 ASN B CA 1
ATOM 6348 C C . ASN B 1 336 ? 11.258 -31.344 -7.625 1 92.44 336 ASN B C 1
ATOM 6350 O O . ASN B 1 336 ? 11.328 -32.312 -6.852 1 92.44 336 ASN B O 1
ATOM 6354 N N . ARG B 1 337 ? 11.93 -30.328 -7.551 1 87 337 ARG B N 1
ATOM 6355 C CA . ARG B 1 337 ? 12.93 -30.203 -6.492 1 87 337 ARG B CA 1
ATOM 6356 C C . ARG B 1 337 ? 12.273 -30.25 -5.117 1 87 337 ARG B C 1
ATOM 6358 O O . ARG B 1 337 ? 12.758 -30.922 -4.207 1 87 337 ARG B O 1
ATOM 6365 N N . PHE B 1 338 ? 11.281 -29.578 -5.039 1 87.19 338 PHE B N 1
ATOM 6366 C CA . PHE B 1 338 ? 10.555 -29.531 -3.775 1 87.19 338 PHE B CA 1
ATOM 6367 C C . PHE B 1 338 ? 10.102 -30.922 -3.361 1 87.19 338 PHE B C 1
ATOM 6369 O O . PHE B 1 338 ? 10.297 -31.328 -2.213 1 87.19 338 PHE B O 1
ATOM 6376 N N . LEU B 1 339 ? 9.531 -31.594 -4.242 1 89.81 339 LEU B N 1
ATOM 6377 C CA . LEU B 1 339 ? 8.969 -32.906 -3.936 1 89.81 339 LEU B CA 1
ATOM 6378 C C . LEU B 1 339 ? 10.07 -33.906 -3.629 1 89.81 339 LEU B C 1
ATOM 6380 O O . LEU B 1 339 ? 9.914 -34.781 -2.764 1 89.81 339 LEU B O 1
ATOM 6384 N N . VAL B 1 340 ? 11.141 -33.75 -4.312 1 87.69 340 VAL B N 1
ATOM 6385 C CA . VAL B 1 340 ? 12.281 -34.625 -4.078 1 87.69 340 VAL B CA 1
ATOM 6386 C C . VAL B 1 340 ? 12.875 -34.375 -2.699 1 87.69 340 VAL B C 1
ATOM 6388 O O . VAL B 1 340 ? 13.25 -35.281 -1.979 1 87.69 340 VAL B O 1
ATOM 6391 N N . ASP B 1 341 ? 12.984 -33.156 -2.357 1 84 341 ASP B N 1
ATOM 6392 C CA . ASP B 1 341 ? 13.531 -32.75 -1.062 1 84 341 ASP B CA 1
ATOM 6393 C C . ASP B 1 341 ? 12.656 -33.25 0.079 1 84 341 ASP B C 1
ATOM 6395 O O . ASP B 1 341 ? 13.156 -33.562 1.165 1 84 341 ASP B O 1
ATOM 6399 N N . GLN B 1 342 ? 11.406 -33.281 -0.163 1 80.88 342 GLN B N 1
ATOM 6400 C CA . GLN B 1 342 ? 10.484 -33.781 0.855 1 80.88 342 GLN B CA 1
ATOM 6401 C C . GLN B 1 342 ? 10.625 -35.281 1.049 1 80.88 342 GLN B C 1
ATOM 6403 O O . GLN B 1 342 ? 10.461 -35.781 2.16 1 80.88 342 GLN B O 1
ATOM 6408 N N . LYS B 1 343 ? 10.828 -36 -0.028 1 72.5 343 LYS B N 1
ATOM 6409 C CA . LYS B 1 343 ? 10.945 -37.438 0.04 1 72.5 343 LYS B CA 1
ATOM 6410 C C . LYS B 1 343 ? 12.32 -37.875 0.535 1 72.5 343 LYS B C 1
ATOM 6412 O O . LYS B 1 343 ? 12.477 -38.938 1.116 1 72.5 343 LYS B O 1
ATOM 6417 N N . SER B 1 344 ? 13.406 -37.219 0.059 1 62.25 3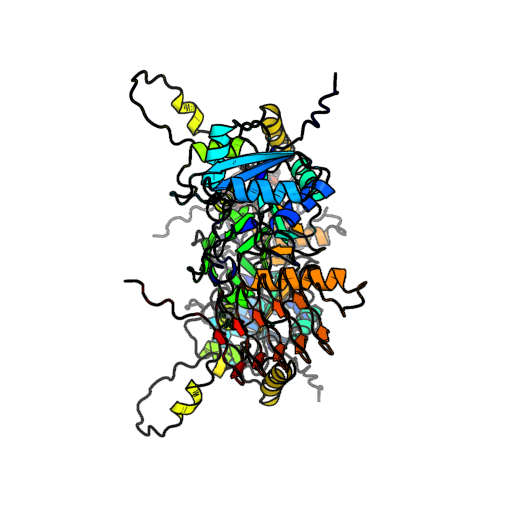44 SER B N 1
ATOM 6418 C CA . SER B 1 344 ? 14.797 -37.594 0.318 1 62.25 344 SER B CA 1
ATOM 6419 C C . SER B 1 344 ? 15.062 -37.719 1.813 1 62.25 344 SER B C 1
ATOM 6421 O O . SER B 1 344 ? 15.961 -38.469 2.225 1 62.25 344 SER B O 1
ATOM 6423 N N . THR B 1 345 ? 14.344 -36.969 2.688 1 56 345 THR B N 1
ATOM 6424 C CA . THR B 1 345 ? 14.672 -37.188 4.094 1 56 345 THR B CA 1
ATOM 6425 C C . THR B 1 345 ? 14.578 -38.656 4.465 1 56 345 THR B C 1
ATOM 6427 O O . THR B 1 345 ? 15.18 -39.094 5.453 1 56 345 THR B O 1
ATOM 6430 N N . HIS B 1 346 ? 14.031 -39.531 3.557 1 50.47 346 HIS B N 1
ATOM 6431 C CA . HIS B 1 346 ? 13.898 -40.906 4.004 1 50.47 346 HIS B CA 1
ATOM 6432 C C . HIS B 1 346 ? 14.609 -41.875 3.055 1 50.47 346 HIS B C 1
ATOM 6434 O O . HIS B 1 346 ? 14.648 -43.062 3.297 1 50.47 346 HIS B O 1
ATOM 6440 N N . SER B 1 347 ? 15.133 -41.375 1.81 1 54.69 347 SER B N 1
ATOM 6441 C CA . SER B 1 347 ? 15.469 -42.406 0.847 1 54.69 347 SER B CA 1
ATOM 6442 C C . SER B 1 347 ? 16.969 -42.531 0.657 1 54.69 347 SER B C 1
ATOM 6444 O O . SER B 1 347 ? 17.719 -41.562 0.924 1 54.69 347 SER B O 1
ATOM 6446 N N . GLN B 1 348 ? 17.484 -43.75 0.64 1 55.44 348 GLN B N 1
ATOM 6447 C CA . GLN B 1 348 ? 18.828 -44.25 0.367 1 55.44 348 GLN B CA 1
ATOM 6448 C C . GLN B 1 348 ? 19.438 -43.531 -0.845 1 55.44 348 GLN B C 1
ATOM 6450 O O . GLN B 1 348 ? 20.656 -43.406 -0.959 1 55.44 348 GLN B O 1
ATOM 6455 N N . ASN B 1 349 ? 18.641 -42.969 -1.72 1 63.47 349 ASN B N 1
ATOM 6456 C CA . ASN B 1 349 ? 19.141 -42.438 -2.979 1 63.47 349 ASN B CA 1
ATOM 6457 C C . ASN B 1 349 ? 19.359 -40.938 -2.895 1 63.47 349 ASN B C 1
ATOM 6459 O O . ASN B 1 349 ? 19.125 -40.219 -3.861 1 63.47 349 ASN B O 1
ATOM 6463 N N . ARG B 1 350 ? 19.984 -40.531 -1.746 1 71.06 350 ARG B N 1
ATOM 6464 C CA . ARG B 1 350 ? 20.422 -39.156 -1.514 1 71.06 350 ARG B CA 1
ATOM 6465 C C . ARG B 1 350 ? 19.406 -38.156 -2.039 1 71.06 350 ARG B C 1
ATOM 6467 O O . ARG B 1 350 ? 19.766 -37.219 -2.75 1 71.06 350 ARG B O 1
ATOM 6474 N N . GLY B 1 351 ? 18.141 -38.562 -1.902 1 81.75 351 GLY B N 1
ATOM 6475 C CA . GLY B 1 351 ? 17.094 -37.625 -2.264 1 81.75 351 GLY B CA 1
ATOM 6476 C C . GLY B 1 351 ? 16.719 -37.688 -3.732 1 81.75 351 GLY B C 1
ATOM 6477 O O . GLY B 1 351 ? 16.453 -36.625 -4.355 1 81.75 351 GLY B O 1
ATOM 6478 N N . SER B 1 352 ? 16.891 -38.812 -4.379 1 89.56 352 SER B N 1
ATOM 6479 C CA . SER B 1 352 ? 16.547 -38.969 -5.789 1 89.56 352 SER B CA 1
ATOM 6480 C C . SER B 1 352 ? 15.367 -39.906 -5.977 1 89.56 352 SER B C 1
ATOM 6482 O O . SER B 1 352 ? 15.086 -40.75 -5.102 1 89.56 352 SER B O 1
ATOM 6484 N N . LEU B 1 353 ? 14.695 -39.719 -7.035 1 91.94 353 LEU B N 1
ATOM 6485 C CA . LEU B 1 353 ? 13.547 -40.531 -7.398 1 91.94 353 LEU B CA 1
ATOM 6486 C C . LEU B 1 353 ? 13.773 -41.219 -8.742 1 91.94 353 LEU B C 1
ATOM 6488 O O . LEU B 1 353 ? 13.945 -40.531 -9.758 1 91.94 353 LEU B O 1
ATOM 6492 N N . VAL B 1 354 ? 13.805 -42.562 -8.719 1 92.94 354 VAL B N 1
ATOM 6493 C CA . VAL B 1 354 ? 14.023 -43.312 -9.945 1 92.94 354 VAL B CA 1
ATOM 6494 C C . VAL B 1 354 ? 12.836 -44.25 -10.195 1 92.94 354 VAL B C 1
ATOM 6496 O O . VAL B 1 354 ? 12.422 -45 -9.305 1 92.94 354 VAL B O 1
ATOM 6499 N N . SER B 1 355 ? 12.297 -44.125 -11.367 1 93.75 355 SER B N 1
ATOM 6500 C CA . SER B 1 355 ? 11.188 -45 -11.727 1 93.75 355 SER B CA 1
ATOM 6501 C C . SER B 1 355 ? 11.617 -46.438 -11.758 1 93.75 355 SER B C 1
ATOM 6503 O O . SER B 1 355 ? 12.75 -46.75 -12.125 1 93.75 355 SER B O 1
ATOM 6505 N N . ASN B 1 356 ? 10.742 -47.375 -11.484 1 90.69 356 ASN B N 1
ATOM 6506 C CA . ASN B 1 356 ? 11.031 -48.812 -11.43 1 90.69 356 ASN B CA 1
ATOM 6507 C C . ASN B 1 356 ? 11.328 -49.375 -12.812 1 90.69 356 ASN B C 1
ATOM 6509 O O . ASN B 1 356 ? 12.016 -50.375 -12.938 1 90.69 356 ASN B O 1
ATOM 6513 N N . SER B 1 357 ? 10.898 -48.688 -13.781 1 94.88 357 SER B N 1
ATOM 6514 C CA . SER B 1 357 ? 11.07 -49.188 -15.141 1 94.88 357 SER B CA 1
ATOM 6515 C C . SER B 1 357 ? 12.414 -48.75 -15.727 1 94.88 357 SER B C 1
ATOM 6517 O O . SER B 1 357 ? 12.773 -49.156 -16.828 1 94.88 357 SER B O 1
ATOM 6519 N N . SER B 1 358 ? 13.102 -48.031 -14.953 1 95.25 358 SER B N 1
ATOM 6520 C CA . SER B 1 358 ? 14.359 -47.5 -15.477 1 95.25 358 SER B CA 1
ATOM 6521 C C . SER B 1 358 ? 15.555 -48.281 -14.938 1 95.25 358 SER B C 1
ATOM 6523 O O . SER B 1 358 ? 15.492 -48.844 -13.852 1 95.25 358 SER B O 1
ATOM 6525 N N . LYS B 1 359 ? 16.641 -48.281 -15.758 1 96.31 359 LYS B N 1
ATOM 6526 C CA . LYS B 1 359 ? 17.844 -49.031 -15.422 1 96.31 359 LYS B CA 1
ATOM 6527 C C . LYS B 1 359 ? 19.031 -48.094 -15.188 1 96.31 359 LYS B C 1
ATOM 6529 O O . LYS B 1 359 ? 19.266 -47.188 -15.984 1 96.31 359 LYS B O 1
ATOM 6534 N N . LEU B 1 360 ? 19.703 -48.375 -14.102 1 94.88 360 LEU B N 1
ATOM 6535 C CA . LEU B 1 360 ? 20.891 -47.594 -13.758 1 94.88 360 LEU B CA 1
ATOM 6536 C C . LEU B 1 360 ? 22.141 -48.438 -13.875 1 94.88 360 LEU B C 1
ATOM 6538 O O . LEU B 1 360 ? 22.172 -49.594 -13.422 1 94.88 360 LEU B O 1
ATOM 6542 N N . GLY B 1 361 ? 23.062 -47.875 -14.477 1 95.38 361 GLY B N 1
ATOM 6543 C CA . GLY B 1 361 ? 24.328 -48.562 -14.617 1 95.38 361 GLY B CA 1
ATOM 6544 C C . GLY B 1 361 ? 25.141 -48.594 -13.336 1 95.38 361 GLY B C 1
ATOM 6545 O O . GLY B 1 361 ? 24.75 -48 -12.328 1 95.38 361 GLY B O 1
ATOM 6546 N N . ASP B 1 362 ? 26.359 -49.281 -13.406 1 95.06 362 ASP B N 1
ATOM 6547 C CA . ASP B 1 362 ? 27.25 -49.406 -12.266 1 95.06 362 ASP B CA 1
ATOM 6548 C C . ASP B 1 362 ? 27.922 -48.062 -11.938 1 95.06 362 ASP B C 1
ATOM 6550 O O . ASP B 1 362 ? 28.25 -47.312 -12.836 1 95.06 362 ASP B O 1
ATOM 6554 N N . LYS B 1 363 ? 28.094 -47.719 -10.656 1 94.75 363 LYS B N 1
ATOM 6555 C CA . LYS B 1 363 ? 28.828 -46.594 -10.125 1 94.75 363 LYS B CA 1
ATOM 6556 C C . LYS B 1 363 ? 28.156 -45.281 -10.539 1 94.75 363 LYS B C 1
ATOM 6558 O O . LYS B 1 363 ? 28.844 -44.281 -10.852 1 94.75 363 LYS B O 1
ATOM 6563 N N . THR B 1 364 ? 26.953 -45.406 -10.797 1 93.38 364 THR B N 1
ATOM 6564 C CA . THR B 1 364 ? 26.219 -44.188 -11.094 1 93.38 364 THR B CA 1
ATOM 6565 C C . THR B 1 364 ? 25.75 -43.5 -9.812 1 93.38 364 THR B C 1
ATOM 6567 O O . THR B 1 364 ? 25.172 -44.156 -8.93 1 93.38 364 THR B O 1
ATOM 6570 N N . LEU B 1 365 ? 26.078 -42.219 -9.688 1 94 365 LEU B N 1
ATOM 6571 C CA . LEU B 1 365 ? 25.75 -41.438 -8.5 1 94 365 LEU B CA 1
ATOM 6572 C C . LEU B 1 365 ? 24.656 -40.438 -8.805 1 94 365 LEU B C 1
ATOM 6574 O O . LEU B 1 365 ? 24.766 -39.656 -9.758 1 94 365 LEU B O 1
ATOM 6578 N N . LEU B 1 366 ? 23.594 -40.5 -8.055 1 93.19 366 LEU B N 1
ATOM 6579 C CA . LEU B 1 366 ? 22.469 -39.562 -8.195 1 93.19 366 LEU B CA 1
ATOM 6580 C C . LEU B 1 366 ? 22.297 -38.719 -6.934 1 93.19 366 LEU B C 1
ATOM 6582 O O . LEU B 1 366 ? 22.375 -39.25 -5.82 1 93.19 366 LEU B O 1
ATOM 6586 N N . LYS B 1 367 ? 22.203 -37.531 -7.148 1 90.75 367 LYS B N 1
ATOM 6587 C CA . LYS B 1 367 ? 21.875 -36.594 -6.059 1 90.75 367 LYS B CA 1
ATOM 6588 C C . LYS B 1 367 ? 20.734 -35.656 -6.445 1 90.75 367 LYS B C 1
ATOM 6590 O O . LYS B 1 367 ? 20.828 -34.969 -7.445 1 90.75 367 LYS B O 1
ATOM 6595 N N . ARG B 1 368 ? 19.609 -35.656 -5.703 1 90.5 368 ARG B N 1
ATOM 6596 C CA . ARG B 1 368 ? 18.469 -34.781 -5.922 1 90.5 368 ARG B CA 1
ATOM 6597 C C . ARG B 1 368 ? 18.016 -34.812 -7.375 1 90.5 368 ARG B C 1
ATOM 6599 O O . ARG B 1 368 ? 17.875 -33.781 -8.023 1 90.5 368 ARG B O 1
ATOM 6606 N N . THR B 1 369 ? 17.875 -35.938 -7.871 1 93.25 369 THR B N 1
ATOM 6607 C CA . THR B 1 369 ? 17.594 -36.125 -9.289 1 93.25 369 THR B CA 1
ATOM 6608 C C . THR B 1 369 ? 16.344 -37 -9.477 1 93.25 369 THR B C 1
ATOM 6610 O O . THR B 1 369 ? 16.109 -37.938 -8.719 1 93.25 369 THR B O 1
ATOM 6613 N N . VAL B 1 370 ? 15.594 -36.594 -10.445 1 95.44 370 VAL B N 1
ATOM 6614 C CA . VAL B 1 370 ? 14.406 -37.344 -10.812 1 95.44 370 VAL B CA 1
ATOM 6615 C C . VAL B 1 370 ? 14.641 -38.062 -12.141 1 95.44 370 VAL B C 1
ATOM 6617 O O . VAL B 1 370 ? 15.047 -37.438 -13.125 1 95.44 370 VAL B O 1
ATOM 6620 N N . ILE B 1 371 ? 14.445 -39.375 -12.164 1 96.38 371 ILE B N 1
ATOM 6621 C CA . ILE B 1 371 ? 14.531 -40.156 -13.391 1 96.38 371 ILE B CA 1
ATOM 6622 C C . ILE B 1 371 ? 13.172 -40.781 -13.711 1 96.38 371 ILE B C 1
ATOM 6624 O O . ILE B 1 371 ? 12.625 -41.562 -12.922 1 96.38 371 ILE B O 1
ATOM 6628 N N . GLY B 1 372 ? 12.648 -40.469 -14.852 1 96.5 372 GLY B N 1
ATOM 6629 C CA . GLY B 1 372 ? 11.32 -40.875 -15.266 1 96.5 372 GLY B CA 1
ATOM 6630 C C . GLY B 1 372 ? 11.258 -42.344 -15.688 1 96.5 372 GLY B C 1
ATOM 6631 O O . GLY B 1 372 ? 12.07 -43.156 -15.242 1 96.5 372 GLY B O 1
ATOM 6632 N N . ASN B 1 373 ? 10.289 -42.688 -16.516 1 95.75 373 ASN B N 1
ATOM 6633 C CA . ASN B 1 373 ? 10.031 -44.062 -16.906 1 95.75 373 ASN B CA 1
ATOM 6634 C C . ASN B 1 373 ? 10.867 -44.469 -18.109 1 95.75 373 ASN B C 1
ATOM 6636 O O . ASN B 1 373 ? 11.141 -43.656 -18.984 1 95.75 373 ASN B O 1
ATOM 6640 N N . ASN B 1 374 ? 11.297 -45.719 -18.109 1 97.06 374 ASN B N 1
ATOM 6641 C CA . ASN B 1 374 ? 11.93 -46.375 -19.25 1 97.06 374 ASN B CA 1
ATOM 6642 C C . ASN B 1 374 ? 13.211 -45.656 -19.672 1 97.06 374 ASN B C 1
ATOM 6644 O O . ASN B 1 374 ? 13.43 -45.406 -20.859 1 97.06 374 ASN B O 1
ATOM 6648 N N . CYS B 1 375 ? 13.914 -45.281 -18.688 1 97.56 375 CYS B N 1
ATOM 6649 C CA . CYS B 1 375 ? 15.203 -44.656 -18.969 1 97.56 375 CYS B CA 1
ATOM 6650 C C . CYS B 1 375 ? 16.328 -45.688 -18.844 1 97.56 375 CYS B C 1
ATOM 6652 O O . CYS B 1 375 ? 16.203 -46.688 -18.125 1 97.56 375 CYS B O 1
ATOM 6654 N N . THR B 1 376 ? 17.344 -45.5 -19.609 1 98.19 376 THR B N 1
ATOM 6655 C CA . THR B 1 376 ? 18.578 -46.312 -19.531 1 98.19 376 THR B CA 1
ATOM 6656 C C . THR B 1 376 ? 19.781 -45.406 -19.281 1 98.19 376 THR B C 1
ATOM 6658 O O . THR B 1 376 ? 20.172 -44.625 -20.141 1 98.19 376 THR B O 1
ATOM 6661 N N . ILE B 1 377 ? 20.344 -45.562 -18.109 1 97.75 377 ILE B N 1
ATOM 6662 C CA . ILE B 1 377 ? 21.5 -44.781 -17.719 1 97.75 377 ILE B CA 1
ATOM 6663 C C . ILE B 1 377 ? 22.734 -45.688 -17.688 1 97.75 377 ILE B C 1
ATOM 6665 O O . ILE B 1 377 ? 22.719 -46.75 -17.062 1 97.75 377 ILE B O 1
ATOM 6669 N N . GLY B 1 378 ? 23.734 -45.281 -18.312 1 97.19 378 GLY B N 1
ATOM 6670 C CA . GLY B 1 378 ? 24.969 -46.062 -18.422 1 97.19 378 GLY B CA 1
ATOM 6671 C C . GLY B 1 378 ? 25.781 -46.062 -17.141 1 97.19 378 GLY B C 1
ATOM 6672 O O . GLY B 1 378 ? 25.297 -45.688 -16.078 1 97.19 378 GLY B O 1
ATOM 6673 N N . ASP B 1 379 ? 27.094 -46.562 -17.266 1 97.38 379 ASP B N 1
ATOM 6674 C CA . ASP B 1 379 ? 28 -46.688 -16.125 1 97.38 379 ASP B CA 1
ATOM 6675 C C . ASP B 1 379 ? 28.734 -45.375 -15.859 1 97.38 379 ASP B C 1
ATOM 6677 O O . ASP B 1 379 ? 28.938 -44.562 -16.781 1 97.38 379 ASP B O 1
ATOM 6681 N N . ASN B 1 380 ? 29.094 -45.188 -14.633 1 97.06 380 ASN B N 1
ATOM 6682 C CA . ASN B 1 380 ? 29.969 -44.094 -14.195 1 97.06 380 ASN B CA 1
ATOM 6683 C C . ASN B 1 380 ? 29.375 -42.719 -14.508 1 97.06 380 ASN B C 1
ATOM 6685 O O . ASN B 1 380 ? 30.062 -41.875 -15.047 1 97.06 380 ASN B O 1
ATOM 6689 N N . CYS B 1 381 ? 28.078 -42.656 -14.289 1 97.12 381 CYS B N 1
ATOM 6690 C CA . CYS B 1 381 ? 27.406 -41.375 -14.508 1 97.12 381 CYS B CA 1
ATOM 6691 C C . CYS B 1 381 ? 27.234 -40.625 -13.195 1 97.12 381 CYS B C 1
ATOM 6693 O O . CYS B 1 381 ? 27.203 -41.219 -12.125 1 97.12 381 CYS B O 1
ATOM 6695 N N . GLN B 1 382 ? 27.203 -39.312 -13.242 1 97 382 GLN B N 1
ATOM 6696 C CA . GLN B 1 382 ? 26.984 -38.438 -12.086 1 97 382 GLN B CA 1
ATOM 6697 C C . GLN B 1 382 ? 25.922 -37.406 -12.391 1 97 382 GLN B C 1
ATOM 6699 O O . GLN B 1 382 ? 26.125 -36.531 -13.234 1 97 382 GLN B O 1
ATOM 6704 N N . PHE B 1 383 ? 24.812 -37.469 -11.742 1 95.75 383 PHE B N 1
ATOM 6705 C CA . PHE B 1 383 ? 23.734 -36.5 -11.938 1 95.75 383 PHE B CA 1
ATOM 6706 C C . PHE B 1 383 ? 23.438 -35.75 -10.641 1 95.75 383 PHE B C 1
ATOM 6708 O O . PHE B 1 383 ? 23.219 -36.375 -9.602 1 95.75 383 PHE B O 1
ATOM 6715 N N . THR B 1 384 ? 23.5 -34.469 -10.68 1 93 384 THR B N 1
ATOM 6716 C CA . THR B 1 384 ? 23.156 -33.656 -9.531 1 93 384 THR B CA 1
ATOM 6717 C C . THR B 1 384 ? 22.062 -32.625 -9.898 1 93 384 THR B C 1
ATOM 6719 O O . THR B 1 384 ? 22.25 -31.812 -10.805 1 93 384 THR B O 1
ATOM 6722 N N . ASN B 1 385 ? 20.922 -32.688 -9.227 1 91.06 385 ASN B N 1
ATOM 6723 C CA . ASN B 1 385 ? 19.828 -31.734 -9.422 1 91.06 385 ASN B CA 1
ATOM 6724 C C . ASN B 1 385 ? 19.297 -31.766 -10.852 1 91.06 385 ASN B C 1
ATOM 6726 O O . ASN B 1 385 ? 19.219 -30.734 -11.516 1 91.06 385 ASN B O 1
ATOM 6730 N N . CYS B 1 386 ? 18.984 -32.906 -11.328 1 94.31 386 CYS B N 1
ATOM 6731 C CA . CYS B 1 386 ? 18.547 -33.094 -12.711 1 94.31 386 CYS B CA 1
ATOM 6732 C C . CYS B 1 386 ? 17.141 -33.656 -12.766 1 94.31 386 CYS B C 1
ATOM 6734 O O . CYS B 1 386 ? 16.672 -34.281 -11.797 1 94.31 386 CYS B O 1
ATOM 6736 N N . ILE B 1 387 ? 16.562 -33.312 -13.789 1 95.5 387 ILE B N 1
ATOM 6737 C CA . ILE B 1 387 ? 15.266 -33.906 -14.117 1 95.5 387 ILE B CA 1
ATOM 6738 C C . ILE B 1 387 ? 15.359 -34.625 -15.469 1 95.5 387 ILE B C 1
ATOM 6740 O O . ILE B 1 387 ? 15.562 -34 -16.5 1 95.5 387 ILE B O 1
ATOM 6744 N N . ILE B 1 388 ? 15.273 -35.938 -15.438 1 96.81 388 ILE B N 1
ATOM 6745 C CA . ILE B 1 388 ? 15.297 -36.75 -16.641 1 96.81 388 ILE B CA 1
ATOM 6746 C C . ILE B 1 388 ? 13.891 -37.312 -16.922 1 96.81 388 ILE B C 1
ATOM 6748 O O . ILE B 1 388 ? 13.359 -38.094 -16.141 1 96.81 388 ILE B O 1
ATOM 6752 N N . GLN B 1 389 ? 13.289 -36.906 -18.016 1 96.12 389 GLN B N 1
ATOM 6753 C CA . GLN B 1 389 ? 11.938 -37.344 -18.344 1 96.12 389 GLN B CA 1
ATOM 6754 C C . GLN B 1 389 ? 11.922 -38.781 -18.859 1 96.12 389 GLN B C 1
ATOM 6756 O O . GLN B 1 389 ? 12.859 -39.531 -18.625 1 96.12 389 GLN B O 1
ATOM 6761 N N . ASP B 1 390 ? 10.852 -39.188 -19.5 1 95.56 390 ASP B N 1
ATOM 6762 C CA . ASP B 1 390 ? 10.625 -40.562 -19.859 1 95.56 390 ASP B CA 1
ATOM 6763 C C . ASP B 1 390 ? 11.406 -40.938 -21.125 1 95.56 390 ASP B C 1
ATOM 6765 O O . ASP B 1 390 ? 11.664 -40.062 -21.969 1 95.56 390 ASP B O 1
ATOM 6769 N N . ASN B 1 391 ? 11.836 -42.188 -21.219 1 96.44 391 ASN B N 1
ATOM 6770 C CA . ASN B 1 391 ? 12.391 -42.781 -22.422 1 96.44 391 ASN B CA 1
ATOM 6771 C C . ASN B 1 391 ? 13.703 -42.125 -22.828 1 96.44 391 ASN B C 1
ATOM 6773 O O . ASN B 1 391 ? 13.93 -41.875 -24.016 1 96.44 391 ASN B O 1
ATOM 6777 N N . VAL B 1 392 ? 14.438 -41.781 -21.875 1 97.44 392 VAL B N 1
ATOM 6778 C CA . VAL B 1 392 ? 15.719 -41.156 -22.141 1 97.44 392 VAL B CA 1
ATOM 6779 C C . VAL B 1 392 ? 16.844 -42.188 -22.031 1 97.44 392 VAL B C 1
ATOM 6781 O O . VAL B 1 392 ? 16.797 -43.062 -21.188 1 97.44 392 VAL B O 1
ATOM 6784 N N . THR B 1 393 ? 17.797 -42.062 -22.906 1 98.44 393 THR B N 1
ATOM 6785 C CA . THR B 1 393 ? 19 -42.875 -22.859 1 98.44 393 THR B CA 1
ATOM 6786 C C . THR B 1 393 ? 20.25 -42.031 -22.625 1 98.44 393 THR B C 1
ATOM 6788 O O . THR B 1 393 ? 20.516 -41.094 -23.406 1 98.44 393 THR B O 1
ATOM 6791 N N . ILE B 1 394 ? 20.938 -42.281 -21.594 1 98.25 394 ILE B N 1
ATOM 6792 C CA . ILE B 1 394 ? 22.188 -41.625 -21.312 1 98.25 394 ILE B CA 1
ATOM 6793 C C . ILE B 1 394 ? 23.328 -42.625 -21.234 1 98.25 394 ILE B C 1
ATOM 6795 O O . ILE B 1 394 ? 23.297 -43.531 -20.391 1 98.25 394 ILE B O 1
ATOM 6799 N N . GLU B 1 395 ? 24.297 -42.5 -22 1 98 395 GLU B N 1
ATOM 6800 C CA . GLU B 1 395 ? 25.391 -43.469 -22.109 1 98 395 GLU B CA 1
ATOM 6801 C C . GLU B 1 395 ? 26.422 -43.25 -21.016 1 98 395 GLU B C 1
ATOM 6803 O O . GLU B 1 395 ? 26.188 -42.5 -20.062 1 98 395 GLU B O 1
ATOM 6808 N N . ASN B 1 396 ? 27.641 -43.969 -21.125 1 97.62 396 ASN B N 1
ATOM 6809 C CA . ASN B 1 396 ? 28.609 -44.094 -20.047 1 97.62 396 ASN B CA 1
ATOM 6810 C C . ASN B 1 396 ? 29.344 -42.75 -19.844 1 97.62 396 ASN B C 1
ATOM 6812 O O . ASN B 1 396 ? 29.531 -42 -20.781 1 97.62 396 ASN B O 1
ATOM 6816 N N . ASN B 1 397 ? 29.719 -42.5 -18.656 1 97.56 397 ASN B N 1
ATOM 6817 C CA . ASN B 1 397 ? 30.672 -41.469 -18.281 1 97.56 397 ASN B CA 1
ATOM 6818 C C . ASN B 1 397 ? 30.109 -40.062 -18.531 1 97.56 397 ASN B C 1
ATOM 6820 O O . ASN B 1 397 ? 30.812 -39.188 -19.062 1 97.56 397 ASN B O 1
ATOM 6824 N N . CYS B 1 398 ? 28.812 -39.906 -18.234 1 98.06 398 CYS B N 1
ATOM 6825 C CA . CYS B 1 398 ? 28.219 -38.594 -18.406 1 98.06 398 CYS B CA 1
ATOM 6826 C C . CYS B 1 398 ? 28.078 -37.875 -17.062 1 98.06 398 CYS B C 1
ATOM 6828 O O . CYS B 1 398 ? 27.859 -38.531 -16.031 1 98.06 398 CYS B O 1
ATOM 6830 N N . LYS B 1 399 ? 28.25 -36.594 -17.078 1 98 399 LYS B N 1
ATOM 6831 C CA . LYS B 1 399 ? 28.062 -35.75 -15.898 1 98 399 LYS B CA 1
ATOM 6832 C C . LYS B 1 399 ? 27.031 -34.656 -16.188 1 98 399 LYS B C 1
ATOM 6834 O O . LYS B 1 399 ? 27.25 -33.812 -17.047 1 98 399 LYS B O 1
ATOM 6839 N N . LEU B 1 400 ? 25.938 -34.688 -15.492 1 96.56 400 LEU B N 1
ATOM 6840 C CA . LEU B 1 400 ? 24.891 -33.719 -15.648 1 96.56 400 LEU B CA 1
ATOM 6841 C C . LEU B 1 400 ? 24.656 -32.938 -14.344 1 96.56 400 LEU B C 1
ATOM 6843 O O . LEU B 1 400 ? 24.531 -33.562 -13.281 1 96.56 400 LEU B O 1
ATOM 6847 N N . ILE B 1 401 ? 24.688 -31.656 -14.438 1 94.19 401 ILE B N 1
ATOM 6848 C CA . ILE B 1 401 ? 24.453 -30.797 -13.281 1 94.19 401 ILE B CA 1
ATOM 6849 C C . ILE B 1 401 ? 23.328 -29.812 -13.586 1 94.19 401 ILE B C 1
ATOM 6851 O O . ILE B 1 401 ? 23.375 -29.094 -14.594 1 94.19 401 ILE B O 1
ATOM 6855 N N . ASN B 1 402 ? 22.375 -29.734 -12.75 1 91.5 402 ASN B N 1
ATOM 6856 C CA . ASN B 1 402 ? 21.297 -28.766 -12.859 1 91.5 402 ASN B CA 1
ATOM 6857 C C . ASN B 1 402 ? 20.719 -28.703 -14.273 1 91.5 402 ASN B C 1
ATOM 6859 O O . ASN B 1 402 ? 20.656 -27.625 -14.875 1 91.5 402 ASN B O 1
ATOM 6863 N N . SER B 1 403 ? 20.297 -29.812 -14.781 1 93.31 403 SER B N 1
ATOM 6864 C CA . SER B 1 403 ? 19.875 -29.875 -16.172 1 93.31 403 SER B CA 1
ATOM 6865 C C . SER B 1 403 ? 18.578 -30.672 -16.312 1 93.31 403 SER B C 1
ATOM 6867 O O . SER B 1 403 ? 18.234 -31.469 -15.438 1 93.31 403 SER B O 1
ATOM 6869 N N . VAL B 1 404 ? 17.906 -30.297 -17.359 1 94.19 404 VAL B N 1
ATOM 6870 C CA . VAL B 1 404 ? 16.656 -31 -17.672 1 94.19 404 VAL B CA 1
ATOM 6871 C C . VAL B 1 404 ? 16.797 -31.703 -19.016 1 94.19 404 VAL B C 1
ATOM 6873 O O . VAL B 1 404 ? 17.172 -31.094 -20.016 1 94.19 404 VAL B O 1
ATOM 6876 N N . VAL B 1 405 ? 16.609 -33 -19 1 95.5 405 VAL B N 1
ATOM 6877 C CA . VAL B 1 405 ? 16.625 -33.812 -20.219 1 95.5 405 VAL B CA 1
ATOM 6878 C C . VAL B 1 405 ? 15.219 -34.281 -20.562 1 95.5 405 VAL B C 1
ATOM 6880 O O . VAL B 1 405 ? 14.633 -35.094 -19.828 1 95.5 405 VAL B O 1
ATOM 6883 N N . CYS B 1 406 ? 14.703 -33.875 -21.688 1 94.75 406 CYS B N 1
ATOM 6884 C CA . CYS B 1 406 ? 13.312 -34.125 -22.016 1 94.75 406 CYS B CA 1
ATOM 6885 C C . CYS B 1 406 ? 13.148 -35.5 -22.656 1 94.75 406 CYS B C 1
ATOM 6887 O O . CYS B 1 406 ? 14.133 -36.219 -22.875 1 94.75 406 CYS B O 1
ATOM 6889 N N . SER B 1 407 ? 11.922 -35.812 -22.906 1 94.81 407 SER B N 1
ATOM 6890 C CA . SER B 1 407 ? 11.531 -37.188 -23.266 1 94.81 407 SER B CA 1
ATOM 6891 C C . SER B 1 407 ? 12.211 -37.625 -24.562 1 94.81 407 SER B C 1
ATOM 6893 O O . SER B 1 407 ? 12.344 -36.844 -25.5 1 94.81 407 SER B O 1
ATOM 6895 N N . GLU B 1 408 ? 12.688 -38.844 -24.609 1 95.06 408 GLU B N 1
ATOM 6896 C CA . GLU B 1 408 ? 13.188 -39.531 -25.781 1 95.06 408 GLU B CA 1
ATOM 6897 C C . GLU B 1 408 ? 14.523 -38.969 -26.25 1 95.06 408 GLU B C 1
ATOM 6899 O O . GLU B 1 408 ? 14.953 -39.188 -27.375 1 95.06 408 GLU B O 1
ATOM 6904 N N . ALA B 1 409 ? 15.102 -38.219 -25.422 1 95.5 409 ALA B N 1
ATOM 6905 C CA . ALA B 1 409 ? 16.422 -37.688 -25.75 1 95.5 409 ALA B CA 1
ATOM 6906 C C . ALA B 1 409 ? 17.5 -38.75 -25.609 1 95.5 409 ALA B C 1
ATOM 6908 O O . ALA B 1 409 ? 17.281 -39.75 -24.938 1 95.5 409 ALA B O 1
ATOM 6909 N N . HIS B 1 410 ? 18.594 -38.562 -26.312 1 97.69 410 HIS B N 1
ATOM 6910 C CA . HIS B 1 410 ? 19.719 -39.469 -26.281 1 97.69 410 HIS B CA 1
ATOM 6911 C C . HIS B 1 410 ? 21.031 -38.719 -26.031 1 97.69 410 HIS B C 1
ATOM 6913 O O . HIS B 1 410 ? 21.438 -37.906 -26.844 1 97.69 410 HIS B O 1
ATOM 6919 N N . ILE B 1 411 ? 21.641 -39.031 -24.922 1 97.88 411 ILE B N 1
ATOM 6920 C CA . ILE B 1 411 ? 22.922 -38.438 -24.594 1 97.88 411 ILE B CA 1
ATOM 6921 C C . ILE B 1 411 ? 24.031 -39.469 -24.766 1 97.88 411 ILE B C 1
ATOM 6923 O O . ILE B 1 411 ? 24.062 -40.469 -24.047 1 97.88 411 ILE B O 1
ATOM 6927 N N . GLU B 1 412 ? 24.938 -39.219 -25.594 1 97.62 412 GLU B N 1
ATOM 6928 C CA . GLU B 1 412 ? 26.016 -40.156 -25.891 1 97.62 412 GLU B CA 1
ATOM 6929 C C . GLU B 1 412 ? 27.094 -40.125 -24.812 1 97.62 412 GLU B C 1
ATOM 6931 O O . GLU B 1 412 ? 26.922 -39.469 -23.766 1 97.62 412 GLU B O 1
ATOM 6936 N N . GLU B 1 413 ? 28.219 -40.906 -25.031 1 97.19 413 GLU B N 1
ATOM 6937 C CA . GLU B 1 413 ? 29.203 -41.156 -23.984 1 97.19 413 GLU B CA 1
ATOM 6938 C C . GLU B 1 413 ? 30.031 -39.906 -23.703 1 97.19 413 GLU B C 1
ATOM 6940 O O . GLU B 1 413 ? 30.266 -39.094 -24.609 1 97.19 413 GLU B O 1
ATOM 6945 N N . ASN B 1 414 ? 30.438 -39.719 -22.516 1 97.38 414 ASN B N 1
ATOM 6946 C CA . ASN B 1 414 ? 31.406 -38.688 -22.094 1 97.38 414 ASN B CA 1
ATOM 6947 C C . ASN B 1 414 ? 30.875 -37.281 -22.328 1 97.38 414 ASN B C 1
ATOM 6949 O O . ASN B 1 414 ? 31.578 -36.438 -22.906 1 97.38 414 ASN B O 1
ATOM 6953 N N . VAL B 1 415 ? 29.625 -37.062 -21.969 1 97.56 415 VAL B N 1
ATOM 6954 C CA . VAL B 1 415 ? 29.016 -35.75 -22.156 1 97.56 415 VAL B CA 1
ATOM 6955 C C . VAL B 1 415 ? 28.906 -35.031 -20.797 1 97.56 415 VAL B C 1
ATOM 6957 O O . VAL B 1 415 ? 28.594 -35.656 -19.781 1 97.56 415 VAL B O 1
ATOM 6960 N N . LEU B 1 416 ? 29.234 -33.781 -20.781 1 97.5 416 LEU B N 1
ATOM 6961 C CA . LEU B 1 416 ? 29.078 -32.906 -19.625 1 97.5 416 LEU B CA 1
ATOM 6962 C C . LEU B 1 416 ? 28.031 -31.844 -19.891 1 97.5 416 LEU B C 1
ATOM 6964 O O . LEU B 1 416 ? 28.172 -31.047 -20.812 1 97.5 416 LEU B O 1
ATOM 6968 N N . LEU B 1 417 ? 26.938 -31.828 -19.141 1 95.31 417 LEU B N 1
ATOM 6969 C CA . LEU B 1 417 ? 25.906 -30.797 -19.234 1 95.31 417 LEU B CA 1
ATOM 6970 C C . LEU B 1 417 ? 25.766 -30.047 -17.922 1 95.31 417 LEU B C 1
ATOM 6972 O O . LEU B 1 417 ? 25.531 -30.656 -16.875 1 95.31 417 LEU B O 1
ATOM 6976 N N . GLU B 1 418 ? 25.953 -28.75 -17.953 1 93.38 418 GLU B N 1
ATOM 6977 C CA . GLU B 1 418 ? 25.766 -27.891 -16.781 1 93.38 418 GLU B CA 1
ATOM 6978 C C . GLU B 1 418 ? 24.719 -26.812 -17.062 1 93.38 418 GLU B C 1
ATOM 6980 O O . GLU B 1 418 ? 24.938 -25.922 -17.891 1 93.38 418 GLU B O 1
ATOM 6985 N N . ASN B 1 419 ? 23.641 -26.859 -16.344 1 90.38 419 ASN B N 1
ATOM 6986 C CA . ASN B 1 419 ? 22.562 -25.891 -16.516 1 90.38 419 ASN B CA 1
ATOM 6987 C C . ASN B 1 419 ? 22 -25.891 -17.938 1 90.38 419 ASN B C 1
ATOM 6989 O O . ASN B 1 419 ? 21.922 -24.844 -18.578 1 90.38 419 ASN B O 1
ATOM 6993 N N . CYS B 1 420 ? 21.609 -27.016 -18.375 1 91.69 420 CYS B N 1
ATOM 6994 C CA . CYS B 1 420 ? 21.188 -27.156 -19.766 1 91.69 420 CYS B CA 1
ATOM 6995 C C . CYS B 1 420 ? 19.766 -27.719 -19.844 1 91.69 420 CYS B C 1
ATOM 6997 O O . CYS B 1 420 ? 19.297 -28.359 -18.906 1 91.69 420 CYS B O 1
ATOM 6999 N N . LEU B 1 421 ? 19.141 -27.344 -20.875 1 91.75 421 LEU B N 1
ATOM 7000 C CA . LEU B 1 421 ? 17.875 -27.953 -21.266 1 91.75 421 LEU B CA 1
ATOM 7001 C C . LEU B 1 421 ? 18.016 -28.719 -22.578 1 91.75 421 LEU B C 1
ATOM 7003 O O . LEU B 1 421 ? 18.453 -28.156 -23.594 1 91.75 421 LEU B O 1
ATOM 7007 N N . VAL B 1 422 ? 17.812 -30 -22.516 1 93.19 422 VAL B N 1
ATOM 7008 C CA . VAL B 1 422 ? 17.859 -30.828 -23.719 1 93.19 422 VAL B CA 1
ATOM 7009 C C . VAL B 1 422 ? 16.438 -31.109 -24.203 1 93.19 422 VAL B C 1
ATOM 7011 O O . VAL B 1 422 ? 15.641 -31.734 -23.5 1 93.19 422 VAL B O 1
ATOM 7014 N N . SER B 1 423 ? 16.125 -30.75 -25.406 1 91.56 423 SER B N 1
ATOM 7015 C CA . SER B 1 423 ? 14.773 -30.875 -25.953 1 91.56 423 SER B CA 1
ATOM 7016 C C . SER B 1 423 ? 14.422 -32.344 -26.219 1 91.56 423 SER B C 1
ATOM 7018 O O . SER B 1 423 ? 15.297 -33.188 -26.25 1 91.56 423 SER B O 1
ATOM 7020 N N . PRO B 1 424 ? 13.133 -32.562 -26.438 1 92.12 424 PRO B N 1
ATOM 7021 C CA . PRO B 1 424 ? 12.711 -33.938 -26.719 1 92.12 424 PRO B CA 1
ATOM 7022 C C . PRO B 1 424 ? 13.352 -34.5 -28 1 92.12 424 PRO B C 1
ATOM 7024 O O . PRO B 1 424 ? 13.5 -33.781 -28.984 1 92.12 424 PRO B O 1
ATOM 7027 N N . ARG B 1 425 ? 13.766 -35.719 -27.984 1 92.75 425 ARG B N 1
ATOM 7028 C CA . ARG B 1 425 ? 14.289 -36.469 -29.109 1 92.75 425 ARG B CA 1
ATOM 7029 C C . ARG B 1 425 ? 15.625 -35.906 -29.578 1 92.75 425 ARG B C 1
ATOM 7031 O O . ARG B 1 425 ? 16.125 -36.281 -30.641 1 92.75 425 ARG B O 1
ATOM 7038 N N . TYR B 1 426 ? 16.125 -35.062 -28.812 1 93.56 426 TYR B N 1
ATOM 7039 C CA . TYR B 1 426 ? 17.406 -34.5 -29.188 1 93.56 426 TYR B CA 1
ATOM 7040 C C . TYR B 1 426 ? 18.547 -35.438 -28.891 1 93.56 426 TYR B C 1
ATOM 7042 O O . TYR B 1 426 ? 18.547 -36.125 -27.859 1 93.56 426 TYR B O 1
ATOM 7050 N N . ARG B 1 427 ? 19.516 -35.469 -29.734 1 95.69 427 ARG B N 1
ATOM 7051 C CA . ARG B 1 427 ? 20.688 -36.312 -29.547 1 95.69 427 ARG B CA 1
ATOM 7052 C C . ARG B 1 427 ? 21.922 -35.438 -29.281 1 95.69 427 ARG B C 1
ATOM 7054 O O . ARG B 1 427 ? 22.312 -34.625 -30.109 1 95.69 427 ARG B O 1
ATOM 7061 N N . VAL B 1 428 ? 22.469 -35.656 -28.141 1 95.56 428 VAL B N 1
ATOM 7062 C CA . VAL B 1 428 ? 23.719 -34.969 -27.812 1 95.56 428 VAL B CA 1
ATOM 7063 C C . VAL B 1 428 ? 24.906 -35.844 -28.203 1 95.56 428 VAL B C 1
ATOM 7065 O O . VAL B 1 428 ? 25.047 -36.969 -27.734 1 95.56 428 VAL B O 1
ATOM 7068 N N . ILE B 1 429 ? 25.781 -35.312 -28.938 1 94.5 429 ILE B N 1
ATOM 7069 C CA . ILE B 1 429 ? 26.891 -36.062 -29.5 1 94.5 429 ILE B CA 1
ATOM 7070 C C . ILE B 1 429 ? 27.938 -36.344 -28.438 1 94.5 429 ILE B C 1
ATOM 7072 O O . ILE B 1 429 ? 28.047 -35.594 -27.453 1 94.5 429 ILE B O 1
ATOM 7076 N N . GLU B 1 430 ? 28.75 -37.438 -28.688 1 95.06 430 GLU B N 1
ATOM 7077 C CA . GLU B 1 430 ? 29.734 -37.906 -27.703 1 95.06 430 GLU B CA 1
ATOM 7078 C C . GLU B 1 430 ? 30.812 -36.844 -27.469 1 95.06 430 GLU B C 1
ATOM 7080 O O . GLU B 1 430 ? 31.141 -36.062 -28.359 1 95.06 430 GLU B O 1
ATOM 7085 N N . GLN B 1 431 ? 31.344 -36.812 -26.312 1 94.38 431 GLN B N 1
ATOM 7086 C CA . GLN B 1 431 ? 32.469 -35.969 -25.891 1 94.38 431 GLN B CA 1
ATOM 7087 C C . GLN B 1 431 ? 32.125 -34.5 -25.969 1 94.38 431 GLN B C 1
ATOM 7089 O O . GLN B 1 431 ? 33 -33.656 -26.188 1 94.38 431 GLN B O 1
ATOM 7094 N N . SER B 1 432 ? 30.828 -34.188 -25.828 1 94.31 432 SER B N 1
ATOM 7095 C CA . SER B 1 432 ? 30.391 -32.812 -25.875 1 94.31 432 SER B CA 1
ATOM 7096 C C . SER B 1 432 ? 30.312 -32.188 -24.469 1 94.31 432 SER B C 1
ATOM 7098 O O . SER B 1 432 ? 30.094 -32.906 -23.5 1 94.31 432 SER B O 1
ATOM 7100 N N . ARG B 1 433 ? 30.562 -30.906 -24.344 1 95.69 433 ARG B N 1
ATOM 7101 C CA . ARG B 1 433 ? 30.406 -30.141 -23.125 1 95.69 433 ARG B CA 1
ATOM 7102 C C . ARG B 1 433 ? 29.547 -28.906 -23.344 1 95.69 433 ARG B C 1
ATOM 7104 O O . ARG B 1 433 ? 29.844 -28.078 -24.234 1 95.69 433 ARG B O 1
ATOM 7111 N N . TYR B 1 434 ? 28.453 -28.797 -22.656 1 93 434 TYR B N 1
ATOM 7112 C CA . TYR B 1 434 ? 27.562 -27.656 -22.781 1 93 434 TYR B CA 1
ATOM 7113 C C . TYR B 1 434 ? 27.297 -27.016 -21.422 1 93 434 TYR B C 1
ATOM 7115 O O . TYR B 1 434 ? 27.156 -27.719 -20.422 1 93 434 TYR B O 1
ATOM 7123 N N . ARG B 1 435 ? 27.328 -25.656 -21.375 1 90.19 435 ARG B N 1
ATOM 7124 C CA . ARG B 1 435 ? 27.016 -24.891 -20.172 1 90.19 435 ARG B CA 1
ATOM 7125 C C . ARG B 1 435 ? 26.016 -23.781 -20.469 1 90.19 435 ARG B C 1
ATOM 7127 O O . ARG B 1 435 ? 26.188 -23.016 -21.422 1 90.19 435 ARG B O 1
ATOM 7134 N N . ASN B 1 436 ? 24.922 -23.734 -19.75 1 87.38 436 ASN B N 1
ATOM 7135 C CA . ASN B 1 436 ? 23.906 -22.688 -19.844 1 87.38 436 ASN B CA 1
ATOM 7136 C C . ASN B 1 436 ? 23.312 -22.609 -21.25 1 87.38 436 ASN B C 1
ATOM 7138 O O . ASN B 1 436 ? 23.203 -21.516 -21.812 1 87.38 436 ASN B O 1
ATOM 7142 N N . GLU B 1 437 ? 23 -23.766 -21.812 1 87.44 437 GLU B N 1
ATOM 7143 C CA . GLU B 1 437 ? 22.484 -23.812 -23.172 1 87.44 437 GLU B CA 1
ATOM 7144 C C . GLU B 1 437 ? 21.188 -24.609 -23.25 1 87.44 437 GLU B C 1
ATOM 7146 O O . GLU B 1 437 ? 20.953 -25.516 -22.453 1 87.44 437 GLU B O 1
ATOM 7151 N N . SER B 1 438 ? 20.344 -24.156 -24.125 1 88.25 438 SER B N 1
ATOM 7152 C CA . SER B 1 438 ? 19.188 -24.938 -24.516 1 88.25 438 SER B CA 1
ATOM 7153 C C . SER B 1 438 ? 19.422 -25.672 -25.828 1 88.25 438 SER B C 1
ATOM 7155 O O . SER B 1 438 ? 19.594 -25.047 -26.875 1 88.25 438 SER B O 1
ATOM 7157 N N . LEU B 1 439 ? 19.531 -26.938 -25.703 1 88.38 439 LEU B N 1
ATOM 7158 C CA . LEU B 1 439 ? 19.781 -27.781 -26.875 1 88.38 439 LEU B CA 1
ATOM 7159 C C . LEU B 1 439 ? 18.469 -28.172 -27.562 1 88.38 439 LEU B C 1
ATOM 7161 O O . LEU B 1 439 ? 17.812 -29.125 -27.141 1 88.38 439 LEU B O 1
ATOM 7165 N N . ILE B 1 440 ? 17.984 -27.297 -28.438 1 79.5 440 ILE B N 1
ATOM 7166 C CA . ILE B 1 440 ? 16.703 -27.469 -29.109 1 79.5 440 ILE B CA 1
ATOM 7167 C C . ILE B 1 440 ? 16.922 -27.875 -30.562 1 79.5 440 ILE B C 1
ATOM 7169 O O . ILE B 1 440 ? 17.875 -27.391 -31.203 1 79.5 440 ILE B O 1
ATOM 7173 N N . GLN B 1 441 ? 16.328 -29.016 -31.016 1 66.56 441 GLN B N 1
ATOM 7174 C CA . GLN B 1 441 ? 16.406 -29.375 -32.438 1 66.56 441 GLN B CA 1
ATOM 7175 C C . GLN B 1 441 ? 15.93 -28.234 -33.312 1 66.56 441 GLN B C 1
ATOM 7177 O O . GLN B 1 441 ? 14.93 -27.578 -33 1 66.56 441 GLN B O 1
ATOM 7182 N N . GLU B 1 442 ? 16.828 -27.562 -33.844 1 52.62 442 GLU B N 1
ATOM 7183 C CA . GLU B 1 442 ? 16.391 -26.641 -34.906 1 52.62 442 GLU B CA 1
ATOM 7184 C C . GLU B 1 442 ? 15.211 -27.234 -35.688 1 52.62 442 GLU B C 1
ATOM 7186 O O . GLU B 1 442 ? 15.273 -28.375 -36.156 1 52.62 442 GLU B O 1
ATOM 7191 N N . MET B 1 443 ? 14.031 -27.234 -35.219 1 41.38 443 MET B N 1
ATOM 7192 C CA . MET B 1 443 ? 12.969 -27.641 -36.125 1 41.38 443 MET B CA 1
ATOM 7193 C C . MET B 1 443 ? 13.305 -27.234 -37.562 1 41.38 443 MET B C 1
ATOM 7195 O O . MET B 1 443 ? 13.602 -26.078 -37.812 1 41.38 443 MET B O 1
ATOM 7199 N N . LEU B 1 444 ? 13.867 -28.047 -38.344 1 33.75 444 LEU B N 1
ATOM 7200 C CA . LEU B 1 444 ? 13.664 -27.812 -39.781 1 33.75 444 LEU B CA 1
ATOM 7201 C C . LEU B 1 444 ? 12.297 -27.188 -40.031 1 33.75 444 LEU B C 1
ATOM 7203 O O . LEU B 1 444 ? 11.297 -27.609 -39.469 1 33.75 444 LEU B O 1
ATOM 7207 N N . ASP B 1 445 ? 12.234 -25.875 -40.312 1 32.56 445 ASP B N 1
ATOM 7208 C CA . ASP B 1 445 ? 11.117 -25.266 -41.031 1 32.56 445 ASP B CA 1
ATOM 7209 C C . ASP B 1 445 ? 10.391 -26.297 -41.875 1 32.56 445 ASP B C 1
ATOM 7211 O O . ASP B 1 445 ? 10.953 -26.844 -42.844 1 32.56 445 ASP B O 1
ATOM 7215 N N . LEU B 1 446 ? 9.758 -27.312 -41.5 1 26.92 446 LEU B N 1
ATOM 7216 C CA . LEU B 1 446 ? 8.727 -27.703 -42.469 1 26.92 446 LEU B CA 1
ATOM 7217 C C . LEU B 1 446 ? 7.941 -26.484 -42.938 1 26.92 446 LEU B C 1
ATOM 7219 O O . LEU B 1 446 ? 7.16 -25.906 -42.188 1 26.92 446 LEU B O 1
ATOM 7223 N N . ILE B 1 447 ? 8.586 -25.531 -43.656 1 22.42 447 ILE B N 1
ATOM 7224 C CA . ILE B 1 447 ? 7.832 -24.984 -44.781 1 22.42 447 ILE B CA 1
ATOM 7225 C C . ILE B 1 447 ? 7.359 -26.109 -45.688 1 22.42 447 ILE B C 1
ATOM 7227 O O . ILE B 1 447 ? 8.156 -26.953 -46.094 1 22.42 447 ILE B O 1
#

pLDDT: mean 81.67, std 21.46, range [22.11, 98.44]

Radius of gyration: 35.7 Å; Cα contacts (8 Å, |Δi|>4): 1830; chains: 2; bounding box: 85×99×83 Å